Protein AF-0000000074436679 (afdb_homodimer)

pLDDT: mean 89.53, std 8.29, range [30.69, 98.44]

InterPro domains:
  IPR001991 Sodium:dicarboxylate symporter [PF00375] (6-420)
  IPR036458 Sodium:dicarboxylate symporter superfamily [G3DSA:1.10.3860.10] (1-427)
  IPR036458 Sodium:dicarboxylate symporter superfamily [SSF118215] (6-420)
  IPR050746 Dicarboxylate/Amino Acid:Cation Symporter [PTHR11958] (159-421)

Nearest PDB structures (foldseek):
  8afa-assembly1_A  TM=9.182E-01  e=1.043E-21  Thermococcus kodakarensis
  8afa-assembly1_C  TM=9.119E-01  e=7.078E-22  Thermococcus kodakarensis
  6r7r-assembly1_A  TM=8.963E-01  e=7.078E-22  Thermococcus kodakarensis KOD1
  6zl4-assembly1_C  TM=8.716E-01  e=1.187E-21  Thermococcus kodakarensis
  4ky0-assembly1_B  TM=8.801E-01  e=6.001E-20  Thermococcus kodakarensis KOD1

Organism: NCBI:txid1349785

Secondary structure (DSSP, 8-state):
-----HHHHHHHHHHHHHHHHHHHHHHT-HHHIIIIIHHHHHHHHHHHHHHHHHHHHHHHHHHHHHH--HHHHHHHHHHHHHHHHHHHHHHHHHHHHHHHHH-TTTT--HHHHHHHIIIIIT-HHHHHHHHHHHHHHTS-TTHHHHHHS-S-HHHHHT-TT-HHHHHHHHHHHHHHHHHH-HHHHHHHHHHHHHHHHHHHHHHHHHHTTHHHHHHHHHHHHHHH---HHHHHHTHHHHHHHHHHHHHHHHHHHHHIIIII---HHHHHHHHHHHHHHHHHH--HHHHHHHHHHIIIIII-B-HHHHHHHHHHHHHH--HHHHHHHHHHHHHHHHHH-GGG--HHHHHHHHHHHHHHHHHS---TTHHHHHHHHHHHHTT--GGGHHHHHHHHHHHHHHHHHHHHHHHHHHHHHHHHHHHHHTT-B-------TTTTHHHH-/-----HHHHHHHHHHHHHHHHHHHHHHT-HHHIIIIIHHHHHHHHHHHHHHHHHHHHHHHHHHHHHH--HHHHHHHHHHHHHHHHHHHHHHHHHHHHHHHHH-TTTT--HHHHHHHHHHHTT-HHHHHHHHHHHHHHTS-TTHHHHHHS-S-HHHHHT-TT-HHHHHHHHHHHHHHHHHT-HHHHHHHHHHHHHHHHHHHHHHHHHHTTHHHHHHHHHHHHHHT---HHHHHHTHHHHHHHHHHHHHHHHHHHHHIIIII---HHHHHHHHHHHHHHHHHH--HHHHHHHHHHIIIIII-B-HHHHHHHHHHHHHH--HHHHHHHHHHHHHHHHHH-GGG--HHHHHHHHHHHHHHHHHS--STTHHHHHHHHHHHHTT--GGGHHHHHHHHHHHHHHHHHHHHHHHHHHHHHHHHHHHHHTT-B-------TTTTHHHH-

Foldseek 3Di:
DPDPDLLVLQVVLQVLLQVLLVVCQVVVVLVVLVPPQQVLLVVLLVLLLVLLLLLLLLLQLLLLLVVLDPVLLVLLVVLLVVVLLVLLLVLLVLLQVLCVVLVLLPPQDPVLLVVLLVVFLPDPVLVVLLVVLVVVVPDDPCVLVVLLDDPDQVVLSVDLLNLSNSNVVSNVVSVVLSVVHCVVSVVVNVVSNVSNVVSLLSVQVSSVCSSSSLSSLSSNCSNPADDVVSVVSCVSLLVSLVVSLVVLLVVLQVLCCPQLVDHSVQVCVLQSSLLSVCLSALFLSSSLSVLLQSLCFVQNFPSSNSSNLSSLLSFQRQSSLLSSLLSLLSSLCSNPPVVLPDPVLSVLLSVLSNSLSRRFGRDPPSSLSSNSNSCVSSPNDPVCSSSSCSSCVSPRSNSSSSSSSSSSSSSSSSSSNSSSVSVRRDDHHHDHSCPCVVVVD/DPDDDLLVLQVVLQVLLQVLLVVCQVVVVLVVLVPPQLVLLVVLLVLLLVLLLLLLLLLQLLLLLVVLDPVLLVLLVVLLVVVLLVLLLVLLVLLQVLCVVLVLLPPQDPVLLVVLLVVFLPDPVLVVLLVVLVVVVPDDLCVLVVLLDDPDQVVLSVDSQNLSNNNVVSNVVSVVLSVVDCVVSVVVNVVSNVSNVVSLLSVQVSSVCSSSSLSSLSSNCSNPADDVVSVVSCVSLLVSLVVSLVVLLVVLQVLCCPQLVDHSVQVCVLQSSLLSSCLSFLFLSSSLSVLLQSLCFVQNFPSSNSSNLSSLLSQQRQSSLLSSLLSLLSSLCSNPPVVLPDPVLSVLLSVLSNSLSRRFGRHPPSSLSSNSNSCVSSPNPPVCSSSSCSSCVSPRSNSSSSSSSSSSSSSSSSSSNSSSVSVRRDDHHHDHSCPCVVVPD

Structure (mmCIF, N/CA/C/O backbone):
data_AF-0000000074436679-model_v1
#
loop_
_entity.id
_entity.type
_entity.pdbx_description
1 polymer 'Sodium:dicarboxylate symporter'
#
loop_
_atom_site.group_PDB
_atom_site.id
_atom_site.type_symbol
_atom_site.label_atom_id
_atom_site.label_alt_id
_atom_site.label_comp_id
_atom_site.label_asym_id
_atom_site.label_entity_id
_atom_site.label_seq_id
_atom_site.pdbx_PDB_ins_code
_atom_site.Cartn_x
_atom_site.Cartn_y
_atom_site.Cartn_z
_atom_site.occupancy
_atom_site.B_iso_or_equiv
_atom_site.auth_seq_id
_atom_site.auth_comp_id
_atom_site.auth_asym_id
_atom_site.auth_atom_id
_atom_site.pdbx_PDB_model_num
ATOM 1 N N . MET A 1 1 ? -26.406 -33.688 -28.031 1 31.97 1 MET A N 1
ATOM 2 C CA . MET A 1 1 ? -25.062 -34.062 -27.641 1 31.97 1 MET A CA 1
ATOM 3 C C . MET A 1 1 ? -24.797 -33.719 -26.188 1 31.97 1 MET A C 1
ATOM 5 O O . MET A 1 1 ? -25.188 -32.625 -25.734 1 31.97 1 MET A O 1
ATOM 9 N N . LYS A 1 2 ? -24.703 -34.438 -25.297 1 49.22 2 LYS A N 1
ATOM 10 C CA . LYS A 1 2 ? -24.516 -34.281 -23.859 1 49.22 2 LYS A CA 1
ATOM 11 C C . LYS A 1 2 ? -23.438 -33.219 -23.562 1 49.22 2 LYS A C 1
ATOM 13 O O . LYS A 1 2 ? -22.391 -33.219 -24.203 1 49.22 2 LYS A O 1
ATOM 18 N N . LYS A 1 3 ? -23.672 -32.25 -22.953 1 70.44 3 LYS A N 1
ATOM 19 C CA . LYS A 1 3 ? -22.828 -31.109 -22.594 1 70.44 3 LYS A CA 1
ATOM 20 C C . LYS A 1 3 ? -21.516 -31.578 -22 1 70.44 3 LYS A C 1
ATOM 22 O O . LYS A 1 3 ? -21.484 -32.25 -20.953 1 70.44 3 LYS A O 1
ATOM 27 N N . ILE A 1 4 ? -20.359 -31.844 -22.797 1 81.44 4 ILE A N 1
ATOM 28 C CA . ILE A 1 4 ? -19 -32.188 -22.391 1 81.44 4 ILE A CA 1
ATOM 29 C C . ILE A 1 4 ? -18.562 -31.328 -21.219 1 81.44 4 ILE A C 1
ATOM 31 O O . ILE A 1 4 ? -18.828 -30.109 -21.219 1 81.44 4 ILE A O 1
ATOM 35 N N . ALA A 1 5 ? -17.969 -32.094 -20.281 1 86.94 5 ALA A N 1
ATOM 36 C CA . ALA A 1 5 ? -17.5 -31.375 -19.109 1 86.94 5 ALA A CA 1
ATOM 37 C C . ALA A 1 5 ? -16.453 -30.344 -19.484 1 86.94 5 ALA A C 1
ATOM 39 O O . ALA A 1 5 ? -15.711 -30.531 -20.453 1 86.94 5 ALA A O 1
ATOM 40 N N . LEU A 1 6 ? -16.484 -29.281 -18.75 1 87.62 6 LEU A N 1
ATOM 41 C CA . LEU A 1 6 ? -15.648 -28.125 -19.062 1 87.62 6 LEU A CA 1
ATOM 42 C C . LEU A 1 6 ? -14.18 -28.531 -19.141 1 87.62 6 LEU A C 1
ATOM 44 O O . LEU A 1 6 ? -13.453 -28.078 -20.031 1 87.62 6 LEU A O 1
ATOM 48 N N . HIS A 1 7 ? -13.703 -29.359 -18.266 1 89.25 7 HIS A N 1
ATOM 49 C CA . HIS A 1 7 ? -12.289 -29.734 -18.266 1 89.25 7 HIS A CA 1
ATOM 50 C C . HIS A 1 7 ? -11.914 -30.469 -19.547 1 89.25 7 HIS A C 1
ATOM 52 O O . HIS A 1 7 ? -10.805 -30.312 -20.062 1 89.25 7 HIS A O 1
ATOM 58 N N . TRP A 1 8 ? -12.766 -31.203 -20.109 1 89.75 8 TRP A N 1
ATOM 59 C CA . TRP A 1 8 ? -12.508 -31.875 -21.375 1 89.75 8 TRP A CA 1
ATOM 60 C C . TRP A 1 8 ? -12.492 -30.891 -22.531 1 89.75 8 TRP A C 1
ATOM 62 O O . TRP A 1 8 ? -11.688 -31.016 -23.469 1 89.75 8 TRP A O 1
ATOM 72 N N . GLN A 1 9 ? -13.391 -29.969 -22.422 1 92.56 9 GLN A N 1
ATOM 73 C CA . GLN A 1 9 ? -13.406 -28.922 -23.438 1 92.56 9 GLN A CA 1
ATOM 74 C C . GLN A 1 9 ? -12.086 -28.172 -23.484 1 92.56 9 GLN A C 1
ATOM 76 O O . GLN A 1 9 ? -11.547 -27.906 -24.578 1 92.56 9 GLN A O 1
ATOM 81 N N . ILE A 1 10 ? -11.633 -27.906 -22.344 1 92.88 10 ILE A N 1
ATOM 82 C CA . ILE A 1 10 ? -10.367 -27.172 -22.266 1 92.88 10 ILE A CA 1
ATOM 83 C C . ILE A 1 10 ? -9.227 -28.047 -22.766 1 92.88 10 ILE A C 1
ATOM 85 O O . ILE A 1 10 ? -8.367 -27.594 -23.516 1 92.88 10 ILE A O 1
ATOM 89 N N . LEU A 1 11 ? -9.234 -29.281 -22.422 1 92.44 11 LEU A N 1
ATOM 90 C CA . LEU A 1 11 ? -8.203 -30.203 -22.859 1 92.44 11 LEU A CA 1
ATOM 91 C C . LEU A 1 11 ? -8.188 -30.328 -24.375 1 92.44 11 LEU A C 1
ATOM 93 O O . LEU A 1 11 ? -7.121 -30.375 -25 1 92.44 11 LEU A O 1
ATOM 97 N N . ILE A 1 12 ? -9.344 -30.469 -24.891 1 93.56 12 ILE A N 1
ATOM 98 C CA . ILE A 1 12 ? -9.453 -30.531 -26.344 1 93.56 12 ILE A CA 1
ATOM 99 C C . ILE A 1 12 ? -8.883 -29.266 -26.969 1 93.56 12 ILE A C 1
ATOM 101 O O . ILE A 1 12 ? -8.125 -29.312 -27.938 1 93.56 12 ILE A O 1
ATOM 105 N N . GLY A 1 13 ? -9.273 -28.125 -26.391 1 93.75 13 GLY A N 1
ATOM 106 C CA . GLY A 1 13 ? -8.695 -26.875 -26.844 1 93.75 13 GLY A CA 1
ATOM 107 C C . GLY A 1 13 ? -7.18 -26.859 -26.797 1 93.75 13 GLY A C 1
ATOM 108 O O . GLY A 1 13 ? -6.531 -26.375 -27.734 1 93.75 13 GLY A O 1
ATOM 109 N N . MET A 1 14 ? -6.66 -27.406 -25.797 1 93.62 14 MET A N 1
ATOM 110 C CA . MET A 1 14 ? -5.211 -27.453 -25.609 1 93.62 14 MET A CA 1
ATOM 111 C C . MET A 1 14 ? -4.566 -28.312 -26.703 1 93.62 14 MET A C 1
ATOM 113 O O . MET A 1 14 ? -3.602 -27.891 -27.344 1 93.62 14 MET A O 1
ATOM 117 N N . VAL A 1 15 ? -5.102 -29.484 -26.891 1 93.69 15 VAL A N 1
ATOM 118 C CA . VAL A 1 15 ? -4.543 -30.422 -27.859 1 93.69 15 VAL A CA 1
ATOM 119 C C . VAL A 1 15 ? -4.656 -29.844 -29.266 1 93.69 15 VAL A C 1
ATOM 121 O O . VAL A 1 15 ? -3.689 -29.859 -30.031 1 93.69 15 VAL A O 1
ATOM 124 N N . VAL A 1 16 ? -5.785 -29.328 -29.594 1 95.88 16 VAL A N 1
ATOM 125 C CA . VAL A 1 16 ? -6 -28.75 -30.906 1 95.88 16 VAL A CA 1
ATOM 126 C C . VAL A 1 16 ? -5.086 -27.531 -31.094 1 95.88 16 VAL A C 1
ATOM 128 O O . VAL A 1 16 ? -4.562 -27.297 -32.188 1 95.88 16 VAL A O 1
ATOM 131 N N . GLY A 1 17 ? -4.914 -26.75 -30.047 1 94.88 17 GLY A N 1
ATOM 132 C CA . GLY A 1 17 ? -4.004 -25.625 -30.109 1 94.88 17 GLY A CA 1
ATOM 133 C C . GLY A 1 17 ? -2.568 -26.031 -30.375 1 94.88 17 GLY A C 1
ATOM 134 O O . GLY A 1 17 ? -1.898 -25.422 -31.219 1 94.88 17 GLY A O 1
ATOM 135 N N . LEU A 1 18 ? -2.105 -27.031 -29.719 1 92.69 18 LEU A N 1
ATOM 136 C CA . LEU A 1 18 ? -0.75 -27.547 -29.938 1 92.69 18 LEU A CA 1
ATOM 137 C C . LEU A 1 18 ? -0.57 -28.047 -31.359 1 92.69 18 LEU A C 1
ATOM 139 O O . LEU A 1 18 ? 0.435 -27.75 -32 1 92.69 18 LEU A O 1
ATOM 143 N N . ILE A 1 19 ? -1.524 -28.797 -31.812 1 94.62 19 ILE A N 1
ATOM 144 C CA . ILE A 1 19 ? -1.472 -29.344 -33.156 1 94.62 19 ILE A CA 1
ATOM 145 C C . ILE A 1 19 ? -1.477 -28.203 -34.188 1 94.62 19 ILE A C 1
ATOM 147 O O . ILE A 1 19 ? -0.668 -28.203 -35.125 1 94.62 19 ILE A O 1
ATOM 151 N N . PHE A 1 20 ? -2.328 -27.312 -34 1 94.56 20 PHE A N 1
ATOM 152 C CA . PHE A 1 20 ? -2.418 -26.172 -34.906 1 94.56 20 PHE A CA 1
ATOM 153 C C . PHE A 1 20 ? -1.117 -25.375 -34.906 1 94.56 20 PHE A C 1
ATOM 155 O O . PHE A 1 20 ? -0.654 -24.938 -35.969 1 94.56 20 PHE A O 1
ATOM 162 N N . GLY A 1 21 ? -0.607 -25.125 -33.781 1 93.19 21 GLY A N 1
ATOM 163 C CA . GLY A 1 21 ? 0.671 -24.438 -33.688 1 93.19 21 GLY A CA 1
ATOM 164 C C . GLY A 1 21 ? 1.785 -25.156 -34.438 1 93.19 21 GLY A C 1
ATOM 165 O O . GLY A 1 21 ? 2.584 -24.531 -35.125 1 93.19 21 GLY A O 1
ATOM 166 N N . PHE A 1 22 ? 1.809 -26.453 -34.281 1 90.62 22 PHE A N 1
ATOM 167 C CA . PHE A 1 22 ? 2.803 -27.281 -34.969 1 90.62 22 PHE A CA 1
ATOM 168 C C . PHE A 1 22 ? 2.648 -27.156 -36.469 1 90.62 22 PHE A C 1
ATOM 170 O O . PHE A 1 22 ? 3.639 -27.016 -37.188 1 90.62 22 PHE A O 1
ATOM 177 N N . LEU A 1 23 ? 1.476 -27.266 -36.906 1 93.25 23 LEU A N 1
ATOM 178 C CA . LEU A 1 23 ? 1.194 -27.125 -38.344 1 93.25 23 LEU A CA 1
ATOM 179 C C . LEU A 1 23 ? 1.559 -25.734 -38.844 1 93.25 23 LEU A C 1
ATOM 181 O O . LEU A 1 23 ? 2.076 -25.594 -39.938 1 93.25 23 LEU A O 1
ATOM 185 N N . ALA A 1 24 ? 1.233 -24.781 -38.062 1 93.38 24 ALA A N 1
ATOM 186 C CA . ALA A 1 24 ? 1.561 -23.406 -38.438 1 93.38 24 ALA A CA 1
ATOM 187 C C . ALA A 1 24 ? 3.066 -23.234 -38.594 1 93.38 24 ALA A C 1
ATOM 189 O O . ALA A 1 24 ? 3.521 -22.5 -39.469 1 93.38 24 ALA A O 1
ATOM 190 N N . LEU A 1 25 ? 3.805 -23.844 -37.719 1 89.06 25 LEU A N 1
ATOM 191 C CA . LEU A 1 25 ? 5.258 -23.797 -37.844 1 89.06 25 LEU A CA 1
ATOM 192 C C . LEU A 1 25 ? 5.73 -24.469 -39.125 1 89.06 25 LEU A C 1
ATOM 194 O O . LEU A 1 25 ? 6.602 -23.938 -39.812 1 89.06 25 LEU A O 1
ATOM 198 N N . LYS A 1 26 ? 5.164 -25.578 -39.438 1 87.62 26 LYS A N 1
ATOM 199 C CA . LYS A 1 26 ? 5.551 -26.359 -40.594 1 87.62 26 LYS A CA 1
ATOM 200 C C . LYS A 1 26 ? 5.199 -25.625 -41.906 1 87.62 26 LYS A C 1
ATOM 202 O O . LYS A 1 26 ? 5.969 -25.656 -42.844 1 87.62 26 LYS A O 1
ATOM 207 N N . PHE A 1 27 ? 4.121 -24.953 -41.875 1 93 27 PHE A N 1
ATOM 208 C CA . PHE A 1 27 ? 3.629 -24.328 -43.094 1 93 27 PHE A CA 1
ATOM 209 C C . PHE A 1 27 ? 3.977 -22.844 -43.125 1 93 27 PHE A C 1
ATOM 211 O O . PHE A 1 27 ? 3.59 -22.141 -44.062 1 93 27 PHE A O 1
ATOM 218 N N . GLY A 1 28 ? 4.641 -22.281 -42.125 1 90.62 28 GLY A N 1
ATOM 219 C CA . GLY A 1 28 ? 5.113 -20.906 -42.125 1 90.62 28 GLY A CA 1
ATOM 220 C C . GLY A 1 28 ? 4.031 -19.906 -41.75 1 90.62 28 GLY A C 1
ATOM 221 O O . GLY A 1 28 ? 4.008 -18.797 -42.281 1 90.62 28 GLY A O 1
ATOM 222 N N . TRP A 1 29 ? 3.039 -20.25 -40.969 1 92.56 29 TRP A N 1
ATOM 223 C CA . TRP A 1 29 ? 1.932 -19.391 -40.562 1 92.56 29 TRP A CA 1
ATOM 224 C C . TRP A 1 29 ? 2.203 -18.734 -39.219 1 92.56 29 TRP A C 1
ATOM 226 O O . TRP A 1 29 ? 1.275 -18.469 -38.469 1 92.56 29 TRP A O 1
ATOM 236 N N . LYS A 1 30 ? 3.406 -18.516 -38.906 1 91.31 30 LYS A N 1
ATOM 237 C CA . LYS A 1 30 ? 3.781 -17.969 -37.594 1 91.31 30 LYS A CA 1
ATOM 238 C C . LYS A 1 30 ? 3.174 -16.578 -37.406 1 91.31 30 LYS A C 1
ATOM 240 O O . LYS A 1 30 ? 2.635 -16.281 -36.344 1 91.31 30 LYS A O 1
ATOM 245 N N . ASP A 1 31 ? 3.207 -15.797 -38.406 1 93.19 31 ASP A N 1
ATOM 246 C CA . ASP A 1 31 ? 2.695 -14.43 -38.312 1 93.19 31 ASP A CA 1
ATOM 247 C C . ASP A 1 31 ? 1.176 -14.422 -38.156 1 93.19 31 ASP A C 1
ATOM 249 O O . ASP A 1 31 ? 0.624 -13.57 -37.469 1 93.19 31 ASP A O 1
ATOM 253 N N . PHE A 1 32 ? 0.542 -15.367 -38.812 1 94.75 32 PHE A N 1
ATOM 254 C CA . PHE A 1 32 ? -0.905 -15.484 -38.656 1 94.75 32 PHE A CA 1
ATOM 255 C C . PHE A 1 32 ? -1.292 -15.805 -37.219 1 94.75 32 PHE A C 1
ATOM 257 O O . PHE A 1 32 ? -2.23 -15.211 -36.688 1 94.75 32 PHE A O 1
ATOM 264 N N . VAL A 1 33 ? -0.61 -16.672 -36.656 1 94.31 33 VAL A N 1
ATOM 265 C CA . VAL A 1 33 ? -0.876 -17.047 -35.25 1 94.31 33 VAL A CA 1
ATOM 266 C C . VAL A 1 33 ? -0.63 -15.852 -34.344 1 94.31 33 VAL A C 1
ATOM 268 O O . VAL A 1 33 ? -1.457 -15.539 -33.469 1 94.31 33 VAL A O 1
ATOM 271 N N . ALA A 1 34 ? 0.462 -15.148 -34.562 1 93.19 34 ALA A N 1
ATOM 272 C CA . ALA A 1 34 ? 0.846 -14.023 -33.719 1 93.19 34 ALA A CA 1
ATOM 273 C C . ALA A 1 34 ? -0.156 -12.875 -33.844 1 93.19 34 ALA A C 1
ATOM 275 O O . ALA A 1 34 ? -0.508 -12.234 -32.844 1 93.19 34 ALA A O 1
ATOM 276 N N . ASP A 1 35 ? -0.725 -12.703 -35.062 1 94.75 35 ASP A N 1
ATOM 277 C CA . ASP A 1 35 ? -1.529 -11.516 -35.344 1 94.75 35 ASP A CA 1
ATOM 278 C C . ASP A 1 35 ? -3.014 -11.797 -35.125 1 94.75 35 ASP A C 1
ATOM 280 O O . ASP A 1 35 ? -3.77 -10.906 -34.719 1 94.75 35 ASP A O 1
ATOM 284 N N . TRP A 1 36 ? -3.391 -13.062 -35.344 1 94.62 36 TRP A N 1
ATOM 285 C CA . TRP A 1 36 ? -4.832 -13.281 -35.438 1 94.62 36 TRP A CA 1
ATOM 286 C C . TRP A 1 36 ? -5.289 -14.281 -34.375 1 94.62 36 TRP A C 1
ATOM 288 O O . TRP A 1 36 ? -6.473 -14.328 -34.031 1 94.62 36 TRP A O 1
ATOM 298 N N . ILE A 1 37 ? -4.457 -15.094 -33.844 1 95.44 37 ILE A N 1
ATOM 299 C CA . ILE A 1 37 ? -4.84 -16.125 -32.906 1 95.44 37 ILE A CA 1
ATOM 300 C C . ILE A 1 37 ? -4.414 -15.727 -31.5 1 95.44 37 ILE A C 1
ATOM 302 O O . ILE A 1 37 ? -5.234 -15.703 -30.578 1 95.44 37 ILE A O 1
ATOM 306 N N . LYS A 1 38 ? -3.174 -15.242 -31.328 1 93.56 38 LYS A N 1
ATOM 307 C CA . LYS A 1 38 ? -2.59 -14.883 -30.047 1 93.56 38 LYS A CA 1
ATOM 308 C C . LYS A 1 38 ? -3.443 -13.852 -29.328 1 93.56 38 LYS A C 1
ATOM 310 O O . LYS A 1 38 ? -3.68 -13.969 -28.109 1 93.56 38 LYS A O 1
ATOM 315 N N . PRO A 1 39 ? -4.016 -12.875 -30.016 1 94.88 39 PRO A N 1
ATOM 316 C CA . PRO A 1 39 ? -4.793 -11.844 -29.328 1 94.88 39 PRO A CA 1
ATOM 317 C C . PRO A 1 39 ? -6.004 -12.414 -28.594 1 94.88 39 PRO A C 1
ATOM 319 O O . PRO A 1 39 ? -6.406 -11.875 -27.562 1 94.88 39 PRO A O 1
ATOM 322 N N . LEU A 1 40 ? -6.539 -13.484 -29.062 1 93.94 40 LEU A N 1
ATOM 323 C CA . LEU A 1 40 ? -7.68 -14.102 -28.391 1 93.94 40 LEU A CA 1
ATOM 324 C C . LEU A 1 40 ? -7.281 -14.648 -27.016 1 93.94 40 LEU A C 1
ATOM 326 O O . LEU A 1 40 ? -8.023 -14.5 -26.047 1 93.94 40 LEU A O 1
ATOM 330 N N . GLY A 1 41 ? -6.156 -15.258 -26.984 1 93.75 41 GLY A N 1
ATOM 331 C CA . GLY A 1 41 ? -5.637 -15.719 -25.703 1 93.75 41 GLY A CA 1
ATOM 332 C C . GLY A 1 41 ? -5.281 -14.578 -24.766 1 93.75 41 GLY A C 1
ATOM 333 O O . GLY A 1 41 ? -5.551 -14.648 -23.562 1 93.75 41 GLY A O 1
ATOM 334 N N . THR A 1 42 ? -4.727 -13.547 -25.328 1 92.75 42 THR A N 1
ATOM 335 C CA . THR A 1 42 ? -4.324 -12.383 -24.547 1 92.75 42 THR A CA 1
ATOM 336 C C . THR A 1 42 ? -5.543 -11.719 -23.906 1 92.75 42 THR A C 1
ATOM 338 O O . THR A 1 42 ? -5.5 -11.336 -22.734 1 92.75 42 THR A O 1
ATOM 341 N N . ILE A 1 43 ? -6.598 -11.602 -24.672 1 94.69 43 ILE A N 1
ATOM 342 C CA . ILE A 1 43 ? -7.832 -11.016 -24.172 1 94.69 43 ILE A CA 1
ATOM 343 C C . ILE A 1 43 ? -8.359 -11.844 -23 1 94.69 43 ILE A C 1
ATOM 345 O O . ILE A 1 43 ? -8.773 -11.297 -21.984 1 94.69 43 ILE A O 1
ATOM 349 N N . PHE A 1 44 ? -8.312 -13.117 -23.141 1 92.81 44 PHE A N 1
ATOM 350 C CA . PHE A 1 44 ? -8.781 -14.023 -22.109 1 92.81 44 PHE A CA 1
ATOM 351 C C . PHE A 1 44 ? -7.98 -13.836 -20.812 1 92.81 44 PHE A C 1
ATOM 353 O O . PHE A 1 44 ? -8.555 -13.719 -19.734 1 92.81 44 PHE A O 1
ATOM 360 N N . VAL A 1 45 ? -6.691 -13.773 -20.922 1 91.12 45 VAL A N 1
ATOM 361 C CA . VAL A 1 45 ? -5.824 -13.594 -19.766 1 91.12 45 VAL A CA 1
ATOM 362 C C . VAL A 1 45 ? -6.105 -12.234 -19.125 1 91.12 45 VAL A C 1
ATOM 364 O O . VAL A 1 45 ? -6.156 -12.133 -17.891 1 91.12 45 VAL A O 1
ATOM 367 N N . LYS A 1 46 ? -6.352 -11.234 -19.922 1 92.31 46 LYS A N 1
ATOM 368 C CA . LYS A 1 46 ? -6.68 -9.906 -19.406 1 92.31 46 LYS A CA 1
ATOM 369 C C . LYS A 1 46 ? -7.996 -9.93 -18.641 1 92.31 46 LYS A C 1
ATOM 371 O O . LYS A 1 46 ? -8.125 -9.258 -17.609 1 92.31 46 LYS A O 1
ATOM 376 N N . LEU A 1 47 ? -8.961 -10.695 -19.156 1 92.56 47 LEU A N 1
ATOM 377 C CA . LEU A 1 47 ? -10.242 -10.812 -18.484 1 92.56 47 LEU A CA 1
ATOM 378 C C . LEU A 1 47 ? -10.07 -11.445 -17.094 1 92.56 47 LEU A C 1
ATOM 380 O O . LEU A 1 47 ? -10.688 -11.008 -16.125 1 92.56 47 LEU A O 1
ATOM 384 N N . LEU A 1 48 ? -9.234 -12.43 -17.016 1 90.5 48 LEU A N 1
ATOM 385 C CA . LEU A 1 48 ? -8.969 -13.094 -15.742 1 90.5 48 LEU A CA 1
ATOM 386 C C . LEU A 1 48 ? -8.289 -12.141 -14.766 1 90.5 48 LEU A C 1
ATOM 388 O O . LEU A 1 48 ? -8.664 -12.07 -13.594 1 90.5 48 LEU A O 1
ATOM 392 N N . LYS A 1 49 ? -7.328 -11.43 -15.266 1 90.19 49 LYS A N 1
ATOM 393 C CA . LYS A 1 49 ? -6.605 -10.477 -14.438 1 90.19 49 LYS A CA 1
ATOM 394 C C . LYS A 1 49 ? -7.52 -9.344 -13.977 1 90.19 49 LYS A C 1
ATOM 396 O O . LYS A 1 49 ? -7.371 -8.82 -12.867 1 90.19 49 LYS A O 1
ATOM 401 N N . LEU A 1 50 ? -8.438 -8.945 -14.836 1 91.31 50 LEU A N 1
ATOM 402 C CA . LEU A 1 50 ? -9.383 -7.863 -14.562 1 91.31 50 LEU A CA 1
ATOM 403 C C . LEU A 1 50 ? -10.172 -8.133 -13.289 1 91.31 50 LEU A C 1
ATOM 405 O O . LEU A 1 50 ? -10.391 -7.223 -12.484 1 91.31 50 LEU A O 1
ATOM 409 N N . ILE A 1 51 ? -10.57 -9.344 -13.039 1 92.25 51 ILE A N 1
ATOM 410 C CA . ILE A 1 51 ? -11.508 -9.625 -11.953 1 92.25 51 ILE A CA 1
ATOM 411 C C . ILE A 1 51 ? -10.742 -10.055 -10.703 1 92.25 51 ILE A C 1
ATOM 413 O O . ILE A 1 51 ? -11.312 -10.148 -9.617 1 92.25 51 ILE A O 1
ATOM 417 N N . ALA A 1 52 ? -9.438 -10.219 -10.742 1 89.62 52 ALA A N 1
ATOM 418 C CA . ALA A 1 52 ? -8.633 -10.766 -9.648 1 89.62 52 ALA A CA 1
ATOM 419 C C . ALA A 1 52 ? -8.672 -9.844 -8.43 1 89.62 52 ALA A C 1
ATOM 421 O O . ALA A 1 52 ? -9.039 -10.273 -7.332 1 89.62 52 ALA A O 1
ATOM 422 N N . VAL A 1 53 ? -8.375 -8.57 -8.594 1 91.88 53 VAL A N 1
ATOM 423 C CA . VAL A 1 53 ? -8.25 -7.633 -7.477 1 91.88 53 VAL A CA 1
ATOM 424 C C . VAL A 1 53 ? -9.617 -7.422 -6.824 1 91.88 53 VAL A C 1
ATOM 426 O O . VAL A 1 53 ? -9.758 -7.582 -5.609 1 91.88 53 VAL A O 1
ATOM 429 N N . PRO A 1 54 ? -10.672 -7.137 -7.602 1 93.38 54 PRO A N 1
ATOM 430 C CA . PRO A 1 54 ? -11.977 -6.973 -6.953 1 93.38 54 PRO A CA 1
ATOM 431 C C . PRO A 1 54 ? -12.453 -8.242 -6.254 1 93.38 54 PRO A C 1
ATOM 433 O O . PRO A 1 54 ? -13.117 -8.172 -5.215 1 93.38 54 PRO A O 1
ATOM 436 N N . LEU A 1 55 ? -12.141 -9.352 -6.793 1 92.56 55 LEU A N 1
ATOM 437 C CA . LEU A 1 55 ? -12.539 -10.609 -6.168 1 92.56 55 LEU A CA 1
ATOM 438 C C . LEU A 1 55 ? -11.844 -10.789 -4.824 1 92.56 55 LEU A C 1
ATOM 440 O O . LEU A 1 55 ? -12.477 -11.164 -3.838 1 92.56 55 LEU A O 1
ATOM 444 N N . ILE A 1 56 ? -10.578 -10.539 -4.781 1 91.94 56 ILE A N 1
ATOM 445 C CA . ILE A 1 56 ? -9.805 -10.68 -3.551 1 91.94 56 ILE A CA 1
ATOM 446 C C . ILE A 1 56 ? -10.375 -9.75 -2.48 1 91.94 56 ILE A C 1
ATOM 448 O O . ILE A 1 56 ? -10.617 -10.172 -1.349 1 91.94 56 ILE A O 1
ATOM 452 N N . VAL A 1 57 ? -10.625 -8.469 -2.861 1 94.69 57 VAL A N 1
ATOM 453 C CA . VAL A 1 57 ? -11.133 -7.48 -1.914 1 94.69 57 VAL A CA 1
ATOM 454 C C . VAL A 1 57 ? -12.5 -7.91 -1.395 1 94.69 57 VAL A C 1
ATOM 456 O O . VAL A 1 57 ? -12.711 -8 -0.183 1 94.69 57 VAL A O 1
ATOM 459 N N . ALA A 1 58 ? -13.359 -8.273 -2.277 1 94.62 58 ALA A N 1
ATOM 460 C CA . ALA A 1 58 ? -14.727 -8.633 -1.904 1 94.62 58 ALA A CA 1
ATOM 461 C C . ALA A 1 58 ? -14.75 -9.938 -1.117 1 94.62 58 ALA A C 1
ATOM 463 O O . ALA A 1 58 ? -15.414 -10.031 -0.082 1 94.62 58 ALA A O 1
ATOM 464 N N . SER A 1 59 ? -14.023 -10.875 -1.513 1 92.12 59 SER A N 1
ATOM 465 C CA . SER A 1 59 ? -14.047 -12.195 -0.9 1 92.12 59 SER A CA 1
ATOM 466 C C . SER A 1 59 ? -13.414 -12.18 0.487 1 92.12 59 SER A C 1
ATOM 468 O O . SER A 1 59 ? -13.93 -12.805 1.419 1 92.12 59 SER A O 1
ATOM 470 N N . LEU A 1 60 ? -12.297 -11.516 0.618 1 92.38 60 LEU A N 1
ATOM 471 C CA . LEU A 1 60 ? -11.609 -11.461 1.901 1 92.38 60 LEU A CA 1
ATOM 472 C C . LEU A 1 60 ? -12.445 -10.711 2.936 1 92.38 60 LEU A C 1
ATOM 474 O O . LEU A 1 60 ? -12.547 -11.148 4.086 1 92.38 60 LEU A O 1
ATOM 478 N N . ILE A 1 61 ? -12.992 -9.57 2.521 1 93.88 61 ILE A N 1
ATOM 479 C CA . ILE A 1 61 ? -13.844 -8.82 3.439 1 93.88 61 ILE A CA 1
ATOM 480 C C . ILE A 1 61 ? -15.039 -9.672 3.844 1 93.88 61 ILE A C 1
ATOM 482 O O . ILE A 1 61 ? -15.383 -9.766 5.027 1 93.88 61 ILE A O 1
ATOM 486 N N . LYS A 1 62 ? -15.617 -10.289 2.895 1 91.69 62 LYS A N 1
ATOM 487 C CA . LYS A 1 62 ? -16.734 -11.18 3.182 1 91.69 62 LYS A CA 1
ATOM 488 C C . LYS A 1 62 ? -16.312 -12.32 4.105 1 91.69 62 LYS A C 1
ATOM 490 O O . LYS A 1 62 ? -17 -12.625 5.082 1 91.69 62 LYS A O 1
ATOM 495 N N . GLY A 1 63 ? -15.273 -12.953 3.809 1 89.38 63 GLY A N 1
ATOM 496 C CA . GLY A 1 63 ? -14.773 -14.07 4.602 1 89.38 63 GLY A CA 1
ATOM 497 C C . GLY A 1 63 ? -14.492 -13.695 6.043 1 89.38 63 GLY A C 1
ATOM 498 O O . GLY A 1 63 ? -14.883 -14.414 6.965 1 89.38 63 GLY A O 1
ATOM 499 N N . ILE A 1 64 ? -13.844 -12.57 6.258 1 90.19 64 ILE A N 1
ATOM 500 C CA . ILE A 1 64 ? -13.469 -12.141 7.602 1 90.19 64 ILE A CA 1
ATOM 501 C C . ILE A 1 64 ? -14.719 -11.68 8.359 1 90.19 64 ILE A C 1
ATOM 503 O O . ILE A 1 64 ? -14.898 -12.023 9.531 1 90.19 64 ILE A O 1
ATOM 507 N N . SER A 1 65 ? -15.508 -10.906 7.676 1 87.44 65 SER A N 1
ATOM 508 C CA . SER A 1 65 ? -16.703 -10.391 8.328 1 87.44 65 SER A CA 1
ATOM 509 C C . SER A 1 65 ? -17.656 -11.516 8.711 1 87.44 65 SER A C 1
ATOM 511 O O . SER A 1 65 ? -18.422 -11.398 9.672 1 87.44 65 SER A O 1
ATOM 513 N N . ASP A 1 66 ? -17.578 -12.617 8.062 1 86.25 66 ASP A N 1
ATOM 514 C CA . ASP A 1 66 ? -18.453 -13.758 8.336 1 86.25 66 ASP A CA 1
ATOM 515 C C . ASP A 1 66 ? -17.938 -14.562 9.523 1 86.25 66 ASP A C 1
ATOM 517 O O . ASP A 1 66 ? -18.703 -15.289 10.164 1 86.25 66 ASP A O 1
ATOM 521 N N . LEU A 1 67 ? -16.641 -14.609 9.859 1 82.5 67 LEU A N 1
ATOM 522 C CA . LEU A 1 67 ? -16.031 -15.367 10.953 1 82.5 67 LEU A CA 1
ATOM 523 C C . LEU A 1 67 ? -16.484 -14.82 12.305 1 82.5 67 LEU A C 1
ATOM 525 O O . LEU A 1 67 ? -16.562 -15.562 13.289 1 82.5 67 LEU A O 1
ATOM 529 N N . LYS A 1 68 ? -17.062 -13.75 12.531 1 75.88 68 LYS A N 1
ATOM 530 C CA . LYS A 1 68 ? -17.562 -13.094 13.734 1 75.88 68 LYS A CA 1
ATOM 531 C C . LYS A 1 68 ? -16.516 -13.07 14.828 1 75.88 68 LYS A C 1
ATOM 533 O O . LYS A 1 68 ? -16.594 -12.281 15.773 1 75.88 68 LYS A O 1
ATOM 538 N N . ASP A 1 69 ? -15.516 -14.141 14.75 1 85 69 ASP A N 1
ATOM 539 C CA . ASP A 1 69 ? -14.484 -14.25 15.781 1 85 69 ASP A CA 1
ATOM 540 C C . ASP A 1 69 ? -13.094 -14.023 15.188 1 85 69 ASP A C 1
ATOM 542 O O . ASP A 1 69 ? -12.672 -14.75 14.289 1 85 69 ASP A O 1
ATOM 546 N N . ILE A 1 70 ? -12.383 -13.195 15.867 1 86.88 70 ILE A N 1
ATOM 547 C CA . ILE A 1 70 ? -11.031 -12.867 15.43 1 86.88 70 ILE A CA 1
ATOM 548 C C . ILE A 1 70 ? -10.109 -14.062 15.672 1 86.88 70 ILE A C 1
ATOM 550 O O . ILE A 1 70 ? -9.188 -14.312 14.883 1 86.88 70 ILE A O 1
ATOM 554 N N . SER A 1 71 ? -10.344 -14.789 16.703 1 88.75 71 SER A N 1
ATOM 555 C CA . SER A 1 71 ? -9.523 -15.945 17.047 1 88.75 71 SER A CA 1
ATOM 556 C C . SER A 1 71 ? -9.586 -17 15.938 1 88.75 71 SER A C 1
ATOM 558 O O . SER A 1 71 ? -8.578 -17.656 15.648 1 88.75 71 SER A O 1
ATOM 560 N N . LYS A 1 72 ? -10.68 -17.188 15.383 1 88.31 72 LYS A N 1
ATOM 561 C CA . LYS A 1 72 ? -10.836 -18.141 14.297 1 88.31 72 LYS A CA 1
ATOM 562 C C . LYS A 1 72 ? -10 -17.734 13.086 1 88.31 72 LYS A C 1
ATOM 564 O O . LYS A 1 72 ? -9.359 -18.578 12.445 1 88.31 72 LYS A O 1
ATOM 569 N N . PHE A 1 73 ? -10.023 -16.484 12.844 1 88.62 73 PHE A N 1
ATOM 570 C CA . PHE A 1 73 ? -9.227 -15.977 11.742 1 88.62 73 PHE A CA 1
ATOM 571 C C . PHE A 1 73 ? -7.738 -16.203 12.008 1 88.62 73 PHE A C 1
ATOM 573 O O . PHE A 1 73 ? -6.988 -16.562 11.102 1 88.62 73 PHE A O 1
ATOM 580 N N . LYS A 1 74 ? -7.398 -15.914 13.195 1 90.69 74 LYS A N 1
ATOM 581 C CA . LYS A 1 74 ? -6.004 -16.109 13.578 1 90.69 74 LYS A CA 1
ATOM 582 C C . LYS A 1 74 ? -5.578 -17.562 13.375 1 90.69 74 LYS A C 1
ATOM 584 O O . LYS A 1 74 ? -4.504 -17.828 12.836 1 90.69 74 LYS A O 1
ATOM 589 N N . ASN A 1 75 ? -6.387 -18.469 13.727 1 92.44 75 ASN A N 1
ATOM 590 C CA . ASN A 1 75 ? -6.094 -19.891 13.562 1 92.44 75 ASN A CA 1
ATOM 591 C C . ASN A 1 75 ? -5.961 -20.266 12.094 1 92.44 75 ASN A C 1
ATOM 593 O O . ASN A 1 75 ? -5.035 -20.984 11.719 1 92.44 75 ASN A O 1
ATOM 597 N N . ILE A 1 76 ? -6.84 -19.781 11.312 1 93.94 76 ILE A N 1
ATOM 598 C CA . ILE A 1 76 ? -6.805 -20.031 9.875 1 93.94 76 ILE A CA 1
ATOM 599 C C . ILE A 1 76 ? -5.512 -19.469 9.281 1 93.94 76 ILE A C 1
ATOM 601 O O . ILE A 1 76 ? -4.828 -20.156 8.516 1 93.94 76 ILE A O 1
ATOM 605 N N . GLY A 1 77 ? -5.234 -18.266 9.648 1 93.69 77 GLY A N 1
ATOM 606 C CA . GLY A 1 77 ? -4.051 -17.594 9.125 1 93.69 77 GLY A CA 1
ATOM 607 C C . GLY A 1 77 ? -2.758 -18.297 9.5 1 93.69 77 GLY A C 1
ATOM 608 O O . GLY A 1 77 ? -1.917 -18.562 8.633 1 93.69 77 GLY A O 1
ATOM 609 N N . VAL A 1 78 ? -2.613 -18.609 10.695 1 94.62 78 VAL A N 1
ATOM 610 C CA . VAL A 1 78 ? -1.383 -19.234 11.188 1 94.62 78 VAL A CA 1
ATOM 611 C C . VAL A 1 78 ? -1.204 -20.609 10.555 1 94.62 78 VAL A C 1
ATOM 613 O O . VAL A 1 78 ? -0.114 -20.953 10.094 1 94.62 78 VAL A O 1
ATOM 616 N N . ARG A 1 79 ? -2.219 -21.359 10.508 1 96.12 79 ARG A N 1
ATOM 617 C CA . ARG A 1 79 ? -2.158 -22.672 9.898 1 96.12 79 ARG A CA 1
ATOM 618 C C . ARG A 1 79 ? -1.805 -22.594 8.422 1 96.12 79 ARG A C 1
ATOM 620 O O . ARG A 1 79 ? -1.019 -23.391 7.914 1 96.12 79 ARG A O 1
ATOM 627 N N . THR A 1 80 ? -2.428 -21.641 7.812 1 96.5 80 THR A N 1
ATOM 628 C CA . THR A 1 80 ? -2.17 -21.438 6.391 1 96.5 80 THR A CA 1
ATOM 629 C C . THR A 1 80 ? -0.687 -21.188 6.141 1 96.5 80 THR A C 1
ATOM 631 O O . THR A 1 80 ? -0.069 -21.859 5.312 1 96.5 80 THR A O 1
ATOM 634 N N . ILE A 1 81 ? -0.114 -20.312 6.887 1 93.44 81 ILE A N 1
ATOM 635 C CA . ILE A 1 81 ? 1.279 -19.938 6.691 1 93.44 81 ILE A CA 1
ATOM 636 C C . ILE A 1 81 ? 2.191 -21.125 6.996 1 93.44 81 ILE A C 1
ATOM 638 O O . ILE A 1 81 ? 3.109 -21.422 6.227 1 93.44 81 ILE A O 1
ATOM 642 N N . ILE A 1 82 ? 1.938 -21.812 8.016 1 95.31 82 ILE A N 1
ATOM 643 C CA . ILE A 1 82 ? 2.764 -22.938 8.43 1 95.31 82 ILE A CA 1
ATOM 644 C C . ILE A 1 82 ? 2.725 -24.031 7.363 1 95.31 82 ILE A C 1
ATOM 646 O O . ILE A 1 82 ? 3.762 -24.578 7.004 1 95.31 82 ILE A O 1
ATOM 650 N N . ILE A 1 83 ? 1.584 -24.281 6.848 1 96.56 83 ILE A N 1
ATOM 651 C CA . ILE A 1 83 ? 1.448 -25.359 5.875 1 96.56 83 ILE A CA 1
ATOM 652 C C . ILE A 1 83 ? 2.105 -24.953 4.559 1 96.56 83 ILE A C 1
ATOM 654 O O . ILE A 1 83 ? 2.779 -25.766 3.916 1 96.56 83 ILE A O 1
ATOM 658 N N . TYR A 1 84 ? 1.896 -23.719 4.141 1 95.44 84 TYR A N 1
ATOM 659 C CA . TYR A 1 84 ? 2.559 -23.266 2.926 1 95.44 84 TYR A CA 1
ATOM 660 C C . TYR A 1 84 ? 4.074 -23.359 3.057 1 95.44 84 TYR A C 1
ATOM 662 O O . TYR A 1 84 ? 4.75 -23.828 2.131 1 95.44 84 TYR A O 1
ATOM 670 N N . ILE A 1 85 ? 4.602 -22.906 4.164 1 92.75 85 ILE A N 1
ATOM 671 C CA . ILE A 1 85 ? 6.039 -23 4.395 1 92.75 85 ILE A CA 1
ATOM 672 C C . ILE A 1 85 ? 6.473 -24.469 4.355 1 92.75 85 ILE A C 1
ATOM 674 O O . ILE A 1 85 ? 7.484 -24.812 3.74 1 92.75 85 ILE A O 1
ATOM 678 N N . GLY A 1 86 ? 5.738 -25.281 4.977 1 94.75 86 GLY A N 1
ATOM 679 C CA . GLY A 1 86 ? 6.02 -26.719 4.98 1 94.75 86 GLY A CA 1
ATOM 680 C C . GLY A 1 86 ? 6.047 -27.328 3.594 1 94.75 86 GLY A C 1
ATOM 681 O O . GLY A 1 86 ? 6.961 -28.078 3.256 1 94.75 86 GLY A O 1
ATOM 682 N N . THR A 1 87 ? 5.047 -27.031 2.803 1 96.06 87 THR A N 1
ATOM 683 C CA . THR A 1 87 ? 4.984 -27.594 1.463 1 96.06 87 THR A CA 1
ATOM 684 C C . THR A 1 87 ? 6.121 -27.062 0.594 1 96.06 87 THR A C 1
ATOM 686 O O . THR A 1 87 ? 6.637 -27.781 -0.268 1 96.06 87 THR A O 1
ATOM 689 N N . THR A 1 88 ? 6.465 -25.797 0.784 1 94.12 88 THR A N 1
ATOM 690 C CA . THR A 1 88 ? 7.574 -25.219 0.033 1 94.12 88 THR A CA 1
ATOM 691 C C . THR A 1 88 ? 8.883 -25.922 0.394 1 94.12 88 THR A C 1
ATOM 693 O O . THR A 1 88 ? 9.688 -26.234 -0.488 1 94.12 88 THR A O 1
ATOM 696 N N . ILE A 1 89 ? 9.109 -26.141 1.646 1 93.19 89 ILE A N 1
ATOM 697 C CA . ILE A 1 89 ? 10.297 -26.844 2.09 1 93.19 89 ILE A CA 1
ATOM 698 C C . ILE A 1 89 ? 10.328 -28.25 1.474 1 93.19 89 ILE A C 1
ATOM 700 O O . ILE A 1 89 ? 11.367 -28.703 1.008 1 93.19 89 ILE A O 1
ATOM 704 N N . ALA A 1 90 ? 9.234 -28.906 1.465 1 95.56 90 ALA A N 1
ATOM 705 C CA . ALA A 1 90 ? 9.133 -30.219 0.841 1 95.56 90 ALA A CA 1
ATOM 706 C C . ALA A 1 90 ? 9.484 -30.156 -0.643 1 95.56 90 ALA A C 1
ATOM 708 O O . ALA A 1 90 ? 10.203 -31.016 -1.156 1 95.56 90 ALA A O 1
ATOM 709 N N . ALA A 1 91 ? 9 -29.172 -1.3 1 96.94 91 ALA A N 1
ATOM 710 C CA . ALA A 1 91 ? 9.258 -29 -2.727 1 96.94 91 ALA A CA 1
ATOM 711 C C . ALA A 1 91 ? 10.75 -28.828 -2.996 1 96.94 91 ALA A C 1
ATOM 713 O O . ALA A 1 91 ? 11.305 -29.484 -3.879 1 96.94 91 ALA A O 1
ATOM 714 N N . ILE A 1 92 ? 11.336 -27.953 -2.254 1 94.25 92 ILE A N 1
ATOM 715 C CA . ILE A 1 92 ? 12.766 -27.688 -2.428 1 94.25 92 ILE A CA 1
ATOM 716 C C . ILE A 1 92 ? 13.562 -28.953 -2.141 1 94.25 92 ILE A C 1
ATOM 718 O O . ILE A 1 92 ? 14.484 -29.297 -2.883 1 94.25 92 ILE A O 1
ATOM 722 N N . THR A 1 93 ? 13.195 -29.672 -1.111 1 93.62 93 THR A N 1
ATOM 723 C CA . THR A 1 93 ? 13.875 -30.906 -0.725 1 93.62 93 THR A CA 1
ATOM 724 C C . THR A 1 93 ? 13.75 -31.953 -1.82 1 93.62 93 THR A C 1
ATOM 726 O O . THR A 1 93 ? 14.727 -32.625 -2.154 1 93.62 93 THR A O 1
ATOM 729 N N . ILE A 1 94 ? 12.609 -32.125 -2.363 1 96.31 94 ILE A N 1
ATOM 730 C CA . ILE A 1 94 ? 12.391 -33.062 -3.459 1 96.31 94 ILE A CA 1
ATOM 731 C C . ILE A 1 94 ? 13.266 -32.688 -4.648 1 96.31 94 ILE A C 1
ATOM 733 O O . ILE A 1 94 ? 13.93 -33.531 -5.242 1 96.31 94 ILE A O 1
ATOM 737 N N . GLY A 1 95 ? 13.281 -31.375 -4.996 1 96.19 95 GLY A N 1
ATOM 738 C CA . GLY A 1 95 ? 14.117 -30.891 -6.082 1 96.19 95 GLY A CA 1
ATOM 739 C C . GLY A 1 95 ? 15.594 -31.172 -5.867 1 96.19 95 GLY A C 1
ATOM 740 O O . GLY A 1 95 ? 16.266 -31.703 -6.758 1 96.19 95 GLY A O 1
ATOM 741 N N . LEU A 1 96 ? 16.047 -30.875 -4.672 1 94.75 96 LEU A N 1
ATOM 742 C CA . LEU A 1 96 ? 17.453 -31.062 -4.352 1 94.75 96 LEU A CA 1
ATOM 743 C C . LEU A 1 96 ? 17.828 -32.531 -4.367 1 94.75 96 LEU A C 1
ATOM 745 O O . LEU A 1 96 ? 18.891 -32.906 -4.855 1 94.75 96 LEU A O 1
ATOM 749 N N . PHE A 1 97 ? 16.953 -33.312 -3.838 1 95.69 97 PHE A N 1
ATOM 750 C CA . PHE A 1 97 ? 17.203 -34.75 -3.812 1 95.69 97 PHE A CA 1
ATOM 751 C C . PHE A 1 97 ? 17.344 -35.281 -5.227 1 95.69 97 PHE A C 1
ATOM 753 O O . PHE A 1 97 ? 18.297 -36 -5.531 1 95.69 97 PHE A O 1
ATOM 760 N N . LEU A 1 98 ? 16.5 -35 -6.094 1 96.88 98 LEU A N 1
ATOM 761 C CA . LEU A 1 98 ? 16.469 -35.531 -7.449 1 96.88 98 LEU A CA 1
ATOM 762 C C . LEU A 1 98 ? 17.656 -35.031 -8.266 1 96.88 98 LEU A C 1
ATOM 764 O O . LEU A 1 98 ? 18.281 -35.812 -8.992 1 96.88 98 LEU A O 1
ATOM 768 N N . VAL A 1 99 ? 17.969 -33.719 -8.164 1 95.5 99 VAL A N 1
ATOM 769 C CA . VAL A 1 99 ? 19.031 -33.156 -8.992 1 95.5 99 VAL A CA 1
ATOM 770 C C . VAL A 1 99 ? 20.375 -33.719 -8.555 1 95.5 99 VAL A C 1
ATOM 772 O O . VAL A 1 99 ? 21.266 -33.938 -9.375 1 95.5 99 VAL A O 1
ATOM 775 N N . ASN A 1 100 ? 20.547 -33.938 -7.266 1 94.31 100 ASN A N 1
ATOM 776 C CA . ASN A 1 100 ? 21.797 -34.531 -6.77 1 94.31 100 ASN A CA 1
ATOM 777 C C . ASN A 1 100 ? 21.906 -36 -7.113 1 94.31 100 ASN A C 1
ATOM 779 O O . ASN A 1 100 ? 23.016 -36.531 -7.277 1 94.31 100 ASN A O 1
ATOM 783 N N . MET A 1 101 ? 20.812 -36.656 -7.23 1 95.19 101 MET A N 1
ATOM 784 C CA . MET A 1 101 ? 20.812 -38.062 -7.555 1 95.19 101 MET A CA 1
ATOM 785 C C . MET A 1 101 ? 21.031 -38.281 -9.047 1 95.19 101 MET A C 1
ATOM 787 O O . MET A 1 101 ? 21.828 -39.125 -9.438 1 95.19 101 MET A O 1
ATOM 791 N N . ILE A 1 102 ? 20.422 -37.5 -9.883 1 94.56 102 ILE A N 1
ATOM 792 C CA . ILE A 1 102 ? 20.453 -37.719 -11.328 1 94.56 102 ILE A CA 1
ATOM 793 C C . ILE A 1 102 ? 21.609 -36.969 -11.945 1 94.56 102 ILE A C 1
ATOM 795 O O . ILE A 1 102 ? 22.172 -37.375 -12.953 1 94.56 102 ILE A O 1
ATOM 799 N N . GLU A 1 103 ? 22.031 -35.781 -11.383 1 93.88 103 GLU A N 1
ATOM 800 C CA . GLU A 1 103 ? 23.141 -34.938 -11.812 1 93.88 103 GLU A CA 1
ATOM 801 C C . GLU A 1 103 ? 23.047 -34.594 -13.297 1 93.88 103 GLU A C 1
ATOM 803 O O . GLU A 1 103 ? 23.984 -34.906 -14.055 1 93.88 103 GLU A O 1
ATOM 808 N N . PRO A 1 104 ? 21.984 -34 -13.672 1 92.62 104 PRO A N 1
ATOM 809 C CA . PRO A 1 104 ? 21.766 -33.719 -15.094 1 92.62 104 PRO A CA 1
ATOM 810 C C . PRO A 1 104 ? 22.844 -32.812 -15.688 1 92.62 104 PRO A C 1
ATOM 812 O O . PRO A 1 104 ? 22.969 -32.719 -16.906 1 92.62 104 PRO A O 1
ATOM 815 N N . GLY A 1 105 ? 23.5 -32.156 -14.898 1 90.44 105 GLY A N 1
ATOM 816 C CA . GLY A 1 105 ? 24.547 -31.266 -15.383 1 90.44 105 GLY A CA 1
ATOM 817 C C . GLY A 1 105 ? 25.766 -32 -15.891 1 90.44 105 GLY A C 1
ATOM 818 O O . GLY A 1 105 ? 26.547 -31.469 -16.672 1 90.44 105 GLY A O 1
ATOM 819 N N . ASN A 1 106 ? 25.844 -33.188 -15.352 1 85 106 ASN A N 1
ATOM 820 C CA . ASN A 1 106 ? 26.984 -34 -15.773 1 85 106 ASN A CA 1
ATOM 821 C C . ASN A 1 106 ? 26.828 -34.469 -17.203 1 85 106 ASN A C 1
ATOM 823 O O . ASN A 1 106 ? 25.797 -35.062 -17.562 1 85 106 ASN A O 1
ATOM 827 N N . GLY A 1 107 ? 27.438 -33.938 -18.172 1 78 107 GLY A N 1
ATOM 828 C CA . GLY A 1 107 ? 27.375 -34.406 -19.547 1 78 107 GLY A CA 1
ATOM 829 C C . GLY A 1 107 ? 27.125 -33.312 -20.547 1 78 107 GLY A C 1
ATOM 830 O O . GLY A 1 107 ? 27.125 -33.531 -21.75 1 78 107 GLY A O 1
ATOM 831 N N . ILE A 1 108 ? 26.797 -32.281 -20 1 85.12 108 ILE A N 1
ATOM 832 C CA . ILE A 1 108 ? 26.641 -31.141 -20.906 1 85.12 108 ILE A CA 1
ATOM 833 C C . ILE A 1 108 ? 28.016 -30.719 -21.438 1 85.12 108 ILE A C 1
ATOM 835 O O . ILE A 1 108 ? 28.906 -30.391 -20.656 1 85.12 108 ILE A O 1
ATOM 839 N N . SER A 1 109 ? 28.109 -30.781 -22.688 1 84.44 109 SER A N 1
ATOM 840 C CA . SER A 1 109 ? 29.391 -30.469 -23.297 1 84.44 109 SER A CA 1
ATOM 841 C C . SER A 1 109 ? 29.625 -28.953 -23.359 1 84.44 109 SER A C 1
ATOM 843 O O . SER A 1 109 ? 28.672 -28.172 -23.312 1 84.44 109 SER A O 1
ATOM 845 N N . GLN A 1 110 ? 30.859 -28.656 -23.438 1 86.81 110 GLN A N 1
ATOM 846 C CA . GLN A 1 110 ? 31.219 -27.25 -23.578 1 86.81 110 GLN A CA 1
ATOM 847 C C . GLN A 1 110 ? 30.656 -26.672 -24.875 1 86.81 110 GLN A C 1
ATOM 849 O O . GLN A 1 110 ? 30.297 -25.5 -24.922 1 86.81 110 GLN A O 1
ATOM 854 N N . GLU A 1 111 ? 30.547 -27.484 -25.797 1 84.5 111 GLU A N 1
ATOM 855 C CA . GLU A 1 111 ? 29.984 -27.047 -27.062 1 84.5 111 GLU A CA 1
ATOM 856 C C . GLU A 1 111 ? 28.531 -26.594 -26.891 1 84.5 111 GLU A C 1
ATOM 858 O O . GLU A 1 111 ? 28.109 -25.578 -27.469 1 84.5 111 GLU A O 1
ATOM 863 N N . THR A 1 112 ? 27.891 -27.359 -26.188 1 82.25 112 THR A N 1
ATOM 864 C CA . THR A 1 112 ? 26.5 -27.016 -25.922 1 82.25 112 THR A CA 1
ATOM 865 C C . THR A 1 112 ? 26.391 -25.719 -25.141 1 82.25 112 THR A C 1
ATOM 867 O O . THR A 1 112 ? 25.562 -24.859 -25.438 1 82.25 112 THR A O 1
ATOM 870 N N . VAL A 1 113 ? 27.234 -25.547 -24.203 1 87.06 113 VAL A N 1
ATOM 871 C CA . VAL A 1 113 ? 27.266 -24.344 -23.375 1 87.06 113 VAL A CA 1
ATOM 872 C C . VAL A 1 113 ? 27.547 -23.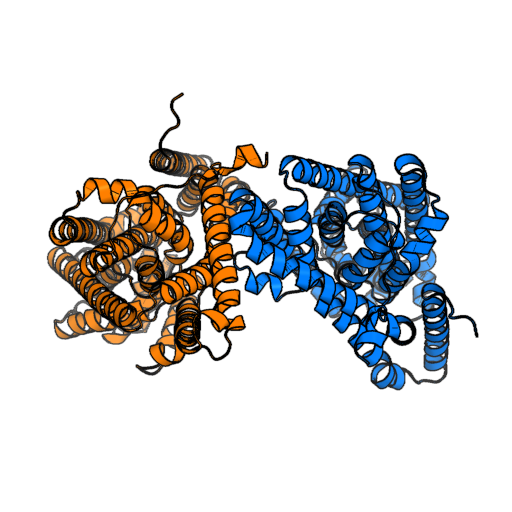125 -24.266 1 87.06 113 VAL A C 1
ATOM 874 O O . VAL A 1 113 ? 26.875 -22.094 -24.156 1 87.06 113 VAL A O 1
ATOM 877 N N . ASP A 1 114 ? 28.453 -23.281 -25.109 1 86.25 114 ASP A N 1
ATOM 878 C CA . ASP A 1 114 ? 28.844 -22.188 -26 1 86.25 114 ASP A CA 1
ATOM 879 C C . ASP A 1 114 ? 27.703 -21.812 -26.953 1 86.25 114 ASP A C 1
ATOM 881 O O . ASP A 1 114 ? 27.453 -20.641 -27.188 1 86.25 114 ASP A O 1
ATOM 885 N N . LYS A 1 115 ? 27.109 -22.75 -27.453 1 82.81 115 LYS A N 1
ATOM 886 C CA . LYS A 1 115 ? 26 -22.531 -28.375 1 82.81 115 LYS A CA 1
ATOM 887 C C . LYS A 1 115 ? 24.844 -21.797 -27.688 1 82.81 115 LYS A C 1
ATOM 889 O O . LYS A 1 115 ? 24.281 -20.859 -28.25 1 82.81 115 LYS A O 1
ATOM 894 N N . LEU A 1 116 ? 24.562 -22.281 -26.547 1 81.94 116 LEU A N 1
ATOM 895 C CA . LEU A 1 116 ? 23.469 -21.656 -25.797 1 81.94 116 LEU A CA 1
ATOM 896 C C . LEU A 1 116 ? 23.828 -20.25 -25.375 1 81.94 116 LEU A C 1
ATOM 898 O O . LEU A 1 116 ? 22.969 -19.359 -25.391 1 81.94 116 LEU A O 1
ATOM 902 N N . THR A 1 117 ? 24.984 -20.031 -25.016 1 85.06 117 THR A N 1
ATOM 903 C CA . THR A 1 117 ? 25.469 -18.719 -24.625 1 85.06 117 THR A CA 1
ATOM 904 C C . THR A 1 117 ? 25.391 -17.734 -25.781 1 85.06 117 THR A C 1
ATOM 906 O O . THR A 1 117 ? 24.906 -16.609 -25.625 1 85.06 117 THR A O 1
ATOM 909 N N . GLU A 1 118 ? 25.859 -18.203 -26.797 1 80.62 118 GLU A N 1
ATOM 910 C CA . GLU A 1 118 ? 25.844 -17.359 -28 1 80.62 118 GLU A CA 1
ATOM 911 C C . GLU A 1 118 ? 24.406 -16.984 -28.391 1 80.62 118 GLU A C 1
ATOM 913 O O . GLU A 1 118 ? 24.141 -15.859 -28.812 1 80.62 118 GLU A O 1
ATOM 918 N N . LYS A 1 119 ? 23.594 -17.859 -28.219 1 78.31 119 LYS A N 1
ATOM 919 C CA . LYS A 1 119 ? 22.219 -17.672 -28.672 1 78.31 119 LYS A CA 1
ATOM 920 C C . LYS A 1 119 ? 21.422 -16.812 -27.703 1 78.31 119 LYS A C 1
ATOM 922 O O . LYS A 1 119 ? 20.625 -15.969 -28.109 1 78.31 119 LYS A O 1
ATOM 927 N N . TYR A 1 120 ? 21.672 -17.031 -26.453 1 77.94 120 TYR A N 1
ATOM 928 C CA . TYR A 1 120 ? 20.688 -16.484 -25.531 1 77.94 120 TYR A CA 1
ATOM 929 C C . TYR A 1 120 ? 21.328 -15.469 -24.578 1 77.94 120 TYR A C 1
ATOM 931 O O . TYR A 1 120 ? 20.641 -14.625 -24 1 77.94 120 TYR A O 1
ATOM 939 N N . ALA A 1 121 ? 22.562 -15.492 -24.328 1 77.19 121 ALA A N 1
ATOM 940 C CA . ALA A 1 121 ? 23.203 -14.695 -23.281 1 77.19 121 ALA A CA 1
ATOM 941 C C . ALA A 1 121 ? 23.078 -13.203 -23.578 1 77.19 121 ALA A C 1
ATOM 943 O O . ALA A 1 121 ? 23.016 -12.383 -22.656 1 77.19 121 ALA A O 1
ATOM 944 N N . GLY A 1 122 ? 23.016 -12.883 -24.781 1 74.06 122 GLY A N 1
ATOM 945 C CA . GLY A 1 122 ? 22.969 -11.484 -25.156 1 74.06 122 GLY A CA 1
ATOM 946 C C . GLY A 1 122 ? 21.547 -10.961 -25.328 1 74.06 122 GLY A C 1
ATOM 947 O O . GLY A 1 122 ? 21.344 -9.828 -25.75 1 74.06 122 GLY A O 1
ATOM 948 N N . SER A 1 123 ? 20.656 -11.773 -24.922 1 77.44 123 SER A N 1
ATOM 949 C CA . SER A 1 123 ? 19.266 -11.367 -25.094 1 77.44 123 SER A CA 1
ATOM 950 C C . SER A 1 123 ? 18.875 -10.281 -24.109 1 77.44 123 SER A C 1
ATOM 952 O O . SER A 1 123 ? 19.391 -10.25 -22.984 1 77.44 123 SER A O 1
ATOM 954 N N . SER A 1 124 ? 18.109 -9.289 -24.547 1 74.94 124 SER A N 1
ATOM 955 C CA . SER A 1 124 ? 17.609 -8.195 -23.734 1 74.94 124 SER A CA 1
ATOM 956 C C . SER A 1 124 ? 16.797 -8.711 -22.562 1 74.94 124 SER A C 1
ATOM 958 O O . SER A 1 124 ? 16.797 -8.102 -21.484 1 74.94 124 SER A O 1
ATOM 960 N N . SER A 1 125 ? 16.25 -9.805 -22.75 1 77.19 125 SER A N 1
ATOM 961 C CA . SER A 1 125 ? 15.43 -10.383 -21.688 1 77.19 125 SER A CA 1
ATOM 962 C C . SER A 1 125 ? 16.281 -10.844 -20.5 1 77.19 125 SER A C 1
ATOM 964 O O . SER A 1 125 ? 15.922 -10.602 -19.359 1 77.19 125 SER A O 1
ATOM 966 N N . ILE A 1 126 ? 17.406 -11.414 -20.828 1 80.75 126 ILE A N 1
ATOM 967 C CA . ILE A 1 126 ? 18.297 -11.914 -19.766 1 80.75 126 ILE A CA 1
ATOM 968 C C . ILE A 1 126 ? 18.906 -10.742 -19.016 1 80.75 126 ILE A C 1
ATOM 970 O O . ILE A 1 126 ? 18.953 -10.734 -17.781 1 80.75 126 ILE A O 1
ATOM 974 N N . SER A 1 127 ? 19.344 -9.797 -19.75 1 79.81 127 SER A N 1
ATOM 975 C CA . SER A 1 127 ? 19.922 -8.609 -19.125 1 79.81 127 SER A CA 1
ATOM 976 C C . SER A 1 127 ? 18.922 -7.922 -18.219 1 79.81 127 SER A C 1
ATOM 978 O O . SER A 1 127 ? 19.266 -7.477 -17.125 1 79.81 127 SER A O 1
ATOM 980 N N . ALA A 1 128 ? 17.734 -7.844 -18.594 1 78.19 128 ALA A N 1
ATOM 981 C CA . ALA A 1 128 ? 16.672 -7.227 -17.812 1 78.19 128 ALA A CA 1
ATOM 982 C C . ALA A 1 128 ? 16.422 -7.996 -16.516 1 78.19 128 ALA A C 1
ATOM 984 O O . ALA A 1 128 ? 16.203 -7.395 -15.461 1 78.19 128 ALA A O 1
ATOM 985 N N . LYS A 1 129 ? 16.531 -9.242 -16.641 1 80.56 129 LYS A N 1
ATOM 986 C CA . LYS A 1 129 ? 16.312 -10.086 -15.469 1 80.56 129 LYS A CA 1
ATOM 987 C C . LYS A 1 129 ? 17.438 -9.938 -14.461 1 80.56 129 LYS A C 1
ATOM 989 O O . LYS A 1 129 ? 17.203 -9.906 -13.25 1 80.56 129 LYS A O 1
ATOM 994 N N . ILE A 1 130 ? 18.609 -9.82 -14.938 1 81.62 130 ILE A N 1
ATOM 995 C CA . ILE A 1 130 ? 19.781 -9.648 -14.07 1 81.62 130 ILE A CA 1
ATOM 996 C C . ILE A 1 130 ? 19.688 -8.305 -13.359 1 81.62 130 ILE A C 1
ATOM 998 O O . ILE A 1 130 ? 19.938 -8.211 -12.156 1 81.62 130 ILE A O 1
ATOM 1002 N N . THR A 1 131 ? 19.312 -7.316 -14.062 1 77.19 131 THR A N 1
ATOM 1003 C CA . THR A 1 131 ? 19.172 -5.98 -13.492 1 77.19 131 THR A CA 1
ATOM 1004 C C . THR A 1 131 ? 18.094 -5.961 -12.414 1 77.19 131 THR A C 1
ATOM 1006 O O . THR A 1 131 ? 18.281 -5.395 -11.344 1 77.19 131 THR A O 1
ATOM 1009 N N . GLU A 1 132 ? 17.016 -6.602 -12.695 1 77.31 132 GLU A N 1
ATOM 1010 C CA . GLU A 1 132 ? 15.93 -6.676 -11.727 1 77.31 132 GLU A CA 1
ATOM 1011 C C . GLU A 1 132 ? 16.359 -7.406 -10.461 1 77.31 132 GLU A C 1
ATOM 1013 O O . GLU A 1 132 ? 16.016 -6.988 -9.352 1 77.31 132 GLU A O 1
ATOM 1018 N N . ALA A 1 133 ? 17.109 -8.367 -10.625 1 77.56 133 ALA A N 1
ATOM 1019 C CA . ALA A 1 133 ? 17.594 -9.148 -9.484 1 77.56 133 ALA A CA 1
ATOM 1020 C C . ALA A 1 133 ? 18.562 -8.336 -8.633 1 77.56 133 ALA A C 1
ATOM 1022 O O . ALA A 1 133 ? 18.516 -8.406 -7.402 1 77.56 133 ALA A O 1
ATOM 1023 N N . THR A 1 134 ? 19.375 -7.59 -9.242 1 74.44 134 THR A N 1
ATOM 1024 C CA . THR A 1 134 ? 20.359 -6.773 -8.523 1 74.44 134 THR A CA 1
ATOM 1025 C C . THR A 1 134 ? 19.656 -5.691 -7.703 1 74.44 134 THR A C 1
ATOM 1027 O O . THR A 1 134 ? 20.062 -5.402 -6.578 1 74.44 134 THR A O 1
ATOM 1030 N N . LYS A 1 135 ? 18.672 -5.168 -8.195 1 71.81 135 LYS A N 1
ATOM 1031 C CA . LYS A 1 135 ? 17.891 -4.164 -7.473 1 71.81 135 LYS A CA 1
ATOM 1032 C C . LYS A 1 135 ? 17.234 -4.754 -6.227 1 71.81 135 LYS A C 1
ATOM 1034 O O . LYS A 1 135 ? 17.188 -4.105 -5.18 1 71.81 135 LYS A O 1
ATOM 1039 N N . GLN A 1 136 ? 16.828 -5.922 -6.336 1 70.19 136 GLN A N 1
ATOM 1040 C CA . GLN A 1 136 ? 16.141 -6.586 -5.227 1 70.19 136 GLN A CA 1
ATOM 1041 C C . GLN A 1 136 ? 17.141 -6.957 -4.125 1 70.19 136 GLN A C 1
ATOM 1043 O O . GLN A 1 136 ? 16.781 -6.961 -2.943 1 70.19 136 GLN A O 1
ATOM 1048 N N . GLN A 1 137 ? 18.344 -7.227 -4.449 1 66.31 137 GLN A N 1
ATOM 1049 C CA . GLN A 1 137 ? 19.359 -7.645 -3.488 1 66.31 137 GLN A CA 1
ATOM 1050 C C . GLN A 1 137 ? 19.812 -6.477 -2.621 1 66.31 137 GLN A C 1
ATOM 1052 O O . GLN A 1 137 ? 20.234 -6.668 -1.481 1 66.31 137 GLN A O 1
ATOM 1057 N N . LYS A 1 138 ? 19.734 -5.344 -3.115 1 65.31 138 LYS A N 1
ATOM 1058 C CA . LYS A 1 138 ? 20.188 -4.188 -2.354 1 65.31 138 LYS A CA 1
ATOM 1059 C C . LYS A 1 138 ? 19.172 -3.787 -1.29 1 65.31 138 LYS A C 1
ATOM 1061 O O . LYS A 1 138 ? 19.469 -2.955 -0.428 1 65.31 138 LYS A O 1
ATOM 1066 N N . SER A 1 139 ? 18.234 -4.605 -1.293 1 72.38 139 SER A N 1
ATOM 1067 C CA . SER A 1 139 ? 17.203 -4.234 -0.325 1 72.38 139 SER A CA 1
ATOM 1068 C C . SER A 1 139 ? 17.453 -4.914 1.021 1 72.38 139 SER A C 1
ATOM 1070 O O . SER A 1 139 ? 18.031 -5.996 1.08 1 72.38 139 SER A O 1
ATOM 1072 N N . GLY A 1 140 ? 17.266 -4.234 2.166 1 71.69 140 GLY A N 1
ATOM 1073 C CA . GLY A 1 140 ? 17.422 -4.738 3.521 1 71.69 140 GLY A CA 1
ATOM 1074 C C . GLY A 1 140 ? 16.609 -5.984 3.795 1 71.69 140 GLY A C 1
ATOM 1075 O O . GLY A 1 140 ? 15.719 -6.332 3.014 1 71.69 140 GLY A O 1
ATOM 1076 N N . PRO A 1 141 ? 16.938 -6.836 4.797 1 75.81 141 PRO A N 1
ATOM 1077 C CA . PRO A 1 141 ? 16.281 -8.102 5.137 1 75.81 141 PRO A CA 1
ATOM 1078 C C . PRO A 1 141 ? 14.797 -7.941 5.418 1 75.81 141 PRO A C 1
ATOM 1080 O O . PRO A 1 141 ? 14.016 -8.883 5.211 1 75.81 141 PRO A O 1
ATOM 1083 N N . LEU A 1 142 ? 14.414 -6.777 5.82 1 83.56 142 LEU A N 1
ATOM 1084 C CA . LEU A 1 142 ? 13.008 -6.59 6.18 1 83.56 142 LEU A CA 1
ATOM 1085 C C . LEU A 1 142 ? 12.258 -5.859 5.074 1 83.56 142 LEU A C 1
ATOM 1087 O O . LEU A 1 142 ? 11.102 -5.469 5.254 1 83.56 142 LEU A O 1
ATOM 1091 N N . GLU A 1 143 ? 12.836 -5.777 3.957 1 83 143 GLU A N 1
ATOM 1092 C CA . GLU A 1 143 ? 12.219 -5.039 2.857 1 83 143 GLU A CA 1
ATOM 1093 C C . GLU A 1 143 ? 10.93 -5.703 2.395 1 83 143 GLU A C 1
ATOM 1095 O O . GLU A 1 143 ? 9.977 -5.023 2 1 83 143 GLU A O 1
ATOM 1100 N N . PHE A 1 144 ? 10.922 -7.016 2.463 1 78 144 PHE A N 1
ATOM 1101 C CA . PHE A 1 144 ? 9.719 -7.73 2.059 1 78 144 PHE A CA 1
ATOM 1102 C C . PHE A 1 144 ? 8.547 -7.367 2.959 1 78 144 PHE A C 1
ATOM 1104 O O . PHE A 1 144 ? 7.418 -7.219 2.486 1 78 144 PHE A O 1
ATOM 1111 N N . VAL A 1 145 ? 8.781 -7.191 4.188 1 86.25 145 VAL A N 1
ATOM 1112 C CA . VAL A 1 145 ? 7.734 -6.832 5.137 1 86.25 145 VAL A CA 1
ATOM 1113 C C . VAL A 1 145 ? 7.277 -5.398 4.887 1 86.25 145 VAL A C 1
ATOM 1115 O O . VAL A 1 145 ? 6.078 -5.109 4.902 1 86.25 145 VAL A O 1
ATOM 1118 N N . VAL A 1 146 ? 8.242 -4.559 4.617 1 89.25 146 VAL A N 1
ATOM 1119 C CA . VAL A 1 146 ? 7.934 -3.16 4.336 1 89.25 146 VAL A CA 1
ATOM 1120 C C . VAL A 1 146 ? 7.078 -3.061 3.076 1 89.25 146 VAL A C 1
ATOM 1122 O O . VAL A 1 146 ? 6.121 -2.285 3.027 1 89.25 146 VAL A O 1
ATOM 1125 N N . ASN A 1 147 ? 7.363 -3.887 2.168 1 86.5 147 ASN A N 1
ATOM 1126 C CA . ASN A 1 147 ? 6.688 -3.824 0.878 1 86.5 147 ASN A CA 1
ATOM 1127 C C . ASN A 1 147 ? 5.285 -4.426 0.95 1 86.5 147 ASN A C 1
ATOM 1129 O O . ASN A 1 147 ? 4.441 -4.145 0.099 1 86.5 147 ASN A O 1
ATOM 1133 N N . MET A 1 148 ? 5.105 -5.238 1.868 1 88.5 148 MET A N 1
ATOM 1134 C CA . MET A 1 148 ? 3.787 -5.836 2.059 1 88.5 148 MET A CA 1
ATOM 1135 C C . MET A 1 148 ? 2.773 -4.793 2.51 1 88.5 148 MET A C 1
ATOM 1137 O O . MET A 1 148 ? 1.577 -4.926 2.248 1 88.5 148 MET A O 1
ATOM 1141 N N . VAL A 1 149 ? 3.287 -3.775 3.115 1 93 149 VAL A N 1
ATOM 1142 C CA . VAL A 1 149 ? 2.41 -2.732 3.637 1 93 149 VAL A CA 1
ATOM 1143 C C . VAL A 1 149 ? 2.289 -1.602 2.617 1 93 149 VAL A C 1
ATOM 1145 O O . VAL A 1 149 ? 3.271 -0.915 2.326 1 93 149 VAL A O 1
ATOM 1148 N N . PRO A 1 150 ? 1.07 -1.451 2.105 1 93.81 150 PRO A N 1
ATOM 1149 C CA . PRO A 1 150 ? 0.913 -0.344 1.159 1 93.81 150 PRO A CA 1
ATOM 1150 C C . PRO A 1 150 ? 0.81 1.014 1.852 1 93.81 150 PRO A C 1
ATOM 1152 O O . PRO A 1 150 ? 0.427 1.086 3.023 1 93.81 150 PRO A O 1
ATOM 1155 N N . ASP A 1 151 ? 1.185 2.061 1.147 1 93.94 151 ASP A N 1
ATOM 1156 C CA . ASP A 1 151 ? 1.012 3.408 1.68 1 93.94 151 ASP A CA 1
ATOM 1157 C C . ASP A 1 151 ? -0.217 4.082 1.076 1 93.94 151 ASP A C 1
ATOM 1159 O O . ASP A 1 151 ? -0.524 5.23 1.402 1 93.94 151 ASP A O 1
ATOM 1163 N N . ASN A 1 152 ? -0.838 3.434 0.17 1 94 152 ASN A N 1
ATOM 1164 C CA . ASN A 1 152 ? -2.061 3.895 -0.479 1 94 152 ASN A CA 1
ATOM 1165 C C . ASN A 1 152 ? -2.906 2.727 -0.977 1 94 152 ASN A C 1
ATOM 1167 O O . ASN A 1 152 ? -2.436 1.908 -1.77 1 94 152 ASN A O 1
ATOM 1171 N N . ALA A 1 153 ? -4.113 2.648 -0.554 1 94.12 153 ALA A N 1
ATOM 1172 C CA . ALA A 1 153 ? -4.977 1.512 -0.86 1 94.12 153 ALA A CA 1
ATOM 1173 C C . ALA A 1 153 ? -5.367 1.503 -2.336 1 94.12 153 ALA A C 1
ATOM 1175 O O . ALA A 1 153 ? -5.352 0.453 -2.982 1 94.12 153 ALA A O 1
ATOM 1176 N N . VAL A 1 154 ? -5.703 2.615 -2.9 1 94.06 154 VAL A N 1
ATOM 1177 C CA . VAL A 1 154 ? -6.16 2.727 -4.281 1 94.06 154 VAL A CA 1
ATOM 1178 C C . VAL A 1 154 ? -5.012 2.402 -5.234 1 94.06 154 VAL A C 1
ATOM 1180 O O . VAL A 1 154 ? -5.195 1.684 -6.219 1 94.06 154 VAL A O 1
ATOM 1183 N N . LYS A 1 155 ? -3.93 2.971 -4.906 1 93.81 155 LYS A N 1
ATOM 1184 C CA . LYS A 1 155 ? -2.756 2.676 -5.719 1 93.81 155 LYS A CA 1
ATOM 1185 C C . LYS A 1 155 ? -2.441 1.182 -5.715 1 93.81 155 LYS A C 1
ATOM 1187 O O . LYS A 1 155 ? -2.115 0.607 -6.754 1 93.81 155 LYS A O 1
ATOM 1192 N N . ALA A 1 156 ? -2.49 0.575 -4.57 1 92.94 156 ALA A N 1
ATOM 1193 C CA . ALA A 1 156 ? -2.238 -0.86 -4.465 1 92.94 156 ALA A CA 1
ATOM 1194 C C . ALA A 1 156 ? -3.201 -1.652 -5.344 1 92.94 156 ALA A C 1
ATOM 1196 O O . ALA A 1 156 ? -2.807 -2.633 -5.98 1 92.94 156 ALA A O 1
ATOM 1197 N N . MET A 1 157 ? -4.398 -1.259 -5.445 1 93.88 157 MET A N 1
ATOM 1198 C CA . MET A 1 157 ? -5.434 -1.977 -6.184 1 93.88 157 MET A CA 1
ATOM 1199 C C . MET A 1 157 ? -5.328 -1.693 -7.68 1 93.88 157 MET A C 1
ATOM 1201 O O . MET A 1 157 ? -6.02 -2.322 -8.484 1 93.88 157 MET A O 1
ATOM 1205 N N . SER A 1 158 ? -4.449 -0.775 -8.023 1 92.75 158 SER A N 1
ATOM 1206 C CA . SER A 1 158 ? -4.305 -0.415 -9.43 1 92.75 158 SER A CA 1
ATOM 1207 C C . SER A 1 158 ? -3.143 -1.166 -10.078 1 92.75 158 SER A C 1
ATOM 1209 O O . SER A 1 158 ? -2.887 -1.014 -11.273 1 92.75 158 SER A O 1
ATOM 1211 N N . ASP A 1 159 ? -2.533 -2.002 -9.281 1 87.5 159 ASP A N 1
ATOM 1212 C CA . ASP A 1 159 ? -1.369 -2.736 -9.766 1 87.5 159 ASP A CA 1
ATOM 1213 C C . ASP A 1 159 ? -1.503 -4.23 -9.484 1 87.5 159 ASP A C 1
ATOM 1215 O O . ASP A 1 159 ? -1.359 -4.664 -8.336 1 87.5 159 ASP A O 1
ATOM 1219 N N . ASN A 1 160 ? -1.565 -5.047 -10.516 1 82.31 160 ASN A N 1
ATOM 1220 C CA . ASN A 1 160 ? -1.753 -6.484 -10.367 1 82.31 160 ASN A CA 1
ATOM 1221 C C . ASN A 1 160 ? -0.526 -7.148 -9.75 1 82.31 160 ASN A C 1
ATOM 1223 O O . ASN A 1 160 ? -0.596 -8.289 -9.297 1 82.31 160 ASN A O 1
ATOM 1227 N N . LYS A 1 161 ? 0.558 -6.484 -9.766 1 76.62 161 LYS A N 1
ATOM 1228 C CA . LYS A 1 161 ? 1.783 -7.047 -9.203 1 76.62 161 LYS A CA 1
ATOM 1229 C C . LYS A 1 161 ? 1.83 -6.859 -7.691 1 76.62 161 LYS A C 1
ATOM 1231 O O . LYS A 1 161 ? 2.646 -7.484 -7.008 1 76.62 161 LYS A O 1
ATOM 1236 N N . ALA A 1 162 ? 0.872 -6.117 -7.168 1 82.81 162 ALA A N 1
ATOM 1237 C CA . ALA A 1 162 ? 0.892 -5.762 -5.75 1 82.81 162 ALA A CA 1
ATOM 1238 C C . ALA A 1 162 ? -0.212 -6.488 -4.988 1 82.81 162 ALA A C 1
ATOM 1240 O O . ALA A 1 162 ? -0.87 -5.902 -4.125 1 82.81 162 ALA A O 1
ATOM 1241 N N . MET A 1 163 ? -0.375 -7.738 -5.254 1 84.56 163 MET A N 1
ATOM 1242 C CA . MET A 1 163 ? -1.497 -8.477 -4.6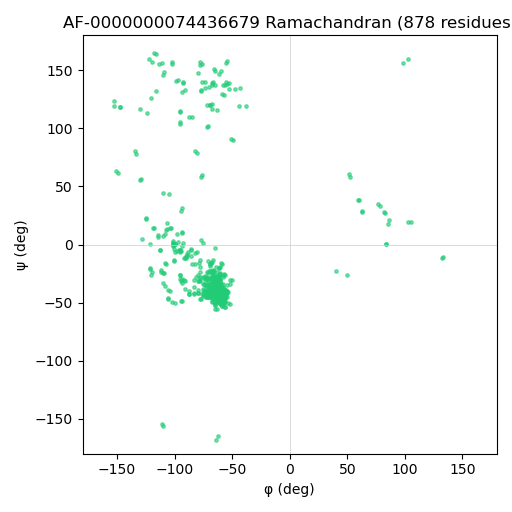76 1 84.56 163 MET A CA 1
ATOM 1243 C C . MET A 1 163 ? -1.354 -8.586 -3.162 1 84.56 163 MET A C 1
ATOM 1245 O O . MET A 1 163 ? -2.346 -8.516 -2.434 1 84.56 163 MET A O 1
ATOM 1249 N N . LEU A 1 164 ? -0.119 -8.766 -2.779 1 87 164 LEU A N 1
ATOM 1250 C CA . LEU A 1 164 ? 0.121 -8.875 -1.346 1 87 164 LEU A CA 1
ATOM 1251 C C . LEU A 1 164 ? -0.311 -7.609 -0.62 1 87 164 LEU A C 1
ATOM 1253 O O . LEU A 1 164 ? -0.844 -7.676 0.491 1 87 164 LEU A O 1
ATOM 1257 N N . ARG A 1 165 ? -0.079 -6.422 -1.168 1 92.25 165 ARG A N 1
ATOM 1258 C CA . ARG A 1 165 ? -0.488 -5.141 -0.6 1 92.25 165 ARG A CA 1
ATOM 1259 C C . ARG A 1 165 ? -2.006 -5.047 -0.501 1 92.25 165 ARG A C 1
ATOM 1261 O O . ARG A 1 165 ? -2.539 -4.539 0.489 1 92.25 165 ARG A O 1
ATOM 1268 N N . VAL A 1 166 ? -2.68 -5.586 -1.51 1 92.69 166 VAL A N 1
ATOM 1269 C CA . VAL A 1 166 ? -4.141 -5.594 -1.523 1 92.69 166 VAL A CA 1
ATOM 1270 C C . VAL A 1 166 ? -4.66 -6.488 -0.402 1 92.69 166 VAL A C 1
ATOM 1272 O O . VAL A 1 166 ? -5.59 -6.113 0.318 1 92.69 166 VAL A O 1
ATOM 1275 N N . ILE A 1 167 ? -4.047 -7.602 -0.284 1 91.5 167 ILE A N 1
ATOM 1276 C CA . ILE A 1 167 ? -4.449 -8.562 0.736 1 91.5 167 ILE A CA 1
ATOM 1277 C C . ILE A 1 167 ? -4.258 -7.957 2.123 1 91.5 167 ILE A C 1
ATOM 1279 O O . ILE A 1 167 ? -5.145 -8.047 2.975 1 91.5 167 ILE A O 1
ATOM 1283 N N . PHE A 1 168 ? -3.123 -7.32 2.328 1 93.56 168 PHE A N 1
ATOM 1284 C CA . PHE A 1 168 ? -2.838 -6.699 3.615 1 93.56 168 PHE A CA 1
ATOM 1285 C C . PHE A 1 168 ? -3.912 -5.68 3.973 1 93.56 168 PHE A C 1
ATOM 1287 O O . PHE A 1 168 ? -4.477 -5.723 5.066 1 93.56 168 PHE A O 1
ATOM 1294 N N . PHE A 1 169 ? -4.223 -4.777 3.104 1 95.06 169 PHE A N 1
ATOM 1295 C CA . PHE A 1 169 ? -5.211 -3.732 3.348 1 95.06 169 PHE A CA 1
ATOM 1296 C C . PHE A 1 169 ? -6.582 -4.34 3.619 1 95.06 169 PHE A C 1
ATOM 1298 O O . PHE A 1 169 ? -7.301 -3.891 4.516 1 95.06 169 PHE A O 1
ATOM 1305 N N . THR A 1 170 ? -6.941 -5.285 2.838 1 94.94 170 THR A N 1
ATOM 1306 C CA . THR A 1 170 ? -8.266 -5.895 2.939 1 94.94 170 THR A CA 1
ATOM 1307 C C . THR A 1 170 ? -8.43 -6.613 4.273 1 94.94 170 THR A C 1
ATOM 1309 O O . THR A 1 170 ? -9.484 -6.539 4.902 1 94.94 170 THR A O 1
ATOM 1312 N N . ILE A 1 171 ? -7.387 -7.312 4.703 1 93.44 171 ILE A N 1
ATOM 1313 C CA . ILE A 1 171 ? -7.43 -7.977 6 1 93.44 171 ILE A CA 1
ATOM 1314 C C . ILE A 1 171 ? -7.57 -6.938 7.109 1 93.44 171 ILE A C 1
ATOM 1316 O O . ILE A 1 171 ? -8.383 -7.102 8.023 1 93.44 171 ILE A O 1
ATOM 1320 N N . PHE A 1 172 ? -6.777 -5.863 7.016 1 94.81 172 PHE A N 1
ATOM 1321 C CA . PHE A 1 172 ? -6.812 -4.793 8.008 1 94.81 172 PHE A CA 1
ATOM 1322 C C . PHE A 1 172 ? -8.203 -4.184 8.094 1 94.81 172 PHE A C 1
ATOM 1324 O O . PHE A 1 172 ? -8.742 -4 9.188 1 94.81 172 PHE A O 1
ATOM 1331 N N . LEU A 1 173 ? -8.82 -3.908 6.957 1 95.31 173 LEU A N 1
ATOM 1332 C CA . LEU A 1 173 ? -10.18 -3.365 6.914 1 95.31 173 LEU A CA 1
ATOM 1333 C C . LEU A 1 173 ? -11.18 -4.367 7.473 1 95.31 173 LEU A C 1
ATOM 1335 O O . LEU A 1 173 ? -12.062 -3.998 8.25 1 95.31 173 LEU A O 1
ATOM 1339 N N . GLY A 1 174 ? -11.047 -5.637 7.059 1 93.75 174 GLY A N 1
ATOM 1340 C CA . GLY A 1 174 ? -11.938 -6.676 7.555 1 93.75 174 GLY A CA 1
ATOM 1341 C C . GLY A 1 174 ? -11.914 -6.809 9.062 1 93.75 174 GLY A C 1
ATOM 1342 O O . GLY A 1 174 ? -12.969 -6.867 9.703 1 93.75 174 GLY A O 1
ATOM 1343 N N . ILE A 1 175 ? -10.75 -6.844 9.672 1 92.25 175 ILE A N 1
ATOM 1344 C CA . ILE A 1 175 ? -10.609 -6.953 11.117 1 92.25 175 ILE A CA 1
ATOM 1345 C C . ILE A 1 175 ? -11.203 -5.723 11.789 1 92.25 175 ILE A C 1
ATOM 1347 O O . ILE A 1 175 ? -11.875 -5.836 12.82 1 92.25 175 ILE A O 1
ATOM 1351 N N . SER A 1 176 ? -10.922 -4.555 11.227 1 94 176 SER A N 1
ATOM 1352 C CA . SER A 1 176 ? -11.469 -3.32 11.773 1 94 176 SER A CA 1
ATOM 1353 C C . SER A 1 176 ? -12.992 -3.332 11.742 1 94 176 SER A C 1
ATOM 1355 O O . SER A 1 176 ? -13.641 -2.814 12.656 1 94 176 SER A O 1
ATOM 1357 N N . MET A 1 177 ? -13.578 -3.9 10.703 1 93.44 177 MET A N 1
ATOM 1358 C CA . MET A 1 177 ? -15.023 -4.035 10.609 1 93.44 177 MET A CA 1
ATOM 1359 C C . MET A 1 177 ? -15.57 -4.895 11.742 1 93.44 177 MET A C 1
ATOM 1361 O O . MET A 1 177 ? -16.641 -4.609 12.289 1 93.44 177 MET A O 1
ATOM 1365 N N . LEU A 1 178 ? -14.844 -5.895 12.117 1 90.38 178 LEU A N 1
ATOM 1366 C CA . LEU A 1 178 ? -15.25 -6.738 13.234 1 90.38 178 LEU A CA 1
ATOM 1367 C C . LEU A 1 178 ? -15.227 -5.961 14.547 1 90.38 178 LEU A C 1
ATOM 1369 O O . LEU A 1 178 ? -16.094 -6.152 15.406 1 90.38 178 LEU A O 1
ATOM 1373 N N . LEU A 1 179 ? -14.328 -5.066 14.641 1 91.56 179 LEU A N 1
ATOM 1374 C CA . LEU A 1 179 ? -14.07 -4.387 15.906 1 91.56 179 LEU A CA 1
ATOM 1375 C C . LEU A 1 179 ? -15.023 -3.209 16.094 1 91.56 179 LEU A C 1
ATOM 1377 O O . LEU A 1 179 ? -15.156 -2.688 17.203 1 91.56 179 LEU A O 1
ATOM 1381 N N . ILE A 1 180 ? -15.68 -2.73 15.023 1 91.88 180 ILE A N 1
ATOM 1382 C CA . ILE A 1 180 ? -16.609 -1.617 15.188 1 91.88 180 ILE A CA 1
ATOM 1383 C C . ILE A 1 180 ? -18.016 -2.152 15.484 1 91.88 180 ILE A C 1
ATOM 1385 O O . ILE A 1 180 ? -18.922 -1.387 15.828 1 91.88 180 ILE A O 1
ATOM 1389 N N . GLY A 1 181 ? -18.203 -3.408 15.32 1 89.38 181 GLY A N 1
ATOM 1390 C CA . GLY A 1 181 ? -19.469 -4.023 15.625 1 89.38 181 GLY A CA 1
ATOM 1391 C C . GLY A 1 181 ? -20.312 -4.316 14.391 1 89.38 181 GLY A C 1
ATOM 1392 O O . GLY A 1 181 ? -20.141 -3.662 13.359 1 89.38 181 GLY A O 1
ATOM 1393 N N . GLU A 1 182 ? -21.219 -5.195 14.539 1 89 182 GLU A N 1
ATOM 1394 C CA . GLU A 1 182 ? -21.984 -5.719 13.422 1 89 182 GLU A CA 1
ATOM 1395 C C . GLU A 1 182 ? -22.891 -4.645 12.828 1 89 182 GLU A C 1
ATOM 1397 O O . GLU A 1 182 ? -22.984 -4.512 11.602 1 89 182 GLU A O 1
ATOM 1402 N N . LYS A 1 183 ? -23.484 -3.912 13.672 1 92.25 183 LYS A N 1
ATOM 1403 C CA . LYS A 1 183 ? -24.438 -2.906 13.203 1 92.25 183 LYS A CA 1
ATOM 1404 C C . LYS A 1 183 ? -23.734 -1.832 12.375 1 92.25 183 LYS A C 1
ATOM 1406 O O . LYS A 1 183 ? -24.188 -1.493 11.273 1 92.25 183 LYS A O 1
ATOM 1411 N N . LYS A 1 184 ? -22.656 -1.368 12.812 1 93.69 184 LYS A N 1
ATOM 1412 C CA . LYS A 1 184 ? -21.922 -0.307 12.133 1 93.69 184 LYS A CA 1
ATOM 1413 C C . LYS A 1 184 ? -21.234 -0.833 10.875 1 93.69 184 LYS A C 1
ATOM 1415 O O . LYS A 1 184 ? -21.062 -0.097 9.898 1 93.69 184 LYS A O 1
ATOM 1420 N N . ALA A 1 185 ? -20.906 -2.1 10.828 1 94.69 185 ALA A N 1
ATOM 1421 C CA . ALA A 1 185 ? -20.172 -2.697 9.711 1 94.69 185 ALA A CA 1
ATOM 1422 C C . ALA A 1 185 ? -21.141 -3.195 8.641 1 94.69 185 ALA A C 1
ATOM 1424 O O . ALA A 1 185 ? -20.719 -3.51 7.52 1 94.69 185 ALA A O 1
ATOM 1425 N N . ALA A 1 186 ? -22.391 -3.225 8.898 1 95.31 186 ALA A N 1
ATOM 1426 C CA . ALA A 1 186 ? -23.391 -3.895 8.07 1 95.31 186 ALA A CA 1
ATOM 1427 C C . ALA A 1 186 ? -23.406 -3.316 6.66 1 95.31 186 ALA A C 1
ATOM 1429 O O . ALA A 1 186 ? -23.453 -4.059 5.676 1 95.31 186 ALA A O 1
ATOM 1430 N N . PRO A 1 187 ? -23.391 -1.996 6.543 1 96 187 PRO A N 1
ATOM 1431 C CA . PRO A 1 187 ? -23.453 -1.472 5.176 1 96 187 PRO A CA 1
ATOM 1432 C C . PRO A 1 187 ? -22.266 -1.902 4.328 1 96 187 PRO A C 1
ATOM 1434 O O . PRO A 1 187 ? -22.422 -2.236 3.152 1 96 187 PRO A O 1
ATOM 1437 N N . LEU A 1 188 ? -21.125 -1.886 4.906 1 95.88 188 LEU A N 1
ATOM 1438 C CA . LEU A 1 188 ? -19.938 -2.342 4.191 1 95.88 188 LEU A CA 1
ATOM 1439 C C . LEU A 1 188 ? -20.047 -3.826 3.859 1 95.88 188 LEU A C 1
ATOM 1441 O O . LEU A 1 188 ? -19.766 -4.234 2.73 1 95.88 188 LEU A O 1
ATOM 1445 N N . LYS A 1 189 ? -20.406 -4.551 4.785 1 94.94 189 LYS A N 1
ATOM 1446 C CA . LYS A 1 189 ? -20.531 -5.996 4.602 1 94.94 189 LYS A CA 1
ATOM 1447 C C . LYS A 1 189 ? -21.5 -6.324 3.463 1 94.94 189 LYS A C 1
ATOM 1449 O O . LYS A 1 189 ? -21.188 -7.141 2.596 1 94.94 189 LYS A O 1
ATOM 1454 N N . ASN A 1 190 ? -22.656 -5.699 3.508 1 95.94 190 ASN A N 1
ATOM 1455 C CA . ASN A 1 190 ? -23.672 -5.953 2.488 1 95.94 190 ASN A CA 1
ATOM 1456 C C . ASN A 1 190 ? -23.156 -5.594 1.094 1 95.94 190 ASN A C 1
ATOM 1458 O O . ASN A 1 190 ? -23.438 -6.309 0.127 1 95.94 190 ASN A O 1
ATOM 1462 N N . PHE A 1 191 ? -22.484 -4.562 1.019 1 95.88 191 PHE A N 1
ATOM 1463 C CA . PHE A 1 191 ? -21.938 -4.129 -0.26 1 95.88 191 PHE A CA 1
ATOM 1464 C C . PHE A 1 191 ? -20.953 -5.156 -0.808 1 95.88 191 PHE A C 1
ATOM 1466 O O . PHE A 1 191 ? -21.062 -5.559 -1.968 1 95.88 191 PHE A O 1
ATOM 1473 N N . PHE A 1 192 ? -20.062 -5.598 -0.045 1 96 192 PHE A N 1
ATOM 1474 C CA . PHE A 1 192 ? -19 -6.488 -0.52 1 96 192 PHE A CA 1
ATOM 1475 C C . PHE A 1 192 ? -19.547 -7.898 -0.736 1 96 192 PHE A C 1
ATOM 1477 O O . PHE A 1 192 ? -19.062 -8.625 -1.605 1 96 192 PHE A O 1
ATOM 1484 N N . ASP A 1 193 ? -20.578 -8.289 -0.004 1 94.12 193 ASP A N 1
ATOM 1485 C CA . ASP A 1 193 ? -21.25 -9.547 -0.276 1 94.12 193 ASP A CA 1
ATOM 1486 C C . ASP A 1 193 ? -21.828 -9.57 -1.688 1 94.12 193 ASP A C 1
ATOM 1488 O O . ASP A 1 193 ? -21.641 -10.531 -2.434 1 94.12 193 ASP A O 1
ATOM 1492 N N . SER A 1 194 ? -22.531 -8.516 -1.979 1 95.38 194 SER A N 1
ATOM 1493 C CA . SER A 1 194 ? -23.141 -8.398 -3.301 1 95.38 194 SER A CA 1
ATOM 1494 C C . SER A 1 194 ? -22.078 -8.352 -4.395 1 95.38 194 SER A C 1
ATOM 1496 O O . SER A 1 194 ? -22.219 -8.984 -5.441 1 95.38 194 SER A O 1
ATOM 1498 N N . LEU A 1 195 ? -21.062 -7.668 -4.105 1 94.94 195 LEU A N 1
ATOM 1499 C CA . LEU A 1 195 ? -19.969 -7.562 -5.07 1 94.94 195 LEU A CA 1
ATOM 1500 C C . LEU A 1 195 ? -19.312 -8.922 -5.297 1 94.94 195 LEU A C 1
ATOM 1502 O O . LEU A 1 195 ? -19.016 -9.281 -6.438 1 94.94 195 LEU A O 1
ATOM 1506 N N . ASN A 1 196 ? -19.062 -9.617 -4.266 1 92.81 196 ASN A N 1
ATOM 1507 C CA . ASN A 1 196 ? -18.453 -10.945 -4.355 1 92.81 196 ASN A CA 1
ATOM 1508 C C . ASN A 1 196 ? -19.281 -11.867 -5.254 1 92.81 196 ASN A C 1
ATOM 1510 O O . ASN A 1 196 ? -18.734 -12.531 -6.137 1 92.81 196 ASN A O 1
ATOM 1514 N N . ASP A 1 197 ? -20.562 -11.875 -5.117 1 91.12 197 ASP A N 1
ATOM 1515 C CA . ASP A 1 197 ? -21.438 -12.719 -5.914 1 91.12 197 ASP A CA 1
ATOM 1516 C C . ASP A 1 197 ? -21.422 -12.312 -7.383 1 91.12 197 ASP A C 1
ATOM 1518 O O . ASP A 1 197 ? -21.391 -13.164 -8.273 1 91.12 197 ASP A O 1
ATOM 1522 N N . ALA A 1 198 ? -21.453 -11.062 -7.648 1 93.5 198 ALA A N 1
ATOM 1523 C CA . ALA A 1 198 ? -21.422 -10.562 -9.016 1 93.5 198 ALA A CA 1
ATOM 1524 C C . ALA A 1 198 ? -20.125 -10.938 -9.711 1 93.5 198 ALA A C 1
ATOM 1526 O O . ALA A 1 198 ? -20.125 -11.328 -10.883 1 93.5 198 ALA A O 1
ATOM 1527 N N . ILE A 1 199 ? -19.031 -10.836 -8.992 1 92.62 199 ILE A N 1
ATOM 1528 C CA . ILE A 1 199 ? -17.719 -11.141 -9.578 1 92.62 199 ILE A CA 1
ATOM 1529 C C . ILE A 1 199 ? -17.625 -12.633 -9.867 1 92.62 199 ILE A C 1
ATOM 1531 O O . ILE A 1 199 ? -17.078 -13.039 -10.898 1 92.62 199 ILE A O 1
ATOM 1535 N N . LEU A 1 200 ? -18.078 -13.461 -8.984 1 88.75 200 LEU A N 1
ATOM 1536 C CA . LEU A 1 200 ? -18.062 -14.898 -9.227 1 88.75 200 LEU A CA 1
ATOM 1537 C C . LEU A 1 200 ? -18.875 -15.25 -10.477 1 88.75 200 LEU A C 1
ATOM 1539 O O . LEU A 1 200 ? -18.531 -16.172 -11.211 1 88.75 200 LEU A O 1
ATOM 1543 N N . LYS A 1 201 ? -19.953 -14.516 -10.695 1 91.5 201 LYS A N 1
ATOM 1544 C CA . LYS A 1 201 ? -20.719 -14.703 -11.914 1 91.5 201 LYS A CA 1
ATOM 1545 C C . LYS A 1 201 ? -19.906 -14.312 -13.148 1 91.5 201 LYS A C 1
ATOM 1547 O O . LYS A 1 201 ? -20.031 -14.938 -14.203 1 91.5 201 LYS A O 1
ATOM 1552 N N . MET A 1 202 ? -19.125 -13.297 -13.016 1 92.88 202 MET A N 1
ATOM 1553 C CA . MET A 1 202 ? -18.219 -12.922 -14.094 1 92.88 202 MET A CA 1
ATOM 1554 C C . MET A 1 202 ? -17.266 -14.062 -14.422 1 92.88 202 MET A C 1
ATOM 1556 O O . MET A 1 202 ? -16.969 -14.312 -15.594 1 92.88 202 MET A O 1
ATOM 1560 N N . VAL A 1 203 ? -16.766 -14.719 -13.383 1 90.75 203 VAL A N 1
ATOM 1561 C CA . VAL A 1 203 ? -15.867 -15.852 -13.586 1 90.75 203 VAL A CA 1
ATOM 1562 C C . VAL A 1 203 ? -16.547 -16.922 -14.438 1 90.75 203 VAL A C 1
ATOM 1564 O O . VAL A 1 203 ? -15.977 -17.422 -15.398 1 90.75 203 VAL A O 1
ATOM 1567 N N . ASP A 1 204 ? -17.766 -17.172 -14.164 1 90.62 204 ASP A N 1
ATOM 1568 C CA . ASP A 1 204 ? -18.531 -18.172 -14.914 1 90.62 204 ASP A CA 1
ATOM 1569 C C . ASP A 1 204 ? -18.625 -17.812 -16.391 1 90.62 204 ASP A C 1
ATOM 1571 O O . ASP A 1 204 ? -18.453 -18.672 -17.266 1 90.62 204 ASP A O 1
ATOM 1575 N N . ILE A 1 205 ? -18.875 -16.625 -16.578 1 91.69 205 ILE A N 1
ATOM 1576 C CA . ILE A 1 205 ? -19.062 -16.141 -17.953 1 91.69 205 ILE A CA 1
ATOM 1577 C C . ILE A 1 205 ? -17.734 -16.219 -18.703 1 91.69 205 ILE A C 1
ATOM 1579 O O . ILE A 1 205 ? -17.688 -16.688 -19.844 1 91.69 205 ILE A O 1
ATOM 1583 N N . ILE A 1 206 ? -16.672 -15.836 -18.078 1 92.88 206 ILE A N 1
ATOM 1584 C CA . ILE A 1 206 ? -15.352 -15.859 -18.688 1 92.88 206 ILE A CA 1
ATOM 1585 C C . ILE A 1 206 ? -14.961 -17.297 -19.016 1 92.88 206 ILE A C 1
ATOM 1587 O O . ILE A 1 206 ? -14.375 -17.562 -20.078 1 92.88 206 ILE A O 1
ATOM 1591 N N . MET A 1 207 ? -15.32 -18.219 -18.172 1 90.94 207 MET A N 1
ATOM 1592 C CA . MET A 1 207 ? -14.898 -19.609 -18.312 1 90.94 207 MET A CA 1
ATOM 1593 C C . MET A 1 207 ? -15.594 -20.266 -19.5 1 90.94 207 MET A C 1
ATOM 1595 O O . MET A 1 207 ? -15.148 -21.312 -19.984 1 90.94 207 MET A O 1
ATOM 1599 N N . LEU A 1 208 ? -16.625 -19.641 -20 1 90.62 208 LEU A N 1
ATOM 1600 C CA . LEU A 1 208 ? -17.312 -20.188 -21.172 1 90.62 208 LEU A CA 1
ATOM 1601 C C . LEU A 1 208 ? -16.406 -20.141 -22.406 1 90.62 208 LEU A C 1
ATOM 1603 O O . LEU A 1 208 ? -16.531 -20.984 -23.297 1 90.62 208 LEU A O 1
ATOM 1607 N N . VAL A 1 209 ? -15.516 -19.25 -22.422 1 93.44 209 VAL A N 1
ATOM 1608 C CA . VAL A 1 209 ? -14.68 -19.078 -23.609 1 93.44 209 VAL A CA 1
ATOM 1609 C C . VAL A 1 209 ? -13.32 -19.719 -23.391 1 93.44 209 VAL A C 1
ATOM 1611 O O . VAL A 1 209 ? -12.477 -19.734 -24.297 1 93.44 209 VAL A O 1
ATOM 1614 N N . SER A 1 210 ? -13.109 -20.359 -22.266 1 93.44 210 SER A N 1
ATOM 1615 C CA . SER A 1 210 ? -11.805 -20.859 -21.875 1 93.44 210 SER A CA 1
ATOM 1616 C C . SER A 1 210 ? -11.273 -21.891 -22.875 1 93.44 210 SER A C 1
ATOM 1618 O O . SER A 1 210 ? -10.086 -21.875 -23.203 1 93.44 210 SER A O 1
ATOM 1620 N N . PRO A 1 211 ? -12.078 -22.781 -23.469 1 93.88 211 PRO A N 1
ATOM 1621 C CA . PRO A 1 211 ? -11.523 -23.75 -24.406 1 93.88 211 PRO A CA 1
ATOM 1622 C C . PRO A 1 211 ? -10.898 -23.094 -25.641 1 93.88 211 PRO A C 1
ATOM 1624 O O . PRO A 1 211 ? -9.828 -23.516 -26.094 1 93.88 211 PRO A O 1
ATOM 1627 N N . TYR A 1 212 ? -11.484 -22.062 -26.078 1 94.88 212 TYR A N 1
ATOM 1628 C CA . TYR A 1 212 ? -10.984 -21.344 -27.25 1 94.88 212 TYR A CA 1
ATOM 1629 C C . TYR A 1 212 ? -9.75 -20.531 -26.906 1 94.88 212 TYR A C 1
ATOM 1631 O O . TYR A 1 212 ? -8.812 -20.438 -27.688 1 94.88 212 TYR A O 1
ATOM 1639 N N . ALA A 1 213 ? -9.828 -19.938 -25.781 1 94.19 213 ALA A N 1
ATOM 1640 C CA . ALA A 1 213 ? -8.711 -19.109 -25.328 1 94.19 213 ALA A CA 1
ATOM 1641 C C . ALA A 1 213 ? -7.453 -19.953 -25.109 1 94.19 213 ALA A C 1
ATOM 1643 O O . ALA A 1 213 ? -6.352 -19.547 -25.484 1 94.19 213 ALA A O 1
ATOM 1644 N N . VAL A 1 214 ? -7.613 -21.078 -24.547 1 93.75 214 VAL A N 1
ATOM 1645 C CA . VAL A 1 214 ? -6.496 -21.984 -24.281 1 93.75 214 VAL A CA 1
ATOM 1646 C C . VAL A 1 214 ? -5.906 -22.484 -25.594 1 93.75 214 VAL A C 1
ATOM 1648 O O . VAL A 1 214 ? -4.691 -22.641 -25.719 1 93.75 214 VAL A O 1
ATOM 1651 N N . PHE A 1 215 ? -6.793 -22.734 -26.562 1 95.69 215 PHE A N 1
ATOM 1652 C CA . PHE A 1 215 ? -6.336 -23.062 -27.906 1 95.69 215 PHE A CA 1
ATOM 1653 C C . PHE A 1 215 ? -5.375 -21.984 -28.422 1 95.69 215 PHE A C 1
ATOM 1655 O O . PHE A 1 215 ? -4.289 -22.297 -28.906 1 95.69 215 PHE A O 1
ATOM 1662 N N . ALA A 1 216 ? -5.789 -20.812 -28.312 1 95.56 216 ALA A N 1
ATOM 1663 C CA . ALA A 1 216 ? -4.992 -19.688 -28.812 1 95.56 216 ALA A CA 1
ATOM 1664 C C . ALA A 1 216 ? -3.67 -19.578 -28.047 1 95.56 216 ALA A C 1
ATOM 1666 O O . ALA A 1 216 ? -2.615 -19.375 -28.656 1 95.56 216 ALA A O 1
ATOM 1667 N N . LEU A 1 217 ? -3.717 -19.688 -26.797 1 92.62 217 LEU A N 1
ATOM 1668 C CA . LEU A 1 217 ? -2.531 -19.562 -25.953 1 92.62 217 LEU A CA 1
ATOM 1669 C C . LEU A 1 217 ? -1.509 -20.641 -26.297 1 92.62 217 LEU A C 1
ATOM 1671 O O . LEU A 1 217 ? -0.324 -20.344 -26.469 1 92.62 217 LEU A O 1
ATOM 1675 N N . LEU A 1 218 ? -1.94 -21.891 -26.438 1 92.81 218 LEU A N 1
ATOM 1676 C CA . LEU A 1 218 ? -1.018 -23 -26.672 1 92.81 218 LEU A CA 1
ATOM 1677 C C . LEU A 1 218 ? -0.502 -22.969 -28.109 1 92.81 218 LEU A C 1
ATOM 1679 O O . LEU A 1 218 ? 0.635 -23.359 -28.375 1 92.81 218 LEU A O 1
ATOM 1683 N N . ALA A 1 219 ? -1.345 -22.547 -29.016 1 93.44 219 ALA A N 1
ATOM 1684 C CA . ALA A 1 219 ? -0.854 -22.359 -30.375 1 93.44 219 ALA A CA 1
ATOM 1685 C C . ALA A 1 219 ? 0.315 -21.391 -30.406 1 93.44 219 ALA A C 1
ATOM 1687 O O . ALA A 1 219 ? 1.321 -21.641 -31.078 1 93.44 219 ALA A O 1
ATOM 1688 N N . ASN A 1 220 ? 0.177 -20.359 -29.719 1 91.62 220 ASN A N 1
ATOM 1689 C CA . ASN A 1 220 ? 1.229 -19.344 -29.656 1 91.62 220 ASN A CA 1
ATOM 1690 C C . ASN A 1 220 ? 2.488 -19.891 -28.984 1 91.62 220 ASN A C 1
ATOM 1692 O O . ASN A 1 220 ? 3.604 -19.547 -29.391 1 91.62 220 ASN A O 1
ATOM 1696 N N . VAL A 1 221 ? 2.338 -20.625 -27.953 1 86.62 221 VAL A N 1
ATOM 1697 C CA . VAL A 1 221 ? 3.482 -21.219 -27.281 1 86.62 221 VAL A CA 1
ATOM 1698 C C . VAL A 1 221 ? 4.258 -22.094 -28.25 1 86.62 221 VAL A C 1
ATOM 1700 O O . VAL A 1 221 ? 5.492 -22.078 -28.281 1 86.62 221 VAL A O 1
ATOM 1703 N N . MET A 1 222 ? 3.572 -22.859 -29.062 1 85.94 222 MET A N 1
ATOM 1704 C CA . MET A 1 222 ? 4.191 -23.781 -30.016 1 85.94 222 MET A CA 1
ATOM 1705 C C . MET A 1 222 ? 4.973 -23.016 -31.078 1 85.94 222 MET A C 1
ATOM 1707 O O . MET A 1 222 ? 6.086 -23.406 -31.438 1 85.94 222 MET A O 1
ATOM 1711 N N . VAL A 1 223 ? 4.461 -21.953 -31.5 1 87.31 223 VAL A N 1
ATOM 1712 C CA . VAL A 1 223 ? 5.082 -21.234 -32.625 1 87.31 223 VAL A CA 1
ATOM 1713 C C . VAL A 1 223 ? 6.266 -20.422 -32.125 1 87.31 223 VAL A C 1
ATOM 1715 O O . VAL A 1 223 ? 7.156 -20.062 -32.906 1 87.31 223 VAL A O 1
ATOM 1718 N N . THR A 1 224 ? 6.254 -20.047 -30.891 1 80.94 224 THR A N 1
ATOM 1719 C CA . THR A 1 224 ? 7.32 -19.219 -30.344 1 80.94 224 THR A CA 1
ATOM 1720 C C . THR A 1 224 ? 8.383 -20.078 -29.656 1 80.94 224 THR A C 1
ATOM 1722 O O . THR A 1 224 ? 9.367 -19.562 -29.141 1 80.94 224 THR A O 1
ATOM 1725 N N . SER A 1 225 ? 8.07 -21.297 -29.625 1 73.62 225 SER A N 1
ATOM 1726 C CA . SER A 1 225 ? 9.039 -22.188 -29 1 73.62 225 SER A CA 1
ATOM 1727 C C . SER A 1 225 ? 10.297 -22.344 -29.844 1 73.62 225 SER A C 1
ATOM 1729 O O . SER A 1 225 ? 10.242 -22.188 -31.062 1 73.62 225 SER A O 1
ATOM 1731 N N . GLY A 1 226 ? 11.406 -22.297 -29.266 1 65.88 226 GLY A N 1
ATOM 1732 C CA . GLY A 1 226 ? 12.719 -22.266 -29.891 1 65.88 226 GLY A CA 1
ATOM 1733 C C . GLY A 1 226 ? 13.031 -23.531 -30.672 1 65.88 226 GLY A C 1
ATOM 1734 O O . GLY A 1 226 ? 12.125 -24.328 -30.969 1 65.88 226 GLY A O 1
ATOM 1735 N N . ASP A 1 227 ? 14.258 -23.703 -31.062 1 65.25 227 ASP A N 1
ATOM 1736 C CA . ASP A 1 227 ? 14.891 -24.75 -31.859 1 65.25 227 ASP A CA 1
ATOM 1737 C C . ASP A 1 227 ? 14.805 -26.094 -31.156 1 65.25 227 ASP A C 1
ATOM 1739 O O . ASP A 1 227 ? 15.289 -26.25 -30.031 1 65.25 227 ASP A O 1
ATOM 1743 N N . PRO A 1 228 ? 14.102 -27.094 -31.688 1 69.81 228 PRO A N 1
ATOM 1744 C CA . PRO A 1 228 ? 13.969 -28.422 -31.094 1 69.81 228 PRO A CA 1
ATOM 1745 C C . PRO A 1 228 ? 15.312 -29.031 -30.703 1 69.81 228 PRO A C 1
ATOM 1747 O O . PRO A 1 228 ? 15.383 -29.828 -29.75 1 69.81 228 PRO A O 1
ATOM 1750 N N . LYS A 1 229 ? 16.438 -28.688 -31.438 1 71.19 229 LYS A N 1
ATOM 1751 C CA . LYS A 1 229 ? 17.75 -29.266 -31.141 1 71.19 229 LYS A CA 1
ATOM 1752 C C . LYS A 1 229 ? 18.234 -28.812 -29.766 1 71.19 229 LYS A C 1
ATOM 1754 O O . LYS A 1 229 ? 18.828 -29.609 -29.016 1 71.19 229 LYS A O 1
ATOM 1759 N N . VAL A 1 230 ? 17.953 -27.625 -29.484 1 69.94 230 VAL A N 1
ATOM 1760 C CA . VAL A 1 230 ? 18.359 -27.078 -28.188 1 69.94 230 VAL A CA 1
ATOM 1761 C C . VAL A 1 230 ? 17.562 -27.75 -27.062 1 69.94 230 VAL A C 1
ATOM 1763 O O . VAL A 1 230 ? 18.109 -28.031 -26 1 69.94 230 VAL A O 1
ATOM 1766 N N . LEU A 1 231 ? 16.406 -28.078 -27.359 1 74.69 231 LEU A N 1
ATOM 1767 C CA . LEU A 1 231 ? 15.516 -28.688 -26.375 1 74.69 231 LEU A CA 1
ATOM 1768 C C . LEU A 1 231 ? 15.984 -30.094 -26.016 1 74.69 231 LEU A C 1
ATOM 1770 O O . LEU A 1 231 ? 15.906 -30.5 -24.859 1 74.69 231 LEU A O 1
ATOM 1774 N N . LEU A 1 232 ? 16.609 -30.719 -26.969 1 74.88 232 LEU A N 1
ATOM 1775 C CA . LEU A 1 232 ? 17.062 -32.094 -26.75 1 74.88 232 LEU A CA 1
ATOM 1776 C C . LEU A 1 232 ? 18.266 -32.125 -25.797 1 74.88 232 LEU A C 1
ATOM 1778 O O . LEU A 1 232 ? 18.391 -33.031 -24.984 1 74.88 232 LEU A O 1
ATOM 1782 N N . ALA A 1 233 ? 19.094 -31.125 -25.891 1 74.12 233 ALA A N 1
ATOM 1783 C CA . ALA A 1 233 ? 20.281 -31.047 -25.047 1 74.12 233 ALA A CA 1
ATOM 1784 C C . ALA A 1 233 ? 19.906 -30.844 -23.578 1 74.12 233 ALA A C 1
ATOM 1786 O O . ALA A 1 233 ? 20.672 -31.203 -22.688 1 74.12 233 ALA A O 1
ATOM 1787 N N . LEU A 1 234 ? 18.766 -30.328 -23.391 1 85.62 234 LEU A N 1
ATOM 1788 C CA . LEU A 1 234 ? 18.359 -29.984 -22.031 1 85.62 234 LEU A CA 1
ATOM 1789 C C . LEU A 1 234 ? 17.312 -30.953 -21.516 1 85.62 234 LEU A C 1
ATOM 1791 O O . LEU A 1 234 ? 16.703 -30.719 -20.469 1 85.62 234 LEU A O 1
ATOM 1795 N N . LEU A 1 235 ? 17.141 -32 -22.172 1 87.38 235 LEU A N 1
ATOM 1796 C CA . LEU A 1 235 ? 16.078 -32.969 -21.859 1 87.38 235 LEU A CA 1
ATOM 1797 C C . LEU A 1 235 ? 16.281 -33.594 -20.469 1 87.38 235 LEU A C 1
ATOM 1799 O O . LEU A 1 235 ? 15.32 -33.812 -19.75 1 87.38 235 LEU A O 1
ATOM 1803 N N . LYS A 1 236 ? 17.547 -33.844 -20.172 1 90.25 236 LYS A N 1
ATOM 1804 C CA . LYS A 1 236 ? 17.812 -34.438 -18.859 1 90.25 236 LYS A CA 1
ATOM 1805 C C . LYS A 1 236 ? 17.469 -33.469 -17.734 1 90.25 236 LYS A C 1
ATOM 1807 O O . LYS A 1 236 ? 16.844 -33.875 -16.75 1 90.25 236 LYS A O 1
ATOM 1812 N N . TYR A 1 237 ? 17.875 -32.281 -17.875 1 92.81 237 TYR A N 1
ATOM 1813 C CA . TYR A 1 237 ? 17.547 -31.25 -16.906 1 92.81 237 TYR A CA 1
ATOM 1814 C C . TYR A 1 237 ? 16.031 -31.078 -16.766 1 92.81 237 TYR A C 1
ATOM 1816 O O . TYR A 1 237 ? 15.484 -31.141 -15.672 1 92.81 237 TYR A O 1
ATOM 1824 N N . ALA A 1 238 ? 15.391 -30.875 -17.891 1 94.06 238 ALA A N 1
ATOM 1825 C CA . ALA A 1 238 ? 13.938 -30.688 -17.906 1 94.06 238 ALA A CA 1
ATOM 1826 C C . ALA A 1 238 ? 13.234 -31.906 -17.312 1 94.06 238 ALA A C 1
ATOM 1828 O O . ALA A 1 238 ? 12.234 -31.766 -16.594 1 94.06 238 ALA A O 1
ATOM 1829 N N . GLY A 1 239 ? 13.766 -33.031 -17.672 1 95 239 GLY A N 1
ATOM 1830 C CA . GLY A 1 239 ? 13.211 -34.281 -17.141 1 95 239 GLY A CA 1
ATOM 1831 C C . GLY A 1 239 ? 13.242 -34.344 -15.625 1 95 239 GLY A C 1
ATOM 1832 O O . GLY A 1 239 ? 12.273 -34.781 -15 1 95 239 GLY A O 1
ATOM 1833 N N . VAL A 1 240 ? 14.328 -33.906 -15 1 96.44 240 VAL A N 1
ATOM 1834 C CA . VAL A 1 240 ? 14.453 -33.906 -13.547 1 96.44 240 VAL A CA 1
ATOM 1835 C C . VAL A 1 240 ? 13.391 -32.969 -12.938 1 96.44 240 VAL A C 1
ATOM 1837 O O . VAL A 1 240 ? 12.75 -33.344 -11.945 1 96.44 240 VAL A O 1
ATOM 1840 N N . VAL A 1 241 ? 13.219 -31.812 -13.523 1 96.69 241 VAL A N 1
ATOM 1841 C CA . VAL A 1 241 ? 12.219 -30.875 -13.039 1 96.69 241 VAL A CA 1
ATOM 1842 C C . VAL A 1 241 ? 10.828 -31.5 -13.141 1 96.69 241 VAL A C 1
ATOM 1844 O O . VAL A 1 241 ? 10.055 -31.453 -12.18 1 96.69 241 VAL A O 1
ATOM 1847 N N . ILE A 1 242 ? 10.523 -32.094 -14.258 1 97.31 242 ILE A N 1
ATOM 1848 C CA . ILE A 1 242 ? 9.211 -32.688 -14.508 1 97.31 242 ILE A CA 1
ATOM 1849 C C . ILE A 1 242 ? 8.945 -33.812 -13.516 1 97.31 242 ILE A C 1
ATOM 1851 O O . ILE A 1 242 ? 7.852 -33.906 -12.953 1 97.31 242 ILE A O 1
ATOM 1855 N N . ILE A 1 243 ? 9.922 -34.625 -13.344 1 97.69 243 ILE A N 1
ATOM 1856 C CA . ILE A 1 243 ? 9.781 -35.719 -12.383 1 97.69 243 ILE A CA 1
ATOM 1857 C C . ILE A 1 243 ? 9.523 -35.156 -10.984 1 97.69 243 ILE A C 1
ATOM 1859 O O . ILE A 1 243 ? 8.68 -35.656 -10.25 1 97.69 243 ILE A O 1
ATOM 1863 N N . GLY A 1 244 ? 10.25 -34.156 -10.633 1 98.06 244 GLY A N 1
ATOM 1864 C CA . GLY A 1 244 ? 10.031 -33.5 -9.352 1 98.06 244 GLY A CA 1
ATOM 1865 C C . GLY A 1 244 ? 8.633 -32.906 -9.211 1 98.06 244 GLY A C 1
ATOM 1866 O O . GLY A 1 244 ? 8 -33.062 -8.164 1 98.06 244 GLY A O 1
ATOM 1867 N N . LEU A 1 245 ? 8.164 -32.25 -10.227 1 98.12 245 LEU A N 1
ATOM 1868 C CA . LEU A 1 245 ? 6.828 -31.672 -10.211 1 98.12 245 LEU A CA 1
ATOM 1869 C C . LEU A 1 245 ? 5.758 -32.75 -10.094 1 98.12 245 LEU A C 1
ATOM 1871 O O . LEU A 1 245 ? 4.762 -32.562 -9.391 1 98.12 245 LEU A O 1
ATOM 1875 N N . LEU A 1 246 ? 5.953 -33.844 -10.781 1 97.69 246 LEU A N 1
ATOM 1876 C CA . LEU A 1 246 ? 5.035 -34.969 -10.656 1 97.69 246 LEU A CA 1
ATOM 1877 C C . LEU A 1 246 ? 5.039 -35.531 -9.234 1 97.69 246 LEU A C 1
ATOM 1879 O O . LEU A 1 246 ? 3.986 -35.875 -8.695 1 97.69 246 LEU A O 1
ATOM 1883 N N . ALA A 1 247 ? 6.199 -35.594 -8.688 1 97.94 247 ALA A N 1
ATOM 1884 C CA . ALA A 1 247 ? 6.309 -36.031 -7.297 1 97.94 247 ALA A CA 1
ATOM 1885 C C . ALA A 1 247 ? 5.527 -35.125 -6.371 1 97.94 247 ALA A C 1
ATOM 1887 O O . ALA A 1 247 ? 4.941 -35.562 -5.383 1 97.94 247 ALA A O 1
ATOM 1888 N N . MET A 1 248 ? 5.543 -33.906 -6.652 1 97.75 248 MET A N 1
ATOM 1889 C CA . MET A 1 248 ? 4.797 -32.938 -5.844 1 97.75 248 MET A CA 1
ATOM 1890 C C . MET A 1 248 ? 3.297 -33.188 -5.941 1 97.75 248 MET A C 1
ATOM 1892 O O . MET A 1 248 ? 2.568 -33.031 -4.961 1 97.75 248 MET A O 1
ATOM 1896 N N . VAL A 1 249 ? 2.82 -33.5 -7.113 1 97.56 249 VAL A N 1
ATOM 1897 C CA . VAL A 1 249 ? 1.407 -33.844 -7.273 1 97.56 249 VAL A CA 1
ATOM 1898 C C . VAL A 1 249 ? 1.051 -35.031 -6.379 1 97.56 249 VAL A C 1
ATOM 1900 O O . VAL A 1 249 ? 0.024 -35 -5.699 1 97.56 249 VAL A O 1
ATOM 1903 N N . ILE A 1 250 ? 1.881 -36 -6.438 1 97.56 250 ILE A N 1
ATOM 1904 C CA . ILE A 1 250 ? 1.667 -37.188 -5.605 1 97.56 250 ILE A CA 1
ATOM 1905 C C . ILE A 1 250 ? 1.685 -36.781 -4.133 1 97.56 250 ILE A C 1
ATOM 1907 O O . ILE A 1 250 ? 0.842 -37.219 -3.352 1 97.56 250 ILE A O 1
ATOM 1911 N N . PHE A 1 251 ? 2.592 -35.938 -3.783 1 97.88 251 PHE A N 1
ATOM 1912 C CA . PHE A 1 251 ? 2.695 -35.438 -2.418 1 97.88 251 PHE A CA 1
ATOM 1913 C C . PHE A 1 251 ? 1.4 -34.781 -1.989 1 97.88 251 PHE A C 1
ATOM 1915 O O . PHE A 1 251 ? 0.882 -35.031 -0.903 1 97.88 251 PHE A O 1
ATOM 1922 N N . TYR A 1 252 ? 0.85 -33.906 -2.822 1 98 252 TYR A N 1
ATOM 1923 C CA . TYR A 1 252 ? -0.405 -33.219 -2.525 1 98 252 TYR A CA 1
ATOM 1924 C C . TYR A 1 252 ? -1.55 -34.219 -2.395 1 98 252 TYR A C 1
ATOM 1926 O O . TYR A 1 252 ? -2.393 -34.094 -1.503 1 98 252 TYR A O 1
ATOM 1934 N N . CYS A 1 253 ? -1.555 -35.188 -3.297 1 97.69 253 CYS A N 1
ATOM 1935 C CA . CYS A 1 253 ? -2.6 -36.219 -3.27 1 97.69 253 CYS A CA 1
ATOM 1936 C C . CYS A 1 253 ? -2.566 -37 -1.962 1 97.69 253 CYS A C 1
ATOM 1938 O O . CYS A 1 253 ? -3.613 -37.312 -1.398 1 97.69 253 CYS A O 1
ATOM 1940 N N . ILE A 1 254 ? -1.41 -37.281 -1.517 1 97.62 254 ILE A N 1
ATOM 1941 C CA . ILE A 1 254 ? -1.253 -37.969 -0.245 1 97.62 254 ILE A CA 1
ATOM 1942 C C . ILE A 1 254 ? -1.782 -37.094 0.891 1 97.62 254 ILE A C 1
ATOM 1944 O O . ILE A 1 254 ? -2.516 -37.562 1.76 1 97.62 254 ILE A O 1
ATOM 1948 N N . LEU A 1 255 ? -1.455 -35.812 0.859 1 97.38 255 LEU A N 1
ATOM 1949 C CA . LEU A 1 255 ? -1.923 -34.906 1.896 1 97.38 255 LEU A CA 1
ATOM 1950 C C . LEU A 1 255 ? -3.445 -34.844 1.901 1 97.38 255 LEU A C 1
ATOM 1952 O O . LEU A 1 255 ? -4.07 -34.875 2.963 1 97.38 255 LEU A O 1
ATOM 1956 N N . VAL A 1 256 ? -4.027 -34.688 0.747 1 97.12 256 VAL A N 1
ATOM 1957 C CA . VAL A 1 256 ? -5.477 -34.594 0.619 1 97.12 256 VAL A CA 1
ATOM 1958 C C . VAL A 1 256 ? -6.133 -35.875 1.129 1 97.12 256 VAL A C 1
ATOM 1960 O O . VAL A 1 256 ? -7.105 -35.812 1.887 1 97.12 256 VAL A O 1
ATOM 1963 N N . SER A 1 257 ? -5.594 -37 0.761 1 97.12 257 SER A N 1
ATOM 1964 C CA . SER A 1 257 ? -6.172 -38.281 1.131 1 97.12 257 SER A CA 1
ATOM 1965 C C . SER A 1 257 ? -6.078 -38.531 2.635 1 97.12 257 SER A C 1
ATOM 1967 O O . SER A 1 257 ? -7.035 -38.969 3.258 1 97.12 257 SER A O 1
ATOM 1969 N N . ILE A 1 258 ? -5.008 -38.188 3.209 1 96.81 258 ILE A N 1
ATOM 1970 C CA . ILE A 1 258 ? -4.758 -38.531 4.609 1 96.81 258 ILE A CA 1
ATOM 1971 C C . ILE A 1 258 ? -5.445 -37.5 5.512 1 96.81 258 ILE A C 1
ATOM 1973 O O . ILE A 1 258 ? -6.121 -37.875 6.473 1 96.81 258 ILE A O 1
ATOM 1977 N N . TYR A 1 259 ? -5.336 -36.281 5.16 1 95.44 259 TYR A N 1
ATOM 1978 C CA . TYR A 1 259 ? -5.809 -35.25 6.078 1 95.44 259 TYR A CA 1
ATOM 1979 C C . TYR A 1 259 ? -7.289 -34.969 5.859 1 95.44 259 TYR A C 1
ATOM 1981 O O . TYR A 1 259 ? -8.031 -34.719 6.816 1 95.44 259 TYR A O 1
ATOM 1989 N N . THR A 1 260 ? -7.742 -34.938 4.648 1 95.56 260 THR A N 1
ATOM 1990 C CA . THR A 1 260 ? -9.125 -34.562 4.387 1 95.56 260 THR A CA 1
ATOM 1991 C C . THR A 1 260 ? -9.984 -35.781 4.145 1 95.56 260 THR A C 1
ATOM 1993 O O . THR A 1 260 ? -11.219 -35.719 4.121 1 95.56 260 THR A O 1
ATOM 1996 N N . LYS A 1 261 ? -9.383 -36.906 3.93 1 95 261 LYS A N 1
ATOM 1997 C CA . LYS A 1 261 ? -10.062 -38.188 3.721 1 95 261 LYS A CA 1
ATOM 1998 C C . LYS A 1 261 ? -10.93 -38.156 2.465 1 95 261 LYS A C 1
ATOM 2000 O O . LYS A 1 261 ? -12.016 -38.719 2.434 1 95 261 LYS A O 1
ATOM 2005 N N . LYS A 1 262 ? -10.531 -37.375 1.606 1 95.94 262 LYS A N 1
ATOM 2006 C CA . LYS A 1 262 ? -11.203 -37.312 0.312 1 95.94 262 LYS A CA 1
ATOM 2007 C C . LYS A 1 262 ? -10.406 -38.062 -0.756 1 95.94 262 LYS A C 1
ATOM 2009 O O . LYS A 1 262 ? -9.195 -38.25 -0.611 1 95.94 262 LYS A O 1
ATOM 2014 N N . ASN A 1 263 ? -11.062 -38.469 -1.764 1 97.06 263 ASN A N 1
ATOM 2015 C CA . ASN A 1 263 ? -10.422 -39.156 -2.893 1 97.06 263 ASN A CA 1
ATOM 2016 C C . ASN A 1 263 ? -9.547 -38.188 -3.689 1 97.06 263 ASN A C 1
ATOM 2018 O O . ASN A 1 263 ? -10.047 -37.188 -4.234 1 97.06 263 ASN A O 1
ATOM 2022 N N . PRO A 1 264 ? -8.266 -38.469 -3.775 1 96.88 264 PRO A N 1
ATOM 2023 C CA . PRO A 1 264 ? -7.371 -37.562 -4.484 1 96.88 264 PRO A CA 1
ATOM 2024 C C . PRO A 1 264 ? -7.727 -37.406 -5.961 1 96.88 264 PRO A C 1
ATOM 2026 O O . PRO A 1 264 ? -7.531 -36.344 -6.543 1 96.88 264 PRO A O 1
ATOM 2029 N N . MET A 1 265 ? -8.211 -38.438 -6.582 1 96.12 265 MET A N 1
ATOM 2030 C CA . MET A 1 265 ? -8.586 -38.344 -7.988 1 96.12 265 MET A CA 1
ATOM 2031 C C . MET A 1 265 ? -9.797 -37.438 -8.18 1 96.12 265 MET A C 1
ATOM 2033 O O . MET A 1 265 ? -9.898 -36.719 -9.18 1 96.12 265 MET A O 1
ATOM 2037 N N . TRP A 1 266 ? -10.695 -37.531 -7.246 1 96.25 266 TRP A N 1
ATOM 2038 C CA . TRP A 1 266 ? -11.828 -36.625 -7.234 1 96.25 266 TRP A CA 1
ATOM 2039 C C . TRP A 1 266 ? -11.359 -35.188 -7.105 1 96.25 266 TRP A C 1
ATOM 2041 O O . TRP A 1 266 ? -11.828 -34.281 -7.832 1 96.25 266 TRP A O 1
ATOM 2051 N N . PHE A 1 267 ? -10.422 -35.062 -6.223 1 97.06 267 PHE A N 1
ATOM 2052 C CA . PHE A 1 267 ? -9.844 -33.75 -5.988 1 97.06 267 PHE A CA 1
ATOM 2053 C C . PHE A 1 267 ? -9.242 -33.188 -7.27 1 97.06 267 PHE A C 1
ATOM 2055 O O . PHE A 1 267 ? -9.539 -32.062 -7.66 1 97.06 267 PHE A O 1
ATOM 2062 N N . LEU A 1 268 ? -8.406 -33.875 -7.949 1 96.88 268 LEU A N 1
ATOM 2063 C CA . LEU A 1 268 ? -7.742 -33.438 -9.172 1 96.88 268 LEU A CA 1
ATOM 2064 C C . LEU A 1 268 ? -8.766 -33.156 -10.273 1 96.88 268 LEU A C 1
ATOM 2066 O O . LEU A 1 268 ? -8.609 -32.219 -11.047 1 96.88 268 LEU A O 1
ATOM 2070 N N . LYS A 1 269 ? -9.773 -33.938 -10.312 1 94.94 269 LYS A N 1
ATOM 2071 C CA . LYS A 1 269 ? -10.812 -33.781 -11.32 1 94.94 269 LYS A CA 1
ATOM 2072 C C . LYS A 1 269 ? -11.57 -32.469 -11.102 1 94.94 269 LYS A C 1
ATOM 2074 O O . LYS A 1 269 ? -11.812 -31.719 -12.055 1 94.94 269 LYS A O 1
ATOM 2079 N N . GLN A 1 270 ? -11.922 -32.219 -9.867 1 95.25 270 GLN A N 1
ATOM 2080 C CA . GLN A 1 270 ? -12.68 -31.031 -9.547 1 95.25 270 GLN A CA 1
ATOM 2081 C C . GLN A 1 270 ? -11.844 -29.781 -9.766 1 95.25 270 GLN A C 1
ATOM 2083 O O . GLN A 1 270 ? -12.375 -28.719 -10.125 1 95.25 270 GLN A O 1
ATOM 2088 N N . LEU A 1 271 ? -10.57 -29.922 -9.609 1 96.94 271 LEU A N 1
ATOM 2089 C CA . LEU A 1 271 ? -9.672 -28.766 -9.703 1 96.94 271 LEU A CA 1
ATOM 2090 C C . LEU A 1 271 ? -9.164 -28.594 -11.133 1 96.94 271 LEU A C 1
ATOM 2092 O O . LEU A 1 271 ? -8.633 -27.547 -11.484 1 96.94 271 LEU A O 1
ATOM 2096 N N . SER A 1 272 ? -9.344 -29.5 -12.016 1 96.31 272 SER A N 1
ATOM 2097 C CA . SER A 1 272 ? -8.695 -29.641 -13.312 1 96.31 272 SER A CA 1
ATOM 2098 C C . SER A 1 272 ? -8.867 -28.375 -14.164 1 96.31 272 SER A C 1
ATOM 2100 O O . SER A 1 272 ? -7.93 -27.938 -14.82 1 96.31 272 SER A O 1
ATOM 2102 N N . PRO A 1 273 ? -10.07 -27.766 -14.172 1 94.38 273 PRO A N 1
ATOM 2103 C CA . PRO A 1 273 ? -10.188 -26.562 -14.984 1 94.38 273 PRO A CA 1
ATOM 2104 C C . PRO A 1 273 ? -9.195 -25.469 -14.562 1 94.38 273 PRO A C 1
ATOM 2106 O O . PRO A 1 273 ? -8.609 -24.797 -15.414 1 94.38 273 PRO A O 1
ATOM 2109 N N . ALA A 1 274 ? -9.047 -25.328 -13.281 1 95.94 274 ALA A N 1
ATOM 2110 C CA . ALA A 1 274 ? -8.094 -24.344 -12.781 1 95.94 274 ALA A CA 1
ATOM 2111 C C . ALA A 1 274 ? -6.664 -24.75 -13.117 1 95.94 274 ALA A C 1
ATOM 2113 O O . ALA A 1 274 ? -5.84 -23.906 -13.469 1 95.94 274 ALA A O 1
ATOM 2114 N N . GLN A 1 275 ? -6.367 -25.984 -13.023 1 97.19 275 GLN A N 1
ATOM 2115 C CA . GLN A 1 275 ? -5.035 -26.484 -13.352 1 97.19 275 GLN A CA 1
ATOM 2116 C C . GLN A 1 275 ? -4.703 -26.266 -14.82 1 97.19 275 GLN A C 1
ATOM 2118 O O . GLN A 1 275 ? -3.6 -25.828 -15.156 1 97.19 275 GLN A O 1
ATOM 2123 N N . LEU A 1 276 ? -5.59 -26.562 -15.617 1 95 276 LEU A N 1
ATOM 2124 C CA . LEU A 1 276 ? -5.383 -26.422 -17.062 1 95 276 LEU A CA 1
ATOM 2125 C C . LEU A 1 276 ? -5.219 -24.953 -17.422 1 95 276 LEU A C 1
ATOM 2127 O O . LEU A 1 276 ? -4.402 -24.609 -18.281 1 95 276 LEU A O 1
ATOM 2131 N N . LEU A 1 277 ? -5.965 -24.156 -16.781 1 94.06 277 LEU A N 1
ATOM 2132 C CA . LEU A 1 277 ? -5.816 -22.719 -17.016 1 94.06 277 LEU A CA 1
ATOM 2133 C C . LEU A 1 277 ? -4.465 -22.219 -16.516 1 94.06 277 LEU A C 1
ATOM 2135 O O . LEU A 1 277 ? -3.826 -21.391 -17.156 1 94.06 277 LEU A O 1
ATOM 2139 N N . ALA A 1 278 ? -4.098 -22.688 -15.359 1 95.19 278 ALA A N 1
ATOM 2140 C CA . ALA A 1 278 ? -2.783 -22.344 -14.828 1 95.19 278 ALA A CA 1
ATOM 2141 C C . ALA A 1 278 ? -1.675 -22.75 -15.797 1 95.19 278 ALA A C 1
ATOM 2143 O O . ALA A 1 278 ? -0.738 -21.984 -16.031 1 95.19 278 ALA A O 1
ATOM 2144 N N . PHE A 1 279 ? -1.812 -23.859 -16.344 1 95.12 279 PHE A N 1
ATOM 2145 C CA . PHE A 1 279 ? -0.859 -24.359 -17.328 1 95.12 279 PHE A CA 1
ATOM 2146 C C . PHE A 1 279 ? -0.806 -23.453 -18.547 1 95.12 279 PHE A C 1
ATOM 2148 O O . PHE A 1 279 ? 0.277 -23.094 -19.016 1 95.12 279 PHE A O 1
ATOM 2155 N N . SER A 1 280 ? -1.896 -23.078 -18.969 1 93 280 SER A N 1
ATOM 2156 C CA . SER A 1 280 ? -1.989 -22.344 -20.219 1 93 280 SER A CA 1
ATOM 2157 C C . SER A 1 280 ? -1.604 -20.875 -20.031 1 93 280 SER A C 1
ATOM 2159 O O . SER A 1 280 ? -1.06 -20.25 -20.938 1 93 280 SER A O 1
ATOM 2161 N N . THR A 1 281 ? -1.872 -20.312 -18.844 1 90.25 281 THR A N 1
ATOM 2162 C CA . THR A 1 281 ? -1.613 -18.906 -18.594 1 90.25 281 THR A CA 1
ATOM 2163 C C . THR A 1 281 ? -0.255 -18.703 -17.938 1 90.25 281 THR A C 1
ATOM 2165 O O . THR A 1 281 ? 0.286 -17.594 -17.938 1 90.25 281 THR A O 1
ATOM 2168 N N . SER A 1 282 ? 0.225 -19.688 -17.234 1 90.62 282 SER A N 1
ATOM 2169 C CA . SER A 1 282 ? 1.458 -19.641 -16.453 1 90.62 282 SER A CA 1
ATOM 2170 C C . SER A 1 282 ? 1.402 -18.547 -15.391 1 90.62 282 SER A C 1
ATOM 2172 O O . SER A 1 282 ? 2.389 -17.828 -15.172 1 90.62 282 SER A O 1
ATOM 2174 N N . SER A 1 283 ? 0.199 -18.391 -14.781 1 89.44 283 SER A N 1
ATOM 2175 C CA . SER A 1 283 ? 0.01 -17.375 -13.758 1 89.44 283 SER A CA 1
ATOM 2176 C C . SER A 1 283 ? -0.991 -17.812 -12.703 1 89.44 283 SER A C 1
ATOM 2178 O O . SER A 1 283 ? -2.18 -17.969 -12.992 1 89.44 283 SER A O 1
ATOM 2180 N N . SER A 1 284 ? -0.44 -17.875 -11.516 1 91.69 284 SER A N 1
ATOM 2181 C CA . SER A 1 284 ? -1.327 -18.219 -10.406 1 91.69 284 SER A CA 1
ATOM 2182 C C . SER A 1 284 ? -2.289 -17.062 -10.102 1 91.69 284 SER A C 1
ATOM 2184 O O . SER A 1 284 ? -3.439 -17.297 -9.719 1 91.69 284 SER A O 1
ATOM 2186 N N . ALA A 1 285 ? -1.791 -15.898 -10.344 1 88.12 285 ALA A N 1
ATOM 2187 C CA . ALA A 1 285 ? -2.607 -14.711 -10.078 1 88.12 285 ALA A CA 1
ATOM 2188 C C . ALA A 1 285 ? -3.775 -14.617 -11.055 1 88.12 285 ALA A C 1
ATOM 2190 O O . ALA A 1 285 ? -4.906 -14.336 -10.656 1 88.12 285 ALA A O 1
ATOM 2191 N N . ALA A 1 286 ? -3.486 -14.859 -12.281 1 88.62 286 ALA A N 1
ATOM 2192 C CA . ALA A 1 286 ? -4.531 -14.797 -13.305 1 88.62 286 ALA A CA 1
ATOM 2193 C C . ALA A 1 286 ? -5.551 -15.914 -13.109 1 88.62 286 ALA A C 1
ATOM 2195 O O . ALA A 1 286 ? -6.734 -15.742 -13.398 1 88.62 286 ALA A O 1
ATOM 2196 N N . THR A 1 287 ? -5.145 -17.016 -12.57 1 93.94 287 THR A N 1
ATOM 2197 C CA . THR A 1 287 ? -5.992 -18.188 -12.43 1 93.94 287 THR A CA 1
ATOM 2198 C C . THR A 1 287 ? -6.758 -18.156 -11.109 1 93.94 287 THR A C 1
ATOM 2200 O O . THR A 1 287 ? -7.676 -18.953 -10.898 1 93.94 287 THR A O 1
ATOM 2203 N N . LEU A 1 288 ? -6.441 -17.234 -10.25 1 93.44 288 LEU A N 1
ATOM 2204 C CA . LEU A 1 288 ? -6.926 -17.203 -8.875 1 93.44 288 LEU A CA 1
ATOM 2205 C C . LEU A 1 288 ? -8.453 -17.219 -8.836 1 93.44 288 LEU A C 1
ATOM 2207 O O . LEU A 1 288 ? -9.047 -18.016 -8.094 1 93.44 288 LEU A O 1
ATOM 2211 N N . PRO A 1 289 ? -9.125 -16.438 -9.656 1 93 289 PRO A N 1
ATOM 2212 C CA . PRO A 1 289 ? -10.594 -16.438 -9.594 1 93 289 PRO A CA 1
ATOM 2213 C C . PRO A 1 289 ? -11.188 -17.812 -9.891 1 93 289 PRO A C 1
ATOM 2215 O O . PRO A 1 289 ? -12.141 -18.234 -9.227 1 93 289 PRO A O 1
ATOM 2218 N N . VAL A 1 290 ? -10.625 -18.469 -10.812 1 94.06 290 VAL A N 1
ATOM 2219 C CA . VAL A 1 290 ? -11.117 -19.797 -11.18 1 94.06 290 VAL A CA 1
ATOM 2220 C C . VAL A 1 290 ? -10.781 -20.797 -10.086 1 94.06 290 VAL A C 1
ATOM 2222 O O . VAL A 1 290 ? -11.578 -21.688 -9.766 1 94.06 290 VAL A O 1
ATOM 2225 N N . THR A 1 291 ? -9.586 -20.672 -9.562 1 96.38 291 THR A N 1
ATOM 2226 C CA . THR A 1 291 ? -9.203 -21.516 -8.445 1 96.38 291 THR A CA 1
ATOM 2227 C C . THR A 1 291 ? -10.172 -21.359 -7.273 1 96.38 291 THR A C 1
ATOM 2229 O O . THR A 1 291 ? -10.609 -22.344 -6.68 1 96.38 291 THR A O 1
ATOM 2232 N N . MET A 1 292 ? -10.453 -20.141 -7.016 1 94.69 292 MET A N 1
ATOM 2233 C CA . MET A 1 292 ? -11.375 -19.859 -5.922 1 94.69 292 MET A CA 1
ATOM 2234 C C . MET A 1 292 ? -12.75 -20.469 -6.203 1 94.69 292 MET A C 1
ATOM 2236 O O . MET A 1 292 ? -13.344 -21.109 -5.332 1 94.69 292 MET A O 1
ATOM 2240 N N . GLU A 1 293 ? -13.234 -20.266 -7.363 1 92.88 293 GLU A N 1
ATOM 2241 C CA . GLU A 1 293 ? -14.531 -20.828 -7.75 1 92.88 293 GLU A CA 1
ATOM 2242 C C . GLU A 1 293 ? -14.547 -22.344 -7.621 1 92.88 293 GLU A C 1
ATOM 2244 O O . GLU A 1 293 ? -15.484 -22.922 -7.066 1 92.88 293 GLU A O 1
ATOM 2249 N N . ARG A 1 294 ? -13.539 -23 -8.102 1 95.12 294 ARG A N 1
ATOM 2250 C CA . ARG A 1 294 ? -13.461 -24.453 -8.07 1 95.12 294 ARG A CA 1
ATOM 2251 C C . ARG A 1 294 ? -13.375 -24.969 -6.637 1 95.12 294 ARG A C 1
ATOM 2253 O O . ARG A 1 294 ? -14.078 -25.906 -6.266 1 95.12 294 ARG A O 1
ATOM 2260 N N . VAL A 1 295 ? -12.562 -24.344 -5.832 1 97.06 295 VAL A N 1
ATOM 2261 C CA . VAL A 1 295 ? -12.312 -24.781 -4.465 1 97.06 295 VAL A CA 1
ATOM 2262 C C . VAL A 1 295 ? -13.555 -24.562 -3.611 1 97.06 295 VAL A C 1
ATOM 2264 O O . VAL A 1 295 ? -13.914 -25.422 -2.787 1 97.06 295 VAL A O 1
ATOM 2267 N N . GLU A 1 296 ? -14.227 -23.469 -3.855 1 94.56 296 GLU A N 1
ATOM 2268 C CA . GLU A 1 296 ? -15.414 -23.141 -3.062 1 94.56 296 GLU A CA 1
ATOM 2269 C C . GLU A 1 296 ? -16.625 -23.969 -3.51 1 94.56 296 GLU A C 1
ATOM 2271 O O . GLU A 1 296 ? -17.266 -24.609 -2.691 1 94.56 296 GLU A O 1
ATOM 2276 N N . GLU A 1 297 ? -16.828 -24.016 -4.773 1 93.56 297 GLU A N 1
ATOM 2277 C CA . GLU A 1 297 ? -18.094 -24.547 -5.273 1 93.56 297 GLU A CA 1
ATOM 2278 C C . GLU A 1 297 ? -17.984 -26.031 -5.594 1 93.56 297 GLU A C 1
ATOM 2280 O O . GLU A 1 297 ? -18.953 -26.781 -5.457 1 93.56 297 GLU A O 1
ATOM 2285 N N . HIS A 1 298 ? -16.844 -26.469 -6.031 1 95.31 298 HIS A N 1
ATOM 2286 C CA . HIS A 1 298 ? -16.75 -27.828 -6.535 1 95.31 298 HIS A CA 1
ATOM 2287 C C . HIS A 1 298 ? -15.992 -28.719 -5.555 1 95.31 298 HIS A C 1
ATOM 2289 O O . HIS A 1 298 ? -16.062 -29.953 -5.652 1 95.31 298 HIS A O 1
ATOM 2295 N N . ILE A 1 299 ? -15.297 -28.156 -4.668 1 96.5 299 ILE A N 1
ATOM 2296 C CA . ILE A 1 299 ? -14.57 -28.953 -3.688 1 96.5 299 ILE A CA 1
ATOM 2297 C C . ILE A 1 299 ? -15.234 -28.828 -2.318 1 96.5 299 ILE A C 1
ATOM 2299 O O . ILE A 1 299 ? -15.211 -29.75 -1.516 1 96.5 299 ILE A O 1
ATOM 2303 N N . GLY A 1 300 ? -15.766 -27.578 -2.029 1 96.56 300 GLY A N 1
ATOM 2304 C CA . GLY A 1 300 ? -16.594 -27.438 -0.836 1 96.56 300 GLY A CA 1
ATOM 2305 C C . GLY A 1 300 ? -15.883 -26.719 0.299 1 96.56 300 GLY A C 1
ATOM 2306 O O . GLY A 1 300 ? -16.281 -26.859 1.461 1 96.56 300 GLY A O 1
ATOM 2307 N N . VAL A 1 301 ? -14.883 -26.031 -0.001 1 97 301 VAL A N 1
ATOM 2308 C CA . VAL A 1 301 ? -14.211 -25.234 1.019 1 97 301 VAL A CA 1
ATOM 2309 C C . VAL A 1 301 ? -15.023 -23.969 1.308 1 97 301 VAL A C 1
ATOM 2311 O O . VAL A 1 301 ? -15.438 -23.266 0.384 1 97 301 VAL A O 1
ATOM 2314 N N . ASP A 1 302 ? -15.203 -23.703 2.559 1 95.62 302 ASP A N 1
ATOM 2315 C CA . ASP A 1 302 ? -15.984 -22.547 2.969 1 95.62 302 ASP A CA 1
ATOM 2316 C C . ASP A 1 302 ? -15.289 -21.25 2.568 1 95.62 302 ASP A C 1
ATOM 2318 O O . ASP A 1 302 ? -14.062 -21.156 2.615 1 95.62 302 ASP A O 1
ATOM 2322 N N . LYS A 1 303 ? -16.078 -20.266 2.336 1 92.25 303 LYS A N 1
ATOM 2323 C CA . LYS A 1 303 ? -15.57 -18.969 1.882 1 92.25 303 LYS A CA 1
ATOM 2324 C C . LYS A 1 303 ? -14.703 -18.312 2.953 1 92.25 303 LYS A C 1
ATOM 2326 O O . LYS A 1 303 ? -13.758 -17.594 2.637 1 92.25 303 LYS A O 1
ATOM 2331 N N . GLU A 1 304 ? -14.914 -18.594 4.133 1 92 304 GLU A N 1
ATOM 2332 C CA . GLU A 1 304 ? -14.141 -18.031 5.234 1 92 304 GLU A CA 1
ATOM 2333 C C . GLU A 1 304 ? -12.68 -18.469 5.16 1 92 304 GLU A C 1
ATOM 2335 O O . GLU A 1 304 ? -11.781 -17.75 5.59 1 92 304 GLU A O 1
ATOM 2340 N N . VAL A 1 305 ? -12.57 -19.625 4.602 1 95.38 305 VAL A N 1
ATOM 2341 C CA . VAL A 1 305 ? -11.234 -20.203 4.516 1 95.38 305 VAL A CA 1
ATOM 2342 C C . VAL A 1 305 ? -10.617 -19.875 3.16 1 95.38 305 VAL A C 1
ATOM 2344 O O . VAL A 1 305 ? -9.523 -19.312 3.09 1 95.38 305 VAL A O 1
ATOM 2347 N N . SER A 1 306 ? -11.352 -20.094 2.111 1 95.81 306 SER A N 1
ATOM 2348 C CA . SER A 1 306 ? -10.82 -19.938 0.759 1 95.81 306 SER A CA 1
ATOM 2349 C C . SER A 1 306 ? -10.461 -18.484 0.469 1 95.81 306 SER A C 1
ATOM 2351 O O . SER A 1 306 ? -9.5 -18.219 -0.249 1 95.81 306 SER A O 1
ATOM 2353 N N . SER A 1 307 ? -11.188 -17.578 1.062 1 91.88 307 SER A N 1
ATOM 2354 C CA . SER A 1 307 ? -11 -16.156 0.779 1 91.88 307 SER A CA 1
ATOM 2355 C C . SER A 1 307 ? -9.648 -15.672 1.289 1 91.88 307 SER A C 1
ATOM 2357 O O . SER A 1 307 ? -9.102 -14.695 0.77 1 91.88 307 SER A O 1
ATOM 2359 N N . PHE A 1 308 ? -9.141 -16.359 2.227 1 91.56 308 PHE A N 1
ATOM 2360 C CA . PHE A 1 308 ? -7.844 -15.977 2.766 1 91.56 308 PHE A CA 1
ATOM 2361 C C . PHE A 1 308 ? -6.742 -16.875 2.219 1 91.56 308 PHE A C 1
ATOM 2363 O O . PHE A 1 308 ? -5.73 -16.391 1.706 1 91.56 308 PHE A O 1
ATOM 2370 N N . VAL A 1 309 ? -6.906 -18.125 2.258 1 96 309 VAL A N 1
ATOM 2371 C CA . VAL A 1 309 ? -5.859 -19.094 1.974 1 96 309 VAL A CA 1
ATOM 2372 C C . VAL A 1 309 ? -5.422 -18.969 0.516 1 96 309 VAL A C 1
ATOM 2374 O O . VAL A 1 309 ? -4.223 -18.953 0.222 1 96 309 VAL A O 1
ATOM 2377 N N . LEU A 1 310 ? -6.348 -18.844 -0.352 1 96.44 310 LEU A N 1
ATOM 2378 C CA . LEU A 1 310 ? -6.039 -18.938 -1.774 1 96.44 310 LEU A CA 1
ATOM 2379 C C . LEU A 1 310 ? -5.359 -17.672 -2.268 1 96.44 310 LEU A C 1
ATOM 2381 O O . LEU A 1 310 ? -4.332 -17.734 -2.949 1 96.44 310 LEU A O 1
ATOM 2385 N N . PRO A 1 311 ? -5.879 -16.5 -1.872 1 91.88 311 PRO A N 1
ATOM 2386 C CA . PRO A 1 311 ? -5.148 -15.297 -2.273 1 91.88 311 PRO A CA 1
ATOM 2387 C C . PRO A 1 311 ? -3.734 -15.242 -1.696 1 91.88 311 PRO A C 1
ATOM 2389 O O . PRO A 1 311 ? -2.791 -14.867 -2.396 1 91.88 311 PRO A O 1
ATOM 2392 N N . VAL A 1 312 ? -3.609 -15.602 -0.516 1 91 312 VAL A N 1
ATOM 2393 C CA . VAL A 1 312 ? -2.291 -15.641 0.105 1 91 312 VAL A CA 1
ATOM 2394 C C . VAL A 1 312 ? -1.411 -16.656 -0.612 1 91 312 VAL A C 1
ATOM 2396 O O . VAL A 1 312 ? -0.249 -16.391 -0.916 1 91 312 VAL A O 1
ATOM 2399 N N . GLY A 1 313 ? -1.94 -17.766 -0.903 1 93.31 313 GLY A N 1
ATOM 2400 C CA . GLY A 1 313 ? -1.212 -18.797 -1.615 1 93.31 313 GLY A CA 1
ATOM 2401 C C . GLY A 1 313 ? -0.745 -18.359 -2.992 1 93.31 313 GLY A C 1
ATOM 2402 O O . GLY A 1 313 ? 0.399 -18.609 -3.373 1 93.31 313 GLY A O 1
ATOM 2403 N N . ALA A 1 314 ? -1.645 -17.734 -3.666 1 91.31 314 ALA A N 1
ATOM 2404 C CA . ALA A 1 314 ? -1.317 -17.281 -5.016 1 91.31 314 ALA A CA 1
ATOM 2405 C C . ALA A 1 314 ? -0.133 -16.312 -5 1 91.31 314 ALA A C 1
ATOM 2407 O O . ALA A 1 314 ? 0.532 -16.125 -6.02 1 91.31 314 ALA A O 1
ATOM 2408 N N . THR A 1 315 ? 0.15 -15.828 -3.84 1 85 315 THR A N 1
ATOM 2409 C CA . THR A 1 315 ? 1.2 -14.82 -3.727 1 85 315 THR A CA 1
ATOM 2410 C C . THR A 1 315 ? 2.465 -15.422 -3.121 1 85 315 THR A C 1
ATOM 2412 O O . THR A 1 315 ? 3.57 -15.18 -3.607 1 85 315 THR A O 1
ATOM 2415 N N . ILE A 1 316 ? 2.33 -16.266 -2.166 1 85.75 316 ILE A N 1
ATOM 2416 C CA . ILE A 1 316 ? 3.518 -16.656 -1.418 1 85.75 316 ILE A CA 1
ATOM 2417 C C . ILE A 1 316 ? 3.85 -18.109 -1.709 1 85.75 316 ILE A C 1
ATOM 2419 O O . ILE A 1 316 ? 4.977 -18.562 -1.488 1 85.75 316 ILE A O 1
ATOM 2423 N N . ASN A 1 317 ? 2.893 -18.844 -2.148 1 90.62 317 ASN A N 1
ATOM 2424 C CA . ASN A 1 317 ? 3.143 -20.25 -2.418 1 90.62 317 ASN A CA 1
ATOM 2425 C C . ASN A 1 317 ? 3.668 -20.469 -3.834 1 90.62 317 ASN A C 1
ATOM 2427 O O . ASN A 1 317 ? 2.9 -20.422 -4.797 1 90.62 317 ASN A O 1
ATOM 2431 N N . MET A 1 318 ? 4.906 -20.812 -3.852 1 91.5 318 MET A N 1
ATOM 2432 C CA . MET A 1 318 ? 5.539 -21.125 -5.125 1 91.5 318 MET A CA 1
ATOM 2433 C C . MET A 1 318 ? 6.27 -22.469 -5.055 1 91.5 318 MET A C 1
ATOM 2435 O O . MET A 1 318 ? 7.445 -22.547 -5.414 1 91.5 318 MET A O 1
ATOM 2439 N N . ASP A 1 319 ? 5.539 -23.438 -4.707 1 95.31 319 ASP A N 1
ATOM 2440 C CA . ASP A 1 319 ? 6.145 -24.75 -4.52 1 95.31 319 ASP A CA 1
ATOM 2441 C C . ASP A 1 319 ? 6.805 -25.25 -5.809 1 95.31 319 ASP A C 1
ATOM 2443 O O . ASP A 1 319 ? 7.965 -25.672 -5.797 1 95.31 319 ASP A O 1
ATOM 2447 N N . GLY A 1 320 ? 6.055 -25.203 -6.84 1 95.06 320 GLY A N 1
ATOM 2448 C CA . GLY A 1 320 ? 6.621 -25.609 -8.117 1 95.06 320 GLY A CA 1
ATOM 2449 C C . GLY A 1 320 ? 7.852 -24.812 -8.5 1 95.06 320 GLY A C 1
ATOM 2450 O O . GLY A 1 320 ? 8.852 -25.375 -8.961 1 95.06 320 GLY A O 1
ATOM 2451 N N . THR A 1 321 ? 7.766 -23.594 -8.297 1 92.31 321 THR A N 1
ATOM 2452 C CA . THR A 1 321 ? 8.875 -22.703 -8.641 1 92.31 321 THR A CA 1
ATOM 2453 C C . THR A 1 321 ? 10.062 -22.938 -7.719 1 92.31 321 THR A C 1
ATOM 2455 O O . THR A 1 321 ? 11.211 -22.891 -8.156 1 92.31 321 THR A O 1
ATOM 2458 N N . SER A 1 322 ? 9.789 -23.141 -6.523 1 93 322 SER A N 1
ATOM 2459 C CA . SER A 1 322 ? 10.867 -23.391 -5.574 1 93 322 SER A CA 1
ATOM 2460 C C . SER A 1 322 ? 11.594 -24.703 -5.891 1 93 322 SER A C 1
ATOM 2462 O O . SER A 1 322 ? 12.82 -24.781 -5.781 1 93 322 SER A O 1
ATOM 2464 N N . LEU A 1 323 ? 10.852 -25.672 -6.227 1 95.5 323 LEU A N 1
ATOM 2465 C CA . LEU A 1 323 ? 11.453 -26.922 -6.68 1 95.5 323 LEU A CA 1
ATOM 2466 C C . LEU A 1 323 ? 12.336 -26.688 -7.902 1 95.5 323 LEU A C 1
ATOM 2468 O O . LEU A 1 323 ? 13.469 -27.172 -7.957 1 95.5 323 LEU A O 1
ATOM 2472 N N . TYR A 1 324 ? 11.805 -25.984 -8.789 1 94.44 324 TYR A N 1
ATOM 2473 C CA . TYR A 1 324 ? 12.531 -25.609 -10 1 94.44 324 TYR A CA 1
ATOM 2474 C C . TYR A 1 324 ? 13.828 -24.891 -9.656 1 94.44 324 TYR A C 1
ATOM 2476 O O . TYR A 1 324 ? 14.875 -25.156 -10.25 1 94.44 324 TYR A O 1
ATOM 2484 N N . GLN A 1 325 ? 13.758 -23.984 -8.742 1 91.69 325 GLN A N 1
ATOM 2485 C CA . GLN A 1 325 ? 14.922 -23.203 -8.344 1 91.69 325 GLN A CA 1
ATOM 2486 C C . GLN A 1 325 ? 16.016 -24.109 -7.777 1 91.69 325 GLN A C 1
ATOM 2488 O O . GLN A 1 325 ? 17.203 -23.938 -8.086 1 91.69 325 GLN A O 1
ATOM 2493 N N . ALA A 1 326 ? 15.656 -24.969 -6.992 1 93.31 326 ALA A N 1
ATOM 2494 C CA . ALA A 1 326 ? 16.609 -25.906 -6.41 1 93.31 326 ALA A CA 1
ATOM 2495 C C . ALA A 1 326 ? 17.312 -26.719 -7.496 1 93.31 326 ALA A C 1
ATOM 2497 O O . ALA A 1 326 ? 18.531 -26.844 -7.5 1 93.31 326 ALA A O 1
ATOM 2498 N N . VAL A 1 327 ? 16.562 -27.188 -8.438 1 95.12 327 VAL A N 1
ATOM 2499 C CA . VAL A 1 327 ? 17.094 -28.031 -9.508 1 95.12 327 VAL A CA 1
ATOM 2500 C C . VAL A 1 327 ? 17.953 -27.188 -10.445 1 95.12 327 VAL A C 1
ATOM 2502 O O . VAL A 1 327 ? 19.078 -27.562 -10.789 1 95.12 327 VAL A O 1
ATOM 2505 N N . ALA A 1 328 ? 17.453 -26.031 -10.805 1 94.31 328 ALA A N 1
ATOM 2506 C CA . ALA A 1 328 ? 18.141 -25.156 -11.758 1 94.31 328 ALA A CA 1
ATOM 2507 C C . ALA A 1 328 ? 19.453 -24.656 -11.195 1 94.31 328 ALA A C 1
ATOM 2509 O O . ALA A 1 328 ? 20.469 -24.641 -11.898 1 94.31 328 ALA A O 1
ATOM 2510 N N . ALA A 1 329 ? 19.453 -24.234 -9.977 1 93.81 329 ALA A N 1
ATOM 2511 C CA . ALA A 1 329 ? 20.672 -23.719 -9.359 1 93.81 329 ALA A CA 1
ATOM 2512 C C . ALA A 1 329 ? 21.766 -24.781 -9.312 1 93.81 329 ALA A C 1
ATOM 2514 O O . ALA A 1 329 ? 22.891 -24.531 -9.727 1 93.81 329 ALA A O 1
ATOM 2515 N N . VAL A 1 330 ? 21.422 -25.922 -8.883 1 93.81 330 VAL A N 1
ATOM 2516 C CA . VAL A 1 330 ? 22.406 -27 -8.766 1 93.81 330 VAL A CA 1
ATOM 2517 C C . VAL A 1 330 ? 22.844 -27.453 -10.156 1 93.81 330 VAL A C 1
ATOM 2519 O O . VAL A 1 330 ? 24.016 -27.734 -10.383 1 93.81 330 VAL A O 1
ATOM 2522 N N . PHE A 1 331 ? 21.953 -27.547 -11.102 1 94.12 331 PHE A N 1
ATOM 2523 C CA . PHE A 1 331 ? 22.281 -27.891 -12.484 1 94.12 331 PHE A CA 1
ATOM 2524 C C . PHE A 1 331 ? 23.312 -26.938 -13.062 1 94.12 331 PHE A C 1
ATOM 2526 O O . PHE A 1 331 ? 24.312 -27.375 -13.617 1 94.12 331 PHE A O 1
ATOM 2533 N N . VAL A 1 332 ? 23.047 -25.688 -12.891 1 93.12 332 VAL A N 1
ATOM 2534 C CA . VAL A 1 332 ? 23.938 -24.656 -13.406 1 93.12 332 VAL A CA 1
ATOM 2535 C C . VAL A 1 332 ? 25.312 -24.781 -12.75 1 93.12 332 VAL A C 1
ATOM 2537 O O . VAL A 1 332 ? 26.344 -24.656 -13.422 1 93.12 332 VAL A O 1
ATOM 2540 N N . MET A 1 333 ? 25.312 -24.969 -11.523 1 93.19 333 MET A N 1
ATOM 2541 C CA . MET A 1 333 ? 26.578 -25.094 -10.812 1 93.19 333 MET A CA 1
ATOM 2542 C C . MET A 1 333 ? 27.312 -26.359 -11.242 1 93.19 333 MET A C 1
ATOM 2544 O O . MET A 1 333 ? 28.547 -26.359 -11.367 1 93.19 333 MET A O 1
ATOM 2548 N N . GLN A 1 334 ? 26.594 -27.422 -11.477 1 93.44 334 GLN A N 1
ATOM 2549 C CA . GLN A 1 334 ? 27.203 -28.641 -11.977 1 93.44 334 GLN A CA 1
ATOM 2550 C C . GLN A 1 334 ? 27.922 -28.406 -13.305 1 93.44 334 GLN A C 1
ATOM 2552 O O . GLN A 1 334 ? 28.969 -28.984 -13.555 1 93.44 334 GLN A O 1
ATOM 2557 N N . VAL A 1 335 ? 27.391 -27.562 -14.055 1 91.81 335 VAL A N 1
ATOM 2558 C CA . VAL A 1 335 ? 27.906 -27.344 -15.406 1 91.81 335 VAL A CA 1
ATOM 2559 C C . VAL A 1 335 ? 29.016 -26.297 -15.367 1 91.81 335 VAL A C 1
ATOM 2561 O O . VAL A 1 335 ? 30.062 -26.484 -15.984 1 91.81 335 VAL A O 1
ATOM 2564 N N . LEU A 1 336 ? 28.781 -25.266 -14.617 1 92.69 336 LEU A N 1
ATOM 2565 C CA . LEU A 1 336 ? 29.641 -24.094 -14.773 1 92.69 336 LEU A CA 1
ATOM 2566 C C . LEU A 1 336 ? 30.562 -23.922 -13.57 1 92.69 336 LEU A C 1
ATOM 2568 O O . LEU A 1 336 ? 31.594 -23.25 -13.672 1 92.69 336 LEU A O 1
ATOM 2572 N N . TRP A 1 337 ? 30.156 -24.438 -12.461 1 92.94 337 TRP A N 1
ATOM 2573 C CA . TRP A 1 337 ? 30.891 -24.188 -11.227 1 92.94 337 TRP A CA 1
ATOM 2574 C C . TRP A 1 337 ? 30.781 -25.375 -10.273 1 92.94 337 TRP A C 1
ATOM 2576 O O . TRP A 1 337 ? 30.312 -25.234 -9.133 1 92.94 337 TRP A O 1
ATOM 2586 N N . PRO A 1 338 ? 31.266 -26.484 -10.695 1 90.62 338 PRO A N 1
ATOM 2587 C CA . PRO A 1 338 ? 31.141 -27.703 -9.891 1 90.62 338 PRO A CA 1
ATOM 2588 C C . PRO A 1 338 ? 31.828 -27.594 -8.539 1 90.62 338 PRO A C 1
ATOM 2590 O O . PRO A 1 338 ? 31.406 -28.234 -7.57 1 90.62 338 PRO A O 1
ATOM 2593 N N . GLU A 1 339 ? 32.812 -26.766 -8.406 1 89 339 GLU A N 1
ATOM 2594 C CA . GLU A 1 339 ? 33.562 -26.609 -7.172 1 89 339 GLU A CA 1
ATOM 2595 C C . GLU A 1 339 ? 32.719 -25.953 -6.082 1 89 339 GLU A C 1
ATOM 2597 O O . GLU A 1 339 ? 32.969 -26.125 -4.891 1 89 339 GLU A O 1
ATOM 2602 N N . GLY A 1 340 ? 31.734 -25.266 -6.473 1 88.06 340 GLY A N 1
ATOM 2603 C CA . GLY A 1 340 ? 30.875 -24.578 -5.516 1 88.06 340 GLY A CA 1
ATOM 2604 C C . GLY A 1 340 ? 29.766 -25.453 -4.961 1 88.06 340 GLY A C 1
ATOM 2605 O O . GLY A 1 340 ? 29.078 -25.062 -4.012 1 88.06 340 GLY A O 1
ATOM 2606 N N . LEU A 1 341 ? 29.734 -26.625 -5.531 1 88.38 341 LEU A N 1
ATOM 2607 C CA . LEU A 1 341 ? 28.625 -27.5 -5.133 1 88.38 341 LEU A CA 1
ATOM 2608 C C . LEU A 1 341 ? 28.938 -28.188 -3.807 1 88.38 341 LEU A C 1
ATOM 2610 O O . LEU A 1 341 ? 29.469 -29.297 -3.785 1 88.38 341 LEU A O 1
ATOM 2614 N N . GLY A 1 342 ? 28.781 -27.5 -2.703 1 88.88 342 GLY A N 1
ATOM 2615 C CA . GLY A 1 342 ? 28.953 -28.031 -1.357 1 88.88 342 GLY A CA 1
ATOM 2616 C C . GLY A 1 342 ? 27.672 -28.016 -0.545 1 88.88 342 GLY A C 1
ATOM 2617 O O . GLY A 1 342 ? 26.672 -27.438 -0.965 1 88.88 342 GLY A O 1
ATOM 2618 N N . PHE A 1 343 ? 27.75 -28.766 0.489 1 90.56 343 PHE A N 1
ATOM 2619 C CA . PHE A 1 343 ? 26.578 -28.891 1.357 1 90.56 343 PHE A CA 1
ATOM 2620 C C . PHE A 1 343 ? 26.141 -27.531 1.868 1 90.56 343 PHE A C 1
ATOM 2622 O O . PHE A 1 343 ? 24.938 -27.234 1.914 1 90.56 343 PHE A O 1
ATOM 2629 N N . ALA A 1 344 ? 27.016 -26.719 2.215 1 89.56 344 ALA A N 1
ATOM 2630 C CA . ALA A 1 344 ? 26.719 -25.391 2.734 1 89.56 344 ALA A CA 1
ATOM 2631 C C . ALA A 1 344 ? 26 -24.547 1.685 1 89.56 344 ALA A C 1
ATOM 2633 O O . ALA A 1 344 ? 25.016 -23.859 1.988 1 89.56 344 ALA A O 1
ATOM 2634 N N . ASN A 1 345 ? 26.516 -24.594 0.505 1 90.44 345 ASN A N 1
ATOM 2635 C CA . ASN A 1 345 ? 25.891 -23.828 -0.575 1 90.44 345 ASN A CA 1
ATOM 2636 C C . ASN A 1 345 ? 24.5 -24.344 -0.886 1 90.44 345 ASN A C 1
ATOM 2638 O O . ASN A 1 345 ? 23.594 -23.562 -1.19 1 90.44 345 ASN A O 1
ATOM 2642 N N . GLN A 1 346 ? 24.312 -25.609 -0.824 1 90.31 346 GLN A N 1
ATOM 2643 C CA . GLN A 1 346 ? 22.984 -26.172 -1.099 1 90.31 346 GLN A CA 1
ATOM 2644 C C . GLN A 1 346 ? 21.984 -25.781 -0.021 1 90.31 346 GLN A C 1
ATOM 2646 O O . GLN A 1 346 ? 20.812 -25.531 -0.317 1 90.31 346 GLN A O 1
ATOM 2651 N N . MET A 1 347 ? 22.422 -25.656 1.211 1 90.88 347 MET A N 1
ATOM 2652 C CA . MET A 1 347 ? 21.547 -25.172 2.279 1 90.88 347 MET A CA 1
ATOM 2653 C C . MET A 1 347 ? 21.188 -23.703 2.053 1 90.88 347 MET A C 1
ATOM 2655 O O . MET A 1 347 ? 20.047 -23.297 2.314 1 90.88 347 MET A O 1
ATOM 2659 N N . SER A 1 348 ? 22.141 -23.016 1.591 1 89.25 348 SER A N 1
ATOM 2660 C CA . SER A 1 348 ? 21.891 -21.625 1.255 1 89.25 348 SER A CA 1
ATOM 2661 C C . SER A 1 348 ? 20.844 -21.5 0.142 1 89.25 348 SER A C 1
ATOM 2663 O O . SER A 1 348 ? 20.031 -20.578 0.148 1 89.25 348 SER A O 1
ATOM 2665 N N . ILE A 1 349 ? 20.922 -22.406 -0.733 1 87.88 349 ILE A N 1
ATOM 2666 C CA . ILE A 1 349 ? 19.953 -22.422 -1.823 1 87.88 349 ILE A CA 1
ATOM 2667 C C . ILE A 1 349 ? 18.547 -22.656 -1.262 1 87.88 349 ILE A C 1
ATOM 2669 O O . ILE A 1 349 ? 17.594 -21.969 -1.658 1 87.88 349 ILE A O 1
ATOM 2673 N N . VAL A 1 350 ? 18.453 -23.531 -0.342 1 87.88 350 VAL A N 1
ATOM 2674 C CA . VAL A 1 350 ? 17.156 -23.844 0.265 1 87.88 350 VAL A CA 1
ATOM 2675 C C . VAL A 1 350 ? 16.594 -22.578 0.937 1 87.88 350 VAL A C 1
ATOM 2677 O O . VAL A 1 350 ? 15.453 -22.188 0.683 1 87.88 350 VAL A O 1
ATOM 2680 N N . LEU A 1 351 ? 17.359 -21.953 1.683 1 87.06 351 LEU A N 1
ATOM 2681 C CA . LEU A 1 351 ? 16.922 -20.781 2.451 1 87.06 351 LEU A CA 1
ATOM 2682 C C . LEU A 1 351 ? 16.578 -19.625 1.53 1 87.06 351 LEU A C 1
ATOM 2684 O O . LEU A 1 351 ? 15.547 -18.984 1.699 1 87.06 351 LEU A O 1
ATOM 2688 N N . THR A 1 352 ? 17.422 -19.422 0.608 1 85.69 352 THR A N 1
ATOM 2689 C CA . THR A 1 352 ? 17.234 -18.281 -0.287 1 85.69 352 THR A CA 1
ATOM 2690 C C . THR A 1 352 ? 16.016 -18.516 -1.196 1 85.69 352 THR A C 1
ATOM 2692 O O . THR A 1 352 ? 15.258 -17.578 -1.466 1 85.69 352 THR A O 1
ATOM 2695 N N . ALA A 1 353 ? 15.93 -19.734 -1.685 1 85.88 353 ALA A N 1
ATOM 2696 C CA . ALA A 1 353 ? 14.781 -20.047 -2.529 1 85.88 353 ALA A CA 1
ATOM 2697 C C . ALA A 1 353 ? 13.469 -19.875 -1.761 1 85.88 353 ALA A C 1
ATOM 2699 O O . ALA A 1 353 ? 12.484 -19.375 -2.303 1 85.88 353 ALA A O 1
ATOM 2700 N N . LEU A 1 354 ? 13.484 -20.297 -0.566 1 85.19 354 LEU A N 1
ATOM 2701 C CA . LEU A 1 354 ? 12.305 -20.156 0.284 1 85.19 354 LEU A CA 1
ATOM 2702 C C . LEU A 1 354 ? 11.953 -18.688 0.485 1 85.19 354 LEU A C 1
ATOM 2704 O O . LEU A 1 354 ? 10.805 -18.281 0.282 1 85.19 354 LEU A O 1
ATOM 2708 N N . LEU A 1 355 ? 12.898 -17.891 0.827 1 81.12 355 LEU A N 1
ATOM 2709 C CA . LEU A 1 355 ? 12.672 -16.484 1.093 1 81.12 355 LEU A CA 1
ATOM 2710 C C . LEU A 1 355 ? 12.281 -15.742 -0.184 1 81.12 355 LEU A C 1
ATOM 2712 O O . LEU A 1 355 ? 11.406 -14.867 -0.16 1 81.12 355 LEU A O 1
ATOM 2716 N N . ALA A 1 356 ? 12.961 -16.094 -1.209 1 77.69 356 ALA A N 1
ATOM 2717 C CA . ALA A 1 356 ? 12.68 -15.461 -2.496 1 77.69 356 ALA A CA 1
ATOM 2718 C C . ALA A 1 356 ? 11.258 -15.773 -2.959 1 77.69 356 ALA A C 1
ATOM 2720 O O . ALA A 1 356 ? 10.617 -14.945 -3.605 1 77.69 356 ALA A O 1
ATOM 2721 N N . SER A 1 357 ? 10.805 -16.953 -2.666 1 78.56 357 SER A N 1
ATOM 2722 C CA . SER A 1 357 ? 9.461 -17.359 -3.07 1 78.56 357 SER A CA 1
ATOM 2723 C C . SER A 1 357 ? 8.398 -16.516 -2.363 1 78.56 357 SER A C 1
ATOM 2725 O O . SER A 1 357 ? 7.316 -16.281 -2.912 1 78.56 357 SER A O 1
ATOM 2727 N N . ILE A 1 358 ? 8.641 -16.047 -1.215 1 75.06 358 ILE A N 1
ATOM 2728 C CA . ILE A 1 358 ? 7.695 -15.258 -0.437 1 75.06 358 ILE A CA 1
ATOM 2729 C C . ILE A 1 358 ? 7.688 -13.82 -0.95 1 75.06 358 ILE A C 1
ATOM 2731 O O . ILE A 1 358 ? 6.645 -13.164 -0.96 1 75.06 358 ILE A O 1
ATOM 2735 N N . GLY A 1 359 ? 8.805 -13.367 -1.426 1 66.38 359 GLY A N 1
ATOM 2736 C CA . GLY A 1 359 ? 8.93 -11.969 -1.802 1 66.38 359 GLY A CA 1
ATOM 2737 C C . GLY A 1 359 ? 8.742 -11.727 -3.287 1 66.38 359 GLY A C 1
ATOM 2738 O O . GLY A 1 359 ? 8.641 -10.578 -3.73 1 66.38 359 GLY A O 1
ATOM 2739 N N . SER A 1 360 ? 8.617 -12.758 -4.035 1 64.81 360 SER A N 1
ATOM 2740 C CA . SER A 1 360 ? 8.555 -12.578 -5.48 1 64.81 360 SER A CA 1
ATOM 2741 C C . SER A 1 360 ? 7.113 -12.602 -5.98 1 64.81 360 SER A C 1
ATOM 2743 O O . SER A 1 360 ? 6.258 -13.266 -5.387 1 64.81 360 SER A O 1
ATOM 2745 N N . ALA A 1 361 ? 6.945 -11.648 -6.98 1 57.66 361 ALA A N 1
ATOM 2746 C CA . ALA A 1 361 ? 5.617 -11.602 -7.586 1 57.66 361 ALA A CA 1
ATOM 2747 C C . ALA A 1 361 ? 5.324 -12.883 -8.367 1 57.66 361 ALA A C 1
ATOM 2749 O O . ALA A 1 361 ? 6.23 -13.477 -8.961 1 57.66 361 ALA A O 1
ATOM 2750 N N . ALA A 1 362 ? 4.082 -13.414 -8.297 1 57.88 362 ALA A N 1
ATOM 2751 C CA . ALA A 1 362 ? 3.588 -14.594 -8.992 1 57.88 362 ALA A CA 1
ATOM 2752 C C . ALA A 1 362 ? 3.285 -14.289 -10.461 1 57.88 362 ALA A C 1
ATOM 2754 O O . ALA A 1 362 ? 2.141 -14.414 -10.898 1 57.88 362 ALA A O 1
ATOM 2755 N N . VAL A 1 363 ? 4.301 -13.82 -11.242 1 65.31 363 VAL A N 1
ATOM 2756 C CA . VAL A 1 363 ? 4.113 -13.445 -12.641 1 65.31 363 VAL A CA 1
ATOM 2757 C C . VAL A 1 363 ? 5.008 -14.305 -13.531 1 65.31 363 VAL A C 1
ATOM 2759 O O . VAL A 1 363 ? 5.977 -14.898 -13.055 1 65.31 363 VAL A O 1
ATOM 2762 N N . PRO A 1 364 ? 4.559 -14.359 -14.758 1 66.38 364 PRO A N 1
ATOM 2763 C CA . PRO A 1 364 ? 5.379 -15.148 -15.68 1 66.38 364 PRO A CA 1
ATOM 2764 C C . PRO A 1 364 ? 6.836 -14.703 -15.703 1 66.38 364 PRO A C 1
ATOM 2766 O O . PRO A 1 364 ? 7.121 -13.508 -15.68 1 66.38 364 PRO A O 1
ATOM 2769 N N . GLY A 1 365 ? 7.707 -15.641 -15.719 1 68.69 365 GLY A N 1
ATOM 2770 C CA . GLY A 1 365 ? 9.125 -15.336 -15.836 1 68.69 365 GLY A CA 1
ATOM 2771 C C . GLY A 1 365 ? 9.773 -14.984 -14.508 1 68.69 365 GLY A C 1
ATOM 2772 O O . GLY A 1 365 ? 10.984 -14.75 -14.445 1 68.69 365 GLY A O 1
ATOM 2773 N N . ALA A 1 366 ? 9.062 -14.992 -13.484 1 72.5 366 ALA A N 1
ATOM 2774 C CA . ALA A 1 366 ? 9.602 -14.664 -12.164 1 72.5 366 ALA A CA 1
ATOM 2775 C C . ALA A 1 366 ? 10.695 -15.641 -11.75 1 72.5 366 ALA A C 1
ATOM 2777 O O . ALA A 1 366 ? 11.594 -15.289 -10.984 1 72.5 366 ALA A O 1
ATOM 2778 N N . GLY A 1 367 ? 10.664 -16.719 -12.359 1 78.75 367 GLY A N 1
ATOM 2779 C CA . GLY A 1 367 ? 11.594 -17.766 -12 1 78.75 367 GLY A CA 1
ATOM 2780 C C . GLY A 1 367 ? 13.039 -17.422 -12.32 1 78.75 367 GLY A C 1
ATOM 2781 O O . GLY A 1 367 ? 13.938 -17.703 -11.523 1 78.75 367 GLY A O 1
ATOM 2782 N N . MET A 1 368 ? 13.258 -16.75 -13.336 1 81.62 368 MET A N 1
ATOM 2783 C CA . MET A 1 368 ? 14.617 -16.422 -13.75 1 81.62 368 MET A CA 1
ATOM 2784 C C . MET A 1 368 ? 15.219 -15.352 -12.844 1 81.62 368 MET A C 1
ATOM 2786 O O . MET A 1 368 ? 16.406 -15.398 -12.516 1 81.62 368 MET A O 1
ATOM 2790 N N . VAL A 1 369 ? 14.422 -14.438 -12.508 1 80.56 369 VAL A N 1
ATOM 2791 C CA . VAL A 1 369 ? 14.875 -13.414 -11.578 1 80.56 369 VAL A CA 1
ATOM 2792 C C . VAL A 1 369 ? 15.266 -14.055 -10.25 1 80.56 369 VAL A C 1
ATOM 2794 O O . VAL A 1 369 ? 16.312 -13.75 -9.688 1 80.56 369 VAL A O 1
ATOM 2797 N N . MET A 1 370 ? 14.453 -14.922 -9.922 1 84.31 370 MET A N 1
ATOM 2798 C CA . MET A 1 370 ? 14.703 -15.617 -8.664 1 84.31 370 MET A CA 1
ATOM 2799 C C . MET A 1 370 ? 15.984 -16.438 -8.734 1 84.31 370 MET A C 1
ATOM 2801 O O . MET A 1 370 ? 16.719 -16.547 -7.75 1 84.31 370 MET A O 1
ATOM 2805 N N . LEU A 1 371 ? 16.25 -16.953 -9.812 1 88.19 371 LEU A N 1
ATOM 2806 C CA . LEU A 1 371 ? 17.453 -17.781 -9.961 1 88.19 371 LEU A CA 1
ATOM 2807 C C . LEU A 1 371 ? 18.719 -16.953 -9.758 1 88.19 371 LEU A C 1
ATOM 2809 O O . LEU A 1 371 ? 19.656 -17.391 -9.094 1 88.19 371 LEU A O 1
ATOM 2813 N N . VAL A 1 372 ? 18.734 -15.812 -10.289 1 86.62 372 VAL A N 1
ATOM 2814 C CA . VAL A 1 372 ? 19.891 -14.93 -10.125 1 86.62 372 VAL A CA 1
ATOM 2815 C C . VAL A 1 372 ? 20.109 -14.641 -8.641 1 86.62 372 VAL A C 1
ATOM 2817 O O . VAL A 1 372 ? 21.234 -14.664 -8.156 1 86.62 372 VAL A O 1
ATOM 2820 N N . ILE A 1 373 ? 19.047 -14.43 -7.984 1 84.31 373 ILE A N 1
ATOM 2821 C CA . ILE A 1 373 ? 19.125 -14.148 -6.551 1 84.31 373 ILE A CA 1
ATOM 2822 C C . ILE A 1 373 ? 19.719 -15.352 -5.824 1 84.31 373 ILE A C 1
ATOM 2824 O O . ILE A 1 373 ? 20.594 -15.203 -4.961 1 84.31 373 ILE A O 1
ATOM 2828 N N . VAL A 1 374 ? 19.281 -16.484 -6.156 1 87.31 374 VAL A N 1
ATOM 2829 C CA . VAL A 1 374 ? 19.734 -17.719 -5.527 1 87.31 374 VAL A CA 1
ATOM 2830 C C . VAL A 1 374 ? 21.219 -17.938 -5.836 1 87.31 374 VAL A C 1
ATOM 2832 O O . VAL A 1 374 ? 22.016 -18.25 -4.938 1 87.31 374 VAL A O 1
ATOM 2835 N N . LEU A 1 375 ? 21.625 -17.734 -7.055 1 90.44 375 LEU A N 1
ATOM 2836 C CA . LEU A 1 375 ? 23.016 -17.922 -7.453 1 90.44 375 LEU A CA 1
ATOM 2837 C C . LEU A 1 375 ? 23.922 -16.906 -6.746 1 90.44 375 LEU A C 1
ATOM 2839 O O . LEU A 1 375 ? 25.031 -17.266 -6.324 1 90.44 375 LEU A O 1
ATOM 2843 N N . GLU A 1 376 ? 23.453 -15.828 -6.648 1 87.19 376 GLU A N 1
ATOM 2844 C CA . GLU A 1 376 ? 24.234 -14.797 -5.961 1 87.19 376 GLU A CA 1
ATOM 2845 C C . GLU A 1 376 ? 24.438 -15.156 -4.492 1 87.19 376 GLU A C 1
ATOM 2847 O O . GLU A 1 376 ? 25.5 -14.883 -3.928 1 87.19 376 GLU A O 1
ATOM 2852 N N . SER A 1 377 ? 23.469 -15.648 -3.922 1 85.75 377 SER A N 1
ATOM 2853 C CA . SER A 1 377 ? 23.531 -15.984 -2.504 1 85.75 377 SER A CA 1
ATOM 2854 C C . SER A 1 377 ? 24.625 -17.016 -2.221 1 85.75 377 SER A C 1
ATOM 2856 O O . SER A 1 377 ? 25.141 -17.078 -1.107 1 85.75 377 SER A O 1
ATOM 2858 N N . VAL A 1 378 ? 25 -17.797 -3.133 1 89.81 378 VAL A N 1
ATOM 2859 C CA . VAL A 1 378 ? 25.984 -18.844 -2.91 1 89.81 378 VAL A CA 1
ATOM 2860 C C . VAL A 1 378 ? 27.344 -18.406 -3.447 1 89.81 378 VAL A C 1
ATOM 2862 O O . VAL A 1 378 ? 28.312 -19.172 -3.445 1 89.81 378 VAL A O 1
ATOM 2865 N N . GLY A 1 379 ? 27.375 -17.188 -3.965 1 88.31 379 GLY A N 1
ATOM 2866 C CA . GLY A 1 379 ? 28.641 -16.641 -4.426 1 88.31 379 GLY A CA 1
ATOM 2867 C C . GLY A 1 379 ? 28.984 -17.047 -5.844 1 88.31 379 GLY A C 1
ATOM 2868 O O . GLY A 1 379 ? 30.156 -17.062 -6.223 1 88.31 379 GLY A O 1
ATOM 2869 N N . PHE A 1 380 ? 28.062 -17.5 -6.609 1 91.25 380 PHE A N 1
ATOM 2870 C CA . PHE A 1 380 ? 28.266 -17.844 -8.008 1 91.25 380 PHE A CA 1
ATOM 2871 C C . PHE A 1 380 ? 28.891 -16.672 -8.766 1 91.25 380 PHE A C 1
ATOM 2873 O O . PHE A 1 380 ? 28.5 -15.516 -8.547 1 91.25 380 PHE A O 1
ATOM 2880 N N . PRO A 1 381 ? 29.859 -16.906 -9.539 1 90.31 381 PRO A N 1
ATOM 2881 C CA . PRO A 1 381 ? 30.547 -15.805 -10.227 1 90.31 381 PRO A CA 1
ATOM 2882 C C . PRO A 1 381 ? 29.594 -14.961 -11.07 1 90.31 381 PRO A C 1
ATOM 2884 O O . PRO A 1 381 ? 28.891 -15.492 -11.938 1 90.31 381 PRO A O 1
ATOM 2887 N N . LYS A 1 382 ? 29.641 -13.664 -10.875 1 88.5 382 LYS A N 1
ATOM 2888 C CA . LYS A 1 382 ? 28.703 -12.727 -11.492 1 88.5 382 LYS A CA 1
ATOM 2889 C C . LYS A 1 382 ? 28.875 -12.703 -13.008 1 88.5 382 LYS A C 1
ATOM 2891 O O . LYS A 1 382 ? 27.891 -12.492 -13.742 1 88.5 382 LYS A O 1
ATOM 2896 N N . ASP A 1 383 ? 30.047 -12.922 -13.461 1 87.75 383 ASP A N 1
ATOM 2897 C CA . ASP A 1 383 ? 30.344 -12.875 -14.891 1 87.75 383 ASP A CA 1
ATOM 2898 C C . ASP A 1 383 ? 29.672 -14.039 -15.625 1 87.75 383 ASP A C 1
ATOM 2900 O O . ASP A 1 383 ? 29.484 -13.992 -16.844 1 87.75 383 ASP A O 1
ATOM 2904 N N . LEU A 1 384 ? 29.25 -15.016 -14.891 1 90.69 384 LEU A N 1
ATOM 2905 C CA . LEU A 1 384 ? 28.688 -16.203 -15.508 1 90.69 384 LEU A CA 1
ATOM 2906 C C . LEU A 1 384 ? 27.156 -16.156 -15.469 1 90.69 384 LEU A C 1
ATOM 2908 O O . LEU A 1 384 ? 26.484 -17.094 -15.93 1 90.69 384 LEU A O 1
ATOM 2912 N N . TYR A 1 385 ? 26.594 -15.117 -14.938 1 89.56 385 TYR A N 1
ATOM 2913 C CA . TYR A 1 385 ? 25.141 -15.023 -14.812 1 89.56 385 TYR A CA 1
ATOM 2914 C C . TYR A 1 385 ? 24.453 -15.18 -16.172 1 89.56 385 TYR A C 1
ATOM 2916 O O . TYR A 1 385 ? 23.547 -16 -16.312 1 89.56 385 TYR A O 1
ATOM 2924 N N . PRO A 1 386 ? 24.984 -14.453 -17.172 1 88.25 386 PRO A N 1
ATOM 2925 C CA . PRO A 1 386 ? 24.312 -14.57 -18.469 1 88.25 386 PRO A CA 1
ATOM 2926 C C . PRO A 1 386 ? 24.375 -15.984 -19.047 1 88.25 386 PRO A C 1
ATOM 2928 O O . PRO A 1 386 ? 23.406 -16.469 -19.641 1 88.25 386 PRO A O 1
ATOM 2931 N N . VAL A 1 387 ? 25.469 -16.625 -18.844 1 88.38 387 VAL A N 1
ATOM 2932 C CA . VAL A 1 387 ? 25.656 -17.984 -19.328 1 88.38 387 VAL A CA 1
ATOM 2933 C C . VAL A 1 387 ? 24.719 -18.938 -18.578 1 88.38 387 VAL A C 1
ATOM 2935 O O . VAL A 1 387 ? 24.078 -19.812 -19.172 1 88.38 387 VAL A O 1
ATOM 2938 N N . ALA A 1 388 ? 24.672 -18.734 -17.297 1 90.88 388 ALA A N 1
ATOM 2939 C CA . ALA A 1 388 ? 23.812 -19.562 -16.453 1 90.88 388 ALA A CA 1
ATOM 2940 C C . ALA A 1 388 ? 22.344 -19.453 -16.891 1 90.88 388 ALA A C 1
ATOM 2942 O O . ALA A 1 388 ? 21.656 -20.469 -17.016 1 90.88 388 ALA A O 1
ATOM 2943 N N . LEU A 1 389 ? 21.875 -18.281 -17.109 1 89.81 389 LEU A N 1
ATOM 2944 C CA . LEU A 1 389 ? 20.484 -18.062 -17.5 1 89.81 389 LEU A CA 1
ATOM 2945 C C . LEU A 1 389 ? 20.219 -18.578 -18.922 1 89.81 389 LEU A C 1
ATOM 2947 O O . LEU A 1 389 ? 19.141 -19.078 -19.219 1 89.81 389 LEU A O 1
ATOM 2951 N N . ALA A 1 390 ? 21.203 -18.422 -19.75 1 85.38 390 ALA A N 1
ATOM 2952 C CA . ALA A 1 390 ? 21.078 -18.906 -21.109 1 85.38 390 ALA A CA 1
ATOM 2953 C C . ALA A 1 390 ? 20.891 -20.422 -21.141 1 85.38 390 ALA A C 1
ATOM 2955 O O . ALA A 1 390 ? 20.156 -20.938 -21.984 1 85.38 390 ALA A O 1
ATOM 2956 N N . LEU A 1 391 ? 21.5 -21.094 -20.25 1 85.5 391 LEU A N 1
ATOM 2957 C CA . LEU A 1 391 ? 21.453 -22.562 -20.203 1 85.5 391 LEU A CA 1
ATOM 2958 C C . LEU A 1 391 ? 20.031 -23.047 -19.953 1 85.5 391 LEU A C 1
ATOM 2960 O O . LEU A 1 391 ? 19.688 -24.172 -20.344 1 85.5 391 LEU A O 1
ATOM 2964 N N . ILE A 1 392 ? 19.297 -22.219 -19.266 1 86.94 392 ILE A N 1
ATOM 2965 C CA . ILE A 1 392 ? 17.984 -22.75 -18.875 1 86.94 392 ILE A CA 1
ATOM 2966 C C . ILE A 1 392 ? 16.875 -22 -19.594 1 86.94 392 ILE A C 1
ATOM 2968 O O . ILE A 1 392 ? 15.703 -22.328 -19.469 1 86.94 392 ILE A O 1
ATOM 2972 N N . PHE A 1 393 ? 17.172 -21.031 -20.297 1 83 393 PHE A N 1
ATOM 2973 C CA . PHE A 1 393 ? 16.219 -20.109 -20.906 1 83 393 PHE A CA 1
ATOM 2974 C C . PHE A 1 393 ? 15.305 -20.844 -21.875 1 83 393 PHE A C 1
ATOM 2976 O O . PHE A 1 393 ? 14.094 -20.609 -21.891 1 83 393 PHE A O 1
ATOM 2983 N N . ALA A 1 394 ? 15.875 -21.703 -22.656 1 76.88 394 ALA A N 1
ATOM 2984 C CA . ALA A 1 394 ? 15.164 -22.359 -23.75 1 76.88 394 ALA A CA 1
ATOM 2985 C C . ALA A 1 394 ? 14 -23.203 -23.219 1 76.88 394 ALA A C 1
ATOM 2987 O O . ALA A 1 394 ? 12.969 -23.328 -23.891 1 76.88 394 ALA A O 1
ATOM 2988 N N . VAL A 1 395 ? 14.133 -23.781 -22.078 1 85.56 395 VAL A N 1
ATOM 2989 C CA . VAL A 1 395 ? 13.102 -24.688 -21.594 1 85.56 395 VAL A CA 1
ATOM 2990 C C . VAL A 1 395 ? 12.344 -24.047 -20.438 1 85.56 395 VAL A C 1
ATOM 2992 O O . VAL A 1 395 ? 11.516 -24.688 -19.797 1 85.56 395 VAL A O 1
ATOM 2995 N N . ASP A 1 396 ? 12.594 -22.844 -20.219 1 87.94 396 ASP A N 1
ATOM 2996 C CA . ASP A 1 396 ? 11.992 -22.188 -19.062 1 87.94 396 ASP A CA 1
ATOM 2997 C C . ASP A 1 396 ? 10.477 -22.062 -19.234 1 87.94 396 ASP A C 1
ATOM 2999 O O . ASP A 1 396 ? 9.719 -22.297 -18.281 1 87.94 396 ASP A O 1
ATOM 3003 N N . ARG A 1 397 ? 10.047 -21.75 -20.359 1 85.69 397 ARG A N 1
ATOM 3004 C CA . ARG A 1 397 ? 8.633 -21.453 -20.578 1 85.69 397 ARG A CA 1
ATOM 3005 C C . ARG A 1 397 ? 7.773 -22.688 -20.328 1 85.69 397 ARG A C 1
ATOM 3007 O O . ARG A 1 397 ? 6.852 -22.656 -19.5 1 85.69 397 ARG A O 1
ATOM 3014 N N . PRO A 1 398 ? 8.055 -23.828 -21.016 1 87.94 398 PRO A N 1
ATOM 3015 C CA . PRO A 1 398 ? 7.246 -25.016 -20.734 1 87.94 398 PRO A CA 1
ATOM 3016 C C . PRO A 1 398 ? 7.305 -25.438 -19.266 1 87.94 398 PRO A C 1
ATOM 3018 O O . PRO A 1 398 ? 6.305 -25.891 -18.703 1 87.94 398 PRO A O 1
ATOM 3021 N N . LEU A 1 399 ? 8.422 -25.297 -18.688 1 92.88 399 LEU A N 1
ATOM 3022 C CA . LEU A 1 399 ? 8.547 -25.672 -17.281 1 92.88 399 LEU A CA 1
ATOM 3023 C C . LEU A 1 399 ? 7.77 -24.703 -16.391 1 92.88 399 LEU A C 1
ATOM 3025 O O . LEU A 1 399 ? 7.25 -25.094 -15.344 1 92.88 399 LEU A O 1
ATOM 3029 N N . ASP A 1 400 ? 7.75 -23.469 -16.797 1 92.5 400 ASP A N 1
ATOM 3030 C CA . ASP A 1 400 ? 6.973 -22.469 -16.062 1 92.5 400 ASP A CA 1
ATOM 3031 C C . ASP A 1 400 ? 5.492 -22.844 -16.031 1 92.5 400 ASP A C 1
ATOM 3033 O O . ASP A 1 400 ? 4.824 -22.688 -15.008 1 92.5 400 ASP A O 1
ATOM 3037 N N . MET A 1 401 ? 4.996 -23.297 -17.172 1 93.69 401 MET A N 1
ATOM 3038 C CA . MET A 1 401 ? 3.607 -23.734 -17.281 1 93.69 401 MET A CA 1
ATOM 3039 C C . MET A 1 401 ? 3.307 -24.859 -16.297 1 93.69 401 MET A C 1
ATOM 3041 O O . MET A 1 401 ? 2.316 -24.797 -15.57 1 93.69 401 MET A O 1
ATOM 3045 N N . LEU A 1 402 ? 4.195 -25.766 -16.219 1 95.5 402 LEU A N 1
ATOM 3046 C CA . LEU A 1 402 ? 4.027 -26.906 -15.328 1 95.5 402 LEU A CA 1
ATOM 3047 C C . LEU A 1 402 ? 4.18 -26.484 -13.867 1 95.5 402 LEU A C 1
ATOM 3049 O O . LEU A 1 402 ? 3.414 -26.938 -13.008 1 95.5 402 LEU A O 1
ATOM 3053 N N . ARG A 1 403 ? 5.121 -25.656 -13.578 1 95.69 403 ARG A N 1
ATOM 3054 C CA . ARG A 1 403 ? 5.344 -25.188 -12.211 1 95.69 403 ARG A CA 1
ATOM 3055 C C . ARG A 1 403 ? 4.121 -24.453 -11.68 1 95.69 403 ARG A C 1
ATOM 3057 O O . ARG A 1 403 ? 3.75 -24.609 -10.516 1 95.69 403 ARG A O 1
ATOM 3064 N N . THR A 1 404 ? 3.545 -23.625 -12.492 1 94.81 404 THR A N 1
ATOM 3065 C CA . THR A 1 404 ? 2.369 -22.859 -12.086 1 94.81 404 THR A CA 1
ATOM 3066 C C . THR A 1 404 ? 1.211 -23.797 -11.742 1 94.81 404 THR A C 1
ATOM 3068 O O . THR A 1 404 ? 0.479 -23.547 -10.781 1 94.81 404 THR A O 1
ATOM 3071 N N . THR A 1 405 ? 1.101 -24.859 -12.523 1 97.31 405 THR A N 1
ATOM 3072 C CA . THR A 1 405 ? 0.07 -25.859 -12.25 1 97.31 405 THR A CA 1
ATOM 3073 C C . THR A 1 405 ? 0.26 -26.469 -10.867 1 97.31 405 THR A C 1
ATOM 3075 O O . THR A 1 405 ? -0.709 -26.656 -10.125 1 97.31 405 THR A O 1
ATOM 3078 N N . ILE A 1 406 ? 1.438 -26.719 -10.516 1 97.44 406 ILE A N 1
ATOM 3079 C CA . ILE A 1 406 ? 1.753 -27.281 -9.203 1 97.44 406 ILE A CA 1
ATOM 3080 C C . ILE A 1 406 ? 1.432 -26.25 -8.117 1 97.44 406 ILE A C 1
ATOM 3082 O O . ILE A 1 406 ? 0.876 -26.609 -7.074 1 97.44 406 ILE A O 1
ATOM 3086 N N . ASN A 1 407 ? 1.777 -25 -8.336 1 96.19 407 ASN A N 1
ATOM 3087 C CA . ASN A 1 407 ? 1.47 -23.953 -7.371 1 96.19 407 ASN A CA 1
ATOM 3088 C C . ASN A 1 407 ? -0.026 -23.875 -7.078 1 96.19 407 ASN A C 1
ATOM 3090 O O . ASN A 1 407 ? -0.436 -23.844 -5.918 1 96.19 407 ASN A O 1
ATOM 3094 N N . VAL A 1 408 ? -0.807 -23.875 -8.125 1 97.38 408 VAL A N 1
ATOM 3095 C CA . VAL A 1 408 ? -2.256 -23.781 -7.992 1 97.38 408 VAL A CA 1
ATOM 3096 C C . VAL A 1 408 ? -2.797 -25.016 -7.281 1 97.38 408 VAL A C 1
ATOM 3098 O O . VAL A 1 408 ? -3.691 -24.906 -6.441 1 97.38 408 VAL A O 1
ATOM 3101 N N . THR A 1 409 ? -2.254 -26.156 -7.621 1 98.19 409 THR A N 1
ATOM 3102 C CA . THR A 1 409 ? -2.652 -27.391 -6.953 1 98.19 409 THR A CA 1
ATOM 3103 C C . THR A 1 409 ? -2.32 -27.344 -5.465 1 98.19 409 THR A C 1
ATOM 3105 O O . THR A 1 409 ? -3.115 -27.781 -4.633 1 98.19 409 THR A O 1
ATOM 3108 N N . GLY A 1 410 ? -1.158 -26.844 -5.211 1 97.94 410 GLY A N 1
ATOM 3109 C CA . GLY A 1 410 ? -0.768 -26.656 -3.824 1 97.94 410 GLY A CA 1
ATOM 3110 C C . GLY A 1 410 ? -1.692 -25.719 -3.066 1 97.94 410 GLY A C 1
ATOM 3111 O O . GLY A 1 410 ? -2.035 -25.969 -1.912 1 97.94 410 GLY A O 1
ATOM 3112 N N . ASP A 1 411 ? -2.082 -24.641 -3.666 1 97.75 411 ASP A N 1
ATOM 3113 C CA . ASP A 1 411 ? -3 -23.688 -3.045 1 97.75 411 ASP A CA 1
ATOM 3114 C C . ASP A 1 411 ? -4.32 -24.359 -2.678 1 97.75 411 ASP A C 1
ATOM 3116 O O . ASP A 1 411 ? -4.832 -24.172 -1.573 1 97.75 411 ASP A O 1
ATOM 3120 N N . ALA A 1 412 ? -4.848 -25.109 -3.613 1 98.31 412 ALA A N 1
ATOM 3121 C CA . ALA A 1 412 ? -6.102 -25.812 -3.371 1 98.31 412 ALA A CA 1
ATOM 3122 C C . ALA A 1 412 ? -5.941 -26.859 -2.268 1 98.31 412 ALA A C 1
ATOM 3124 O O . ALA A 1 412 ? -6.824 -27 -1.419 1 98.31 412 ALA A O 1
ATOM 3125 N N . THR A 1 413 ? -4.871 -27.547 -2.299 1 98.44 413 THR A N 1
ATOM 3126 C CA . THR A 1 413 ? -4.582 -28.562 -1.291 1 98.44 413 THR A CA 1
ATOM 3127 C C . THR A 1 413 ? -4.551 -27.938 0.104 1 98.44 413 THR A C 1
ATOM 3129 O O . THR A 1 413 ? -5.219 -28.422 1.019 1 98.44 413 THR A O 1
ATOM 3132 N N . VAL A 1 414 ? -3.816 -26.875 0.232 1 98.12 414 VAL A N 1
ATOM 3133 C CA . VAL A 1 414 ? -3.68 -26.219 1.529 1 98.12 414 VAL A CA 1
ATOM 3134 C C . VAL A 1 414 ? -5.035 -25.688 1.983 1 98.12 414 VAL A C 1
ATOM 3136 O O . VAL A 1 414 ? -5.379 -25.781 3.164 1 98.12 414 VAL A O 1
ATOM 3139 N N . SER A 1 415 ? -5.773 -25.172 1.086 1 98.06 415 SER A N 1
ATOM 3140 C CA . SER A 1 415 ? -7.105 -24.672 1.428 1 98.06 415 SER A CA 1
ATOM 3141 C C . SER A 1 415 ? -7.977 -25.797 1.985 1 98.06 415 SER A C 1
ATOM 3143 O O . SER A 1 415 ? -8.711 -25.594 2.955 1 98.06 415 SER A O 1
ATOM 3145 N N . MET A 1 416 ? -7.902 -26.984 1.412 1 97.94 416 MET A N 1
ATOM 3146 C CA . MET A 1 416 ? -8.68 -28.125 1.883 1 97.94 416 MET A CA 1
ATOM 3147 C C . MET A 1 416 ? -8.227 -28.562 3.271 1 97.94 416 MET A C 1
ATOM 3149 O O . MET A 1 416 ? -9.055 -28.844 4.141 1 97.94 416 MET A O 1
ATOM 3153 N N . ILE A 1 417 ? -6.973 -28.594 3.449 1 97.94 417 ILE A N 1
ATOM 3154 C CA . ILE A 1 417 ? -6.406 -29.047 4.719 1 97.94 417 ILE A CA 1
ATOM 3155 C C . ILE A 1 417 ? -6.805 -28.062 5.828 1 97.94 417 ILE A C 1
ATOM 3157 O O . ILE A 1 417 ? -7.25 -28.484 6.898 1 97.94 417 ILE A O 1
ATOM 3161 N N . VAL A 1 418 ? -6.676 -26.828 5.531 1 97.75 418 VAL A N 1
ATOM 3162 C CA . VAL A 1 418 ? -7.027 -25.812 6.523 1 97.75 418 VAL A CA 1
ATOM 3163 C C . VAL A 1 418 ? -8.523 -25.859 6.801 1 97.75 418 VAL A C 1
ATOM 3165 O O . VAL A 1 418 ? -8.953 -25.812 7.957 1 97.75 418 VAL A O 1
ATOM 3168 N N . ALA A 1 419 ? -9.312 -25.953 5.766 1 97.38 419 ALA A N 1
ATOM 3169 C CA . ALA A 1 419 ? -10.766 -26.031 5.93 1 97.38 419 ALA A CA 1
ATOM 3170 C C . ALA A 1 419 ? -11.156 -27.203 6.812 1 97.38 419 ALA A C 1
ATOM 3172 O O . ALA A 1 419 ? -11.984 -27.078 7.715 1 97.38 419 ALA A O 1
ATOM 3173 N N . LYS A 1 420 ? -10.555 -28.297 6.574 1 97.12 420 LYS A N 1
ATOM 3174 C CA . LYS A 1 420 ? -10.828 -29.484 7.375 1 97.12 420 LYS A CA 1
ATOM 3175 C C . LYS A 1 420 ? -10.43 -29.266 8.836 1 97.12 420 LYS A C 1
ATOM 3177 O O . LYS A 1 420 ? -11.164 -29.656 9.75 1 97.12 420 LYS A O 1
ATOM 3182 N N . SER A 1 421 ? -9.359 -28.656 9.07 1 95.5 421 SER A N 1
ATOM 3183 C CA . SER A 1 421 ? -8.812 -28.469 10.406 1 95.5 421 SER A CA 1
ATOM 3184 C C . SER A 1 421 ? -9.711 -27.562 11.242 1 95.5 421 SER A C 1
ATOM 3186 O O . SER A 1 421 ? -9.688 -27.625 12.477 1 95.5 421 SER A O 1
ATOM 3188 N N . VAL A 1 422 ? -10.523 -26.75 10.594 1 93.56 422 VAL A N 1
ATOM 3189 C CA . VAL A 1 422 ? -11.367 -25.828 11.344 1 93.56 422 VAL A CA 1
ATOM 3190 C C . VAL A 1 422 ? -12.836 -26.188 11.148 1 93.56 422 VAL A C 1
ATOM 3192 O O . VAL A 1 422 ? -13.727 -25.406 11.477 1 93.56 422 VAL A O 1
ATOM 3195 N N . GLY A 1 423 ? -13.125 -27.25 10.516 1 93.5 423 GLY A N 1
ATOM 3196 C CA . GLY A 1 423 ? -14.477 -27.75 10.352 1 93.5 423 GLY A CA 1
ATOM 3197 C C . GLY A 1 423 ? -15.266 -27.016 9.289 1 93.5 423 GLY A C 1
ATOM 3198 O O . GLY A 1 423 ? -16.484 -26.844 9.414 1 93.5 423 GLY A O 1
ATOM 3199 N N . LYS A 1 424 ? -14.594 -26.609 8.312 1 94.44 424 LYS A N 1
ATOM 3200 C CA . LYS A 1 424 ? -15.25 -25.781 7.301 1 94.44 424 LYS A CA 1
ATOM 3201 C C . LYS A 1 424 ? -15.086 -26.391 5.91 1 94.44 424 LYS A C 1
ATOM 3203 O O . LYS A 1 424 ? -15.039 -25.672 4.91 1 94.44 424 LYS A O 1
ATOM 3208 N N . LEU A 1 425 ? -14.852 -27.641 5.84 1 96.25 425 LEU A N 1
ATOM 3209 C CA . LEU A 1 425 ? -14.906 -28.406 4.598 1 96.25 425 LEU A CA 1
ATOM 3210 C C . LEU A 1 425 ? -16.266 -29.078 4.434 1 96.25 425 LEU A C 1
ATOM 3212 O O . LEU A 1 425 ? -16.562 -30.047 5.137 1 96.25 425 LEU A O 1
ATOM 3216 N N . GLY A 1 426 ? -17.047 -28.516 3.557 1 93.56 426 GLY A N 1
ATOM 3217 C CA . GLY A 1 426 ? -18.406 -28.984 3.412 1 93.56 426 GLY A CA 1
ATOM 3218 C C . GLY A 1 426 ? -18.656 -29.703 2.098 1 93.56 426 GLY A C 1
ATOM 3219 O O . GLY A 1 426 ? -17.75 -30.344 1.554 1 93.56 426 GLY A O 1
ATOM 3220 N N . ILE A 1 427 ? -19.891 -29.641 1.742 1 92.44 427 ILE A N 1
ATOM 3221 C CA . ILE A 1 427 ? -20.328 -30.297 0.518 1 92.44 427 ILE A CA 1
ATOM 3222 C C . ILE A 1 427 ? -20.297 -29.312 -0.644 1 92.44 427 ILE A C 1
ATOM 3224 O O . ILE A 1 427 ? -20.75 -28.172 -0.511 1 92.44 427 ILE A O 1
ATOM 3228 N N . PRO A 1 428 ? -19.703 -29.766 -1.712 1 92.5 428 PRO A N 1
ATOM 3229 C CA . PRO A 1 428 ? -19.688 -28.906 -2.893 1 92.5 428 PRO A CA 1
ATOM 3230 C C . PRO A 1 428 ? -21.078 -28.422 -3.293 1 92.5 428 PRO A C 1
ATOM 3232 O O . PRO A 1 428 ? -22.047 -29.172 -3.182 1 92.5 428 PRO A O 1
ATOM 3235 N N . ALA A 1 429 ? -21.172 -27.141 -3.676 1 89.94 429 ALA A N 1
ATOM 3236 C CA . ALA A 1 429 ? -22.391 -26.531 -4.188 1 89.94 429 ALA A CA 1
ATOM 3237 C C . ALA A 1 429 ? -22.125 -25.719 -5.441 1 89.94 429 ALA A C 1
ATOM 3239 O O . ALA A 1 429 ? -22.078 -24.484 -5.391 1 89.94 429 ALA A O 1
ATOM 3240 N N . PRO A 1 430 ? -21.984 -26.453 -6.582 1 87.94 430 PRO A N 1
ATOM 3241 C CA . PRO A 1 430 ? -21.641 -25.766 -7.828 1 87.94 430 PRO A CA 1
ATOM 3242 C C . PRO A 1 430 ? -22.75 -24.812 -8.297 1 87.94 430 PRO A C 1
ATOM 3244 O O . PRO A 1 430 ? -23.938 -25.109 -8.133 1 87.94 430 PRO A O 1
ATOM 3247 N N . LYS A 1 431 ? -22.406 -23.625 -8.758 1 82.31 431 LYS A N 1
ATOM 3248 C CA . LYS A 1 431 ? -23.297 -22.656 -9.383 1 82.31 431 LYS A CA 1
ATOM 3249 C C . LYS A 1 431 ? -23 -22.516 -10.875 1 82.31 431 LYS A C 1
ATOM 3251 O O . LYS A 1 431 ? -21.844 -22.656 -11.297 1 82.31 431 LYS A O 1
ATOM 3256 N N . ASN A 1 432 ? -24.078 -22.297 -11.539 1 82.12 432 ASN A N 1
ATOM 3257 C CA . ASN A 1 432 ? -23.922 -22.156 -12.984 1 82.12 432 ASN A CA 1
ATOM 3258 C C . ASN A 1 432 ? -24.188 -20.719 -13.445 1 82.12 432 ASN A C 1
ATOM 3260 O O . ASN A 1 432 ? -24.875 -19.969 -12.766 1 82.12 432 ASN A O 1
ATOM 3264 N N . TRP A 1 433 ? -23.578 -20.422 -14.633 1 79 433 TRP A N 1
ATOM 3265 C CA . TRP A 1 433 ? -23.672 -19.062 -15.141 1 79 433 TRP A CA 1
ATOM 3266 C C . TRP A 1 433 ? -25.125 -18.703 -15.445 1 79 433 TRP A C 1
ATOM 3268 O O . TRP A 1 433 ? -25.5 -17.531 -15.383 1 79 433 TRP A O 1
ATOM 3278 N N . ASP A 1 434 ? -25.875 -19.578 -15.734 1 74.94 434 ASP A N 1
ATOM 3279 C CA . ASP A 1 434 ? -27.219 -19.312 -16.234 1 74.94 434 ASP A CA 1
ATOM 3280 C C . ASP A 1 434 ? -28.281 -19.625 -15.18 1 74.94 434 ASP A C 1
ATOM 3282 O O . ASP A 1 434 ? -29.453 -19.812 -15.5 1 74.94 434 ASP A O 1
ATOM 3286 N N . ASP A 1 435 ? -27.875 -19.703 -13.977 1 77.69 435 ASP A N 1
ATOM 3287 C CA . ASP A 1 435 ? -28.797 -20.062 -12.898 1 77.69 435 ASP A CA 1
ATOM 3288 C C . ASP A 1 435 ? -30 -19.141 -12.875 1 77.69 435 ASP A C 1
ATOM 3290 O O . ASP A 1 435 ? -31.125 -19.578 -12.602 1 77.69 435 ASP A O 1
ATOM 3294 N N . HIS A 1 436 ? -29.797 -17.812 -13.227 1 75.75 436 HIS A N 1
ATOM 3295 C CA . HIS A 1 436 ? -30.906 -16.875 -13.188 1 75.75 436 HIS A CA 1
ATOM 3296 C C . HIS A 1 436 ? -31.203 -16.312 -14.57 1 75.75 436 HIS A C 1
ATOM 3298 O O . HIS A 1 436 ? -31.906 -15.297 -14.703 1 75.75 436 HIS A O 1
ATOM 3304 N N . TYR A 1 437 ? -30.703 -16.875 -15.5 1 80.06 437 TYR A N 1
ATOM 3305 C CA . TYR A 1 437 ? -30.797 -16.344 -16.859 1 80.06 437 TYR A CA 1
ATOM 3306 C C . TYR A 1 437 ? -32.219 -16.328 -17.344 1 80.06 437 TYR A C 1
ATOM 3308 O O . TYR A 1 437 ? -32.688 -15.352 -17.953 1 80.06 437 TYR A O 1
ATOM 3316 N N . GLU A 1 438 ? -32.906 -17.359 -17.031 1 80.06 438 GLU A N 1
ATOM 3317 C CA . GLU A 1 438 ? -34.281 -17.469 -17.531 1 80.06 438 GLU A CA 1
ATOM 3318 C C . GLU A 1 438 ? -35.156 -16.391 -16.938 1 80.06 438 GLU A C 1
ATOM 3320 O O . GLU A 1 438 ? -36.062 -15.867 -17.609 1 80.06 438 GLU A O 1
ATOM 3325 N N . ALA A 1 439 ? -34.906 -16.047 -15.703 1 84.44 439 ALA A N 1
ATOM 3326 C CA . ALA A 1 439 ? -35.75 -15.047 -15.031 1 84.44 439 ALA A CA 1
ATOM 3327 C C . ALA A 1 439 ? -35.531 -13.664 -15.641 1 84.44 439 ALA A C 1
ATOM 3329 O O . ALA A 1 439 ? -36.375 -12.797 -15.539 1 84.44 439 ALA A O 1
ATOM 3330 N N . VAL A 1 440 ? -34.5 -13.461 -16.344 1 85.44 440 VAL A N 1
ATOM 3331 C CA . VAL A 1 440 ? -34.219 -12.109 -16.797 1 85.44 440 VAL A CA 1
ATOM 3332 C C . VAL A 1 440 ? -34.156 -12.078 -18.328 1 85.44 440 VAL A C 1
ATOM 3334 O O . VAL A 1 440 ? -34 -11.016 -18.938 1 85.44 440 VAL A O 1
ATOM 3337 N N . LYS A 1 441 ? -34.344 -13.109 -18.938 1 75.81 441 LYS A N 1
ATOM 3338 C CA . LYS A 1 441 ? -34.25 -13.18 -20.391 1 75.81 441 LYS A CA 1
ATOM 3339 C C . LYS A 1 441 ? -35.375 -12.383 -21.047 1 75.81 441 LYS A C 1
ATOM 3341 O O . LYS A 1 441 ? -36.5 -12.32 -20.516 1 75.81 441 LYS A O 1
ATOM 3346 N N . MET B 1 1 ? 0.871 -2.627 37.031 1 30.69 1 MET B N 1
ATOM 3347 C CA . MET B 1 1 ? 1.486 -1.358 36.656 1 30.69 1 MET B CA 1
ATOM 3348 C C . MET B 1 1 ? 0.49 -0.467 35.906 1 30.69 1 MET B C 1
ATOM 3350 O O . MET B 1 1 ? -0.257 -0.94 35.062 1 30.69 1 MET B O 1
ATOM 3354 N N . LYS B 1 2 ? -0.054 0.456 36.438 1 45.16 2 LYS B N 1
ATOM 3355 C CA . LYS B 1 2 ? -1.083 1.372 35.938 1 45.16 2 LYS B CA 1
ATOM 3356 C C . LYS B 1 2 ? -0.861 1.725 34.469 1 45.16 2 LYS B C 1
ATOM 3358 O O . LYS B 1 2 ? 0.265 2.012 34.062 1 45.16 2 LYS B O 1
ATOM 3363 N N . LYS B 1 3 ? -1.641 1.491 33.531 1 69.12 3 LYS B N 1
ATOM 3364 C CA . LYS B 1 3 ? -1.575 1.668 32.094 1 69.12 3 LYS B CA 1
ATOM 3365 C C . LYS B 1 3 ? -1.151 3.088 31.719 1 69.12 3 LYS B C 1
ATOM 3367 O O . LYS B 1 3 ? -1.85 4.051 32.031 1 69.12 3 LYS B O 1
ATOM 3372 N N . ILE B 1 4 ? 0.156 3.525 31.516 1 83.12 4 ILE B N 1
ATOM 3373 C CA . ILE B 1 4 ? 0.751 4.797 31.109 1 83.12 4 ILE B CA 1
ATOM 3374 C C . ILE B 1 4 ? 0.019 5.352 29.891 1 83.12 4 ILE B C 1
ATOM 3376 O O . ILE B 1 4 ? -0.314 4.605 28.969 1 83.12 4 ILE B O 1
ATOM 3380 N N . ALA B 1 5 ? -0.24 6.672 30.078 1 88.5 5 ALA B N 1
ATOM 3381 C CA . ALA B 1 5 ? -0.93 7.328 28.969 1 88.5 5 ALA B CA 1
ATOM 3382 C C . ALA B 1 5 ? -0.116 7.23 27.688 1 88.5 5 ALA B C 1
ATOM 3384 O O . ALA B 1 5 ? 1.114 7.16 27.734 1 88.5 5 ALA B O 1
ATOM 3385 N N . LEU B 1 6 ? -0.862 7.188 26.609 1 87.94 6 LEU B N 1
ATOM 3386 C CA . LEU B 1 6 ? -0.261 6.957 25.297 1 87.94 6 LEU B CA 1
ATOM 3387 C C . LEU B 1 6 ? 0.805 8.008 25 1 87.94 6 LEU B C 1
ATOM 3389 O O . LEU B 1 6 ? 1.874 7.68 24.484 1 87.94 6 LEU B O 1
ATOM 3393 N N . HIS B 1 7 ? 0.552 9.266 25.312 1 89.62 7 HIS B N 1
ATOM 3394 C CA . HIS B 1 7 ? 1.514 10.312 25 1 89.62 7 HIS B CA 1
ATOM 3395 C C . HIS B 1 7 ? 2.826 10.102 25.75 1 89.62 7 HIS B C 1
ATOM 3397 O O . HIS B 1 7 ? 3.9 10.391 25.219 1 89.62 7 HIS B O 1
ATOM 3403 N N . TRP B 1 8 ? 2.812 9.594 26.906 1 90.06 8 TRP B N 1
ATOM 3404 C CA . TRP B 1 8 ? 4.027 9.297 27.672 1 90.06 8 TRP B CA 1
ATOM 3405 C C . TRP B 1 8 ? 4.77 8.109 27.062 1 90.06 8 TRP B C 1
ATOM 3407 O O . TRP B 1 8 ? 6 8.094 27.016 1 90.06 8 TRP B O 1
ATOM 3417 N N . GLN B 1 9 ? 3.979 7.156 26.625 1 93.31 9 GLN B N 1
ATOM 3418 C CA . GLN B 1 9 ? 4.598 6.012 25.969 1 93.31 9 GLN B CA 1
ATOM 3419 C C . GLN B 1 9 ? 5.375 6.441 24.734 1 93.31 9 GLN B C 1
ATOM 3421 O O . GLN B 1 9 ? 6.492 5.977 24.5 1 93.31 9 GLN B O 1
ATOM 3426 N N . ILE B 1 10 ? 4.738 7.293 24.016 1 93.06 10 ILE B N 1
ATOM 3427 C CA . ILE B 1 10 ? 5.375 7.781 22.797 1 93.06 10 ILE B CA 1
ATOM 3428 C C . ILE B 1 10 ? 6.621 8.594 23.156 1 93.06 10 ILE B C 1
ATOM 3430 O O . ILE B 1 10 ? 7.672 8.438 22.531 1 93.06 10 ILE B O 1
ATOM 3434 N N . LEU B 1 11 ? 6.516 9.406 24.141 1 92.44 11 LEU B N 1
ATOM 3435 C CA . LEU B 1 11 ? 7.641 10.227 24.578 1 92.44 11 LEU B CA 1
ATOM 3436 C C . LEU B 1 11 ? 8.812 9.352 25.031 1 92.44 11 LEU B C 1
ATOM 3438 O O . LEU B 1 11 ? 9.969 9.648 24.719 1 92.44 11 LEU B O 1
ATOM 3442 N N . ILE B 1 12 ? 8.477 8.359 25.781 1 93.56 12 ILE B N 1
ATOM 3443 C CA . ILE B 1 12 ? 9.508 7.418 26.203 1 93.56 12 ILE B CA 1
ATOM 3444 C C . ILE B 1 12 ? 10.156 6.77 24.984 1 93.56 12 ILE B C 1
ATOM 3446 O O . ILE B 1 12 ? 11.383 6.652 24.906 1 93.56 12 ILE B O 1
ATOM 3450 N N . GLY B 1 13 ? 9.305 6.352 24.047 1 94 13 GLY B N 1
ATOM 3451 C CA . GLY B 1 13 ? 9.844 5.82 22.812 1 94 13 GLY B CA 1
ATOM 3452 C C . GLY B 1 13 ? 10.789 6.773 22.109 1 94 13 GLY B C 1
ATOM 3453 O O . GLY B 1 13 ? 11.836 6.359 21.609 1 94 13 GLY B O 1
ATOM 3454 N N . MET B 1 14 ? 10.445 7.996 22.141 1 93.19 14 MET B N 1
ATOM 3455 C CA . MET B 1 14 ? 11.258 9.023 21.5 1 93.19 14 MET B CA 1
ATOM 3456 C C . MET B 1 14 ? 12.617 9.148 22.188 1 93.19 14 MET B C 1
ATOM 3458 O O . MET B 1 14 ? 13.656 9.133 21.516 1 93.19 14 MET B O 1
ATOM 3462 N N . VAL B 1 15 ? 12.578 9.266 23.453 1 93.69 15 VAL B N 1
ATOM 3463 C CA . VAL B 1 15 ? 13.805 9.461 24.234 1 93.69 15 VAL B CA 1
ATOM 3464 C C . VAL B 1 15 ? 14.695 8.234 24.109 1 93.69 15 VAL B C 1
ATOM 3466 O O . VAL B 1 15 ? 15.898 8.359 23.844 1 93.69 15 VAL B O 1
ATOM 3469 N N . VAL B 1 16 ? 14.125 7.074 24.234 1 96.06 16 VAL B N 1
ATOM 3470 C CA . VAL B 1 16 ? 14.891 5.836 24.109 1 96.06 16 VAL B CA 1
ATOM 3471 C C . VAL B 1 16 ? 15.438 5.699 22.703 1 96.06 16 VAL B C 1
ATOM 3473 O O . VAL B 1 16 ? 16.562 5.227 22.5 1 96.06 16 VAL B O 1
ATOM 3476 N N . GLY B 1 17 ? 14.656 6.09 21.719 1 94.94 17 GLY B N 1
ATOM 3477 C CA . GLY B 1 17 ? 15.125 6.062 20.344 1 94.94 17 GLY B CA 1
ATOM 3478 C C . GLY B 1 17 ? 16.328 6.957 20.109 1 94.94 17 GLY B C 1
ATOM 3479 O O . GLY B 1 17 ? 17.297 6.547 19.469 1 94.94 17 GLY B O 1
ATOM 3480 N N . LEU B 1 18 ? 16.297 8.141 20.625 1 92.5 18 LEU B N 1
ATOM 3481 C CA . LEU B 1 18 ? 17.406 9.078 20.484 1 92.5 18 LEU B CA 1
ATOM 3482 C C . LEU B 1 18 ? 18.656 8.539 21.172 1 92.5 18 LEU B C 1
ATOM 3484 O O . LEU B 1 18 ? 19.75 8.602 20.609 1 92.5 18 LEU B O 1
ATOM 3488 N N . ILE B 1 19 ? 18.469 8.031 22.359 1 94.88 19 ILE B N 1
ATOM 3489 C CA . ILE B 1 19 ? 19.594 7.477 23.125 1 94.88 19 ILE B CA 1
ATOM 3490 C C . ILE B 1 19 ? 20.188 6.285 22.375 1 94.88 19 ILE B C 1
ATOM 3492 O O . ILE B 1 19 ? 21.406 6.184 22.219 1 94.88 19 ILE B O 1
ATOM 3496 N N . PHE B 1 20 ? 19.375 5.445 21.906 1 94.81 20 PHE B N 1
ATOM 3497 C CA . PHE B 1 20 ? 19.812 4.27 21.172 1 94.81 20 PHE B CA 1
ATOM 3498 C C . PHE B 1 20 ? 20.547 4.676 19.906 1 94.81 20 PHE B C 1
ATOM 3500 O O . PHE B 1 20 ? 21.578 4.086 19.562 1 94.81 20 PHE B O 1
ATOM 3507 N N . GLY B 1 21 ? 19.969 5.551 19.172 1 93.31 21 GLY B N 1
ATOM 3508 C CA . GLY B 1 21 ? 20.641 6.051 17.984 1 93.31 21 GLY B CA 1
ATOM 3509 C C . GLY B 1 21 ? 22.031 6.617 18.266 1 93.31 21 GLY B C 1
ATOM 3510 O O . GLY B 1 21 ? 22.969 6.367 17.516 1 93.31 21 GLY B O 1
ATOM 3511 N N . PHE B 1 22 ? 22.141 7.352 19.344 1 90.69 22 PHE B N 1
ATOM 3512 C CA . PHE B 1 22 ? 23.422 7.922 19.75 1 90.69 22 PHE B CA 1
ATOM 3513 C C . PHE B 1 22 ? 24.422 6.824 20.062 1 90.69 22 PHE B C 1
ATOM 3515 O O . PHE B 1 22 ? 25.578 6.898 19.641 1 90.69 22 PHE B O 1
ATOM 3522 N N . LEU B 1 23 ? 23.953 5.875 20.781 1 93.62 23 LEU B N 1
ATOM 3523 C CA . LEU B 1 23 ? 24.812 4.742 21.109 1 93.62 23 LEU B CA 1
ATOM 3524 C C . LEU B 1 23 ? 25.203 3.973 19.859 1 93.62 23 LEU B C 1
ATOM 3526 O O . LEU B 1 23 ? 26.344 3.508 19.75 1 93.62 23 LEU B O 1
ATOM 3530 N N . ALA B 1 24 ? 24.312 3.809 19 1 93.56 24 ALA B N 1
ATOM 3531 C CA . ALA B 1 24 ? 24.578 3.104 17.75 1 93.56 24 ALA B CA 1
ATOM 3532 C C . ALA B 1 24 ? 25.672 3.818 16.938 1 93.56 24 ALA B C 1
ATOM 3534 O O . ALA B 1 24 ? 26.516 3.176 16.312 1 93.56 24 ALA B O 1
ATOM 3535 N N . LEU B 1 25 ? 25.609 5.105 16.938 1 89 25 LEU B N 1
ATOM 3536 C CA . LEU B 1 25 ? 26.625 5.883 16.25 1 89 25 LEU B CA 1
ATOM 3537 C C . LEU B 1 25 ? 27.984 5.68 16.906 1 89 25 LEU B C 1
ATOM 3539 O O . LEU B 1 25 ? 29 5.508 16.219 1 89 25 LEU B O 1
ATOM 3543 N N . LYS B 1 26 ? 27.984 5.691 18.188 1 88.31 26 LYS B N 1
ATOM 3544 C CA . LYS B 1 26 ? 29.219 5.566 18.953 1 88.31 26 LYS B CA 1
ATOM 3545 C C . LYS B 1 26 ? 29.844 4.18 18.781 1 88.31 26 LYS B C 1
ATOM 3547 O O . LYS B 1 26 ? 31.062 4.047 18.672 1 88.31 26 LYS B O 1
ATOM 3552 N N . PHE B 1 27 ? 28.984 3.203 18.672 1 93.19 27 PHE B N 1
ATOM 3553 C CA . PHE B 1 27 ? 29.484 1.832 18.641 1 93.19 27 PHE B CA 1
ATOM 3554 C C . PHE B 1 27 ? 29.516 1.295 17.219 1 93.19 27 PHE B C 1
ATOM 3556 O O . PHE B 1 27 ? 29.844 0.127 16.984 1 93.19 27 PHE B O 1
ATOM 3563 N N . GLY B 1 28 ? 29.109 2.016 16.234 1 90.5 28 GLY B N 1
ATOM 3564 C CA . GLY B 1 28 ? 29.203 1.637 14.836 1 90.5 28 GLY B CA 1
ATOM 3565 C C . GLY B 1 28 ? 28.062 0.729 14.391 1 90.5 28 GLY B C 1
ATOM 3566 O O . GLY B 1 28 ? 28.266 -0.161 13.562 1 90.5 28 GLY B O 1
ATOM 3567 N N . TRP B 1 29 ? 26.922 0.79 14.984 1 92.12 29 TRP B N 1
ATOM 3568 C CA . TRP B 1 29 ? 25.766 -0.047 14.664 1 92.12 29 TRP B CA 1
ATOM 3569 C C . TRP B 1 29 ? 24.859 0.653 13.664 1 92.12 29 TRP B C 1
ATOM 3571 O O . TRP B 1 29 ? 23.641 0.467 13.695 1 92.12 29 TRP B O 1
ATOM 3581 N N . LYS B 1 30 ? 25.344 1.424 12.828 1 90.44 30 LYS B N 1
ATOM 3582 C CA . LYS B 1 30 ? 24.562 2.193 11.875 1 90.44 30 LYS B CA 1
ATOM 3583 C C . LYS B 1 30 ? 23.812 1.273 10.922 1 90.44 30 LYS B C 1
ATOM 3585 O O . LYS B 1 30 ? 22.625 1.486 10.648 1 90.44 30 LYS B O 1
ATOM 3590 N N . ASP B 1 31 ? 24.469 0.273 10.484 1 90.12 31 ASP B N 1
ATOM 3591 C CA . ASP B 1 31 ? 23.844 -0.644 9.531 1 90.12 31 ASP B CA 1
ATOM 3592 C C . ASP B 1 31 ? 22.734 -1.448 10.188 1 90.12 31 ASP B C 1
ATOM 3594 O O . ASP B 1 31 ? 21.719 -1.754 9.547 1 90.12 31 ASP B O 1
ATOM 3598 N N . PHE B 1 32 ? 22.922 -1.766 11.391 1 92.56 32 PHE B N 1
ATOM 3599 C CA . PHE B 1 32 ? 21.875 -2.482 12.125 1 92.56 32 PHE B CA 1
ATOM 3600 C C . PHE B 1 32 ? 20.609 -1.644 12.227 1 92.56 32 PHE B C 1
ATOM 3602 O O . PHE B 1 32 ? 19.5 -2.154 12.031 1 92.56 32 PHE B O 1
ATOM 3609 N N . VAL B 1 33 ? 20.797 -0.404 12.531 1 93 33 VAL B N 1
ATOM 3610 C CA . VAL B 1 33 ? 19.656 0.497 12.648 1 93 33 VAL B CA 1
ATOM 3611 C C . VAL B 1 33 ? 18.969 0.63 11.297 1 93 33 VAL B C 1
ATOM 3613 O O . VAL B 1 33 ? 17.734 0.539 11.211 1 93 33 VAL B O 1
ATOM 3616 N N . ALA B 1 34 ? 19.719 0.772 10.289 1 90.62 34 ALA B N 1
ATOM 3617 C CA . ALA B 1 34 ? 19.172 0.969 8.945 1 90.62 34 ALA B CA 1
ATOM 3618 C C . ALA B 1 34 ? 18.438 -0.28 8.461 1 90.62 34 ALA B C 1
ATOM 3620 O O . ALA B 1 34 ? 17.375 -0.183 7.844 1 90.62 34 ALA B O 1
ATOM 3621 N N . ASP B 1 35 ? 18.953 -1.418 8.859 1 89.69 35 ASP B N 1
ATOM 3622 C CA . ASP B 1 35 ? 18.453 -2.662 8.281 1 89.69 35 ASP B CA 1
ATOM 3623 C C . ASP B 1 35 ? 17.344 -3.26 9.148 1 89.69 35 ASP B C 1
ATOM 3625 O O . ASP B 1 35 ? 16.422 -3.881 8.633 1 89.69 35 ASP B O 1
ATOM 3629 N N . TRP B 1 36 ? 17.422 -3.006 10.453 1 91.69 36 TRP B N 1
ATOM 3630 C CA . TRP B 1 36 ? 16.547 -3.793 11.32 1 91.69 36 TRP B CA 1
ATOM 3631 C C . TRP B 1 36 ? 15.625 -2.891 12.133 1 91.69 36 TRP B C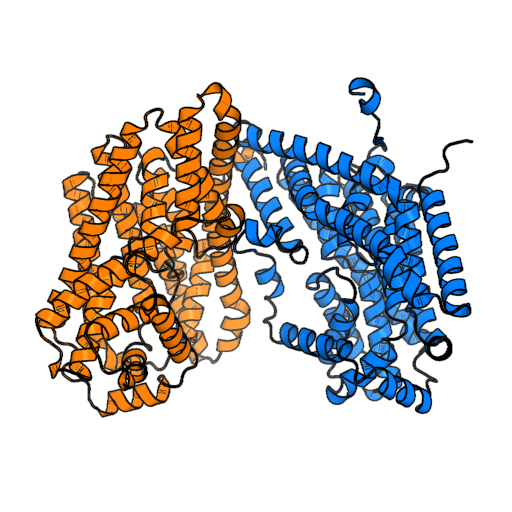 1
ATOM 3633 O O . TRP B 1 36 ? 14.594 -3.338 12.648 1 91.69 36 TRP B O 1
ATOM 3643 N N . ILE B 1 37 ? 15.961 -1.701 12.281 1 94.56 37 ILE B N 1
ATOM 3644 C CA . ILE B 1 37 ? 15.18 -0.816 13.141 1 94.56 37 ILE B CA 1
ATOM 3645 C C . ILE B 1 37 ? 14.359 0.146 12.273 1 94.56 37 ILE B C 1
ATOM 3647 O O . ILE B 1 37 ? 13.141 0.233 12.414 1 94.56 37 ILE B O 1
ATOM 3651 N N . LYS B 1 38 ? 15 0.741 11.289 1 93.06 38 LYS B N 1
ATOM 3652 C CA . LYS B 1 38 ? 14.375 1.734 10.422 1 93.06 38 LYS B CA 1
ATOM 3653 C C . LYS B 1 38 ? 13.133 1.171 9.742 1 93.06 38 LYS B C 1
ATOM 3655 O O . LYS B 1 38 ? 12.102 1.847 9.664 1 93.06 38 LYS B O 1
ATOM 3660 N N . PRO B 1 39 ? 13.156 -0.059 9.344 1 93 39 PRO B N 1
ATOM 3661 C CA . PRO B 1 39 ? 11.984 -0.606 8.664 1 93 39 PRO B CA 1
ATOM 3662 C C . PRO B 1 39 ? 10.727 -0.579 9.531 1 93 39 PRO B C 1
ATOM 3664 O O . PRO B 1 39 ? 9.617 -0.415 9.016 1 93 39 PRO B O 1
ATOM 3667 N N . LEU B 1 40 ? 10.875 -0.686 10.781 1 94.19 40 LEU B N 1
ATOM 3668 C CA . LEU B 1 40 ? 9.727 -0.645 11.68 1 94.19 40 LEU B CA 1
ATOM 3669 C C . LEU B 1 40 ? 9.055 0.725 11.641 1 94.19 40 LEU B C 1
ATOM 3671 O O . LEU B 1 40 ? 7.828 0.82 11.633 1 94.19 40 LEU B O 1
ATOM 3675 N N . GLY B 1 41 ? 9.859 1.718 11.648 1 94.12 41 GLY B N 1
ATOM 3676 C CA . GLY B 1 41 ? 9.32 3.061 11.508 1 94.12 41 GLY B CA 1
ATOM 3677 C C . GLY B 1 41 ? 8.695 3.311 10.148 1 94.12 41 GLY B C 1
ATOM 3678 O O . GLY B 1 41 ? 7.641 3.947 10.055 1 94.12 41 GLY B O 1
ATOM 3679 N N . THR B 1 42 ? 9.32 2.777 9.172 1 93 42 THR B N 1
ATOM 3680 C CA . THR B 1 42 ? 8.828 2.936 7.801 1 93 42 THR B CA 1
ATOM 3681 C C . THR B 1 42 ? 7.457 2.289 7.641 1 93 42 THR B C 1
ATOM 3683 O O . THR B 1 42 ? 6.559 2.873 7.035 1 93 42 THR B O 1
ATOM 3686 N N . ILE B 1 43 ? 7.363 1.148 8.172 1 94.69 43 ILE B N 1
ATOM 3687 C CA . ILE B 1 43 ? 6.094 0.432 8.109 1 94.69 43 ILE B CA 1
ATOM 3688 C C . ILE B 1 43 ? 5.004 1.256 8.797 1 94.69 43 ILE B C 1
ATOM 3690 O O . ILE B 1 43 ? 3.891 1.374 8.281 1 94.69 43 ILE B O 1
ATOM 3694 N N . PHE B 1 44 ? 5.312 1.798 9.891 1 94.19 44 PHE B N 1
ATOM 3695 C CA . PHE B 1 44 ? 4.371 2.605 10.656 1 94.19 44 PHE B CA 1
ATOM 3696 C C . PHE B 1 44 ? 3.906 3.809 9.844 1 94.19 44 PHE B C 1
ATOM 3698 O O . PHE B 1 44 ? 2.707 4.082 9.766 1 94.19 44 PHE B O 1
ATOM 3705 N N . VAL B 1 45 ? 4.781 4.488 9.234 1 92.12 45 VAL B N 1
ATOM 3706 C CA . VAL B 1 45 ? 4.457 5.664 8.43 1 92.12 45 VAL B CA 1
ATOM 3707 C C . VAL B 1 45 ? 3.598 5.25 7.234 1 92.12 45 VAL B C 1
ATOM 3709 O O . VAL B 1 45 ? 2.637 5.938 6.887 1 92.12 45 VAL B O 1
ATOM 3712 N N . LYS B 1 46 ? 3.916 4.148 6.668 1 93.75 46 LYS B N 1
ATOM 3713 C CA . LYS B 1 46 ? 3.125 3.631 5.555 1 93.75 46 LYS B CA 1
ATOM 3714 C C . LYS B 1 46 ? 1.688 3.346 5.984 1 93.75 46 LYS B C 1
ATOM 3716 O O . LYS B 1 46 ? 0.745 3.631 5.246 1 93.75 46 LYS B O 1
ATOM 3721 N N . LEU B 1 47 ? 1.564 2.787 7.133 1 95.19 47 LEU B N 1
ATOM 3722 C CA . LEU B 1 47 ? 0.236 2.479 7.648 1 95.19 47 LEU B CA 1
ATOM 3723 C C . LEU B 1 47 ? -0.592 3.748 7.816 1 95.19 47 LEU B C 1
ATOM 3725 O O . LEU B 1 47 ? -1.78 3.766 7.488 1 95.19 47 LEU B O 1
ATOM 3729 N N . LEU B 1 48 ? 0.02 4.754 8.32 1 92.25 48 LEU B N 1
ATOM 3730 C CA . LEU B 1 48 ? -0.671 6.027 8.492 1 92.25 48 LEU B CA 1
ATOM 3731 C C . LEU B 1 48 ? -1.083 6.613 7.145 1 92.25 48 LEU B C 1
ATOM 3733 O O . LEU B 1 48 ? -2.213 7.078 6.988 1 92.25 48 LEU B O 1
ATOM 3737 N N . LYS B 1 49 ? -0.182 6.555 6.219 1 92.38 49 LYS B N 1
ATOM 3738 C CA . LYS B 1 49 ? -0.474 7.062 4.883 1 92.38 49 LYS B CA 1
ATOM 3739 C C . LYS B 1 49 ? -1.575 6.246 4.211 1 92.38 49 LYS B C 1
ATOM 3741 O O . LYS B 1 49 ? -2.395 6.793 3.467 1 92.38 49 LYS B O 1
ATOM 3746 N N . LEU B 1 50 ? -1.511 5.004 4.461 1 93.81 50 LEU B N 1
ATOM 3747 C CA . LEU B 1 50 ? -2.461 4.062 3.875 1 93.81 50 LEU B CA 1
ATOM 3748 C C . LEU B 1 50 ? -3.896 4.488 4.164 1 93.81 50 LEU B C 1
ATOM 3750 O O . LEU B 1 50 ? -4.766 4.395 3.295 1 93.81 50 LEU B O 1
ATOM 3754 N N . ILE B 1 51 ? -4.176 4.961 5.363 1 93.81 51 ILE B N 1
ATOM 3755 C CA . ILE B 1 51 ? -5.555 5.18 5.777 1 93.81 51 ILE B CA 1
ATOM 3756 C C . ILE B 1 51 ? -5.941 6.637 5.535 1 93.81 51 ILE B C 1
ATOM 3758 O O . ILE B 1 51 ? -7.117 6.996 5.625 1 93.81 51 ILE B O 1
ATOM 3762 N N . ALA B 1 52 ? -5.047 7.5 5.113 1 90.56 52 ALA B N 1
ATOM 3763 C CA . ALA B 1 52 ? -5.277 8.938 4.992 1 90.56 52 ALA B CA 1
ATOM 3764 C C . ALA B 1 52 ? -6.336 9.234 3.934 1 90.56 52 ALA B C 1
ATOM 3766 O O . ALA B 1 52 ? -7.344 9.883 4.219 1 90.56 52 ALA B O 1
ATOM 3767 N N . VAL B 1 53 ? -6.172 8.711 2.746 1 92.25 53 VAL B N 1
ATOM 3768 C CA . VAL B 1 53 ? -7.051 9.031 1.627 1 92.25 53 VAL B CA 1
ATOM 3769 C C . VAL B 1 53 ? -8.445 8.477 1.888 1 92.25 53 VAL B C 1
ATOM 3771 O O . VAL B 1 53 ? -9.438 9.211 1.823 1 92.25 53 VAL B O 1
ATOM 3774 N N . PRO B 1 54 ? -8.547 7.207 2.287 1 94.12 54 PRO B N 1
ATOM 3775 C CA . PRO B 1 54 ? -9.891 6.703 2.576 1 94.12 54 PRO B CA 1
ATOM 3776 C C . PRO B 1 54 ? -10.562 7.445 3.729 1 94.12 54 PRO B C 1
ATOM 3778 O O . PRO B 1 54 ? -11.789 7.621 3.727 1 94.12 54 PRO B O 1
ATOM 3781 N N . LEU B 1 55 ? -9.836 7.871 4.672 1 92.81 55 LEU B N 1
ATOM 3782 C CA . LEU B 1 55 ? -10.391 8.609 5.801 1 92.81 55 LEU B CA 1
ATOM 3783 C C . LEU B 1 55 ? -10.945 9.953 5.352 1 92.81 55 LEU B C 1
ATOM 3785 O O . LEU B 1 55 ? -12.047 10.336 5.746 1 92.81 55 LEU B O 1
ATOM 3789 N N . ILE B 1 56 ? -10.211 10.641 4.535 1 92 56 ILE B N 1
ATOM 3790 C CA . ILE B 1 56 ? -10.641 11.945 4.047 1 92 56 ILE B CA 1
ATOM 3791 C C . ILE B 1 56 ? -11.938 11.805 3.256 1 92 56 ILE B C 1
ATOM 3793 O O . ILE B 1 56 ? -12.898 12.539 3.488 1 92 56 ILE B O 1
ATOM 3797 N N . VAL B 1 57 ? -11.977 10.812 2.354 1 94.25 57 VAL B N 1
ATOM 3798 C CA . VAL B 1 57 ? -13.148 10.609 1.508 1 94.25 57 VAL B CA 1
ATOM 3799 C C . VAL B 1 57 ? -14.359 10.25 2.373 1 94.25 57 VAL B C 1
ATOM 3801 O O . VAL B 1 57 ? -15.406 10.883 2.279 1 94.25 57 VAL B O 1
ATOM 3804 N N . ALA B 1 58 ? -14.164 9.336 3.264 1 94.56 58 ALA B N 1
ATOM 3805 C CA . ALA B 1 58 ? -15.258 8.859 4.102 1 94.56 58 ALA B CA 1
ATOM 3806 C C . ALA B 1 58 ? -15.711 9.938 5.082 1 94.56 58 ALA B C 1
ATOM 3808 O O . ALA B 1 58 ? -16.906 10.188 5.238 1 94.56 58 ALA B O 1
ATOM 3809 N N . SER B 1 59 ? -14.805 10.617 5.668 1 91.69 59 SER B N 1
ATOM 3810 C CA . SER B 1 59 ? -15.125 11.602 6.699 1 91.69 59 SER B CA 1
ATOM 3811 C C . SER B 1 59 ? -15.781 12.836 6.105 1 91.69 59 SER B C 1
ATOM 3813 O O . SER B 1 59 ? -16.734 13.375 6.668 1 91.69 59 SER B O 1
ATOM 3815 N N . LEU B 1 60 ? -15.273 13.297 4.984 1 92.19 60 LEU B N 1
ATOM 3816 C CA . LEU B 1 60 ? -15.828 14.484 4.352 1 92.19 60 LEU B CA 1
ATOM 3817 C C . LEU B 1 60 ? -17.25 14.227 3.854 1 92.19 60 LEU B C 1
ATOM 3819 O O . LEU B 1 60 ? -18.141 15.062 4.027 1 92.19 60 LEU B O 1
ATOM 3823 N N . ILE B 1 61 ? -17.438 13.078 3.252 1 93.06 61 ILE B N 1
ATOM 3824 C CA . ILE B 1 61 ? -18.766 12.727 2.783 1 93.06 61 ILE B CA 1
ATOM 3825 C C . ILE B 1 61 ? -19.719 12.617 3.975 1 93.06 61 ILE B C 1
ATOM 3827 O O . ILE B 1 61 ? -20.828 13.156 3.949 1 93.06 61 ILE B O 1
ATOM 3831 N N . LYS B 1 62 ? -19.25 11.969 4.949 1 91.19 62 LYS B N 1
ATOM 3832 C CA . LYS B 1 62 ? -20.047 11.852 6.16 1 91.19 62 LYS B CA 1
ATOM 3833 C C . LYS B 1 62 ? -20.344 13.219 6.762 1 91.19 62 LYS B C 1
ATOM 3835 O O . LYS B 1 62 ? -21.484 13.516 7.117 1 91.19 62 LYS B O 1
ATOM 3840 N N . GLY B 1 63 ? -19.375 14.016 6.906 1 88.62 63 GLY B N 1
ATOM 3841 C CA . GLY B 1 63 ? -19.531 15.336 7.492 1 88.62 63 GLY B CA 1
ATOM 3842 C C . GLY B 1 63 ? -20.5 16.219 6.73 1 88.62 63 GLY B C 1
ATOM 3843 O O . GLY B 1 63 ? -21.344 16.875 7.332 1 88.62 63 GLY B O 1
ATOM 3844 N N . ILE B 1 64 ? -20.406 16.219 5.453 1 89.62 64 ILE B N 1
ATOM 3845 C CA . ILE B 1 64 ? -21.25 17.078 4.625 1 89.62 64 ILE B CA 1
ATOM 3846 C C . ILE B 1 64 ? -22.672 16.516 4.605 1 89.62 64 ILE B C 1
ATOM 3848 O O . ILE B 1 64 ? -23.641 17.281 4.723 1 89.62 64 ILE B O 1
ATOM 3852 N N . SER B 1 65 ? -22.719 15.203 4.461 1 87.69 65 SER B N 1
ATOM 3853 C CA . SER B 1 65 ? -24.047 14.578 4.379 1 87.69 65 SER B CA 1
ATOM 3854 C C . SER B 1 65 ? -24.797 14.719 5.695 1 87.69 65 SER B C 1
ATOM 3856 O O . SER B 1 65 ? -26.031 14.742 5.703 1 87.69 65 SER B O 1
ATOM 3858 N N . ASP B 1 66 ? -24.109 14.914 6.754 1 85.44 66 ASP B N 1
ATOM 3859 C CA . ASP B 1 66 ? -24.734 15.055 8.07 1 85.44 66 ASP B CA 1
ATOM 3860 C C . ASP B 1 66 ? -25.219 16.484 8.289 1 85.44 66 ASP B C 1
ATOM 3862 O O . ASP B 1 66 ? -26.109 16.719 9.117 1 85.44 66 ASP B O 1
ATOM 3866 N N . LEU B 1 67 ? -24.609 17.547 7.727 1 82.62 67 LEU B N 1
ATOM 3867 C CA . LEU B 1 67 ? -24.984 18.953 7.883 1 82.62 67 LEU B CA 1
ATOM 3868 C C . LEU B 1 67 ? -26.359 19.234 7.285 1 82.62 67 LEU B C 1
ATOM 3870 O O . LEU B 1 67 ? -27.062 20.141 7.73 1 82.62 67 LEU B O 1
ATOM 3874 N N . LYS B 1 68 ? -27.125 18.5 6.676 1 73.25 68 LYS B N 1
ATOM 3875 C CA . LYS B 1 68 ? -28.453 18.609 6.07 1 73.25 68 LYS B CA 1
ATOM 3876 C C . LYS B 1 68 ? -28.625 19.953 5.371 1 73.25 68 LYS B C 1
ATOM 3878 O O . LYS B 1 68 ? -29.531 20.109 4.559 1 73.25 68 LYS B O 1
ATOM 3883 N N . ASP B 1 69 ? -27.734 21.047 5.859 1 83.19 69 ASP B N 1
ATOM 3884 C CA . ASP B 1 69 ? -27.875 22.391 5.281 1 83.19 69 ASP B CA 1
ATOM 3885 C C . ASP B 1 69 ? -26.562 22.844 4.637 1 83.19 69 ASP B C 1
ATOM 3887 O O . ASP B 1 69 ? -25.531 22.922 5.305 1 83.19 69 ASP B O 1
ATOM 3891 N N . ILE B 1 70 ? -26.688 23.234 3.375 1 85.56 70 ILE B N 1
ATOM 3892 C CA . ILE B 1 70 ? -25.547 23.672 2.59 1 85.56 70 ILE B CA 1
ATOM 3893 C C . ILE B 1 70 ? -24.984 24.984 3.156 1 85.56 70 ILE B C 1
ATOM 3895 O O . ILE B 1 70 ? -23.781 25.219 3.131 1 85.56 70 ILE B O 1
ATOM 3899 N N . SER B 1 71 ? -25.812 25.781 3.682 1 87.75 71 SER B N 1
ATOM 3900 C CA . SER B 1 71 ? -25.406 27.062 4.238 1 87.75 71 SER B CA 1
ATOM 3901 C C . SER B 1 71 ? -24.453 26.875 5.418 1 87.75 71 SER B C 1
ATOM 3903 O O . SER B 1 71 ? -23.516 27.656 5.602 1 87.75 71 SER B O 1
ATOM 3905 N N . LYS B 1 72 ? -24.688 25.953 6.141 1 87.06 72 LYS B N 1
ATOM 3906 C CA . LYS B 1 72 ? -23.828 25.656 7.277 1 87.06 72 LYS B CA 1
ATOM 3907 C C . LYS B 1 72 ? -22.422 25.25 6.816 1 87.06 72 LYS B C 1
ATOM 3909 O O . LYS B 1 72 ? -21.438 25.672 7.414 1 87.06 72 LYS B O 1
ATOM 3914 N N . PHE B 1 73 ? -22.438 24.531 5.77 1 87.94 73 PHE B N 1
ATOM 3915 C CA . PHE B 1 73 ? -21.141 24.125 5.227 1 87.94 73 PHE B CA 1
ATOM 3916 C C . PHE B 1 73 ? -20.375 25.312 4.691 1 87.94 73 PHE B C 1
ATOM 3918 O O . PHE B 1 73 ? -19.156 25.406 4.871 1 87.94 73 PHE B O 1
ATOM 3925 N N . LYS B 1 74 ? -21.078 26.141 3.996 1 90.31 74 LYS B N 1
ATOM 3926 C CA . LYS B 1 74 ? -20.453 27.359 3.473 1 90.31 74 LYS B CA 1
ATOM 3927 C C . LYS B 1 74 ? -19.812 28.172 4.59 1 90.31 74 LYS B C 1
ATOM 3929 O O . LYS B 1 74 ? -18.688 28.656 4.453 1 90.31 74 LYS B O 1
ATOM 3934 N N . ASN B 1 75 ? -20.469 28.312 5.688 1 92.62 75 ASN B N 1
ATOM 3935 C CA . ASN B 1 75 ? -19.953 29.062 6.828 1 92.62 75 ASN B CA 1
ATOM 3936 C C . ASN B 1 75 ? -18.703 28.422 7.414 1 92.62 75 ASN B C 1
ATOM 3938 O O . ASN B 1 75 ? -17.734 29.109 7.723 1 92.62 75 ASN B O 1
ATOM 3942 N N . ILE B 1 76 ? -18.75 27.156 7.504 1 93.94 76 ILE B N 1
ATOM 3943 C CA . ILE B 1 76 ? -17.594 26.422 8.016 1 93.94 76 ILE B CA 1
ATOM 3944 C C . ILE B 1 76 ? -16.406 26.609 7.078 1 93.94 76 ILE B C 1
ATOM 3946 O O . ILE B 1 76 ? -15.289 26.891 7.527 1 93.94 76 ILE B O 1
ATOM 3950 N N . GLY B 1 77 ? -16.656 26.453 5.801 1 93.5 77 GLY B N 1
ATOM 3951 C CA . GLY B 1 77 ? -15.609 26.547 4.805 1 93.5 77 GLY B CA 1
ATOM 3952 C C . GLY B 1 77 ? -14.961 27.922 4.762 1 93.5 77 GLY B C 1
ATOM 3953 O O . GLY B 1 77 ? -13.734 28.047 4.797 1 93.5 77 GLY B O 1
ATOM 3954 N N . VAL B 1 78 ? -15.719 28.906 4.711 1 94.44 78 VAL B N 1
ATOM 3955 C CA . VAL B 1 78 ? -15.227 30.281 4.594 1 94.44 78 VAL B CA 1
ATOM 3956 C C . VAL B 1 78 ? -14.445 30.656 5.848 1 94.44 78 VAL B C 1
ATOM 3958 O O . VAL B 1 78 ? -13.344 31.219 5.766 1 94.44 78 VAL B O 1
ATOM 3961 N N . ARG B 1 79 ? -14.961 30.344 6.965 1 96.25 79 ARG B N 1
ATOM 3962 C CA . ARG B 1 79 ? -14.289 30.641 8.219 1 96.25 79 ARG B CA 1
ATOM 3963 C C . ARG B 1 79 ? -12.953 29.906 8.312 1 96.25 79 ARG B C 1
ATOM 3965 O O . ARG B 1 79 ? -11.961 30.469 8.797 1 96.25 79 ARG B O 1
ATOM 3972 N N . THR B 1 80 ? -13.008 28.688 7.902 1 96.25 80 THR B N 1
ATOM 3973 C CA . THR B 1 80 ? -11.797 27.859 7.922 1 96.25 80 THR B CA 1
ATOM 3974 C C . THR B 1 80 ? -10.688 28.531 7.105 1 96.25 80 THR B C 1
ATOM 3976 O O . THR B 1 80 ? -9.578 28.719 7.602 1 96.25 80 THR B O 1
ATOM 3979 N N . ILE B 1 81 ? -10.992 28.938 5.902 1 93.06 81 ILE B N 1
ATOM 3980 C CA . ILE B 1 81 ? -10 29.5 4.992 1 93.06 81 ILE B CA 1
ATOM 3981 C C . ILE B 1 81 ? -9.484 30.828 5.555 1 93.06 81 ILE B C 1
ATOM 3983 O O . ILE B 1 81 ? -8.273 31.062 5.57 1 93.06 81 ILE B O 1
ATOM 3987 N N . ILE B 1 82 ? -10.297 31.625 6.062 1 95.31 82 ILE B N 1
ATOM 3988 C CA . ILE B 1 82 ? -9.93 32.938 6.582 1 95.31 82 ILE B CA 1
ATOM 3989 C C . ILE B 1 82 ? -9.008 32.781 7.785 1 95.31 82 ILE B C 1
ATOM 3991 O O . ILE B 1 82 ? -7.988 33.469 7.895 1 95.31 82 ILE B O 1
ATOM 3995 N N . ILE B 1 83 ? -9.344 31.859 8.633 1 96.44 83 ILE B N 1
ATOM 3996 C CA . ILE B 1 83 ? -8.555 31.688 9.852 1 96.44 83 ILE B CA 1
ATOM 3997 C C . ILE B 1 83 ? -7.191 31.078 9.492 1 96.44 83 ILE B C 1
ATOM 3999 O O . ILE B 1 83 ? -6.168 31.484 10.047 1 96.44 83 ILE B O 1
ATOM 4003 N N . TYR B 1 84 ? -7.164 30.125 8.602 1 95.5 84 TYR B N 1
ATOM 4004 C CA . TYR B 1 84 ? -5.887 29.562 8.18 1 95.5 84 TYR B CA 1
ATOM 4005 C C . TYR B 1 84 ? -4.988 30.625 7.578 1 95.5 84 TYR B C 1
ATOM 4007 O O . TYR B 1 84 ? -3.795 30.688 7.879 1 95.5 84 TYR B O 1
ATOM 4015 N N . ILE B 1 85 ? -5.523 31.438 6.691 1 92.75 85 ILE B N 1
ATOM 4016 C CA . ILE B 1 85 ? -4.754 32.531 6.09 1 92.75 85 ILE B CA 1
ATOM 4017 C C . ILE B 1 85 ? -4.246 33.469 7.184 1 92.75 85 ILE B C 1
ATOM 4019 O O . ILE B 1 85 ? -3.082 33.875 7.164 1 92.75 85 ILE B O 1
ATOM 4023 N N . GLY B 1 86 ? -5.074 33.781 8.086 1 94.94 86 GLY B N 1
ATOM 4024 C CA . GLY B 1 86 ? -4.703 34.625 9.195 1 94.94 86 GLY B CA 1
ATOM 4025 C C . GLY B 1 86 ? -3.562 34.062 10.023 1 94.94 86 GLY B C 1
ATOM 4026 O O . GLY B 1 86 ? -2.617 34.781 10.352 1 94.94 86 GLY B O 1
ATOM 4027 N N . THR B 1 87 ? -3.664 32.812 10.367 1 96.06 87 THR B N 1
ATOM 4028 C CA . THR B 1 87 ? -2.617 32.219 11.188 1 96.06 87 THR B CA 1
ATOM 4029 C C . THR B 1 87 ? -1.306 32.125 10.414 1 96.06 87 THR B C 1
ATOM 4031 O O . THR B 1 87 ? -0.225 32.25 10.992 1 96.06 87 THR B O 1
ATOM 4034 N N . THR B 1 88 ? -1.365 31.875 9.133 1 94.31 88 THR B N 1
ATOM 4035 C CA . THR B 1 88 ? -0.164 31.812 8.305 1 94.31 88 THR B CA 1
ATOM 4036 C C . THR B 1 88 ? 0.51 33.188 8.242 1 94.31 88 THR B C 1
ATOM 4038 O O . THR B 1 88 ? 1.734 33.281 8.352 1 94.31 88 THR B O 1
ATOM 4041 N N . ILE B 1 89 ? -0.257 34.219 8.062 1 93.31 89 ILE B N 1
ATOM 4042 C CA . ILE B 1 89 ? 0.278 35.562 8.055 1 93.31 89 ILE B CA 1
ATOM 4043 C C . ILE B 1 89 ? 0.947 35.875 9.398 1 93.31 89 ILE B C 1
ATOM 4045 O O . ILE B 1 89 ? 2.035 36.438 9.445 1 93.31 89 ILE B O 1
ATOM 4049 N N . ALA B 1 90 ? 0.304 35.5 10.43 1 95.81 90 ALA B N 1
ATOM 4050 C CA . ALA B 1 90 ? 0.886 35.688 11.758 1 95.81 90 ALA B CA 1
ATOM 4051 C C . ALA B 1 90 ? 2.221 34.938 11.875 1 95.81 90 ALA B C 1
ATOM 4053 O O . ALA B 1 90 ? 3.182 35.469 12.43 1 95.81 90 ALA B O 1
ATOM 4054 N N . ALA B 1 91 ? 2.287 33.75 11.391 1 97.06 91 ALA B N 1
ATOM 4055 C CA . ALA B 1 91 ? 3.504 32.938 11.438 1 97.06 91 ALA B CA 1
ATOM 4056 C C . ALA B 1 91 ? 4.648 33.625 10.695 1 97.06 91 ALA B C 1
ATOM 4058 O O . ALA B 1 91 ? 5.758 33.75 11.219 1 97.06 91 ALA B O 1
ATOM 4059 N N . ILE B 1 92 ? 4.387 34.031 9.508 1 94.5 92 ILE B N 1
ATOM 4060 C CA . ILE B 1 92 ? 5.398 34.688 8.688 1 94.5 92 ILE B CA 1
ATOM 4061 C C . ILE B 1 92 ? 5.871 35.969 9.383 1 94.5 92 ILE B C 1
ATOM 4063 O O . ILE B 1 92 ? 7.07 36.25 9.43 1 94.5 92 ILE B O 1
ATOM 4067 N N . THR B 1 93 ? 4.949 36.719 9.93 1 93.88 93 THR B N 1
ATOM 4068 C CA . THR B 1 93 ? 5.266 37.969 10.609 1 93.88 93 THR B CA 1
ATOM 4069 C C . THR B 1 93 ? 6.152 37.719 11.82 1 93.88 93 THR B C 1
ATOM 4071 O O . THR B 1 93 ? 7.125 38.438 12.055 1 93.88 93 THR B O 1
ATOM 4074 N N . ILE B 1 94 ? 5.836 36.719 12.578 1 96.5 94 ILE B N 1
ATOM 4075 C CA . ILE B 1 94 ? 6.648 36.375 13.727 1 96.5 94 ILE B CA 1
ATOM 4076 C C . ILE B 1 94 ? 8.055 35.969 13.273 1 96.5 94 ILE B C 1
ATOM 4078 O O . ILE B 1 94 ? 9.047 36.438 13.859 1 96.5 94 ILE B O 1
ATOM 4082 N N . GLY B 1 95 ? 8.156 35.188 12.234 1 96.38 95 GLY B N 1
ATOM 4083 C CA . GLY B 1 95 ? 9.445 34.781 11.688 1 96.38 95 GLY B CA 1
ATOM 4084 C C . GLY B 1 95 ? 10.281 35.969 11.234 1 96.38 95 GLY B C 1
ATOM 4085 O O . GLY B 1 95 ? 11.461 36.094 11.586 1 96.38 95 GLY B O 1
ATOM 4086 N N . LEU B 1 96 ? 9.641 36.844 10.516 1 94.88 96 LEU B N 1
ATOM 4087 C CA . LEU B 1 96 ? 10.336 38.031 9.984 1 94.88 96 LEU B CA 1
ATOM 4088 C C . LEU B 1 96 ? 10.789 38.938 11.117 1 94.88 96 LEU B C 1
ATOM 4090 O O . LEU B 1 96 ? 11.891 39.5 11.078 1 94.88 96 LEU B O 1
ATOM 4094 N N . PHE B 1 97 ? 9.922 39.062 12.023 1 95.88 97 PHE B N 1
ATOM 4095 C CA . PHE B 1 97 ? 10.258 39.938 13.156 1 95.88 97 PHE B CA 1
ATOM 4096 C C . PHE B 1 97 ? 11.484 39.375 13.891 1 95.88 97 PHE B C 1
ATOM 4098 O O . PHE B 1 97 ? 12.43 40.125 14.156 1 95.88 97 PHE B O 1
ATOM 4105 N N . LEU B 1 98 ? 11.562 38.188 14.195 1 97.06 98 LEU B N 1
ATOM 4106 C CA . LEU B 1 98 ? 12.625 37.594 14.977 1 97.06 98 LEU B CA 1
ATOM 4107 C C . LEU B 1 98 ? 13.945 37.594 14.203 1 97.06 98 LEU B C 1
ATOM 4109 O O . LEU B 1 98 ? 15 37.875 14.766 1 97.06 98 LEU B O 1
ATOM 4113 N N . VAL B 1 99 ? 13.898 37.219 12.914 1 95.69 99 VAL B N 1
ATOM 4114 C CA . VAL B 1 99 ? 15.133 37.094 12.133 1 95.69 99 VAL B CA 1
ATOM 4115 C C . VAL B 1 99 ? 15.75 38.469 11.93 1 95.69 99 VAL B C 1
ATOM 4117 O O . VAL B 1 99 ? 16.984 38.594 11.898 1 95.69 99 VAL B O 1
ATOM 4120 N N . ASN B 1 100 ? 14.938 39.469 11.781 1 94.5 100 ASN B N 1
ATOM 4121 C CA . ASN B 1 100 ? 15.445 40.844 11.617 1 94.5 100 ASN B CA 1
ATOM 4122 C C . ASN B 1 100 ? 15.984 41.406 12.93 1 94.5 100 ASN B C 1
ATOM 4124 O O . ASN B 1 100 ? 16.891 42.219 12.93 1 94.5 100 ASN B O 1
ATOM 4128 N N . MET B 1 101 ? 15.445 40.938 13.984 1 95.44 101 MET B N 1
ATOM 4129 C CA . MET B 1 101 ? 15.883 41.406 15.289 1 95.44 101 MET B CA 1
ATOM 4130 C C . MET B 1 101 ? 17.172 40.719 15.711 1 95.44 101 MET B C 1
ATOM 4132 O O . MET B 1 101 ? 18.109 41.375 16.188 1 95.44 101 MET B O 1
ATOM 4136 N N . ILE B 1 102 ? 17.297 39.438 15.484 1 94.81 102 ILE B N 1
ATOM 4137 C CA . ILE B 1 102 ? 18.422 38.656 15.984 1 94.81 102 ILE B CA 1
ATOM 4138 C C . ILE B 1 102 ? 19.547 38.625 14.93 1 94.81 102 ILE B C 1
ATOM 4140 O O . ILE B 1 102 ? 20.719 38.562 15.273 1 94.81 102 ILE B O 1
ATOM 4144 N N . GLU B 1 103 ? 19.266 38.688 13.641 1 94.12 103 GLU B N 1
ATOM 4145 C CA . GLU B 1 103 ? 20.172 38.719 12.508 1 94.12 103 GLU B CA 1
ATOM 4146 C C . GLU B 1 103 ? 21.188 37.562 12.594 1 94.12 103 GLU B C 1
ATOM 4148 O O . GLU B 1 103 ? 22.406 37.812 12.602 1 94.12 103 GLU B O 1
ATOM 4153 N N . PRO B 1 104 ? 20.688 36.406 12.586 1 93 104 PRO B N 1
ATOM 4154 C CA . PRO B 1 104 ? 21.578 35.25 12.75 1 93 104 PRO B CA 1
ATOM 4155 C C . PRO B 1 104 ? 22.578 35.094 11.617 1 93 104 PRO B C 1
ATOM 4157 O O . PRO B 1 104 ? 23.578 34.375 11.75 1 93 104 PRO B O 1
ATOM 4160 N N . GLY B 1 105 ? 22.344 35.656 10.578 1 91 105 GLY B N 1
ATOM 4161 C CA . GLY B 1 105 ? 23.266 35.594 9.453 1 91 105 GLY B CA 1
ATOM 4162 C C . GLY B 1 105 ? 24.547 36.375 9.672 1 91 105 GLY B C 1
ATOM 4163 O O . GLY B 1 105 ? 25.562 36.125 9.031 1 91 105 GLY B O 1
ATOM 4164 N N . ASN B 1 106 ? 24.344 37.312 10.547 1 85.56 106 ASN B N 1
ATOM 4165 C CA . ASN B 1 106 ? 25.516 38.125 10.852 1 85.56 106 ASN B CA 1
ATOM 4166 C C . ASN B 1 106 ? 26.547 37.375 11.672 1 85.56 106 ASN B C 1
ATOM 4168 O O . ASN B 1 106 ? 26.219 36.781 12.711 1 85.56 106 ASN B O 1
ATOM 4172 N N . GLY B 1 107 ? 27.609 36.875 11.133 1 78.25 107 GLY B N 1
ATOM 4173 C CA . GLY B 1 107 ? 28.656 36.188 11.875 1 78.25 107 GLY B CA 1
ATOM 4174 C C . GLY B 1 107 ? 29.078 34.906 11.234 1 78.25 107 GLY B C 1
ATOM 4175 O O . GLY B 1 107 ? 30.016 34.25 11.711 1 78.25 107 GLY B O 1
ATOM 4176 N N . ILE B 1 108 ? 28.328 34.594 10.344 1 85.81 108 ILE B N 1
ATOM 4177 C CA . ILE B 1 108 ? 28.75 33.375 9.625 1 85.81 108 ILE B CA 1
ATOM 4178 C C . ILE B 1 108 ? 29.969 33.688 8.766 1 85.81 108 ILE B C 1
ATOM 4180 O O . ILE B 1 108 ? 29.922 34.594 7.906 1 85.81 108 ILE B O 1
ATOM 4184 N N . SER B 1 109 ? 30.984 33 9.07 1 84.81 109 SER B N 1
ATOM 4185 C CA . SER B 1 109 ? 32.25 33.25 8.359 1 84.81 109 SER B CA 1
ATOM 4186 C C . SER B 1 109 ? 32.219 32.656 6.961 1 84.81 109 SER B C 1
ATOM 4188 O O . SER B 1 109 ? 31.453 31.719 6.699 1 84.81 109 SER B O 1
ATOM 4190 N N . GLN B 1 110 ? 33 33.219 6.168 1 87.06 110 GLN B N 1
ATOM 4191 C CA . GLN B 1 110 ? 33.156 32.688 4.816 1 87.06 110 GLN B CA 1
ATOM 4192 C C . GLN B 1 110 ? 33.688 31.25 4.844 1 87.06 110 GLN B C 1
ATOM 4194 O O . GLN B 1 110 ? 33.312 30.438 3.992 1 87.06 110 GLN B O 1
ATOM 4199 N N . GLU B 1 111 ? 34.406 30.969 5.781 1 84.56 111 GLU B N 1
ATOM 4200 C CA . GLU B 1 111 ? 34.938 29.625 5.934 1 84.56 111 GLU B CA 1
ATOM 4201 C C . GLU B 1 111 ? 33.812 28.609 6.152 1 84.56 111 GLU B C 1
ATOM 4203 O O . GLU B 1 111 ? 33.812 27.516 5.586 1 84.56 111 GLU B O 1
ATOM 4208 N N . THR B 1 112 ? 32.969 29.016 6.945 1 83.19 112 THR B N 1
ATOM 4209 C CA . THR B 1 112 ? 31.812 28.156 7.215 1 83.19 112 THR B CA 1
ATOM 4210 C C . THR B 1 112 ? 30.984 27.953 5.949 1 83.19 112 THR B C 1
ATOM 4212 O O . THR B 1 112 ? 30.562 26.844 5.648 1 83.19 112 THR B O 1
ATOM 4215 N N . VAL B 1 113 ? 30.797 28.969 5.25 1 87.19 113 VAL B N 1
ATOM 4216 C CA . VAL B 1 113 ? 30.047 28.922 4.004 1 87.19 113 VAL B CA 1
ATOM 4217 C C . VAL B 1 113 ? 30.719 27.969 3.023 1 87.19 113 VAL B C 1
ATOM 4219 O O . VAL B 1 113 ? 30.062 27.125 2.398 1 87.19 113 VAL B O 1
ATOM 4222 N N . ASP B 1 114 ? 31.969 28.047 2.92 1 86.44 114 ASP B N 1
ATOM 4223 C CA . ASP B 1 114 ? 32.719 27.219 1.994 1 86.44 114 ASP B CA 1
ATOM 4224 C C . ASP B 1 114 ? 32.656 25.75 2.395 1 86.44 114 ASP B C 1
ATOM 4226 O O . ASP B 1 114 ? 32.5 24.875 1.539 1 86.44 114 ASP B O 1
ATOM 4230 N N . LYS B 1 115 ? 32.719 25.469 3.551 1 81.38 115 LYS B N 1
ATOM 4231 C CA . LYS B 1 115 ? 32.688 24.109 4.055 1 81.38 115 LYS B CA 1
ATOM 4232 C C . LYS B 1 115 ? 31.328 23.469 3.771 1 81.38 115 LYS B C 1
ATOM 4234 O O . LYS B 1 115 ? 31.266 22.312 3.346 1 81.38 115 LYS B O 1
ATOM 4239 N N . LEU B 1 116 ? 30.375 24.234 4.074 1 82.12 116 LEU B N 1
ATOM 4240 C CA . LEU B 1 116 ? 29.031 23.734 3.857 1 82.12 116 LEU B CA 1
ATOM 4241 C C . LEU B 1 116 ? 28.75 23.547 2.371 1 82.12 116 LEU B C 1
ATOM 4243 O O . LEU B 1 116 ? 28.094 22.578 1.975 1 82.12 116 LEU B O 1
ATOM 4247 N N . THR B 1 117 ? 29.219 24.375 1.632 1 85.06 117 THR B N 1
ATOM 4248 C CA . THR B 1 117 ? 29.047 24.297 0.185 1 85.06 117 THR B CA 1
ATOM 4249 C C . THR B 1 117 ? 29.75 23.062 -0.375 1 85.06 117 THR B C 1
ATOM 4251 O O . THR B 1 117 ? 29.156 22.328 -1.185 1 85.06 117 THR B O 1
ATOM 4254 N N . GLU B 1 118 ? 30.875 22.906 0.032 1 79.94 118 GLU B N 1
ATOM 4255 C CA . GLU B 1 118 ? 31.625 21.75 -0.428 1 79.94 118 GLU B CA 1
ATOM 4256 C C . GLU B 1 118 ? 30.953 20.438 -0.02 1 79.94 118 GLU B C 1
ATOM 4258 O O . GLU B 1 118 ? 30.922 19.484 -0.792 1 79.94 118 GLU B O 1
ATOM 4263 N N . LYS B 1 119 ? 30.344 20.438 1.052 1 76.94 119 LYS B N 1
ATOM 4264 C CA . LYS B 1 119 ? 29.781 19.219 1.607 1 76.94 119 LYS B CA 1
ATOM 4265 C C . LYS B 1 119 ? 28.422 18.922 0.988 1 76.94 119 LYS B C 1
ATOM 4267 O O . LYS B 1 119 ? 28.094 17.75 0.726 1 76.94 119 LYS B O 1
ATOM 4272 N N . TYR B 1 120 ? 27.75 19.984 0.762 1 78.69 120 TYR B N 1
ATOM 4273 C CA . TYR B 1 120 ? 26.344 19.703 0.513 1 78.69 120 TYR B CA 1
ATOM 4274 C C . TYR B 1 120 ? 25.922 20.203 -0.858 1 78.69 120 TYR B C 1
ATOM 4276 O O . TYR B 1 120 ? 24.922 19.75 -1.414 1 78.69 120 TYR B O 1
ATOM 4284 N N . ALA B 1 121 ? 26.5 21.125 -1.392 1 77.12 121 ALA B N 1
ATOM 4285 C CA . ALA B 1 121 ? 26.031 21.797 -2.598 1 77.12 121 ALA B CA 1
ATOM 4286 C C . ALA B 1 121 ? 25.969 20.844 -3.779 1 77.12 121 ALA B C 1
ATOM 4288 O O . ALA B 1 121 ? 25.125 21 -4.668 1 77.12 121 ALA B O 1
ATOM 4289 N N . GLY B 1 122 ? 26.812 19.844 -3.748 1 72.62 122 GLY B N 1
ATOM 4290 C CA . GLY B 1 122 ? 26.875 18.906 -4.855 1 72.62 122 GLY B CA 1
ATOM 4291 C C . GLY B 1 122 ? 26 17.688 -4.648 1 72.62 122 GLY B C 1
ATOM 4292 O O . GLY B 1 122 ? 26.031 16.75 -5.453 1 72.62 122 GLY B O 1
ATOM 4293 N N . SER B 1 123 ? 25.219 17.812 -3.672 1 76.81 123 SER B N 1
ATOM 4294 C CA . SER B 1 123 ? 24.391 16.656 -3.371 1 76.81 123 SER B CA 1
ATOM 4295 C C . SER B 1 123 ? 23.234 16.531 -4.367 1 76.81 123 SER B C 1
ATOM 4297 O O . SER B 1 123 ? 22.719 17.547 -4.855 1 76.81 123 SER B O 1
ATOM 4299 N N . SER B 1 124 ? 22.953 15.312 -4.766 1 72.75 124 SER B N 1
ATOM 4300 C CA . SER B 1 124 ? 21.859 15.016 -5.684 1 72.75 124 SER B CA 1
ATOM 4301 C C . SER B 1 124 ? 20.516 15.5 -5.129 1 72.75 124 SER B C 1
ATOM 4303 O O . SER B 1 124 ? 19.625 15.891 -5.887 1 72.75 124 SER B O 1
ATOM 4305 N N . SER B 1 125 ? 20.453 15.57 -3.904 1 76.38 125 SER B N 1
ATOM 4306 C CA . SER B 1 125 ? 19.219 15.992 -3.262 1 76.38 125 SER B CA 1
ATOM 4307 C C . SER B 1 125 ? 18.953 17.484 -3.496 1 76.38 125 SER B C 1
ATOM 4309 O O . SER B 1 125 ? 17.828 17.875 -3.807 1 76.38 125 SER B O 1
ATOM 4311 N N . ILE B 1 126 ? 19.984 18.281 -3.426 1 80.31 126 ILE B N 1
ATOM 4312 C CA . ILE B 1 126 ? 19.844 19.719 -3.6 1 80.31 126 ILE B CA 1
ATOM 4313 C C . ILE B 1 126 ? 19.531 20.031 -5.059 1 80.31 126 ILE B C 1
ATOM 4315 O O . ILE B 1 126 ? 18.625 20.828 -5.344 1 80.31 126 ILE B O 1
ATOM 4319 N N . SER B 1 127 ? 20.234 19.391 -5.926 1 80.62 127 SER B N 1
ATOM 4320 C CA . SER B 1 127 ? 19.969 19.578 -7.352 1 80.62 127 SER B CA 1
ATOM 4321 C C . SER B 1 127 ? 18.531 19.219 -7.707 1 80.62 127 SER B C 1
ATOM 4323 O O . SER B 1 127 ? 17.891 19.922 -8.492 1 80.62 127 SER B O 1
ATOM 4325 N N . ALA B 1 128 ? 18.047 18.188 -7.133 1 78.19 128 ALA B N 1
ATOM 4326 C CA . ALA B 1 128 ? 16.688 17.75 -7.387 1 78.19 128 ALA B CA 1
ATOM 4327 C C . ALA B 1 128 ? 15.672 18.781 -6.887 1 78.19 128 ALA B C 1
ATOM 4329 O O . ALA B 1 128 ? 14.648 19.016 -7.539 1 78.19 128 ALA B O 1
ATOM 4330 N N . LYS B 1 129 ? 15.977 19.406 -5.812 1 80.19 129 LYS B N 1
ATOM 4331 C CA . LYS B 1 129 ? 15.078 20.406 -5.234 1 80.19 129 LYS B CA 1
ATOM 4332 C C . LYS B 1 129 ? 15.039 21.672 -6.082 1 80.19 129 LYS B C 1
ATOM 4334 O O . LYS B 1 129 ? 13.977 22.266 -6.273 1 80.19 129 LYS B O 1
ATOM 4339 N N . ILE B 1 130 ? 16.156 22.031 -6.586 1 81.81 130 ILE B N 1
ATOM 4340 C CA . ILE B 1 130 ? 16.234 23.219 -7.434 1 81.81 130 ILE B CA 1
ATOM 4341 C C . ILE B 1 130 ? 15.477 22.984 -8.734 1 81.81 130 ILE B C 1
ATOM 4343 O O . ILE B 1 130 ? 14.719 23.859 -9.188 1 81.81 130 ILE B O 1
ATOM 4347 N N . THR B 1 131 ? 15.633 21.797 -9.266 1 77.44 131 THR B N 1
ATOM 4348 C CA . THR B 1 131 ? 14.938 21.453 -10.5 1 77.44 131 THR B CA 1
ATOM 4349 C C . THR B 1 131 ? 13.422 21.453 -10.281 1 77.44 131 THR B C 1
ATOM 4351 O O . THR B 1 131 ? 12.672 21.969 -11.109 1 77.44 131 THR B O 1
ATOM 4354 N N . GLU B 1 132 ? 13.031 20.922 -9.188 1 77.69 132 GLU B N 1
ATOM 4355 C CA . GLU B 1 132 ? 11.602 20.891 -8.867 1 77.69 132 GLU B CA 1
ATOM 4356 C C . GLU B 1 132 ? 11.039 22.297 -8.695 1 77.69 132 GLU B C 1
ATOM 4358 O O . GLU B 1 132 ? 9.938 22.578 -9.164 1 77.69 132 GLU B O 1
ATOM 4363 N N . ALA B 1 133 ? 11.742 23.125 -8.086 1 77.81 133 ALA B N 1
ATOM 4364 C CA . ALA B 1 133 ? 11.312 24.5 -7.855 1 77.81 133 ALA B CA 1
ATOM 4365 C C . ALA B 1 133 ? 11.188 25.266 -9.172 1 77.81 133 ALA B C 1
ATOM 4367 O O . ALA B 1 133 ? 10.242 26.031 -9.367 1 77.81 133 ALA B O 1
ATOM 4368 N N . THR B 1 134 ? 12.086 25.031 -10.016 1 75.38 134 THR B N 1
ATOM 4369 C CA . THR B 1 134 ? 12.078 25.719 -11.305 1 75.38 134 THR B CA 1
ATOM 4370 C C . THR B 1 134 ? 10.867 25.297 -12.133 1 75.38 134 THR B C 1
ATOM 4372 O O . THR B 1 134 ? 10.258 26.125 -12.812 1 75.38 134 THR B O 1
ATOM 4375 N N . LYS B 1 135 ? 10.516 24.078 -12.078 1 72.75 135 LYS B N 1
ATOM 4376 C CA . LYS B 1 135 ? 9.344 23.578 -12.789 1 72.75 135 LYS B CA 1
ATOM 4377 C C . LYS B 1 135 ? 8.062 24.219 -12.258 1 72.75 135 LYS B C 1
ATOM 4379 O O . LYS B 1 135 ? 7.152 24.531 -13.023 1 72.75 135 LYS B O 1
ATOM 4384 N N . GLN B 1 136 ? 7.984 24.484 -11 1 72.12 136 GLN B N 1
ATOM 4385 C CA . GLN B 1 136 ? 6.805 25.062 -10.359 1 72.12 136 GLN B CA 1
ATOM 4386 C C . GLN B 1 136 ? 6.672 26.547 -10.672 1 72.12 136 GLN B C 1
ATOM 4388 O O . GLN B 1 136 ? 5.559 27.062 -10.781 1 72.12 136 GLN B O 1
ATOM 4393 N N . GLN B 1 137 ? 7.742 27.219 -10.805 1 68 137 GLN B N 1
ATOM 4394 C CA . GLN B 1 137 ? 7.727 28.656 -11.078 1 68 137 GLN B CA 1
ATOM 4395 C C . GLN B 1 137 ? 7.227 28.953 -12.492 1 68 137 GLN B C 1
ATOM 4397 O O . GLN B 1 137 ? 6.684 30.016 -12.758 1 68 137 GLN B O 1
ATOM 4402 N N . LYS B 1 138 ? 7.461 28.062 -13.289 1 66.38 138 LYS B N 1
ATOM 4403 C CA . LYS B 1 138 ? 7.031 28.281 -14.664 1 66.38 138 LYS B CA 1
ATOM 4404 C C . LYS B 1 138 ? 5.52 28.109 -14.805 1 66.38 138 LYS B C 1
ATOM 4406 O O . LYS B 1 138 ? 4.949 28.453 -15.844 1 66.38 138 LYS B O 1
ATOM 4411 N N . SER B 1 139 ? 5 27.844 -13.641 1 71.81 139 SER B N 1
ATOM 4412 C CA . SER B 1 139 ? 3.557 27.656 -13.711 1 71.81 139 SER B CA 1
ATOM 4413 C C . SER B 1 139 ? 2.816 28.953 -13.438 1 71.81 139 SER B C 1
ATOM 4415 O O . SER B 1 139 ? 3.334 29.844 -12.742 1 71.81 139 SER B O 1
ATOM 4417 N N . GLY B 1 140 ? 1.692 29.312 -14.156 1 67.38 140 GLY B N 1
ATOM 4418 C CA . GLY B 1 140 ? 0.873 30.5 -14 1 67.38 140 GLY B CA 1
ATOM 4419 C C . GLY B 1 140 ? 0.339 30.672 -12.586 1 67.38 140 GLY B C 1
ATOM 4420 O O . GLY B 1 140 ? 0.365 29.734 -11.789 1 67.38 140 GLY B O 1
ATOM 4421 N N . PRO B 1 141 ? -0.026 31.969 -12.109 1 69.06 141 PRO B N 1
ATOM 4422 C CA . PRO B 1 141 ? -0.503 32.281 -10.758 1 69.06 141 PRO B CA 1
ATOM 4423 C C . PRO B 1 141 ? -1.747 31.469 -10.375 1 69.06 141 PRO B C 1
ATOM 4425 O O . PRO B 1 141 ? -1.988 31.219 -9.195 1 69.06 141 PRO B O 1
ATOM 4428 N N . LEU B 1 142 ? -2.502 31.062 -11.375 1 77.75 142 LEU B N 1
ATOM 4429 C CA . LEU B 1 142 ? -3.736 30.328 -11.086 1 77.75 142 LEU B CA 1
ATOM 4430 C C . LEU B 1 142 ? -3.525 28.828 -11.203 1 77.75 142 LEU B C 1
ATOM 4432 O O . LEU B 1 142 ? -4.484 28.062 -11.133 1 77.75 142 LEU B O 1
ATOM 4436 N N . GLU B 1 143 ? -2.365 28.469 -11.344 1 77.88 143 GLU B N 1
ATOM 4437 C CA . GLU B 1 143 ? -2.072 27.062 -11.555 1 77.88 143 GLU B CA 1
ATOM 4438 C C . GLU B 1 143 ? -2.463 26.234 -10.336 1 77.88 143 GLU B C 1
ATOM 4440 O O . GLU B 1 143 ? -2.889 25.078 -10.469 1 77.88 143 GLU B O 1
ATOM 4445 N N . PHE B 1 144 ? -2.291 26.844 -9.188 1 73.94 144 PHE B N 1
ATOM 4446 C CA . PHE B 1 144 ? -2.676 26.125 -7.98 1 73.94 144 PHE B CA 1
ATOM 4447 C C . PHE B 1 144 ? -4.172 25.828 -7.977 1 73.94 144 PHE B C 1
ATOM 4449 O O . PHE B 1 144 ? -4.602 24.75 -7.539 1 73.94 144 PHE B O 1
ATOM 4456 N N . VAL B 1 145 ? -4.945 26.656 -8.531 1 81.5 145 VAL B N 1
ATOM 4457 C CA . VAL B 1 145 ? -6.391 26.469 -8.617 1 81.5 145 VAL B CA 1
ATOM 4458 C C . VAL B 1 145 ? -6.707 25.406 -9.664 1 81.5 145 VAL B C 1
ATOM 4460 O O . VAL B 1 145 ? -7.582 24.562 -9.453 1 81.5 145 VAL B O 1
ATOM 4463 N N . VAL B 1 146 ? -6.051 25.469 -10.766 1 85 146 VAL B N 1
ATOM 4464 C CA . VAL B 1 146 ? -6.25 24.484 -11.828 1 85 146 VAL B CA 1
ATOM 4465 C C . VAL B 1 146 ? -5.91 23.078 -11.32 1 85 146 VAL B C 1
ATOM 4467 O O . VAL B 1 146 ? -6.629 22.125 -11.594 1 85 146 VAL B O 1
ATOM 4470 N N . ASN B 1 147 ? -4.891 23.062 -10.508 1 82.19 147 ASN B N 1
ATOM 4471 C CA . ASN B 1 147 ? -4.395 21.781 -10.031 1 82.19 147 ASN B CA 1
ATOM 4472 C C . ASN B 1 147 ? -5.281 21.219 -8.93 1 82.19 147 ASN B C 1
ATOM 4474 O O . ASN B 1 147 ? -5.211 20.016 -8.633 1 82.19 147 ASN B O 1
ATOM 4478 N N . MET B 1 148 ? -6.02 22.031 -8.359 1 86.56 148 MET B N 1
ATOM 4479 C CA . MET B 1 148 ? -6.922 21.578 -7.305 1 86.56 148 MET B CA 1
ATOM 4480 C C . MET B 1 148 ? -8.055 20.734 -7.879 1 86.56 148 MET B C 1
ATOM 4482 O O . MET B 1 148 ? -8.656 19.922 -7.172 1 86.56 148 MET B O 1
ATOM 4486 N N . VAL B 1 149 ? -8.328 20.938 -9.219 1 91 149 VAL B N 1
ATOM 4487 C CA . VAL B 1 149 ? -9.422 20.234 -9.867 1 91 149 VAL B CA 1
ATOM 4488 C C . VAL B 1 149 ? -8.891 18.984 -10.562 1 91 149 VAL B C 1
ATOM 4490 O O . VAL B 1 149 ? -8.18 19.078 -11.57 1 91 149 VAL B O 1
ATOM 4493 N N . PRO B 1 150 ? -9.305 17.828 -10.086 1 91.5 150 PRO B N 1
ATOM 4494 C CA . PRO B 1 150 ? -8.805 16.625 -10.742 1 91.5 150 PRO B CA 1
ATOM 4495 C C . PRO B 1 150 ? -9.539 16.297 -12.031 1 91.5 150 PRO B C 1
ATOM 4497 O O . PRO B 1 150 ? -10.734 16.594 -12.156 1 91.5 150 PRO B O 1
ATOM 4500 N N . ASP B 1 151 ? -8.859 15.719 -12.984 1 91.12 151 ASP B N 1
ATOM 4501 C CA . ASP B 1 151 ? -9.484 15.281 -14.227 1 91.12 151 ASP B CA 1
ATOM 4502 C C . ASP B 1 151 ? -9.883 13.805 -14.148 1 91.12 151 ASP B C 1
ATOM 4504 O O . ASP B 1 151 ? -10.516 13.281 -15.062 1 91.12 151 ASP B O 1
ATOM 4508 N N . ASN B 1 152 ? -9.516 13.133 -13.07 1 92.38 152 ASN B N 1
ATOM 4509 C CA . ASN B 1 152 ? -9.867 11.75 -12.781 1 92.38 152 ASN B CA 1
ATOM 4510 C C . ASN B 1 152 ? -9.891 11.477 -11.281 1 92.38 152 ASN B C 1
ATOM 4512 O O . ASN B 1 152 ? -8.867 11.594 -10.609 1 92.38 152 ASN B O 1
ATOM 4516 N N . ALA B 1 153 ? -10.984 11.102 -10.742 1 92.62 153 ALA B N 1
ATOM 4517 C CA . ALA B 1 153 ? -11.188 10.914 -9.305 1 92.62 153 ALA B CA 1
ATOM 4518 C C . ALA B 1 153 ? -10.336 9.766 -8.781 1 92.62 153 ALA B C 1
ATOM 4520 O O . ALA B 1 153 ? -9.719 9.875 -7.715 1 92.62 153 ALA B O 1
ATOM 4521 N N . VAL B 1 154 ? -10.219 8.711 -9.461 1 92.75 154 VAL B N 1
ATOM 4522 C CA . VAL B 1 154 ? -9.5 7.516 -9.031 1 92.75 154 VAL B CA 1
ATOM 4523 C C . VAL B 1 154 ? -8 7.789 -9.031 1 92.75 154 VAL B C 1
ATOM 4525 O O . VAL B 1 154 ? -7.289 7.418 -8.094 1 92.75 154 VAL B O 1
ATOM 4528 N N . LYS B 1 155 ? -7.602 8.398 -10.094 1 92.56 155 LYS B N 1
ATOM 4529 C CA . LYS B 1 155 ? -6.191 8.766 -10.156 1 92.56 155 LYS B CA 1
ATOM 4530 C C . LYS B 1 155 ? -5.809 9.68 -8.992 1 92.56 155 LYS B C 1
ATOM 4532 O O . LYS B 1 155 ? -4.746 9.523 -8.391 1 92.56 155 LYS B O 1
ATOM 4537 N N . ALA B 1 156 ? -6.609 10.641 -8.672 1 91.94 156 ALA B N 1
ATOM 4538 C CA . ALA B 1 156 ? -6.359 11.539 -7.551 1 91.94 156 ALA B CA 1
ATOM 4539 C C . ALA B 1 156 ? -6.227 10.758 -6.246 1 91.94 156 ALA B C 1
ATOM 4541 O O . ALA B 1 156 ? -5.355 11.055 -5.422 1 91.94 156 ALA B O 1
ATOM 4542 N N . MET B 1 157 ? -7.02 9.781 -6.109 1 94.38 157 MET B N 1
ATOM 4543 C CA . MET B 1 157 ? -7.055 9.016 -4.867 1 94.38 157 MET B CA 1
ATOM 4544 C C . MET B 1 157 ? -5.883 8.047 -4.793 1 94.38 157 MET B C 1
ATOM 4546 O O . MET B 1 157 ? -5.598 7.492 -3.729 1 94.38 157 MET B O 1
ATOM 4550 N N . SER B 1 158 ? -5.199 7.801 -5.832 1 94.06 158 SER B N 1
ATOM 4551 C CA . SER B 1 158 ? -4.078 6.871 -5.859 1 94.06 158 SER B CA 1
ATOM 4552 C C . SER B 1 158 ? -2.758 7.59 -5.594 1 94.06 158 SER B C 1
ATOM 4554 O O . SER B 1 158 ? -1.694 6.965 -5.586 1 94.06 158 SER B O 1
ATOM 4556 N N . ASP B 1 159 ? -2.84 8.852 -5.375 1 89.94 159 ASP B N 1
ATOM 4557 C CA . ASP B 1 159 ? -1.653 9.672 -5.145 1 89.94 159 ASP B CA 1
ATOM 4558 C C . ASP B 1 159 ? -1.756 10.422 -3.818 1 89.94 159 ASP B C 1
ATOM 4560 O O . ASP B 1 159 ? -2.523 11.383 -3.701 1 89.94 159 ASP B O 1
ATOM 4564 N N . ASN B 1 160 ? -0.906 10.078 -2.883 1 86.75 160 ASN B N 1
ATOM 4565 C CA . ASN B 1 160 ? -0.947 10.688 -1.556 1 86.75 160 ASN B CA 1
ATOM 4566 C C . ASN B 1 160 ? -0.539 12.156 -1.598 1 86.75 160 ASN B C 1
ATOM 4568 O O . ASN B 1 160 ? -0.778 12.898 -0.644 1 86.75 160 ASN B O 1
ATOM 4572 N N . LYS B 1 161 ? 0.065 12.578 -2.65 1 80.19 161 LYS B N 1
ATOM 4573 C CA . LYS B 1 161 ? 0.487 13.969 -2.781 1 80.19 161 LYS B CA 1
ATOM 4574 C C . LYS B 1 161 ? -0.646 14.836 -3.316 1 80.19 161 LYS B C 1
ATOM 4576 O O . LYS B 1 161 ? -0.574 16.062 -3.256 1 80.19 161 LYS B O 1
ATOM 4581 N N . ALA B 1 162 ? -1.745 14.25 -3.777 1 84.12 162 ALA B N 1
ATOM 4582 C CA . ALA B 1 162 ? -2.842 14.977 -4.414 1 84.12 162 ALA B CA 1
ATOM 4583 C C . ALA B 1 162 ? -4.039 15.102 -3.475 1 84.12 162 ALA B C 1
ATOM 4585 O O . ALA B 1 162 ? -5.188 14.938 -3.896 1 84.12 162 ALA B O 1
ATOM 4586 N N . MET B 1 163 ? -3.783 15.406 -2.268 1 85.06 163 MET B N 1
ATOM 4587 C CA . MET B 1 163 ? -4.84 15.406 -1.26 1 85.06 163 MET B CA 1
ATOM 4588 C C . MET B 1 163 ? -5.879 16.484 -1.563 1 85.06 163 MET B C 1
ATOM 4590 O O . MET B 1 163 ? -7.074 16.266 -1.354 1 85.06 163 MET B O 1
ATOM 4594 N N . LEU B 1 164 ? -5.398 17.609 -2.072 1 86.88 164 LEU B N 1
ATOM 4595 C CA . LEU B 1 164 ? -6.32 18.688 -2.396 1 86.88 164 LEU B CA 1
ATOM 4596 C C . LEU B 1 164 ? -7.305 18.25 -3.479 1 86.88 164 LEU B C 1
ATOM 4598 O O . LEU B 1 164 ? -8.477 18.641 -3.443 1 86.88 164 LEU B O 1
ATOM 4602 N N . ARG B 1 165 ? -6.855 17.531 -4.465 1 90.69 165 ARG B N 1
ATOM 4603 C CA . ARG B 1 165 ? -7.711 17 -5.527 1 90.69 165 ARG B CA 1
ATOM 4604 C C . ARG B 1 165 ? -8.766 16.062 -4.965 1 90.69 165 ARG B C 1
ATOM 4606 O O . ARG B 1 165 ? -9.922 16.078 -5.391 1 90.69 165 ARG B O 1
ATOM 4613 N N . VAL B 1 166 ? -8.367 15.266 -4.02 1 92.31 166 VAL B N 1
ATOM 4614 C CA . VAL B 1 166 ? -9.289 14.336 -3.369 1 92.31 166 VAL B CA 1
ATOM 4615 C C . VAL B 1 166 ? -10.352 15.109 -2.602 1 92.31 166 VAL B C 1
ATOM 4617 O O . VAL B 1 166 ? -11.539 14.781 -2.68 1 92.31 166 VAL B O 1
ATOM 4620 N N . ILE B 1 167 ? -9.922 16.125 -1.908 1 90.69 167 ILE B N 1
ATOM 4621 C CA . ILE B 1 167 ? -10.828 16.953 -1.117 1 90.69 167 ILE B CA 1
ATOM 4622 C C . ILE B 1 167 ? -11.844 17.625 -2.035 1 90.69 167 ILE B C 1
ATOM 4624 O O . ILE B 1 167 ? -13.047 17.625 -1.758 1 90.69 167 ILE B O 1
ATOM 4628 N N . PHE B 1 168 ? -11.359 18.188 -3.127 1 91.56 168 PHE B N 1
ATOM 4629 C CA . PHE B 1 168 ? -12.234 18.859 -4.078 1 91.56 168 PHE B CA 1
ATOM 4630 C C . PHE B 1 168 ? -13.328 17.922 -4.578 1 91.56 168 PHE B C 1
ATOM 4632 O O . PHE B 1 168 ? -14.516 18.25 -4.52 1 91.56 168 PHE B O 1
ATOM 4639 N N . PHE B 1 169 ? -13 16.797 -5.074 1 94.62 169 PHE B N 1
ATOM 4640 C CA . PHE B 1 169 ? -13.953 15.812 -5.59 1 94.62 169 PHE B CA 1
ATOM 4641 C C . PHE B 1 169 ? -14.945 15.398 -4.508 1 94.62 169 PHE B C 1
ATOM 4643 O O . PHE B 1 169 ? -16.141 15.305 -4.762 1 94.62 169 PHE B O 1
ATOM 4650 N N . THR B 1 170 ? -14.438 15.109 -3.309 1 94.12 170 THR B N 1
ATOM 4651 C CA . THR B 1 170 ? -15.266 14.602 -2.215 1 94.12 170 THR B CA 1
ATOM 4652 C C . THR B 1 170 ? -16.297 15.648 -1.786 1 94.12 170 THR B C 1
ATOM 4654 O O . THR B 1 170 ? -17.438 15.32 -1.5 1 94.12 170 THR B O 1
ATOM 4657 N N . ILE B 1 171 ? -15.836 16.859 -1.745 1 91.75 171 ILE B N 1
ATOM 4658 C CA . ILE B 1 171 ? -16.766 17.938 -1.422 1 91.75 171 ILE B CA 1
ATOM 4659 C C . ILE B 1 171 ? -17.844 18.031 -2.498 1 91.75 171 ILE B C 1
ATOM 4661 O O . ILE B 1 171 ? -19.031 18.141 -2.188 1 91.75 171 ILE B O 1
ATOM 4665 N N . PHE B 1 172 ? -17.422 18 -3.787 1 93.94 172 PHE B N 1
ATOM 4666 C CA . PHE B 1 172 ? -18.344 18.047 -4.914 1 93.94 172 PHE B CA 1
ATOM 4667 C C . PHE B 1 172 ? -19.359 16.906 -4.84 1 93.94 172 PHE B C 1
ATOM 4669 O O . PHE B 1 172 ? -20.562 17.125 -5.016 1 93.94 172 PHE B O 1
ATOM 4676 N N . LEU B 1 173 ? -18.922 15.75 -4.52 1 94 173 LEU B N 1
ATOM 4677 C CA . LEU B 1 173 ? -19.797 14.586 -4.371 1 94 173 LEU B CA 1
ATOM 4678 C C . LEU B 1 173 ? -20.719 14.758 -3.174 1 94 173 LEU B C 1
ATOM 4680 O O . LEU B 1 173 ? -21.922 14.492 -3.271 1 94 173 LEU B O 1
ATOM 4684 N N . GLY B 1 174 ? -20.156 15.188 -2.023 1 92.38 174 GLY B N 1
ATOM 4685 C CA . GLY B 1 174 ? -20.953 15.398 -0.825 1 92.38 174 GLY B CA 1
ATOM 4686 C C . GLY B 1 174 ? -22.078 16.391 -1.027 1 92.38 174 GLY B C 1
ATOM 4687 O O . GLY B 1 174 ? -23.219 16.125 -0.644 1 92.38 174 GLY B O 1
ATOM 4688 N N . ILE B 1 175 ? -21.781 17.469 -1.669 1 90.75 175 ILE B N 1
ATOM 4689 C CA . ILE B 1 175 ? -22.797 18.484 -1.94 1 90.75 175 ILE B CA 1
ATOM 4690 C C . ILE B 1 175 ? -23.844 17.922 -2.887 1 90.75 175 ILE B C 1
ATOM 4692 O O . ILE B 1 175 ? -25.047 18.156 -2.703 1 90.75 175 ILE B O 1
ATOM 4696 N N . SER B 1 176 ? -23.453 17.203 -3.967 1 93.62 176 SER B N 1
ATOM 4697 C CA . SER B 1 176 ? -24.375 16.578 -4.91 1 93.62 176 SER B CA 1
ATOM 4698 C C . SER B 1 176 ? -25.297 15.586 -4.211 1 93.62 176 SER B C 1
ATOM 4700 O O . SER B 1 176 ? -26.469 15.445 -4.578 1 93.62 176 SER B O 1
ATOM 4702 N N . MET B 1 177 ? -24.766 14.867 -3.195 1 92.5 177 MET B N 1
ATOM 4703 C CA . MET B 1 177 ? -25.578 13.93 -2.418 1 92.5 177 MET B CA 1
ATOM 4704 C C . MET B 1 177 ? -26.688 14.656 -1.663 1 92.5 177 MET B C 1
ATOM 4706 O O . MET B 1 177 ? -27.797 14.148 -1.535 1 92.5 177 MET B O 1
ATOM 4710 N N . LEU B 1 178 ? -26.422 15.859 -1.154 1 89 178 LEU B N 1
ATOM 4711 C CA . LEU B 1 178 ? -27.438 16.656 -0.487 1 89 178 LEU B CA 1
ATOM 4712 C C . LEU B 1 178 ? -28.531 17.078 -1.468 1 89 178 LEU B C 1
ATOM 4714 O O . LEU B 1 178 ? -29.703 17.125 -1.109 1 89 178 LEU B O 1
ATOM 4718 N N . LEU B 1 179 ? -28.141 17.297 -2.729 1 91 179 LEU B N 1
ATOM 4719 C CA . LEU B 1 179 ? -29.047 17.875 -3.719 1 91 179 LEU B CA 1
ATOM 4720 C C . LEU B 1 179 ? -29.953 16.797 -4.324 1 91 179 LEU B C 1
ATOM 4722 O O . LEU B 1 179 ? -30.984 17.109 -4.906 1 91 179 LEU B O 1
ATOM 4726 N N . ILE B 1 180 ? -29.641 15.477 -4.195 1 92.94 180 ILE B N 1
ATOM 4727 C CA . ILE B 1 180 ? -30.469 14.438 -4.797 1 92.94 180 ILE B CA 1
ATOM 4728 C C . ILE B 1 180 ? -31.469 13.914 -3.766 1 92.94 180 ILE B C 1
ATOM 4730 O O . ILE B 1 180 ? -32.344 13.102 -4.09 1 92.94 180 ILE B O 1
ATOM 4734 N N . GLY B 1 181 ? -31.359 14.359 -2.504 1 90.19 181 GLY B N 1
ATOM 4735 C CA . GLY B 1 181 ? -32.312 14 -1.469 1 90.19 181 GLY B CA 1
ATOM 4736 C C . GLY B 1 181 ? -31.844 12.859 -0.587 1 90.19 181 GLY B C 1
ATOM 4737 O O . GLY B 1 181 ? -31.031 12.031 -1.018 1 90.19 181 GLY B O 1
ATOM 4738 N N . GLU B 1 182 ? -32.344 12.781 0.546 1 89.75 182 GLU B N 1
ATOM 4739 C CA . GLU B 1 182 ? -31.891 11.867 1.595 1 89.75 182 GLU B CA 1
ATOM 4740 C C . GLU B 1 182 ? -32.125 10.414 1.198 1 89.75 182 GLU B C 1
ATOM 4742 O O . GLU B 1 182 ? -31.25 9.57 1.399 1 89.75 182 GLU B O 1
ATOM 4747 N N . LYS B 1 183 ? -33.25 10.102 0.656 1 93.75 183 LYS B N 1
ATOM 4748 C CA . LYS B 1 183 ? -33.594 8.719 0.326 1 93.75 183 LYS B CA 1
ATOM 4749 C C . LYS B 1 183 ? -32.656 8.164 -0.755 1 93.75 183 LYS B C 1
ATOM 4751 O O . LYS B 1 183 ? -32.156 7.047 -0.64 1 93.75 183 LYS B O 1
ATOM 4756 N N . LYS B 1 184 ? -32.469 8.945 -1.755 1 94.5 184 LYS B N 1
ATOM 4757 C CA . LYS B 1 184 ? -31.641 8.516 -2.871 1 94.5 184 LYS B CA 1
ATOM 4758 C C . LYS B 1 184 ? -30.172 8.461 -2.471 1 94.5 184 LYS B C 1
ATOM 4760 O O . LYS B 1 184 ? -29.406 7.637 -2.982 1 94.5 184 LYS B O 1
ATOM 4765 N N . ALA B 1 185 ? -29.75 9.281 -1.512 1 94.44 185 ALA B N 1
ATOM 4766 C CA . ALA B 1 185 ? -28.344 9.375 -1.093 1 94.44 185 ALA B CA 1
ATOM 4767 C C . ALA B 1 185 ? -28.031 8.359 0.002 1 94.44 185 ALA B C 1
ATOM 4769 O O . ALA B 1 185 ? -26.875 8.141 0.34 1 94.44 185 ALA B O 1
ATOM 4770 N N . ALA B 1 186 ? -29 7.695 0.484 1 94.69 186 ALA B N 1
ATOM 4771 C CA . ALA B 1 186 ? -28.891 6.887 1.696 1 94.69 186 ALA B CA 1
ATOM 4772 C C . ALA B 1 186 ? -27.875 5.762 1.516 1 94.69 186 ALA B C 1
ATOM 4774 O O . ALA B 1 186 ? -27.047 5.508 2.4 1 94.69 186 ALA B O 1
ATOM 4775 N N . PRO B 1 187 ? -27.906 5.062 0.38 1 94.44 187 PRO B N 1
ATOM 4776 C CA . PRO B 1 187 ? -26.938 3.969 0.249 1 94.44 187 PRO B CA 1
ATOM 4777 C C . PRO B 1 187 ? -25.484 4.449 0.323 1 94.44 187 PRO B C 1
ATOM 4779 O O . PRO B 1 187 ? -24.656 3.809 0.971 1 94.44 187 PRO B O 1
ATOM 4782 N N . LEU B 1 188 ? -25.281 5.551 -0.304 1 94.56 188 LEU B N 1
ATOM 4783 C CA . LEU B 1 188 ? -23.938 6.105 -0.272 1 94.56 188 LEU B CA 1
ATOM 4784 C C . LEU B 1 188 ? -23.578 6.59 1.13 1 94.56 188 LEU B C 1
ATOM 4786 O O . LEU B 1 188 ? -22.469 6.34 1.615 1 94.56 188 LEU B O 1
ATOM 4790 N N . LYS B 1 189 ? -24.469 7.262 1.718 1 94.69 189 LYS B N 1
ATOM 4791 C CA . LYS B 1 189 ? -24.234 7.77 3.068 1 94.69 189 LYS B CA 1
ATOM 4792 C C . LYS B 1 189 ? -23.906 6.633 4.035 1 94.69 189 LYS B C 1
ATOM 4794 O O . LYS B 1 189 ? -22.953 6.715 4.801 1 94.69 189 LYS B O 1
ATOM 4799 N N . ASN B 1 190 ? -24.703 5.605 3.965 1 95.81 190 ASN B N 1
ATOM 4800 C CA . ASN B 1 190 ? -24.516 4.469 4.863 1 95.81 190 ASN B CA 1
ATOM 4801 C C . ASN B 1 190 ? -23.172 3.791 4.621 1 95.81 190 ASN B C 1
ATOM 4803 O O . ASN B 1 190 ? -22.5 3.387 5.57 1 95.81 190 ASN B O 1
ATOM 4807 N N . PHE B 1 191 ? -22.844 3.674 3.418 1 95.94 191 PHE B N 1
ATOM 4808 C CA . PHE B 1 191 ? -21.578 3.062 3.055 1 95.94 191 PHE B CA 1
ATOM 4809 C C . PHE B 1 191 ? -20.406 3.854 3.637 1 95.94 191 PHE B C 1
ATOM 4811 O O . PHE B 1 191 ? -19.531 3.283 4.289 1 95.94 191 PHE B O 1
ATOM 4818 N N . PHE B 1 192 ? -20.375 5.129 3.43 1 96 192 PHE B N 1
ATOM 4819 C CA . PHE B 1 192 ? -19.25 5.957 3.836 1 96 192 PHE B CA 1
ATOM 4820 C C . PHE B 1 192 ? -19.25 6.152 5.348 1 96 192 PHE B C 1
ATOM 4822 O O . PHE B 1 192 ? -18.188 6.281 5.957 1 96 192 PHE B O 1
ATOM 4829 N N . ASP B 1 193 ? -20.422 6.117 6.012 1 94.56 193 ASP B N 1
ATOM 4830 C CA . ASP B 1 193 ? -20.484 6.133 7.473 1 94.56 193 ASP B CA 1
ATOM 4831 C C . ASP B 1 193 ? -19.781 4.91 8.062 1 94.56 193 ASP B C 1
ATOM 4833 O O . ASP B 1 193 ? -18.969 5.039 8.984 1 94.56 193 ASP B O 1
ATOM 4837 N N . SER B 1 194 ? -20.156 3.803 7.5 1 95.5 194 SER B N 1
ATOM 4838 C CA . SER B 1 194 ? -19.547 2.549 7.945 1 95.5 194 SER B CA 1
ATOM 4839 C C . SER B 1 194 ? -18.047 2.535 7.684 1 95.5 194 SER B C 1
ATOM 4841 O O . SER B 1 194 ? -17.266 2.094 8.531 1 95.5 194 SER B O 1
ATOM 4843 N N . LEU B 1 195 ? -17.672 3 6.574 1 95.94 195 LEU B N 1
ATOM 4844 C CA . LEU B 1 195 ? -16.266 3.061 6.211 1 95.94 195 LEU B CA 1
ATOM 4845 C C . LEU B 1 195 ? -15.5 3.986 7.148 1 95.94 195 LEU B C 1
ATOM 4847 O O . LEU B 1 195 ? -14.391 3.664 7.578 1 95.94 195 LEU B O 1
ATOM 4851 N N . ASN B 1 196 ? -16.078 5.129 7.422 1 93.75 196 ASN B N 1
ATOM 4852 C CA . ASN B 1 196 ? -15.461 6.078 8.344 1 93.75 196 ASN B CA 1
ATOM 4853 C C . ASN B 1 196 ? -15.188 5.438 9.703 1 93.75 196 ASN B C 1
ATOM 4855 O O . ASN B 1 196 ? -14.094 5.578 10.258 1 93.75 196 ASN B O 1
ATOM 4859 N N . ASP B 1 197 ? -16.125 4.734 10.188 1 92.88 197 ASP B N 1
ATOM 4860 C CA . ASP B 1 197 ? -15.969 4.082 11.484 1 92.88 197 ASP B CA 1
ATOM 4861 C C . ASP B 1 197 ? -14.867 3.023 11.438 1 92.88 197 ASP B C 1
ATOM 4863 O O . ASP B 1 197 ? -14.078 2.906 12.375 1 92.88 197 ASP B O 1
ATOM 4867 N N . ALA B 1 198 ? -14.875 2.26 10.414 1 94.44 198 ALA B N 1
ATOM 4868 C CA . ALA B 1 198 ? -13.867 1.217 10.266 1 94.44 198 ALA B CA 1
ATOM 4869 C C . ALA B 1 198 ? -12.461 1.818 10.203 1 94.44 198 ALA B C 1
ATOM 4871 O O . ALA B 1 198 ? -11.531 1.303 10.828 1 94.44 198 ALA B O 1
ATOM 4872 N N . ILE B 1 199 ? -12.289 2.869 9.469 1 93.94 199 ILE B N 1
ATOM 4873 C CA . ILE B 1 199 ? -10.984 3.492 9.305 1 93.94 199 ILE B CA 1
ATOM 4874 C C . ILE B 1 199 ? -10.516 4.082 10.633 1 93.94 199 ILE B C 1
ATOM 4876 O O . ILE B 1 199 ? -9.336 3.99 10.984 1 93.94 199 ILE B O 1
ATOM 4880 N N . LEU B 1 200 ? -11.414 4.719 11.328 1 90.31 200 LEU B N 1
ATOM 4881 C CA . LEU B 1 200 ? -11.047 5.262 12.633 1 90.31 200 LEU B CA 1
ATOM 4882 C C . LEU B 1 200 ? -10.586 4.152 13.578 1 90.31 200 LEU B C 1
ATOM 4884 O O . LEU B 1 200 ? -9.695 4.359 14.398 1 90.31 200 LEU B O 1
ATOM 4888 N N . LYS B 1 201 ? -11.219 3.045 13.469 1 92.62 201 LYS B N 1
ATOM 4889 C CA . LYS B 1 201 ? -10.781 1.898 14.258 1 92.62 201 LYS B CA 1
ATOM 4890 C C . LYS B 1 201 ? -9.375 1.458 13.852 1 92.62 201 LYS B C 1
ATOM 4892 O O . LYS B 1 201 ? -8.586 1.038 14.695 1 92.62 201 LYS B O 1
ATOM 4897 N N . MET B 1 202 ? -9.102 1.479 12.586 1 94.19 202 MET B N 1
ATOM 4898 C CA . MET B 1 202 ? -7.75 1.185 12.109 1 94.19 202 MET B CA 1
ATOM 4899 C C . MET B 1 202 ? -6.734 2.123 12.75 1 94.19 202 MET B C 1
ATOM 4901 O O . MET B 1 202 ? -5.633 1.701 13.109 1 94.19 202 MET B O 1
ATOM 4905 N N . VAL B 1 203 ? -7.125 3.371 12.867 1 92.06 203 VAL B N 1
ATOM 4906 C CA . VAL B 1 203 ? -6.242 4.344 13.508 1 92.06 203 VAL B CA 1
ATOM 4907 C C . VAL B 1 203 ? -5.906 3.891 14.922 1 92.06 203 VAL B C 1
ATOM 4909 O O . VAL B 1 203 ? -4.738 3.908 15.328 1 92.06 203 VAL B O 1
ATOM 4912 N N . ASP B 1 204 ? -6.863 3.467 15.625 1 91.94 204 ASP B N 1
ATOM 4913 C CA . ASP B 1 204 ? -6.664 3.006 17 1 91.94 204 ASP B CA 1
ATOM 4914 C C . ASP B 1 204 ? -5.652 1.861 17.047 1 91.94 204 ASP B C 1
ATOM 4916 O O . ASP B 1 204 ? -4.781 1.835 17.922 1 91.94 204 ASP B O 1
ATOM 4920 N N . ILE B 1 205 ? -5.832 1.006 16.172 1 92.5 205 ILE B N 1
ATOM 4921 C CA . ILE B 1 205 ? -4.973 -0.172 16.141 1 92.5 205 ILE B CA 1
ATOM 4922 C C . ILE B 1 205 ? -3.543 0.242 15.805 1 92.5 205 ILE B C 1
ATOM 4924 O O . ILE B 1 205 ? -2.592 -0.218 16.453 1 92.5 205 ILE B O 1
ATOM 4928 N N . ILE B 1 206 ? -3.381 1.088 14.836 1 94.12 206 ILE B N 1
ATOM 4929 C CA . ILE B 1 206 ? -2.064 1.561 14.414 1 94.12 206 ILE B CA 1
ATOM 4930 C C . ILE B 1 206 ? -1.375 2.262 15.586 1 94.12 206 ILE B C 1
ATOM 4932 O O . ILE B 1 206 ? -0.174 2.084 15.805 1 94.12 206 ILE B O 1
ATOM 4936 N N . MET B 1 207 ? -2.119 2.988 16.359 1 91.44 207 MET B N 1
ATOM 4937 C CA . MET B 1 207 ? -1.56 3.811 17.438 1 91.44 207 MET B CA 1
ATOM 4938 C C . MET B 1 207 ? -1.021 2.941 18.562 1 91.44 207 MET B C 1
ATOM 4940 O O . MET B 1 207 ? -0.208 3.398 19.375 1 91.44 207 MET B O 1
ATOM 4944 N N . LEU B 1 208 ? -1.435 1.707 18.609 1 91.5 208 LEU B N 1
ATOM 4945 C CA . LEU B 1 208 ? -0.928 0.796 19.641 1 91.5 208 LEU B CA 1
ATOM 4946 C C . LEU B 1 208 ? 0.569 0.562 19.469 1 91.5 208 LEU B C 1
ATOM 4948 O O . LEU B 1 208 ? 1.281 0.319 20.438 1 91.5 208 LEU B O 1
ATOM 4952 N N . VAL B 1 209 ? 1.028 0.695 18.281 1 93.62 209 VAL B N 1
ATOM 4953 C CA . VAL B 1 209 ? 2.428 0.383 18 1 93.62 209 VAL B CA 1
ATOM 4954 C C . VAL B 1 209 ? 3.236 1.675 17.906 1 93.62 209 VAL B C 1
ATOM 4956 O O . VAL B 1 209 ? 4.453 1.64 17.734 1 93.62 209 VAL B O 1
ATOM 4959 N N . SER B 1 210 ? 2.633 2.816 18.094 1 93.44 210 SER B N 1
ATOM 4960 C CA . SER B 1 210 ? 3.248 4.121 17.875 1 93.44 210 SER B CA 1
ATOM 4961 C C . SER B 1 210 ? 4.488 4.305 18.734 1 93.44 210 SER B C 1
ATOM 4963 O O . SER B 1 210 ? 5.508 4.816 18.281 1 93.44 210 SER B O 1
ATOM 4965 N N . PRO B 1 211 ? 4.512 3.869 20.016 1 94.19 211 PRO B N 1
ATOM 4966 C CA . PRO B 1 211 ? 5.715 4.094 20.828 1 94.19 211 PRO B CA 1
ATOM 4967 C C . PRO B 1 211 ? 6.945 3.393 20.25 1 94.19 211 PRO B C 1
ATOM 4969 O O . PRO B 1 211 ? 8.031 3.971 20.234 1 94.19 211 PRO B O 1
ATOM 4972 N N . TYR B 1 212 ? 6.746 2.23 19.719 1 95.19 212 TYR B N 1
ATOM 4973 C CA . TYR B 1 212 ? 7.848 1.472 19.141 1 95.19 212 TYR B CA 1
ATOM 4974 C C . TYR B 1 212 ? 8.266 2.062 17.797 1 95.19 212 TYR B C 1
ATOM 4976 O O . TYR B 1 212 ? 9.453 2.1 17.469 1 95.19 212 TYR B O 1
ATOM 4984 N N . ALA B 1 213 ? 7.281 2.453 17.094 1 94.12 213 ALA B N 1
ATOM 4985 C CA . ALA B 1 213 ? 7.555 3.031 15.773 1 94.12 213 ALA B CA 1
ATOM 4986 C C . ALA B 1 213 ? 8.336 4.336 15.898 1 94.12 213 ALA B C 1
ATOM 4988 O O . ALA B 1 213 ? 9.273 4.582 15.141 1 94.12 213 ALA B O 1
ATOM 4989 N N . VAL B 1 214 ? 7.961 5.133 16.812 1 93.75 214 VAL B N 1
ATOM 4990 C CA . VAL B 1 214 ? 8.617 6.418 17.031 1 93.75 214 VAL B CA 1
ATOM 4991 C C . VAL B 1 214 ? 10.055 6.188 17.5 1 93.75 214 VAL B C 1
ATOM 4993 O O . VAL B 1 214 ? 10.961 6.93 17.125 1 93.75 214 VAL B O 1
ATOM 4996 N N . PHE B 1 215 ? 10.242 5.168 18.344 1 95.69 215 PHE B N 1
ATOM 4997 C CA . PHE B 1 215 ? 11.586 4.75 18.703 1 95.69 215 PHE B CA 1
ATOM 4998 C C . PHE B 1 215 ? 12.43 4.504 17.453 1 95.69 215 PHE B C 1
ATOM 5000 O O . PHE B 1 215 ? 13.555 5 17.359 1 95.69 215 PHE B O 1
ATOM 5007 N N . ALA B 1 216 ? 11.906 3.754 16.594 1 95.56 216 ALA B N 1
ATOM 5008 C CA . ALA B 1 216 ? 12.633 3.395 15.375 1 95.56 216 ALA B CA 1
ATOM 5009 C C . ALA B 1 216 ? 12.914 4.625 14.516 1 95.56 216 ALA B C 1
ATOM 5011 O O . ALA B 1 216 ? 14.016 4.789 13.992 1 95.56 216 ALA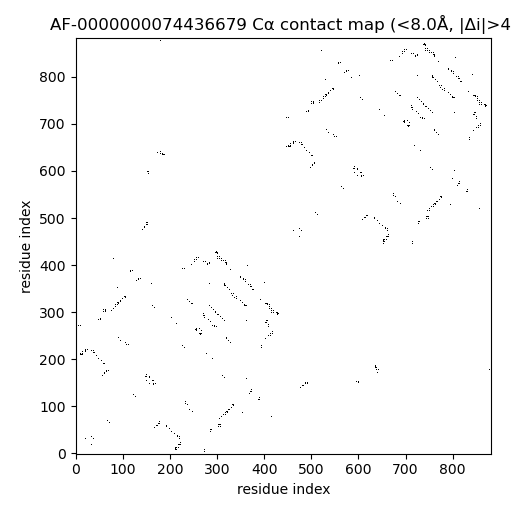 B O 1
ATOM 5012 N N . LEU B 1 217 ? 11.961 5.445 14.344 1 92.31 217 LEU B N 1
ATOM 5013 C CA . LEU B 1 217 ? 12.086 6.641 13.523 1 92.31 217 LEU B CA 1
ATOM 5014 C C . LEU B 1 217 ? 13.164 7.566 14.07 1 92.31 217 LEU B C 1
ATOM 5016 O O . LEU B 1 217 ? 14.023 8.047 13.32 1 92.31 217 LEU B O 1
ATOM 5020 N N . LEU B 1 218 ? 13.156 7.805 15.336 1 92.5 218 LEU B N 1
ATOM 5021 C CA . LEU B 1 218 ? 14.102 8.742 15.93 1 92.5 218 LEU B CA 1
ATOM 5022 C C . LEU B 1 218 ? 15.5 8.141 15.992 1 92.5 218 LEU B C 1
ATOM 5024 O O . LEU B 1 218 ? 16.5 8.859 15.875 1 92.5 218 LEU B O 1
ATOM 5028 N N . ALA B 1 219 ? 15.555 6.859 16.219 1 93.56 219 ALA B N 1
ATOM 5029 C CA . ALA B 1 219 ? 16.859 6.203 16.141 1 93.56 219 ALA B CA 1
ATOM 5030 C C . ALA B 1 219 ? 17.5 6.426 14.773 1 93.56 219 ALA B C 1
ATOM 5032 O O . ALA B 1 219 ? 18.688 6.727 14.68 1 93.56 219 ALA B O 1
ATOM 5033 N N . ASN B 1 220 ? 16.719 6.27 13.805 1 91.5 220 ASN B N 1
ATOM 5034 C CA . ASN B 1 220 ? 17.219 6.457 12.445 1 91.5 220 ASN B CA 1
ATOM 5035 C C . ASN B 1 220 ? 17.625 7.906 12.188 1 91.5 220 ASN B C 1
ATOM 5037 O O . ASN B 1 220 ? 18.594 8.172 11.484 1 91.5 220 ASN B O 1
ATOM 5041 N N . VAL B 1 221 ? 16.891 8.828 12.672 1 86.06 221 VAL B N 1
ATOM 5042 C CA . VAL B 1 221 ? 17.219 10.242 12.516 1 86.06 221 VAL B CA 1
ATOM 5043 C C . VAL B 1 221 ? 18.578 10.531 13.148 1 86.06 221 VAL B C 1
ATOM 5045 O O . VAL B 1 221 ? 19.391 11.25 12.57 1 86.06 221 VAL B O 1
ATOM 5048 N N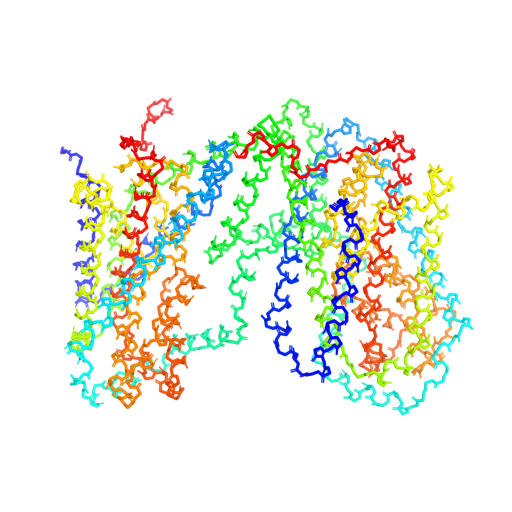 . MET B 1 222 ? 18.828 9.969 14.266 1 85.88 222 MET B N 1
ATOM 5049 C CA . MET B 1 222 ? 20.078 10.195 14.984 1 85.88 222 MET B CA 1
ATOM 5050 C C . MET B 1 222 ? 21.266 9.633 14.211 1 85.88 222 MET B C 1
ATOM 5052 O O . MET B 1 222 ? 22.312 10.281 14.109 1 85.88 222 MET B O 1
ATOM 5056 N N . VAL B 1 223 ? 21.078 8.484 13.625 1 87.81 223 VAL B N 1
ATOM 5057 C CA . VAL B 1 223 ? 22.203 7.82 12.977 1 87.81 223 VAL B CA 1
ATOM 5058 C C . VAL B 1 223 ? 22.484 8.477 11.625 1 87.81 223 VAL B C 1
ATOM 5060 O O . VAL B 1 223 ? 23.594 8.375 11.094 1 87.81 223 VAL B O 1
ATOM 5063 N N . THR B 1 224 ? 21.5 9.023 11.055 1 80.94 224 THR B N 1
ATOM 5064 C CA . THR B 1 224 ? 21.672 9.625 9.734 1 80.94 224 THR B CA 1
ATOM 5065 C C . THR B 1 224 ? 21.984 11.109 9.859 1 80.94 224 THR B C 1
ATOM 5067 O O . THR B 1 224 ? 22.156 11.797 8.844 1 80.94 224 THR B O 1
ATOM 5070 N N . SER B 1 225 ? 22 11.516 11.078 1 74.19 225 SER B N 1
ATOM 5071 C CA . SER B 1 225 ? 22.281 12.93 11.289 1 74.19 225 SER B CA 1
ATOM 5072 C C . SER B 1 225 ? 23.766 13.234 11.047 1 74.19 225 SER B C 1
ATOM 5074 O O . SER B 1 225 ? 24.609 12.359 11.219 1 74.19 225 SER B O 1
ATOM 5076 N N . GLY B 1 226 ? 24.031 14.227 10.375 1 66.06 226 GLY B N 1
ATOM 5077 C CA . GLY B 1 226 ? 25.344 14.656 9.922 1 66.06 226 GLY B CA 1
ATOM 5078 C C . GLY B 1 226 ? 26.297 14.984 11.055 1 66.06 226 GLY B C 1
ATOM 5079 O O . GLY B 1 226 ? 26.047 14.609 12.203 1 66.06 226 GLY B O 1
ATOM 5080 N N . ASP B 1 227 ? 27.375 15.648 10.789 1 66.19 227 ASP B N 1
ATOM 5081 C CA . ASP B 1 227 ? 28.531 16.047 11.602 1 66.19 227 ASP B CA 1
ATOM 5082 C C . ASP B 1 227 ? 28.125 17.062 12.656 1 66.19 227 ASP B C 1
ATOM 5084 O O . ASP B 1 227 ? 27.625 18.141 12.336 1 66.19 227 ASP B O 1
ATOM 5088 N N . PRO B 1 228 ? 28.234 16.781 13.953 1 70.25 228 PRO B N 1
ATOM 5089 C CA . PRO B 1 228 ? 27.875 17.703 15.031 1 70.25 228 PRO B CA 1
ATOM 5090 C C . PRO B 1 228 ? 28.531 19.078 14.875 1 70.25 228 PRO B C 1
ATOM 5092 O O . PRO B 1 228 ? 27.969 20.094 15.312 1 70.25 228 PRO B O 1
ATOM 5095 N N . LYS B 1 229 ? 29.766 19.188 14.258 1 69.44 229 LYS B N 1
ATOM 5096 C CA . LYS B 1 229 ? 30.469 20.453 14.102 1 69.44 229 LYS B CA 1
ATOM 5097 C C . LYS B 1 229 ? 29.703 21.406 13.195 1 69.44 229 LYS B C 1
ATOM 5099 O O . LYS B 1 229 ? 29.641 22.609 13.453 1 69.44 229 LYS B O 1
ATOM 5104 N N . VAL B 1 230 ? 29.078 20.875 12.234 1 68.12 230 VAL B N 1
ATOM 5105 C CA . VAL B 1 230 ? 28.297 21.672 11.289 1 68.12 230 VAL B CA 1
ATOM 5106 C C . VAL B 1 230 ? 27.031 22.188 11.969 1 68.12 230 VAL B C 1
ATOM 5108 O O . VAL B 1 230 ? 26.609 23.312 11.727 1 68.12 230 VAL B O 1
ATOM 5111 N N . LEU B 1 231 ? 26.547 21.484 12.883 1 74.44 231 LEU B N 1
ATOM 5112 C CA . LEU B 1 231 ? 25.328 21.828 13.586 1 74.44 231 LEU B CA 1
ATOM 5113 C C . LEU B 1 231 ? 25.547 23.016 14.516 1 74.44 231 LEU B C 1
ATOM 5115 O O . LEU B 1 231 ? 24.672 23.891 14.641 1 74.44 231 LEU B O 1
ATOM 5119 N N . LEU B 1 232 ? 26.75 23.156 15.016 1 74.69 232 LEU B N 1
ATOM 5120 C CA . LEU B 1 232 ? 27.047 24.234 15.945 1 74.69 232 LEU B CA 1
ATOM 5121 C C . LEU B 1 232 ? 27.109 25.578 15.227 1 74.69 232 LEU B C 1
ATOM 5123 O O . LEU B 1 232 ? 26.719 26.609 15.781 1 74.69 232 LEU B O 1
ATOM 5127 N N . ALA B 1 233 ? 27.594 25.578 14.039 1 73.81 233 ALA B N 1
ATOM 5128 C CA . ALA B 1 233 ? 27.734 26.797 13.258 1 73.81 233 ALA B CA 1
ATOM 5129 C C . ALA B 1 233 ? 26.359 27.391 12.922 1 73.81 233 ALA B C 1
ATOM 5131 O O . ALA B 1 233 ? 26.234 28.594 12.688 1 73.81 233 ALA B O 1
ATOM 5132 N N . LEU B 1 234 ? 25.391 26.594 12.938 1 85.44 234 LEU B N 1
ATOM 5133 C CA . LEU B 1 234 ? 24.062 27 12.508 1 85.44 234 LEU B CA 1
ATOM 5134 C C . LEU B 1 234 ? 23.125 27.141 13.703 1 85.44 234 LEU B C 1
ATOM 5136 O O . LEU B 1 234 ? 21.906 27.281 13.539 1 85.44 234 LEU B O 1
ATOM 5140 N N . LEU B 1 235 ? 23.641 27.141 14.844 1 87.19 235 LEU B N 1
ATOM 5141 C CA . LEU B 1 235 ? 22.859 27.125 16.078 1 87.19 235 LEU B CA 1
ATOM 5142 C C . LEU B 1 235 ? 22.031 28.406 16.203 1 87.19 235 LEU B C 1
ATOM 5144 O O . LEU B 1 235 ? 20.891 28.359 16.688 1 87.19 235 LEU B O 1
ATOM 5148 N N . LYS B 1 236 ? 22.641 29.516 15.852 1 90.12 236 LYS B N 1
ATOM 5149 C CA . LYS B 1 236 ? 21.922 30.781 15.953 1 90.12 236 LYS B CA 1
ATOM 5150 C C . LYS B 1 236 ? 20.719 30.797 15.016 1 90.12 236 LYS B C 1
ATOM 5152 O O . LYS B 1 236 ? 19.625 31.203 15.414 1 90.12 236 LYS B O 1
ATOM 5157 N N . TYR B 1 237 ? 20.922 30.438 13.828 1 92.69 237 TYR B N 1
ATOM 5158 C CA . TYR B 1 237 ? 19.828 30.328 12.859 1 92.69 237 TYR B CA 1
ATOM 5159 C C . TYR B 1 237 ? 18.734 29.391 13.352 1 92.69 237 TYR B C 1
ATOM 5161 O O . TYR B 1 237 ? 17.562 29.766 13.398 1 92.69 237 TYR B O 1
ATOM 5169 N N . ALA B 1 238 ? 19.156 28.203 13.703 1 93.81 238 ALA B N 1
ATOM 5170 C CA . ALA B 1 238 ? 18.203 27.203 14.195 1 93.81 238 ALA B CA 1
ATOM 5171 C C . ALA B 1 238 ? 17.469 27.703 15.43 1 93.81 238 ALA B C 1
ATOM 5173 O O . ALA B 1 238 ? 16.266 27.453 15.594 1 93.81 238 ALA B O 1
ATOM 5174 N N . GLY B 1 239 ? 18.219 28.344 16.25 1 94.94 239 GLY B N 1
ATOM 5175 C CA . GLY B 1 239 ? 17.625 28.922 17.453 1 94.94 239 GLY B CA 1
ATOM 5176 C C . GLY B 1 239 ? 16.516 29.906 17.156 1 94.94 239 GLY B C 1
ATOM 5177 O O . GLY B 1 239 ? 15.484 29.906 17.828 1 94.94 239 GLY B O 1
ATOM 5178 N N . VAL B 1 240 ? 16.688 30.781 16.172 1 96.31 240 VAL B N 1
ATOM 5179 C CA . VAL B 1 240 ? 15.68 31.766 15.789 1 96.31 240 VAL B CA 1
ATOM 5180 C C . VAL B 1 240 ? 14.406 31.047 15.328 1 96.31 240 VAL B C 1
ATOM 5182 O O . VAL B 1 240 ? 13.297 31.438 15.695 1 96.31 240 VAL B O 1
ATOM 5185 N N . VAL B 1 241 ? 14.586 30.031 14.508 1 96.62 241 VAL B N 1
ATOM 5186 C CA . VAL B 1 241 ? 13.445 29.25 14.023 1 96.62 241 VAL B CA 1
ATOM 5187 C C . VAL B 1 241 ? 12.711 28.625 15.203 1 96.62 241 VAL B C 1
ATOM 5189 O O . VAL B 1 241 ? 11.484 28.719 15.305 1 96.62 241 VAL B O 1
ATOM 5192 N N . ILE B 1 242 ? 13.445 28.031 16.109 1 97.31 242 ILE B N 1
ATOM 5193 C CA . ILE B 1 242 ? 12.859 27.328 17.25 1 97.31 242 ILE B CA 1
ATOM 5194 C C . ILE B 1 242 ? 12.102 28.312 18.141 1 97.31 242 ILE B C 1
ATOM 5196 O O . ILE B 1 242 ? 10.984 28.031 18.578 1 97.31 242 ILE B O 1
ATOM 5200 N N . ILE B 1 243 ? 12.695 29.438 18.375 1 97.69 243 ILE B N 1
ATOM 5201 C CA . ILE B 1 243 ? 12.031 30.469 19.156 1 97.69 243 ILE B CA 1
ATOM 5202 C C . ILE B 1 243 ? 10.742 30.891 18.469 1 97.69 243 ILE B C 1
ATOM 5204 O O . ILE B 1 243 ? 9.711 31.078 19.125 1 97.69 243 ILE B O 1
ATOM 5208 N N . GLY B 1 244 ? 10.82 31.109 17.219 1 98.06 244 GLY B N 1
ATOM 5209 C CA . GLY B 1 244 ? 9.625 31.453 16.453 1 98.06 244 GLY B CA 1
ATOM 5210 C C . GLY B 1 244 ? 8.539 30.391 16.547 1 98.06 244 GLY B C 1
ATOM 5211 O O . GLY B 1 244 ? 7.359 30.719 16.719 1 98.06 244 GLY B O 1
ATOM 5212 N N . LEU B 1 245 ? 8.898 29.156 16.391 1 98.12 245 LEU B N 1
ATOM 5213 C CA . LEU B 1 245 ? 7.945 28.047 16.469 1 98.12 245 LEU B CA 1
ATOM 5214 C C . LEU B 1 245 ? 7.316 27.969 17.844 1 98.12 245 LEU B C 1
ATOM 5216 O O . LEU B 1 245 ? 6.121 27.688 17.984 1 98.12 245 LEU B O 1
ATOM 5220 N N . LEU B 1 246 ? 8.109 28.188 18.891 1 97.69 246 LEU B N 1
ATOM 5221 C CA . LEU B 1 246 ? 7.582 28.219 20.25 1 97.69 246 LEU B CA 1
ATOM 5222 C C . LEU B 1 246 ? 6.59 29.359 20.406 1 97.69 246 LEU B C 1
ATOM 5224 O O . LEU B 1 246 ? 5.562 29.219 21.078 1 97.69 246 LEU B O 1
ATOM 5228 N N . ALA B 1 247 ? 6.922 30.484 19.844 1 97.88 247 ALA B N 1
ATOM 5229 C CA . ALA B 1 247 ? 6.004 31.625 19.875 1 97.88 247 ALA B CA 1
ATOM 5230 C C . ALA B 1 247 ? 4.676 31.266 19.203 1 97.88 247 ALA B C 1
ATOM 5232 O O . ALA B 1 247 ? 3.617 31.734 19.641 1 97.88 247 ALA B O 1
ATOM 5233 N N . MET B 1 248 ? 4.727 30.547 18.188 1 97.75 248 MET B N 1
ATOM 5234 C CA . MET B 1 248 ? 3.508 30.109 17.5 1 97.75 248 MET B CA 1
ATOM 5235 C C . MET B 1 248 ? 2.654 29.234 18.406 1 97.75 248 MET B C 1
ATOM 5237 O O . MET B 1 248 ? 1.425 29.312 18.375 1 97.75 248 MET B O 1
ATOM 5241 N N . VAL B 1 249 ? 3.279 28.359 19.156 1 97.62 249 VAL B N 1
ATOM 5242 C CA . VAL B 1 249 ? 2.539 27.531 20.109 1 97.62 249 VAL B CA 1
ATOM 5243 C C . VAL B 1 249 ? 1.798 28.422 21.109 1 97.62 249 VAL B C 1
ATOM 5245 O O . VAL B 1 249 ? 0.622 28.188 21.391 1 97.62 249 VAL B O 1
ATOM 5248 N N . ILE B 1 250 ? 2.482 29.375 21.594 1 97.44 250 ILE B N 1
ATOM 5249 C CA . ILE B 1 250 ? 1.882 30.328 22.531 1 97.44 250 ILE B CA 1
ATOM 5250 C C . ILE B 1 250 ? 0.729 31.062 21.859 1 97.44 250 ILE B C 1
ATOM 5252 O O . ILE B 1 250 ? -0.338 31.234 22.453 1 97.44 250 ILE B O 1
ATOM 5256 N N . PHE B 1 251 ? 0.93 31.469 20.672 1 97.75 251 PHE B N 1
ATOM 5257 C CA . PHE B 1 251 ? -0.104 32.156 19.891 1 97.75 251 PHE B CA 1
ATOM 5258 C C . PHE B 1 251 ? -1.352 31.281 19.781 1 97.75 251 PHE B C 1
ATOM 5260 O O . PHE B 1 251 ? -2.467 31.75 20 1 97.75 251 PHE B O 1
ATOM 5267 N N . TYR B 1 252 ? -1.173 30 19.438 1 98.06 252 TYR B N 1
ATOM 5268 C CA . TYR B 1 252 ? -2.295 29.062 19.328 1 98.06 252 TYR B CA 1
ATOM 5269 C C . TYR B 1 252 ? -2.99 28.906 20.672 1 98.06 252 TYR B C 1
ATOM 5271 O O . TYR B 1 252 ? -4.219 28.859 20.75 1 98.06 252 TYR B O 1
ATOM 5279 N N . CYS B 1 253 ? -2.191 28.797 21.734 1 97.69 253 CYS B N 1
ATOM 5280 C CA . CYS B 1 253 ? -2.744 28.641 23.062 1 97.69 253 CYS B CA 1
ATOM 5281 C C . CYS B 1 253 ? -3.602 29.844 23.453 1 97.69 253 CYS B C 1
ATOM 5283 O O . CYS B 1 253 ? -4.652 29.688 24.078 1 97.69 253 CYS B O 1
ATOM 5285 N N . ILE B 1 254 ? -3.156 30.984 23.062 1 97.62 254 ILE B N 1
ATOM 5286 C CA . ILE B 1 254 ? -3.918 32.219 23.328 1 97.62 254 ILE B CA 1
ATOM 5287 C C . ILE B 1 254 ? -5.234 32.156 22.562 1 97.62 254 ILE B C 1
ATOM 5289 O O . ILE B 1 254 ? -6.293 32.469 23.109 1 97.62 254 ILE B O 1
ATOM 5293 N N . LEU B 1 255 ? -5.188 31.75 21.312 1 97.38 255 LEU B N 1
ATOM 5294 C CA . LEU B 1 255 ? -6.398 31.672 20.5 1 97.38 255 LEU B CA 1
ATOM 5295 C C . LEU B 1 255 ? -7.391 30.688 21.094 1 97.38 255 LEU B C 1
ATOM 5297 O O . LEU B 1 255 ? -8.586 30.969 21.188 1 97.38 255 LEU B O 1
ATOM 5301 N N . VAL B 1 256 ? -6.895 29.531 21.5 1 97.12 256 VAL B N 1
ATOM 5302 C CA . VAL B 1 256 ? -7.746 28.5 22.078 1 97.12 256 VAL B CA 1
ATOM 5303 C C . VAL B 1 256 ? -8.375 29.016 23.375 1 97.12 256 VAL B C 1
ATOM 5305 O O . VAL B 1 256 ? -9.578 28.844 23.594 1 97.12 256 VAL B O 1
ATOM 5308 N N . SER B 1 257 ? -7.602 29.688 24.203 1 97.12 257 SER B N 1
ATOM 5309 C CA . SER B 1 257 ? -8.078 30.172 25.5 1 97.12 257 SER B CA 1
ATOM 5310 C C . SER B 1 257 ? -9.109 31.281 25.328 1 97.12 257 SER B C 1
ATOM 5312 O O . SER B 1 257 ? -10.133 31.281 26.016 1 97.12 257 SER B O 1
ATOM 5314 N N . ILE B 1 258 ? -8.906 32.125 24.422 1 96.81 258 ILE B N 1
ATOM 5315 C CA . ILE B 1 258 ? -9.75 33.312 24.297 1 96.81 258 ILE B CA 1
ATOM 5316 C C . ILE B 1 258 ? -11.016 32.969 23.516 1 96.81 258 ILE B C 1
ATOM 5318 O O . ILE B 1 258 ? -12.117 33.344 23.922 1 96.81 258 ILE B O 1
ATOM 5322 N N . TYR B 1 259 ? -10.859 32.219 22.5 1 95.56 259 TYR B N 1
ATOM 5323 C CA . TYR B 1 259 ? -12 32.031 21.609 1 95.56 259 TYR B CA 1
ATOM 5324 C C . TYR B 1 259 ? -12.82 30.812 22.047 1 95.56 259 TYR B C 1
ATOM 5326 O O . TYR B 1 259 ? -14.055 30.828 21.953 1 95.56 259 TYR B O 1
ATOM 5334 N N . THR B 1 260 ? -12.18 29.766 22.484 1 95.69 260 THR B N 1
ATOM 5335 C CA . THR B 1 260 ? -12.93 28.547 22.828 1 95.69 260 THR B CA 1
ATOM 5336 C C . THR B 1 260 ? -13.125 28.453 24.328 1 95.69 260 THR B C 1
ATOM 5338 O O . THR B 1 260 ? -13.906 27.625 24.797 1 95.69 260 THR B O 1
ATOM 5341 N N . LYS B 1 261 ? -12.406 29.234 25.094 1 95.06 261 LYS B N 1
ATOM 5342 C CA . LYS B 1 261 ? -12.508 29.297 26.547 1 95.06 261 LYS B CA 1
ATOM 5343 C C . LYS B 1 261 ? -12.125 27.953 27.172 1 95.06 261 LYS B C 1
ATOM 5345 O O . LYS B 1 261 ? -12.719 27.531 28.172 1 95.06 261 LYS B O 1
ATOM 5350 N N . LYS B 1 262 ? -11.328 27.297 26.516 1 96 262 LYS B N 1
ATOM 5351 C CA . LYS B 1 262 ? -10.797 26.047 27.047 1 96 262 LYS B CA 1
ATOM 5352 C C . LYS B 1 262 ? -9.375 26.234 27.578 1 96 262 LYS B C 1
ATOM 5354 O O . LYS B 1 262 ? -8.68 27.172 27.172 1 96 262 LYS B O 1
ATOM 5359 N N . ASN B 1 263 ? -8.977 25.422 28.469 1 97.06 263 ASN B N 1
ATOM 5360 C CA . ASN B 1 263 ? -7.621 25.438 29 1 97.06 263 ASN B CA 1
ATOM 5361 C C . ASN B 1 263 ? -6.598 25.031 27.953 1 97.06 263 ASN B C 1
ATOM 5363 O O . ASN B 1 263 ? -6.641 23.922 27.438 1 97.06 263 ASN B O 1
ATOM 5367 N N . PRO B 1 264 ? -5.66 25.922 27.672 1 96.88 264 PRO B N 1
ATOM 5368 C CA . PRO B 1 264 ? -4.684 25.609 26.625 1 96.88 264 PRO B CA 1
ATOM 5369 C C . PRO B 1 264 ? -3.814 24.406 26.969 1 96.88 264 PRO B C 1
ATOM 5371 O O . PRO B 1 264 ? -3.395 23.656 26.078 1 96.88 264 PRO B O 1
ATOM 5374 N N . MET B 1 265 ? -3.527 24.188 28.203 1 96.38 265 MET B N 1
ATOM 5375 C CA . MET B 1 265 ? -2.717 23.047 28.594 1 96.38 265 MET B CA 1
ATOM 5376 C C . MET B 1 265 ? -3.475 21.734 28.375 1 96.38 265 MET B C 1
ATOM 5378 O O . MET B 1 265 ? -2.877 20.719 28.031 1 96.38 265 MET B O 1
ATOM 5382 N N . TRP B 1 266 ? -4.738 21.781 28.672 1 96.44 266 TRP B N 1
ATOM 5383 C CA . TRP B 1 266 ? -5.594 20.641 28.375 1 96.44 266 TRP B CA 1
ATOM 5384 C C . TRP B 1 266 ? -5.594 20.328 26.891 1 96.44 266 TRP B C 1
ATOM 5386 O O . TRP B 1 266 ? -5.469 19.172 26.484 1 96.44 266 TRP B O 1
ATOM 5396 N N . PHE B 1 267 ? -5.68 21.438 26.188 1 96.94 267 PHE B N 1
ATOM 5397 C CA . PHE B 1 267 ? -5.672 21.312 24.734 1 96.94 267 PHE B CA 1
ATOM 5398 C C . PHE B 1 267 ? -4.395 20.625 24.266 1 96.94 267 PHE B C 1
ATOM 5400 O O . PHE B 1 267 ? -4.449 19.672 23.5 1 96.94 267 PHE B O 1
ATOM 5407 N N . LEU B 1 268 ? -3.27 21.062 24.672 1 96.94 268 LEU B N 1
ATOM 5408 C CA . LEU B 1 268 ? -1.983 20.5 24.266 1 96.94 268 LEU B CA 1
ATOM 5409 C C . LEU B 1 268 ? -1.842 19.062 24.719 1 96.94 268 LEU B C 1
ATOM 5411 O O . LEU B 1 268 ? -1.288 18.219 24 1 96.94 268 LEU B O 1
ATOM 5415 N N . LYS B 1 269 ? -2.34 18.781 25.844 1 95.25 269 LYS B N 1
ATOM 5416 C CA . LYS B 1 269 ? -2.268 17.422 26.375 1 95.25 269 LYS B CA 1
ATOM 5417 C C . LYS B 1 269 ? -3.092 16.453 25.531 1 95.25 269 LYS B C 1
ATOM 5419 O O . LYS B 1 269 ? -2.629 15.359 25.203 1 95.25 269 LYS B O 1
ATOM 5424 N N . GLN B 1 270 ? -4.293 16.875 25.188 1 95.38 270 GLN B N 1
ATOM 5425 C CA . GLN B 1 270 ? -5.188 16.016 24.422 1 95.38 270 GLN B CA 1
ATOM 5426 C C . GLN B 1 270 ? -4.664 15.812 23 1 95.38 270 GLN B C 1
ATOM 5428 O O . GLN B 1 270 ? -4.875 14.758 22.406 1 95.38 270 GLN B O 1
ATOM 5433 N N . LEU B 1 271 ? -3.939 16.781 22.531 1 97 271 LEU B N 1
ATOM 5434 C CA . LEU B 1 271 ? -3.447 16.734 21.156 1 97 271 LEU B CA 1
ATOM 5435 C C . LEU B 1 271 ? -2.07 16.078 21.094 1 97 271 LEU B C 1
ATOM 5437 O O . LEU B 1 271 ? -1.612 15.695 20.016 1 97 271 LEU B O 1
ATOM 5441 N N . SER B 1 272 ? -1.409 15.852 22.156 1 96.31 272 SER B N 1
ATOM 5442 C CA . SER B 1 272 ? 0.008 15.523 22.266 1 96.31 272 SER B CA 1
ATOM 5443 C C . SER B 1 272 ? 0.359 14.289 21.438 1 96.31 272 SER B C 1
ATOM 5445 O O . SER B 1 272 ? 1.398 14.258 20.781 1 96.31 272 SER B O 1
ATOM 5447 N N . PRO B 1 273 ? -0.477 13.234 21.453 1 94.88 273 PRO B N 1
ATOM 5448 C CA . PRO B 1 273 ? -0.107 12.086 20.625 1 94.88 273 PRO B CA 1
ATOM 5449 C C . PRO B 1 273 ? 0.059 12.445 19.141 1 94.88 273 PRO B C 1
ATOM 5451 O O . PRO B 1 273 ? 0.984 11.961 18.484 1 94.88 273 PRO B O 1
ATOM 5454 N N . ALA B 1 274 ? -0.825 13.266 18.656 1 96.25 274 ALA B N 1
ATOM 5455 C CA . ALA B 1 274 ? -0.73 13.711 17.281 1 96.25 274 ALA B CA 1
ATOM 5456 C C . ALA B 1 274 ? 0.502 14.578 17.062 1 96.25 274 ALA B C 1
ATOM 5458 O O . ALA B 1 274 ? 1.179 14.469 16.031 1 96.25 274 ALA B O 1
ATOM 5459 N N . GLN B 1 275 ? 0.786 15.414 18 1 97.25 275 GLN B N 1
ATOM 5460 C CA . GLN B 1 275 ? 1.958 16.281 17.906 1 97.25 275 GLN B CA 1
ATOM 5461 C C . GLN B 1 275 ? 3.246 15.461 17.891 1 97.25 275 GLN B C 1
ATOM 5463 O O . GLN B 1 275 ? 4.145 15.727 17.094 1 97.25 275 GLN B O 1
ATOM 5468 N N . LEU B 1 276 ? 3.32 14.547 18.734 1 95.31 276 LEU B N 1
ATOM 5469 C CA . LEU B 1 276 ? 4.512 13.711 18.828 1 95.31 276 LEU B CA 1
ATOM 5470 C C . LEU B 1 276 ? 4.691 12.883 17.547 1 95.31 276 LEU B C 1
ATOM 5472 O O . LEU B 1 276 ? 5.82 12.695 17.094 1 95.31 276 LEU B O 1
ATOM 5476 N N . LEU B 1 277 ? 3.611 12.453 17.047 1 94.25 277 LEU B N 1
ATOM 5477 C CA . LEU B 1 277 ? 3.689 11.711 15.797 1 94.25 277 LEU B CA 1
ATOM 5478 C C . LEU B 1 277 ? 4.105 12.633 14.648 1 94.25 277 LEU B C 1
AT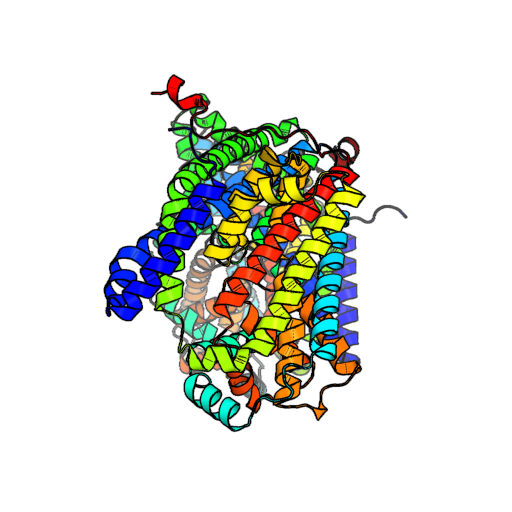OM 5480 O O . LEU B 1 277 ? 4.883 12.227 13.781 1 94.25 277 LEU B O 1
ATOM 5484 N N . ALA B 1 278 ? 3.547 13.773 14.641 1 95.31 278 ALA B N 1
ATOM 5485 C CA . ALA B 1 278 ? 3.943 14.758 13.641 1 95.31 278 ALA B CA 1
ATOM 5486 C C . ALA B 1 278 ? 5.441 15.039 13.711 1 95.31 278 ALA B C 1
ATOM 5488 O O . ALA B 1 278 ? 6.117 15.109 12.68 1 95.31 278 ALA B O 1
ATOM 5489 N N . PHE B 1 279 ? 5.914 15.156 14.844 1 95.19 279 PHE B N 1
ATOM 5490 C CA . PHE B 1 279 ? 7.336 15.375 15.07 1 95.19 279 PHE B CA 1
ATOM 5491 C C . PHE B 1 279 ? 8.164 14.219 14.523 1 95.19 279 PHE B C 1
ATOM 5493 O O . PHE B 1 279 ? 9.164 14.43 13.844 1 95.19 279 PHE B O 1
ATOM 5500 N N . SER B 1 280 ? 7.719 13.086 14.797 1 93.19 280 SER B N 1
ATOM 5501 C CA . SER B 1 280 ? 8.5 11.898 14.477 1 93.19 280 SER B CA 1
ATOM 5502 C C . SER B 1 280 ? 8.398 11.547 12.992 1 93.19 280 SER B C 1
ATOM 5504 O O . SER B 1 280 ? 9.352 11.023 12.406 1 93.19 280 SER B O 1
ATOM 5506 N N . THR B 1 281 ? 7.273 11.836 12.383 1 90.31 281 THR B N 1
ATOM 5507 C CA . THR B 1 281 ? 7.062 11.469 10.984 1 90.31 281 THR B CA 1
ATOM 5508 C C . THR B 1 281 ? 7.41 12.633 10.062 1 90.31 281 THR B C 1
ATOM 5510 O O . THR B 1 281 ? 7.602 12.445 8.859 1 90.31 281 THR B O 1
ATOM 5513 N N . SER B 1 282 ? 7.312 13.859 10.539 1 91.19 282 SER B N 1
ATOM 5514 C CA . SER B 1 282 ? 7.516 15.094 9.781 1 91.19 282 SER B CA 1
ATOM 5515 C C . SER B 1 282 ? 6.531 15.195 8.617 1 91.19 282 SER B C 1
ATOM 5517 O O . SER B 1 282 ? 6.898 15.625 7.52 1 91.19 282 SER B O 1
ATOM 5519 N N . SER B 1 283 ? 5.285 14.758 8.875 1 89.88 283 SER B N 1
ATOM 5520 C CA . SER B 1 283 ? 4.254 14.789 7.844 1 89.88 283 SER B CA 1
ATOM 5521 C C . SER B 1 283 ? 2.875 15.039 8.445 1 89.88 283 SER B C 1
ATOM 5523 O O . SER B 1 283 ? 2.35 14.195 9.172 1 89.88 283 SER B O 1
ATOM 5525 N N . SER B 1 284 ? 2.348 16.156 8 1 92.25 284 SER B N 1
ATOM 5526 C CA . SER B 1 284 ? 0.989 16.453 8.438 1 92.25 284 SER B CA 1
ATOM 5527 C C . SER B 1 284 ? -0.018 15.492 7.812 1 92.25 284 SER B C 1
ATOM 5529 O O . SER B 1 284 ? -1.009 15.125 8.445 1 92.25 284 SER B O 1
ATOM 5531 N N . ALA B 1 285 ? 0.318 15.148 6.598 1 88.75 285 ALA B N 1
ATOM 5532 C CA . ALA B 1 285 ? -0.58 14.25 5.875 1 88.75 285 ALA B CA 1
ATOM 5533 C C . ALA B 1 285 ? -0.609 12.867 6.52 1 88.75 285 ALA B C 1
ATOM 5535 O O . ALA B 1 285 ? -1.679 12.281 6.688 1 88.75 285 ALA B O 1
ATOM 5536 N N . ALA B 1 286 ? 0.538 12.383 6.844 1 89.25 286 ALA B N 1
ATOM 5537 C CA . ALA B 1 286 ? 0.628 11.07 7.477 1 89.25 286 ALA B CA 1
ATOM 5538 C C . ALA B 1 286 ? -0.01 11.086 8.867 1 89.25 286 ALA B C 1
ATOM 5540 O O . ALA B 1 286 ? -0.566 10.078 9.312 1 89.25 286 ALA B O 1
ATOM 5541 N N . THR B 1 287 ? -0.013 12.195 9.539 1 94.44 287 THR B N 1
ATOM 5542 C CA . THR B 1 287 ? -0.497 12.312 10.914 1 94.44 287 THR B CA 1
ATOM 5543 C C . THR B 1 287 ? -1.987 12.641 10.938 1 94.44 287 THR B C 1
ATOM 5545 O O . THR B 1 287 ? -2.625 12.586 11.984 1 94.44 287 THR B O 1
ATOM 5548 N N . LEU B 1 288 ? -2.564 12.961 9.805 1 93.81 288 LEU B N 1
ATOM 5549 C CA . LEU B 1 288 ? -3.922 13.484 9.703 1 93.81 288 LEU B CA 1
ATOM 5550 C C . LEU B 1 288 ? -4.922 12.562 10.391 1 93.81 288 LEU B C 1
ATOM 5552 O O . LEU B 1 288 ? -5.758 13.016 11.172 1 93.81 288 LEU B O 1
ATOM 5556 N N . PRO B 1 289 ? -4.816 11.25 10.164 1 93.38 289 PRO B N 1
ATOM 5557 C CA . PRO B 1 289 ? -5.797 10.375 10.805 1 93.38 289 PRO B CA 1
ATOM 5558 C C . PRO B 1 289 ? -5.766 10.469 12.328 1 93.38 289 PRO B C 1
ATOM 5560 O O . PRO B 1 289 ? -6.816 10.469 12.977 1 93.38 289 PRO B O 1
ATOM 5563 N N . VAL B 1 290 ? -4.633 10.586 12.867 1 94.38 290 VAL B N 1
ATOM 5564 C CA . VAL B 1 290 ? -4.488 10.68 14.32 1 94.38 290 VAL B CA 1
ATOM 5565 C C . VAL B 1 290 ? -4.965 12.047 14.797 1 94.38 290 VAL B C 1
ATOM 5567 O O . VAL B 1 290 ? -5.586 12.156 15.859 1 94.38 290 VAL B O 1
ATOM 5570 N N . THR B 1 291 ? -4.633 13.031 14.031 1 96.56 291 THR B N 1
ATOM 5571 C CA . THR B 1 291 ? -5.117 14.367 14.359 1 96.56 291 THR B CA 1
ATOM 5572 C C . THR B 1 291 ? -6.641 14.398 14.391 1 96.56 291 THR B C 1
ATOM 5574 O O . THR B 1 291 ? -7.238 14.961 15.32 1 96.56 291 THR B O 1
ATOM 5577 N N . MET B 1 292 ? -7.184 13.812 13.406 1 94.88 292 MET B N 1
ATOM 5578 C CA . MET B 1 292 ? -8.641 13.773 13.336 1 94.88 292 MET B CA 1
ATOM 5579 C C . MET B 1 292 ? -9.219 13.016 14.531 1 94.88 292 MET B C 1
ATOM 5581 O O . MET B 1 292 ? -10.18 13.477 15.156 1 94.88 292 MET B O 1
ATOM 5585 N N . GLU B 1 293 ? -8.672 11.898 14.82 1 93 293 GLU B N 1
ATOM 5586 C CA . GLU B 1 293 ? -9.125 11.102 15.961 1 93 293 GLU B CA 1
ATOM 5587 C C . GLU B 1 293 ? -9.016 11.898 17.266 1 93 293 GLU B C 1
ATOM 5589 O O . GLU B 1 293 ? -9.961 11.914 18.062 1 93 293 GLU B O 1
ATOM 5594 N N . ARG B 1 294 ? -7.93 12.578 17.5 1 95 294 ARG B N 1
ATOM 5595 C CA . ARG B 1 294 ? -7.703 13.344 18.719 1 95 294 ARG B CA 1
ATOM 5596 C C . ARG B 1 294 ? -8.664 14.523 18.812 1 95 294 ARG B C 1
ATOM 5598 O O . ARG B 1 294 ? -9.266 14.758 19.859 1 95 294 ARG B O 1
ATOM 5605 N N . VAL B 1 295 ? -8.828 15.219 17.766 1 97.12 295 VAL B N 1
ATOM 5606 C CA . VAL B 1 295 ? -9.641 16.422 17.734 1 97.12 295 VAL B CA 1
ATOM 5607 C C . VAL B 1 295 ? -11.117 16.062 17.906 1 97.12 295 VAL B C 1
ATOM 5609 O O . VAL B 1 295 ? -11.852 16.75 18.625 1 97.12 295 VAL B O 1
ATOM 5612 N N . GLU B 1 296 ? -11.508 14.977 17.297 1 94.62 296 GLU B N 1
ATOM 5613 C CA . GLU B 1 296 ? -12.906 14.562 17.359 1 94.62 296 GLU B CA 1
ATOM 5614 C C . GLU B 1 296 ? -13.227 13.922 18.703 1 94.62 296 GLU B C 1
ATOM 5616 O O . GLU B 1 296 ? -14.18 14.312 19.375 1 94.62 296 GLU B O 1
ATOM 5621 N N . GLU B 1 297 ? -12.406 13.047 19.125 1 93.62 297 GLU B N 1
ATOM 5622 C CA . GLU B 1 297 ? -12.758 12.195 20.25 1 93.62 297 GLU B CA 1
ATOM 5623 C C . GLU B 1 297 ? -12.234 12.766 21.562 1 93.62 297 GLU B C 1
ATOM 5625 O O . GLU B 1 297 ? -12.859 12.594 22.625 1 93.62 297 GLU B O 1
ATOM 5630 N N . HIS B 1 298 ? -11.125 13.453 21.531 1 95.25 298 HIS B N 1
ATOM 5631 C CA . HIS B 1 298 ? -10.492 13.852 22.781 1 95.25 298 HIS B CA 1
ATOM 5632 C C . HIS B 1 298 ? -10.625 15.352 23.016 1 95.25 298 HIS B C 1
ATOM 5634 O O . HIS B 1 298 ? -10.422 15.828 24.141 1 95.25 298 HIS B O 1
ATOM 5640 N N . ILE B 1 299 ? -10.953 16.062 22 1 96.62 299 ILE B N 1
ATOM 5641 C CA . ILE B 1 299 ? -11.125 17.5 22.156 1 96.62 299 ILE B CA 1
ATOM 5642 C C . ILE B 1 299 ? -12.602 17.859 22.031 1 96.62 299 ILE B C 1
ATOM 5644 O O . ILE B 1 299 ? -13.07 18.812 22.656 1 96.62 299 ILE B O 1
ATOM 5648 N N . GLY B 1 300 ? -13.328 17.078 21.156 1 96.5 300 GLY B N 1
ATOM 5649 C CA . GLY B 1 300 ? -14.773 17.234 21.141 1 96.5 300 GLY B CA 1
ATOM 5650 C C . GLY B 1 300 ? -15.273 18.047 19.953 1 96.5 300 GLY B C 1
ATOM 5651 O O . GLY B 1 300 ? -16.391 18.562 19.984 1 96.5 300 GLY B O 1
ATOM 5652 N N . VAL B 1 301 ? -14.492 18.156 18.969 1 96.94 301 VAL B N 1
ATOM 5653 C CA . VAL B 1 301 ? -14.938 18.828 17.75 1 96.94 301 VAL B CA 1
ATOM 5654 C C . VAL B 1 301 ? -15.844 17.891 16.953 1 96.94 301 VAL B C 1
ATOM 5656 O O . VAL B 1 301 ? -15.508 16.734 16.719 1 96.94 301 VAL B O 1
ATOM 5659 N N . ASP B 1 302 ? -16.953 18.422 16.547 1 95.5 302 ASP B N 1
ATOM 5660 C CA . ASP B 1 302 ? -17.906 17.625 15.797 1 95.5 302 ASP B CA 1
ATOM 5661 C C . ASP B 1 302 ? -17.344 17.188 14.453 1 95.5 302 ASP B C 1
ATOM 5663 O O . ASP B 1 302 ? -16.609 17.953 13.812 1 95.5 302 ASP B O 1
ATOM 5667 N N . LYS B 1 303 ? -17.766 16.062 13.977 1 92.19 303 LYS B N 1
ATOM 5668 C CA . LYS B 1 303 ? -17.281 15.492 12.727 1 92.19 303 LYS B CA 1
ATOM 5669 C C . LYS B 1 303 ? -17.625 16.375 11.539 1 92.19 303 LYS B C 1
ATOM 5671 O O . LYS B 1 303 ? -16.875 16.438 10.562 1 92.19 303 LYS B O 1
ATOM 5676 N N . GLU B 1 304 ? -18.625 17.094 11.617 1 91.81 304 GLU B N 1
ATOM 5677 C CA . GLU B 1 304 ? -19.047 18 10.547 1 91.81 304 GLU B CA 1
ATOM 5678 C C . GLU B 1 304 ? -18 19.078 10.297 1 91.81 304 GLU B C 1
ATOM 5680 O O . GLU B 1 304 ? -17.828 19.547 9.164 1 91.81 304 GLU B O 1
ATOM 5685 N N . VAL B 1 305 ? -17.359 19.391 11.383 1 95.25 305 VAL B N 1
ATOM 5686 C CA . VAL B 1 305 ? -16.375 20.453 11.297 1 95.25 305 VAL B CA 1
ATOM 5687 C C . VAL B 1 305 ? -14.992 19.844 11.031 1 95.25 305 VAL B C 1
ATOM 5689 O O . VAL B 1 305 ? -14.32 20.219 10.07 1 95.25 305 VAL B O 1
ATOM 5692 N N . SER B 1 306 ? -14.617 18.844 11.773 1 95.69 306 SER B N 1
ATOM 5693 C CA . SER B 1 306 ? -13.273 18.266 11.695 1 95.69 306 SER B CA 1
ATOM 5694 C C . SER B 1 306 ? -13.031 17.609 10.336 1 95.69 306 SER B C 1
ATOM 5696 O O . SER B 1 306 ? -11.914 17.656 9.82 1 95.69 306 SER B O 1
ATOM 5698 N N . SER B 1 307 ? -14.055 17.078 9.742 1 91.81 307 SER B N 1
ATOM 5699 C CA . SER B 1 307 ? -13.914 16.344 8.484 1 91.81 307 SER B CA 1
ATOM 5700 C C . SER B 1 307 ? -13.5 17.281 7.352 1 91.81 307 SER B C 1
ATOM 5702 O O . SER B 1 307 ? -12.891 16.844 6.375 1 91.81 307 SER B O 1
ATOM 5704 N N . PHE B 1 308 ? -13.828 18.531 7.508 1 91.56 308 PHE B N 1
ATOM 5705 C CA . PHE B 1 308 ? -13.453 19.5 6.48 1 91.56 308 PHE B CA 1
ATOM 5706 C C . PHE B 1 308 ? -12.211 20.266 6.891 1 91.56 308 PHE B C 1
ATOM 5708 O O . PHE B 1 308 ? -11.242 20.344 6.129 1 91.56 308 PHE B O 1
ATOM 5715 N N . VAL B 1 309 ? -12.18 20.797 8.039 1 96 309 VAL B N 1
ATOM 5716 C CA . VAL B 1 309 ? -11.164 21.734 8.492 1 96 309 VAL B CA 1
ATOM 5717 C C . VAL B 1 309 ? -9.797 21.047 8.508 1 96 309 VAL B C 1
ATOM 5719 O O . VAL B 1 309 ? -8.812 21.609 8.023 1 96 309 VAL B O 1
ATOM 5722 N N . LEU B 1 310 ? -9.75 19.859 9 1 96.31 310 LEU B N 1
ATOM 5723 C CA . LEU B 1 310 ? -8.469 19.219 9.258 1 96.31 310 LEU B CA 1
ATOM 5724 C C . LEU B 1 310 ? -7.832 18.734 7.957 1 96.31 310 LEU B C 1
ATOM 5726 O O . LEU B 1 310 ? -6.648 18.984 7.711 1 96.31 310 LEU B O 1
ATOM 5730 N N . PRO B 1 311 ? -8.617 18.125 7.055 1 91.81 311 PRO B N 1
ATOM 5731 C CA . PRO B 1 311 ? -8.008 17.75 5.777 1 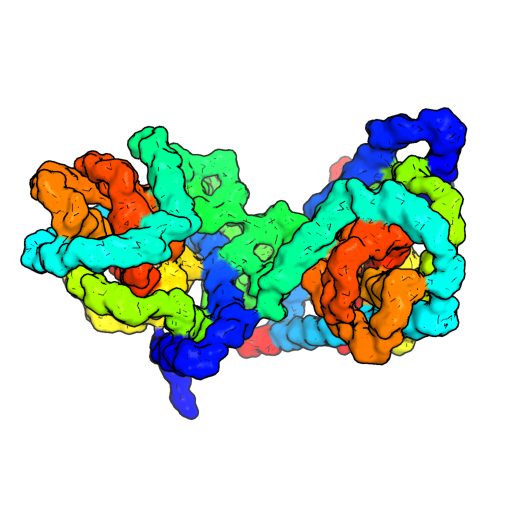91.81 311 PRO B CA 1
ATOM 5732 C C . PRO B 1 311 ? -7.539 18.969 4.977 1 91.81 311 PRO B C 1
ATOM 5734 O O . PRO B 1 311 ? -6.461 18.938 4.379 1 91.81 311 PRO B O 1
ATOM 5737 N N . VAL B 1 312 ? -8.289 19.953 4.98 1 90.38 312 VAL B N 1
ATOM 5738 C CA . VAL B 1 312 ? -7.898 21.172 4.297 1 90.38 312 VAL B CA 1
ATOM 5739 C C . VAL B 1 312 ? -6.652 21.766 4.953 1 90.38 312 VAL B C 1
ATOM 5741 O O . VAL B 1 312 ? -5.707 22.156 4.266 1 90.38 312 VAL B O 1
ATOM 5744 N N . GLY B 1 313 ? -6.652 21.797 6.199 1 93.38 313 GLY B N 1
ATOM 5745 C CA . GLY B 1 313 ? -5.504 22.297 6.934 1 93.38 313 GLY B CA 1
ATOM 5746 C C . GLY B 1 313 ? -4.227 21.531 6.652 1 93.38 313 GLY B C 1
ATOM 5747 O O . GLY B 1 313 ? -3.168 22.125 6.449 1 93.38 313 GLY B O 1
ATOM 5748 N N . ALA B 1 314 ? -4.371 20.234 6.664 1 91.31 314 ALA B N 1
ATOM 5749 C CA . ALA B 1 314 ? -3.205 19.391 6.422 1 91.31 314 ALA B CA 1
ATOM 5750 C C . ALA B 1 314 ? -2.59 19.688 5.059 1 91.31 314 ALA B C 1
ATOM 5752 O O . ALA B 1 314 ? -1.417 19.391 4.82 1 91.31 314 ALA B O 1
ATOM 5753 N N . THR B 1 315 ? -3.334 20.328 4.238 1 84.75 315 THR B N 1
ATOM 5754 C CA . THR B 1 315 ? -2.883 20.578 2.875 1 84.75 315 THR B CA 1
ATOM 5755 C C . THR B 1 315 ? -2.428 22.031 2.715 1 84.75 315 THR B C 1
ATOM 5757 O O . THR B 1 315 ? -1.382 22.297 2.117 1 84.75 315 THR B O 1
ATOM 5760 N N . ILE B 1 316 ? -3.117 22.922 3.297 1 85.38 316 ILE B N 1
ATOM 5761 C CA . ILE B 1 316 ? -2.846 24.312 2.949 1 85.38 316 ILE B CA 1
ATOM 5762 C C . ILE B 1 316 ? -2.217 25.031 4.141 1 85.38 316 ILE B C 1
ATOM 5764 O O . ILE B 1 316 ? -1.588 26.078 3.982 1 85.38 316 ILE B O 1
ATOM 5768 N N . ASN B 1 317 ? -2.441 24.531 5.316 1 90.5 317 ASN B N 1
ATOM 5769 C CA . ASN B 1 317 ? -1.886 25.188 6.492 1 90.5 317 ASN B CA 1
ATOM 5770 C C . ASN B 1 317 ? -0.451 24.734 6.758 1 90.5 317 ASN B C 1
ATOM 5772 O O . ASN B 1 317 ? -0.223 23.656 7.281 1 90.5 317 ASN B O 1
ATOM 5776 N N . MET B 1 318 ? 0.425 25.672 6.516 1 91.81 318 MET B N 1
ATOM 5777 C CA . MET B 1 318 ? 1.84 25.422 6.777 1 91.81 318 MET B CA 1
ATOM 5778 C C . MET B 1 318 ? 2.445 26.562 7.605 1 91.81 318 MET B C 1
ATOM 5780 O O . MET B 1 318 ? 3.484 27.109 7.242 1 91.81 318 MET B O 1
ATOM 5784 N N . ASP B 1 319 ? 1.838 26.797 8.695 1 95.62 319 ASP B N 1
ATOM 5785 C CA . ASP B 1 319 ? 2.273 27.906 9.539 1 95.62 319 ASP B CA 1
ATOM 5786 C C . ASP B 1 319 ? 3.736 27.75 9.945 1 95.62 319 ASP B C 1
ATOM 5788 O O . ASP B 1 319 ? 4.535 28.672 9.805 1 95.62 319 ASP B O 1
ATOM 5792 N N . GLY B 1 320 ? 4.031 26.578 10.453 1 95.06 320 GLY B N 1
ATOM 5793 C CA . GLY B 1 320 ? 5.41 26.344 10.828 1 95.06 320 GLY B CA 1
ATOM 5794 C C . GLY B 1 320 ? 6.383 26.484 9.68 1 95.06 320 GLY B C 1
ATOM 5795 O O . GLY B 1 320 ? 7.449 27.078 9.828 1 95.06 320 GLY B O 1
ATOM 5796 N N . THR B 1 321 ? 6.02 25.969 8.633 1 92.5 321 THR B N 1
ATOM 5797 C CA . THR B 1 321 ? 6.871 26.031 7.445 1 92.5 321 THR B CA 1
ATOM 5798 C C . THR B 1 321 ? 6.98 27.453 6.922 1 92.5 321 THR B C 1
ATOM 5800 O O . THR B 1 321 ? 8.047 27.875 6.469 1 92.5 321 THR B O 1
ATOM 5803 N N . SER B 1 322 ? 5.941 28.141 6.941 1 93 322 SER B N 1
ATOM 5804 C CA . SER B 1 322 ? 5.961 29.516 6.473 1 93 322 SER B CA 1
ATOM 5805 C C . SER B 1 322 ? 6.844 30.391 7.359 1 93 322 SER B C 1
ATOM 5807 O O . SER B 1 322 ? 7.559 31.266 6.863 1 93 322 SER B O 1
ATOM 5809 N N . LEU B 1 323 ? 6.727 30.188 8.602 1 95.62 323 LEU B N 1
ATOM 5810 C CA . LEU B 1 323 ? 7.629 30.859 9.523 1 95.62 323 LEU B CA 1
ATOM 5811 C C . LEU B 1 323 ? 9.086 30.547 9.203 1 95.62 323 LEU B C 1
ATOM 5813 O O . LEU B 1 323 ? 9.922 31.438 9.141 1 95.62 323 LEU B O 1
ATOM 5817 N N . TYR B 1 324 ? 9.328 29.312 9.016 1 94.56 324 TYR B N 1
ATOM 5818 C CA . TYR B 1 324 ? 10.656 28.828 8.641 1 94.56 324 TYR B CA 1
ATOM 5819 C C . TYR B 1 324 ? 11.133 29.516 7.355 1 94.56 324 TYR B C 1
ATOM 5821 O O . TYR B 1 324 ? 12.297 29.922 7.258 1 94.56 324 TYR B O 1
ATOM 5829 N N . GLN B 1 325 ? 10.305 29.609 6.41 1 91.69 325 GLN B N 1
ATOM 5830 C CA . GLN B 1 325 ? 10.656 30.203 5.129 1 91.69 325 GLN B CA 1
ATOM 5831 C C . GLN B 1 325 ? 11.055 31.672 5.305 1 91.69 325 GLN B C 1
ATOM 5833 O O . GLN B 1 325 ? 12.023 32.125 4.695 1 91.69 325 GLN B O 1
ATOM 5838 N N . ALA B 1 326 ? 10.336 32.344 6.062 1 93.5 326 ALA B N 1
ATOM 5839 C CA . ALA B 1 326 ? 10.648 33.75 6.324 1 93.5 326 ALA B CA 1
ATOM 5840 C C . ALA B 1 326 ? 12.023 33.906 6.969 1 93.5 326 ALA B C 1
ATOM 5842 O O . ALA B 1 326 ? 12.836 34.719 6.535 1 93.5 326 ALA B O 1
ATOM 5843 N N . VAL B 1 327 ? 12.297 33.062 7.891 1 95.25 327 VAL B N 1
ATOM 5844 C CA . VAL B 1 327 ? 13.562 33.125 8.617 1 95.25 327 VAL B CA 1
ATOM 5845 C C . VAL B 1 327 ? 14.703 32.656 7.711 1 95.25 327 VAL B C 1
ATOM 5847 O O . VAL B 1 327 ? 15.742 33.312 7.637 1 95.25 327 VAL B O 1
ATOM 5850 N N . ALA B 1 328 ? 14.508 31.578 7.02 1 94.5 328 ALA B N 1
ATOM 5851 C CA . ALA B 1 328 ? 15.547 31 6.176 1 94.5 328 ALA B CA 1
ATOM 5852 C C . ALA B 1 328 ? 15.914 31.938 5.027 1 94.5 328 ALA B C 1
ATOM 5854 O O . ALA B 1 328 ? 17.094 32.125 4.727 1 94.5 328 ALA B O 1
ATOM 5855 N N . ALA B 1 329 ? 14.945 32.5 4.398 1 93.94 329 ALA B N 1
ATOM 5856 C CA . ALA B 1 329 ? 15.195 33.375 3.275 1 93.94 329 ALA B CA 1
ATOM 5857 C C . ALA B 1 329 ? 16.016 34.594 3.711 1 93.94 329 ALA B C 1
ATOM 5859 O O . ALA B 1 329 ? 17.016 34.938 3.082 1 93.94 329 ALA B O 1
ATOM 5860 N N . VAL B 1 330 ? 15.617 35.188 4.754 1 94.25 330 VAL B N 1
ATOM 5861 C CA . VAL B 1 330 ? 16.312 36.375 5.23 1 94.25 330 VAL B CA 1
ATOM 5862 C C . VAL B 1 330 ? 17.703 36 5.742 1 94.25 330 VAL B C 1
ATOM 5864 O O . VAL B 1 330 ? 18.672 36.75 5.523 1 94.25 330 VAL B O 1
ATOM 5867 N N . PHE B 1 331 ? 17.844 34.906 6.398 1 94.25 331 PHE B N 1
ATOM 5868 C CA . PHE B 1 331 ? 19.125 34.438 6.871 1 94.25 331 PHE B CA 1
ATOM 5869 C C . PHE B 1 331 ? 20.094 34.25 5.707 1 94.25 331 PHE B C 1
ATOM 5871 O O . PHE B 1 331 ? 21.234 34.75 5.758 1 94.25 331 PHE B O 1
ATOM 5878 N N . VAL B 1 332 ? 19.656 33.594 4.738 1 93.31 332 VAL B N 1
ATOM 5879 C CA . VAL B 1 332 ? 20.484 33.312 3.562 1 93.31 332 VAL B CA 1
ATOM 5880 C C . VAL B 1 332 ? 20.891 34.656 2.92 1 93.31 332 VAL B C 1
ATOM 5882 O O . VAL B 1 332 ? 22.047 34.812 2.518 1 93.31 332 VAL B O 1
ATOM 5885 N N . MET B 1 333 ? 20.016 35.5 2.797 1 93.25 333 MET B N 1
ATOM 5886 C CA . MET B 1 333 ? 20.312 36.812 2.197 1 93.25 333 MET B CA 1
ATOM 5887 C C . MET B 1 333 ? 21.281 37.594 3.064 1 93.25 333 MET B C 1
ATOM 5889 O O . MET B 1 333 ? 22.172 38.281 2.549 1 93.25 333 MET B O 1
ATOM 5893 N N . GLN B 1 334 ? 21.125 37.469 4.355 1 93.75 334 GLN B N 1
ATOM 5894 C CA . GLN B 1 334 ? 22.062 38.125 5.266 1 93.75 334 GLN B CA 1
ATOM 5895 C C . GLN B 1 334 ? 23.484 37.625 5.027 1 93.75 334 GLN B C 1
ATOM 5897 O O . GLN B 1 334 ? 24.438 38.406 5.129 1 93.75 334 GLN B O 1
ATOM 5902 N N . VAL B 1 335 ? 23.594 36.438 4.691 1 92.25 335 VAL B N 1
ATOM 5903 C CA . VAL B 1 335 ? 24.891 35.812 4.57 1 92.25 335 VAL B CA 1
ATOM 5904 C C . VAL B 1 335 ? 25.453 36.031 3.162 1 92.25 335 VAL B C 1
ATOM 5906 O O . VAL B 1 335 ? 26.625 36.344 2.994 1 92.25 335 VAL B O 1
ATOM 5909 N N . LEU B 1 336 ? 24.594 35.875 2.211 1 92.94 336 LEU B N 1
ATOM 5910 C CA . LEU B 1 336 ? 25.109 35.719 0.851 1 92.94 336 LEU B CA 1
ATOM 5911 C C . LEU B 1 336 ? 24.781 36.969 0.025 1 92.94 336 LEU B C 1
ATOM 5913 O O . LEU B 1 336 ? 25.422 37.219 -0.994 1 92.94 336 LEU B O 1
ATOM 5917 N N . TRP B 1 337 ? 23.75 37.688 0.422 1 93.19 337 TRP B N 1
ATOM 5918 C CA . TRP B 1 337 ? 23.266 38.812 -0.398 1 93.19 337 TRP B CA 1
ATOM 5919 C C . TRP B 1 337 ? 22.641 39.875 0.47 1 93.19 337 TRP B C 1
ATOM 5921 O O . TRP B 1 337 ? 21.469 40.25 0.289 1 93.19 337 TRP B O 1
ATOM 5931 N N . PRO B 1 338 ? 23.422 40.438 1.308 1 90.81 338 PRO B N 1
ATOM 5932 C CA . PRO B 1 338 ? 22.906 41.438 2.246 1 90.81 338 PRO B CA 1
ATOM 5933 C C . PRO B 1 338 ? 22.312 42.656 1.545 1 90.81 338 PRO B C 1
ATOM 5935 O O . PRO B 1 338 ? 21.391 43.312 2.074 1 90.81 338 PRO B O 1
ATOM 5938 N N . GLU B 1 339 ? 22.75 42.969 0.374 1 89.25 339 GLU B N 1
ATOM 5939 C CA . GLU B 1 339 ? 22.281 44.125 -0.367 1 89.25 339 GLU B CA 1
ATOM 5940 C C . GLU B 1 339 ? 20.828 43.969 -0.797 1 89.25 339 GLU B C 1
ATOM 5942 O O . GLU B 1 339 ? 20.125 44.938 -1.033 1 89.25 339 GLU B O 1
ATOM 5947 N N . GLY B 1 340 ? 20.391 42.812 -0.88 1 88.56 340 GLY B N 1
ATOM 5948 C CA . GLY B 1 340 ? 19.031 42.531 -1.314 1 88.56 340 GLY B CA 1
ATOM 5949 C C . GLY B 1 340 ? 18.016 42.594 -0.185 1 88.56 340 GLY B C 1
ATOM 5950 O O . GLY B 1 340 ? 16.812 42.562 -0.426 1 88.56 340 GLY B O 1
ATOM 5951 N N . LEU B 1 341 ? 18.562 42.812 0.988 1 88.88 341 LEU B N 1
ATOM 5952 C CA . LEU B 1 341 ? 17.672 42.781 2.145 1 88.88 341 LEU B CA 1
ATOM 5953 C C . LEU B 1 341 ? 16.969 44.125 2.307 1 88.88 341 LEU B C 1
ATOM 5955 O O . LEU B 1 341 ? 17.453 45.031 3.02 1 88.88 341 LEU B O 1
ATOM 5959 N N . GLY B 1 342 ? 15.938 44.406 1.579 1 89.44 342 GLY B N 1
ATOM 5960 C CA . GLY B 1 342 ? 15.109 45.594 1.657 1 89.44 342 GLY B CA 1
ATOM 5961 C C . GLY B 1 342 ? 13.672 45.281 2.029 1 89.44 342 GLY B C 1
ATOM 5962 O O . GLY B 1 342 ? 13.258 44.125 2.055 1 89.44 342 GLY B O 1
ATOM 5963 N N . PHE B 1 343 ? 13.016 46.312 2.393 1 91.06 343 PHE B N 1
ATOM 5964 C CA . PHE B 1 343 ? 11.633 46.188 2.82 1 91.06 343 PHE B CA 1
ATOM 5965 C C . PHE B 1 343 ? 10.781 45.594 1.717 1 91.06 343 PHE B C 1
ATOM 5967 O O . PHE B 1 343 ? 9.922 44.75 1.985 1 91.06 343 PHE B O 1
ATOM 5974 N N . ALA B 1 344 ? 10.977 45.969 0.542 1 89.94 344 ALA B N 1
ATOM 5975 C CA . ALA B 1 344 ? 10.211 45.469 -0.597 1 89.94 344 ALA B CA 1
ATOM 5976 C C . ALA B 1 344 ? 10.43 43.969 -0.776 1 89.94 344 ALA B C 1
ATOM 5978 O O . ALA B 1 344 ? 9.477 43.219 -1.012 1 89.94 344 ALA B O 1
ATOM 5979 N N . ASN B 1 345 ? 11.656 43.594 -0.695 1 91.06 345 ASN B N 1
ATOM 5980 C CA . ASN B 1 345 ? 11.961 42.156 -0.832 1 91.06 345 ASN B CA 1
ATOM 5981 C C . ASN B 1 345 ? 11.367 41.344 0.311 1 91.06 345 ASN B C 1
ATOM 5983 O O . ASN B 1 345 ? 10.914 40.219 0.102 1 91.06 345 ASN B O 1
ATOM 5987 N N . GLN B 1 346 ? 11.352 41.844 1.468 1 90.75 346 GLN B N 1
ATOM 5988 C CA . GLN B 1 346 ? 10.781 41.156 2.605 1 90.75 346 GLN B CA 1
ATOM 5989 C C . GLN B 1 346 ? 9.266 41 2.463 1 90.75 346 GLN B C 1
ATOM 5991 O O . GLN B 1 346 ? 8.695 39.969 2.844 1 90.75 346 GLN B O 1
ATOM 5996 N N . MET B 1 347 ? 8.633 42 1.909 1 91.31 347 MET B N 1
ATOM 5997 C CA . MET B 1 347 ? 7.203 41.906 1.629 1 91.31 347 MET B CA 1
ATOM 5998 C C . MET B 1 347 ? 6.934 40.844 0.569 1 91.31 347 MET B C 1
ATOM 6000 O O . MET B 1 347 ? 5.941 40.125 0.65 1 91.31 347 MET B O 1
ATOM 6004 N N . SER B 1 348 ? 7.789 40.812 -0.359 1 89.62 348 SER B N 1
ATOM 6005 C CA . SER B 1 348 ? 7.688 39.781 -1.386 1 89.62 348 SER B CA 1
ATOM 6006 C C . SER B 1 348 ? 7.828 38.375 -0.785 1 89.62 348 SER B C 1
ATOM 6008 O O . SER B 1 348 ? 7.176 37.438 -1.234 1 89.62 348 SER B O 1
ATOM 6010 N N . ILE B 1 349 ? 8.648 38.281 0.158 1 88.5 349 ILE B N 1
ATOM 6011 C CA . ILE B 1 349 ? 8.844 37 0.855 1 88.5 349 ILE B CA 1
ATOM 6012 C C . ILE B 1 349 ? 7.547 36.594 1.547 1 88.5 349 ILE B C 1
ATOM 6014 O O . ILE B 1 349 ? 7.137 35.438 1.474 1 88.5 349 ILE B O 1
ATOM 6018 N N . VAL B 1 350 ? 6.906 37.531 2.152 1 88.5 350 VAL B N 1
ATOM 6019 C CA . VAL B 1 350 ? 5.656 37.25 2.852 1 88.5 350 VAL B CA 1
ATOM 6020 C C . VAL B 1 350 ? 4.617 36.719 1.861 1 88.5 350 VAL B C 1
ATOM 6022 O O . VAL B 1 350 ? 4.004 35.656 2.09 1 88.5 350 VAL B O 1
ATOM 6025 N N . LEU B 1 351 ? 4.465 37.375 0.793 1 87.5 351 LEU B N 1
ATOM 6026 C CA . LEU B 1 351 ? 3.451 37.031 -0.198 1 87.5 351 LEU B CA 1
ATOM 6027 C C . LEU B 1 351 ? 3.762 35.688 -0.852 1 87.5 351 LEU B C 1
ATOM 6029 O O . LEU B 1 351 ? 2.873 34.844 -1.004 1 87.5 351 LEU B O 1
ATOM 6033 N N . THR B 1 352 ? 4.98 35.562 -1.169 1 86.12 352 THR B N 1
ATOM 6034 C CA . THR B 1 352 ? 5.371 34.344 -1.871 1 86.12 352 THR B CA 1
ATOM 6035 C C . THR B 1 352 ? 5.305 33.125 -0.94 1 86.12 352 THR B C 1
ATOM 6037 O O . THR B 1 352 ? 4.891 32.031 -1.351 1 86.12 352 THR B O 1
ATOM 6040 N N . ALA B 1 353 ? 5.773 33.312 0.26 1 85.88 353 ALA B N 1
ATOM 6041 C CA . ALA B 1 353 ? 5.711 32.219 1.228 1 85.88 353 ALA B CA 1
ATOM 6042 C C . ALA B 1 353 ? 4.266 31.812 1.494 1 85.88 353 ALA B C 1
ATOM 6044 O O . ALA B 1 353 ? 3.969 30.625 1.619 1 85.88 353 ALA B O 1
ATOM 6045 N N . LEU B 1 354 ? 3.418 32.75 1.589 1 85.25 354 LEU B N 1
ATOM 6046 C CA . LEU B 1 354 ? 2.002 32.469 1.799 1 85.25 354 LEU B CA 1
ATOM 6047 C C . LEU B 1 354 ? 1.423 31.672 0.636 1 85.25 354 LEU B C 1
ATOM 6049 O O . LEU B 1 354 ? 0.778 30.641 0.845 1 85.25 354 LEU B O 1
ATOM 6053 N N . LEU B 1 355 ? 1.68 32.125 -0.537 1 81.19 355 LEU B N 1
ATOM 6054 C CA . LEU B 1 355 ? 1.143 31.453 -1.726 1 81.19 355 LEU B CA 1
ATOM 6055 C C . LEU B 1 355 ? 1.753 30.078 -1.907 1 81.19 355 LEU B C 1
ATOM 6057 O O . LEU B 1 355 ? 1.058 29.125 -2.289 1 81.19 355 LEU B O 1
ATOM 6061 N N . ALA B 1 356 ? 3.021 30.031 -1.654 1 77.12 356 ALA B N 1
ATOM 6062 C CA . ALA B 1 356 ? 3.723 28.75 -1.79 1 77.12 356 ALA B CA 1
ATOM 6063 C C . ALA B 1 356 ? 3.197 27.734 -0.789 1 77.12 356 ALA B C 1
ATOM 6065 O O . ALA B 1 356 ? 3.16 26.531 -1.078 1 77.12 356 ALA B O 1
ATOM 6066 N N . SER B 1 357 ? 2.80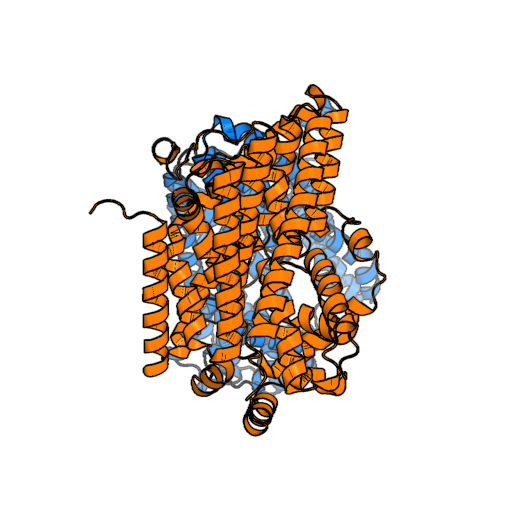7 28.141 0.349 1 78.44 357 SER B N 1
ATOM 6067 C CA . SER B 1 357 ? 2.301 27.25 1.382 1 78.44 357 SER B CA 1
ATOM 6068 C C . SER B 1 357 ? 0.975 26.625 0.965 1 78.44 357 SER B C 1
ATOM 6070 O O . SER B 1 357 ? 0.665 25.5 1.359 1 78.44 357 SER B O 1
ATOM 6072 N N . ILE B 1 358 ? 0.21 27.25 0.236 1 74.5 358 ILE B N 1
ATOM 6073 C CA . ILE B 1 358 ? -1.087 26.766 -0.214 1 74.5 358 ILE B CA 1
ATOM 6074 C C . ILE B 1 358 ? -0.891 25.766 -1.354 1 74.5 358 ILE B C 1
ATOM 6076 O O . ILE B 1 358 ? -1.64 24.797 -1.471 1 74.5 358 ILE B O 1
ATOM 6080 N N . GLY B 1 359 ? 0.131 25.938 -2.092 1 66.19 359 GLY B N 1
ATOM 6081 C CA . GLY B 1 359 ? 0.312 25.125 -3.283 1 66.19 359 GLY B CA 1
ATOM 6082 C C . GLY B 1 359 ? 1.28 23.984 -3.08 1 66.19 359 GLY B C 1
ATOM 6083 O O . GLY B 1 359 ? 1.404 23.109 -3.939 1 66.19 359 GLY B O 1
ATOM 6084 N N . SER B 1 360 ? 1.879 23.953 -2.014 1 64.44 360 SER B N 1
ATOM 6085 C CA . SER B 1 360 ? 2.906 22.938 -1.831 1 64.44 360 SER B CA 1
ATOM 6086 C C . SER B 1 360 ? 2.359 21.719 -1.074 1 64.44 360 SER B C 1
ATOM 6088 O O . SER B 1 360 ? 1.448 21.859 -0.256 1 64.44 360 SER B O 1
ATOM 6090 N N . ALA B 1 361 ? 2.889 20.562 -1.604 1 57.09 361 ALA B N 1
ATOM 6091 C CA . ALA B 1 361 ? 2.473 19.328 -0.944 1 57.09 361 ALA B CA 1
ATOM 6092 C C . ALA B 1 361 ? 3.033 19.234 0.473 1 57.09 361 ALA B C 1
ATOM 6094 O O . ALA B 1 361 ? 4.145 19.703 0.735 1 57.09 361 ALA B O 1
ATOM 6095 N N . ALA B 1 362 ? 2.232 18.766 1.424 1 58.44 362 ALA B N 1
ATOM 6096 C CA . ALA B 1 362 ? 2.576 18.578 2.832 1 58.44 362 ALA B CA 1
ATOM 6097 C C . ALA B 1 362 ? 3.432 17.344 3.033 1 58.44 362 ALA B C 1
ATOM 6099 O O . ALA B 1 362 ? 3.021 16.406 3.725 1 58.44 362 ALA B O 1
ATOM 6100 N N . VAL B 1 363 ? 4.633 17.25 2.408 1 65.75 363 VAL B N 1
ATOM 6101 C CA . VAL B 1 363 ? 5.508 16.078 2.482 1 65.75 363 VAL B CA 1
ATOM 6102 C C . VAL B 1 363 ? 6.871 16.5 3.029 1 65.75 363 VAL B C 1
ATOM 6104 O O . VAL B 1 363 ? 7.227 17.672 3.008 1 65.75 363 VAL B O 1
ATOM 6107 N N . PRO B 1 364 ? 7.539 15.5 3.508 1 64.94 364 PRO B N 1
ATOM 6108 C CA . PRO B 1 364 ? 8.867 15.805 4.035 1 64.94 364 PRO B CA 1
ATOM 6109 C C . PRO B 1 364 ? 9.766 16.484 3.008 1 64.94 364 PRO B C 1
ATOM 6111 O O . PRO B 1 364 ? 9.758 16.125 1.831 1 64.94 364 PRO B O 1
ATOM 6114 N N . GLY B 1 365 ? 10.484 17.484 3.424 1 68.44 365 GLY B N 1
ATOM 6115 C CA . GLY B 1 365 ? 11.453 18.156 2.564 1 68.44 365 GLY B CA 1
ATOM 6116 C C . GLY B 1 365 ? 10.828 19.219 1.683 1 68.44 365 GLY B C 1
ATOM 6117 O O . GLY B 1 365 ? 11.531 19.906 0.94 1 68.44 365 GLY B O 1
ATOM 6118 N N . ALA B 1 366 ? 9.617 19.422 1.778 1 72.25 366 ALA B N 1
ATOM 6119 C CA . ALA B 1 366 ? 8.93 20.422 0.968 1 72.25 366 ALA B CA 1
ATOM 6120 C C . ALA B 1 366 ? 9.469 21.812 1.248 1 72.25 366 ALA B C 1
ATOM 6122 O O . ALA B 1 366 ? 9.43 22.688 0.378 1 72.25 366 ALA B O 1
ATOM 6123 N N . GLY B 1 367 ? 10.047 21.938 2.305 1 78.25 367 GLY B N 1
ATOM 6124 C CA . GLY B 1 367 ? 10.539 23.25 2.73 1 78.25 367 GLY B CA 1
ATOM 6125 C C . GLY B 1 367 ? 11.656 23.781 1.858 1 78.25 367 GLY B C 1
ATOM 6126 O O . GLY B 1 367 ? 11.688 24.969 1.525 1 78.25 367 GLY B O 1
ATOM 6127 N N . MET B 1 368 ? 12.453 22.938 1.399 1 81.31 368 MET B N 1
ATOM 6128 C CA . MET B 1 368 ? 13.602 23.375 0.605 1 81.31 368 MET B CA 1
ATOM 6129 C C . MET B 1 368 ? 13.164 23.797 -0.792 1 81.31 368 MET B C 1
ATOM 6131 O O . MET B 1 368 ? 13.695 24.766 -1.346 1 81.31 368 MET B O 1
ATOM 6135 N N . VAL B 1 369 ? 12.273 23.094 -1.29 1 80.12 369 VAL B N 1
ATOM 6136 C CA . VAL B 1 369 ? 11.734 23.469 -2.59 1 80.12 369 VAL B CA 1
ATOM 6137 C C . VAL B 1 369 ? 11.07 24.844 -2.496 1 80.12 369 VAL B C 1
ATOM 6139 O O . VAL B 1 369 ? 11.281 25.703 -3.359 1 80.12 369 VAL B O 1
ATOM 6142 N N . MET B 1 370 ? 10.43 24.984 -1.461 1 83.81 370 MET B N 1
ATOM 6143 C CA . MET B 1 370 ? 9.742 26.25 -1.236 1 83.81 370 MET B CA 1
ATOM 6144 C C . MET B 1 370 ? 10.734 27.391 -1.066 1 83.81 370 MET B C 1
ATOM 6146 O O . MET B 1 370 ? 10.469 28.516 -1.494 1 83.81 370 MET B O 1
ATOM 6150 N N . LEU B 1 371 ? 11.781 27.141 -0.513 1 88.12 371 LEU B N 1
ATOM 6151 C CA . LEU B 1 371 ? 12.781 28.188 -0.291 1 88.12 371 LEU B CA 1
ATOM 6152 C C . LEU B 1 371 ? 13.328 28.703 -1.617 1 88.12 371 LEU B C 1
ATOM 6154 O O . LEU B 1 371 ? 13.508 29.906 -1.786 1 88.12 371 LEU B O 1
ATOM 6158 N N . VAL B 1 372 ? 13.578 27.844 -2.49 1 86.81 372 VAL B N 1
ATOM 6159 C CA . VAL B 1 372 ? 14.078 28.25 -3.799 1 86.81 372 VAL B CA 1
ATOM 6160 C C . VAL B 1 372 ? 13.062 29.172 -4.477 1 86.81 372 VAL B C 1
ATOM 6162 O O . VAL B 1 372 ? 13.438 30.188 -5.082 1 86.81 372 VAL B O 1
ATOM 6165 N N . ILE B 1 373 ? 11.867 28.844 -4.348 1 84.5 373 ILE B N 1
ATOM 6166 C CA . ILE B 1 373 ? 10.805 29.656 -4.938 1 84.5 373 ILE B CA 1
ATOM 6167 C C . ILE B 1 373 ? 10.805 31.047 -4.309 1 84.5 373 ILE B C 1
ATOM 6169 O O . ILE B 1 373 ? 10.695 32.062 -5.016 1 84.5 373 ILE B O 1
ATOM 6173 N N . VAL B 1 374 ? 10.914 31.109 -3.055 1 87.62 374 VAL B N 1
ATOM 6174 C CA . VAL B 1 374 ? 10.906 32.375 -2.32 1 87.62 374 VAL B CA 1
ATOM 6175 C C . VAL B 1 374 ? 12.133 33.188 -2.709 1 87.62 374 VAL B C 1
ATOM 6177 O O . VAL B 1 374 ? 12.016 34.406 -2.973 1 87.62 374 VAL B O 1
ATOM 6180 N N . LEU B 1 375 ? 13.281 32.594 -2.789 1 90.44 375 LEU B N 1
ATOM 6181 C CA . LEU B 1 375 ? 14.5 33.312 -3.154 1 90.44 375 LEU B CA 1
ATOM 6182 C C . LEU B 1 375 ? 14.422 33.812 -4.582 1 90.44 375 LEU B C 1
ATOM 6184 O O . LEU B 1 375 ? 14.875 34.938 -4.867 1 90.44 375 LEU B O 1
ATOM 6188 N N . GLU B 1 376 ? 13.891 33.062 -5.348 1 87.56 376 GLU B N 1
ATOM 6189 C CA . GLU B 1 376 ? 13.734 33.5 -6.734 1 87.56 376 GLU B CA 1
ATOM 6190 C C . GLU B 1 376 ? 12.82 34.719 -6.844 1 87.56 376 GLU B C 1
ATOM 6192 O O . GLU B 1 376 ? 13.023 35.562 -7.695 1 87.56 376 GLU B O 1
ATOM 6197 N N . SER B 1 377 ? 11.844 34.688 -6.109 1 86.56 377 SER B N 1
ATOM 6198 C CA . SER B 1 377 ? 10.859 35.781 -6.156 1 86.56 377 SER B CA 1
ATOM 6199 C C . SER B 1 377 ? 11.492 37.125 -5.793 1 86.56 377 SER B C 1
ATOM 6201 O O . SER B 1 377 ? 11.008 38.188 -6.211 1 86.56 377 SER B O 1
ATOM 6203 N N . VAL B 1 378 ? 12.523 37.156 -5.09 1 90.38 378 VAL B N 1
ATOM 6204 C CA . VAL B 1 378 ? 13.141 38.406 -4.656 1 90.38 378 VAL B CA 1
ATOM 6205 C C . VAL B 1 378 ? 14.359 38.719 -5.52 1 90.38 378 VAL B C 1
ATOM 6207 O O . VAL B 1 378 ? 15.078 39.688 -5.262 1 90.38 378 VAL B O 1
ATOM 6210 N N . GLY B 1 379 ? 14.617 37.844 -6.453 1 88.19 379 GLY B N 1
ATOM 6211 C CA . GLY B 1 379 ? 15.711 38.094 -7.383 1 88.19 379 GLY B CA 1
ATOM 6212 C C . GLY B 1 379 ? 17.047 37.625 -6.863 1 88.19 379 GLY B C 1
ATOM 6213 O O . GLY B 1 379 ? 18.094 38.125 -7.277 1 88.19 379 GLY B O 1
ATOM 6214 N N . PHE B 1 380 ? 17.062 36.75 -5.941 1 91.75 380 PHE B N 1
ATOM 6215 C CA . PHE B 1 380 ? 18.312 36.188 -5.43 1 91.75 380 PHE B CA 1
ATOM 6216 C C . PHE B 1 380 ? 19.109 35.531 -6.559 1 91.75 380 PHE B C 1
ATOM 6218 O O . PHE B 1 380 ? 18.531 34.906 -7.438 1 91.75 380 PHE B O 1
ATOM 6225 N N . PRO B 1 381 ? 20.359 35.75 -6.582 1 90.62 381 PRO B N 1
ATOM 6226 C CA . PRO B 1 381 ? 21.172 35.25 -7.688 1 90.62 381 PRO B CA 1
ATOM 6227 C C . PRO B 1 381 ? 21.078 33.719 -7.82 1 90.62 381 PRO B C 1
ATOM 6229 O O . PRO B 1 381 ? 21.344 33 -6.863 1 90.62 381 PRO B O 1
ATOM 6232 N N . LYS B 1 382 ? 20.797 33.25 -9.016 1 88.56 382 LYS B N 1
ATOM 6233 C CA . LYS B 1 382 ? 20.516 31.844 -9.289 1 88.56 382 LYS B CA 1
ATOM 6234 C C . LYS B 1 382 ? 21.766 30.984 -9.047 1 88.56 382 LYS B C 1
ATOM 6236 O O . LYS B 1 382 ? 21.641 29.828 -8.633 1 88.56 382 LYS B O 1
ATOM 6241 N N . ASP B 1 383 ? 22.891 31.547 -9.297 1 87.94 383 ASP B N 1
ATOM 6242 C CA . ASP B 1 383 ? 24.141 30.812 -9.148 1 87.94 383 ASP B CA 1
ATOM 6243 C C . ASP B 1 383 ? 24.422 30.484 -7.68 1 87.94 383 ASP B C 1
ATOM 6245 O O . ASP B 1 383 ? 25.203 29.594 -7.379 1 87.94 383 ASP B O 1
ATOM 6249 N N . LEU B 1 384 ? 23.719 31.141 -6.812 1 90.94 384 LEU B N 1
ATOM 6250 C CA . LEU B 1 384 ? 23.969 30.969 -5.387 1 90.94 384 LEU B CA 1
ATOM 6251 C C . LEU B 1 384 ? 22.953 30.016 -4.77 1 90.94 384 LEU B C 1
ATOM 6253 O O . LEU B 1 384 ? 23 29.75 -3.568 1 90.94 384 LEU B O 1
ATOM 6257 N N . TYR B 1 385 ? 22.062 29.5 -5.551 1 89.69 385 TYR B N 1
ATOM 6258 C CA . TYR B 1 385 ? 21.016 28.641 -5.031 1 89.69 385 TYR B CA 1
ATOM 6259 C C . TYR B 1 385 ? 21.609 27.438 -4.293 1 89.69 385 TYR B C 1
ATOM 6261 O O . TYR B 1 385 ? 21.234 27.156 -3.148 1 89.69 385 TYR B O 1
ATOM 6269 N N . PRO B 1 386 ? 22.609 26.766 -4.949 1 88.5 386 PRO B N 1
ATOM 6270 C CA . PRO B 1 386 ? 23.172 25.594 -4.262 1 88.5 386 PRO B CA 1
ATOM 6271 C C . PRO B 1 386 ? 23.812 25.953 -2.928 1 88.5 386 PRO B C 1
ATOM 6273 O O . PRO B 1 386 ? 23.703 25.203 -1.958 1 88.5 386 PRO B O 1
ATOM 6276 N N . VAL B 1 387 ? 24.453 27.078 -2.912 1 88.88 387 VAL B N 1
ATOM 6277 C CA . VAL B 1 387 ? 25.109 27.516 -1.693 1 88.88 387 VAL B CA 1
ATOM 6278 C C . VAL B 1 387 ? 24.078 27.859 -0.629 1 88.88 387 VAL B C 1
ATOM 6280 O O . VAL B 1 387 ? 24.234 27.516 0.542 1 88.88 387 VAL B O 1
ATOM 6283 N N . ALA B 1 388 ? 23.078 28.531 -1.04 1 90.75 388 ALA B N 1
ATOM 6284 C CA . ALA B 1 388 ? 21.984 28.922 -0.135 1 90.75 388 ALA B CA 1
ATOM 6285 C C . ALA B 1 388 ? 21.359 27.688 0.518 1 90.75 388 ALA B C 1
ATOM 6287 O O . ALA B 1 388 ? 21.141 27.672 1.731 1 90.75 388 ALA B O 1
ATOM 6288 N N . LEU B 1 389 ? 21.047 26.672 -0.245 1 89.94 389 LEU B N 1
ATOM 6289 C CA . LEU B 1 389 ? 20.406 25.469 0.265 1 89.94 389 LEU B CA 1
ATOM 6290 C C . LEU B 1 389 ? 21.375 24.672 1.134 1 89.94 389 LEU B C 1
ATOM 6292 O O . LEU B 1 389 ? 20.969 24.047 2.119 1 89.94 389 LEU B O 1
ATOM 6296 N N . ALA B 1 390 ? 22.594 24.672 0.709 1 85.62 390 ALA B N 1
ATOM 6297 C CA . ALA B 1 390 ? 23.609 23.969 1.488 1 85.62 390 ALA B CA 1
ATOM 6298 C C . ALA B 1 390 ? 23.703 24.547 2.898 1 85.62 390 ALA B C 1
ATOM 6300 O O . ALA B 1 390 ? 23.953 23.812 3.857 1 85.62 390 ALA B O 1
ATOM 6301 N N . LEU B 1 391 ? 23.531 25.812 3.031 1 85.5 391 LEU B N 1
ATOM 6302 C CA . LEU B 1 391 ? 23.672 26.5 4.305 1 85.5 391 LEU B CA 1
ATOM 6303 C C . LEU B 1 391 ? 22.625 26 5.305 1 85.5 391 LEU B C 1
ATOM 6305 O O . LEU B 1 391 ? 22.859 26.062 6.516 1 85.5 391 LEU B O 1
ATOM 6309 N N . ILE B 1 392 ? 21.531 25.594 4.766 1 87 392 ILE B N 1
ATOM 6310 C CA . ILE B 1 392 ? 20.469 25.281 5.719 1 87 392 ILE B CA 1
ATOM 6311 C C . ILE B 1 392 ? 20.188 23.781 5.711 1 87 392 ILE B C 1
ATOM 6313 O O . ILE B 1 392 ? 19.391 23.281 6.508 1 87 392 ILE B O 1
ATOM 6317 N N . PHE B 1 393 ? 20.781 23.062 4.902 1 82.56 393 PHE B N 1
ATOM 6318 C CA . PHE B 1 393 ? 20.5 21.656 4.66 1 82.56 393 PHE B CA 1
ATOM 6319 C C . PHE B 1 393 ? 20.734 20.828 5.918 1 82.56 393 PHE B C 1
ATOM 6321 O O . PHE B 1 393 ? 19.938 19.953 6.262 1 82.56 393 PHE B O 1
ATOM 6328 N N . ALA B 1 394 ? 21.812 21.109 6.543 1 76.62 394 ALA B N 1
ATOM 6329 C CA . ALA B 1 394 ? 22.266 20.297 7.668 1 76.62 394 ALA B CA 1
ATOM 6330 C C . ALA B 1 394 ? 21.234 20.312 8.797 1 76.62 394 ALA B C 1
ATOM 6332 O O . ALA B 1 394 ? 21.094 19.328 9.523 1 76.62 394 ALA B O 1
ATOM 6333 N N . VAL B 1 395 ? 20.5 21.391 8.984 1 85.56 395 VAL B N 1
ATOM 6334 C CA . VAL B 1 395 ? 19.609 21.5 10.125 1 85.56 395 VAL B CA 1
ATOM 6335 C C . VAL B 1 395 ? 18.156 21.438 9.648 1 85.56 395 VAL B C 1
ATOM 6337 O O . VAL B 1 395 ? 17.234 21.625 10.438 1 85.56 395 VAL B O 1
ATOM 6340 N N . ASP B 1 396 ? 17.984 21.172 8.477 1 88 396 ASP B N 1
ATOM 6341 C CA . ASP B 1 396 ? 16.641 21.203 7.918 1 88 396 ASP B CA 1
ATOM 6342 C C . ASP B 1 396 ? 15.766 20.094 8.516 1 88 396 ASP B C 1
ATOM 6344 O O . ASP B 1 396 ? 14.609 20.328 8.852 1 88 396 ASP B O 1
ATOM 6348 N N . ARG B 1 397 ? 16.297 18.969 8.68 1 85.81 397 ARG B N 1
ATOM 6349 C CA . ARG B 1 397 ? 15.516 17.812 9.109 1 85.81 397 ARG B CA 1
ATOM 6350 C C . ARG B 1 397 ? 14.938 18.031 10.5 1 85.81 397 ARG B C 1
ATOM 6352 O O . ARG B 1 397 ? 13.719 17.938 10.695 1 85.81 397 ARG B O 1
ATOM 6359 N N . PRO B 1 398 ? 15.766 18.328 11.492 1 87.88 398 PRO B N 1
ATOM 6360 C CA . PRO B 1 398 ? 15.195 18.562 12.82 1 87.88 398 PRO B CA 1
ATOM 6361 C C . PRO B 1 398 ? 14.188 19.719 12.836 1 87.88 398 PRO B C 1
ATOM 6363 O O . PRO B 1 398 ? 13.195 19.672 13.562 1 87.88 398 PRO B O 1
ATOM 6366 N N . LEU B 1 399 ? 14.461 20.719 12.109 1 92.94 399 LEU B N 1
ATOM 6367 C CA . LEU B 1 399 ? 13.547 21.859 12.078 1 92.94 399 LEU B CA 1
ATOM 6368 C C . LEU B 1 399 ? 12.242 21.469 11.375 1 92.94 399 LEU B C 1
ATOM 6370 O O . LEU B 1 399 ? 11.18 21.984 11.719 1 92.94 399 LEU B O 1
ATOM 6374 N N . ASP B 1 400 ? 12.352 20.625 10.391 1 92.5 400 ASP B N 1
ATOM 6375 C CA . ASP B 1 400 ? 11.164 20.125 9.711 1 92.5 400 ASP B CA 1
ATOM 6376 C C . ASP B 1 400 ? 10.242 19.391 10.68 1 92.5 400 ASP B C 1
ATOM 6378 O O . ASP B 1 400 ? 9.023 19.547 10.617 1 92.5 400 ASP B O 1
ATOM 6382 N N . MET B 1 401 ? 10.836 18.625 11.531 1 93.56 401 MET B N 1
ATOM 6383 C CA . MET B 1 401 ? 10.086 17.891 12.555 1 93.56 401 MET B CA 1
ATOM 6384 C C . MET B 1 401 ? 9.312 18.844 13.453 1 93.56 401 MET B C 1
ATOM 6386 O O . MET B 1 401 ? 8.117 18.656 13.68 1 93.56 401 MET B O 1
ATOM 6390 N N . LEU B 1 402 ? 9.945 19.891 13.812 1 95.31 402 LEU B N 1
ATOM 6391 C CA . LEU B 1 402 ? 9.328 20.891 14.688 1 95.31 402 LEU B CA 1
ATOM 6392 C C . LEU B 1 402 ? 8.273 21.688 13.938 1 95.31 402 LEU B C 1
ATOM 6394 O O . LEU B 1 402 ? 7.195 21.969 14.477 1 95.31 402 LEU B O 1
ATOM 6398 N N . ARG B 1 403 ? 8.539 22.062 12.727 1 95.62 403 ARG B N 1
ATOM 6399 C CA . ARG B 1 403 ? 7.594 22.828 11.93 1 95.62 403 ARG B CA 1
ATOM 6400 C C . ARG B 1 403 ? 6.305 22.031 11.711 1 95.62 403 ARG B C 1
ATOM 6402 O O . ARG B 1 403 ? 5.211 22.609 11.758 1 95.62 403 ARG B O 1
ATOM 6409 N N . THR B 1 404 ? 6.453 20.781 11.438 1 94.88 404 THR B N 1
ATOM 6410 C CA . THR B 1 404 ? 5.289 19.922 11.211 1 94.88 404 THR B CA 1
ATOM 6411 C C . THR B 1 404 ? 4.414 19.859 12.461 1 94.88 404 THR B C 1
ATOM 6413 O O . THR B 1 404 ? 3.184 19.891 12.367 1 94.88 404 THR B O 1
ATOM 6416 N N . THR B 1 405 ? 5.047 19.828 13.602 1 97.25 405 THR B N 1
ATOM 6417 C CA . THR B 1 405 ? 4.316 19.828 14.867 1 97.25 405 THR B CA 1
ATOM 6418 C C . THR B 1 405 ? 3.477 21.094 15 1 97.25 405 THR B C 1
ATOM 6420 O O . THR B 1 405 ? 2.328 21.031 15.445 1 97.25 405 THR B O 1
ATOM 6423 N N . ILE B 1 406 ? 4.004 22.156 14.625 1 97.38 406 ILE B N 1
ATOM 6424 C CA . ILE B 1 406 ? 3.301 23.438 14.688 1 97.38 406 ILE B CA 1
ATOM 6425 C C . ILE B 1 406 ? 2.135 23.438 13.703 1 97.38 406 ILE B C 1
ATOM 6427 O O . ILE B 1 406 ? 1.041 23.906 14.023 1 97.38 406 ILE B O 1
ATOM 6431 N N . ASN B 1 407 ? 2.352 22.922 12.5 1 96.19 407 ASN B N 1
ATOM 6432 C CA . ASN B 1 407 ? 1.282 22.844 11.516 1 96.19 407 ASN B CA 1
ATOM 6433 C C . ASN B 1 407 ? 0.091 22.047 12.047 1 96.19 407 ASN B C 1
ATOM 6435 O O . ASN B 1 407 ? -1.052 22.5 11.945 1 96.19 407 ASN B O 1
ATOM 6439 N N . VAL B 1 408 ? 0.384 20.922 12.617 1 97.38 408 VAL B N 1
ATOM 6440 C CA . VAL B 1 408 ? -0.659 20.047 13.148 1 97.38 408 VAL B CA 1
ATOM 6441 C C . VAL B 1 408 ? -1.372 20.734 14.312 1 97.38 408 VAL B C 1
ATOM 6443 O O . VAL B 1 408 ? -2.596 20.641 14.438 1 97.38 408 VAL B O 1
ATOM 6446 N N . THR B 1 409 ? -0.622 21.422 15.141 1 98.19 409 THR B N 1
ATOM 6447 C CA . THR B 1 409 ? -1.209 22.172 16.25 1 98.19 409 THR B CA 1
ATOM 6448 C C . THR B 1 409 ? -2.125 23.266 15.719 1 98.19 409 THR B C 1
ATOM 6450 O O . THR B 1 409 ? -3.201 23.5 16.266 1 98.19 409 THR B O 1
ATOM 6453 N N . GLY B 1 410 ? -1.644 23.906 14.719 1 97.94 410 GLY B N 1
ATOM 6454 C CA . GLY B 1 410 ? -2.465 24.922 14.078 1 97.94 410 GLY B CA 1
ATOM 6455 C C . GLY B 1 410 ? -3.76 24.359 13.508 1 97.94 410 GLY B C 1
ATOM 6456 O O . GLY B 1 410 ? -4.816 24.984 13.641 1 97.94 410 GLY B O 1
ATOM 6457 N N . ASP B 1 411 ? -3.697 23.234 12.867 1 97.75 411 ASP B N 1
ATOM 6458 C CA . ASP B 1 411 ? -4.883 22.578 12.312 1 97.75 411 ASP B CA 1
ATOM 6459 C C . ASP B 1 411 ? -5.914 22.297 13.406 1 97.75 411 ASP B C 1
ATOM 6461 O O . ASP B 1 411 ? -7.105 22.562 13.219 1 97.75 411 ASP B O 1
ATOM 6465 N N . ALA B 1 412 ? -5.445 21.766 14.477 1 98.31 412 ALA B N 1
ATOM 6466 C CA . ALA B 1 412 ? -6.336 21.469 15.594 1 98.31 412 ALA B CA 1
ATOM 6467 C C . ALA B 1 412 ? -6.926 22.734 16.188 1 98.31 412 ALA B C 1
ATOM 6469 O O . ALA B 1 412 ? -8.109 22.781 16.531 1 98.31 412 ALA B O 1
ATOM 6470 N N . THR B 1 413 ? -6.137 23.719 16.344 1 98.38 413 THR B N 1
ATOM 6471 C CA . THR B 1 413 ? -6.574 25.016 16.875 1 98.38 413 THR B CA 1
ATOM 6472 C C . THR B 1 413 ? -7.695 25.594 16.016 1 98.38 413 THR B C 1
ATOM 6474 O O . THR B 1 413 ? -8.742 25.984 16.531 1 98.38 413 THR B O 1
ATOM 6477 N N . VAL B 1 414 ? -7.473 25.641 14.742 1 98.12 414 VAL B N 1
ATOM 6478 C CA . VAL B 1 414 ? -8.453 26.219 13.828 1 98.12 414 VAL B CA 1
ATOM 6479 C C . VAL B 1 414 ? -9.742 25.391 13.867 1 98.12 414 VAL B C 1
ATOM 6481 O O . VAL B 1 414 ? -10.836 25.938 13.836 1 98.12 414 VAL B O 1
ATOM 6484 N N . SER B 1 415 ? -9.586 24.125 13.938 1 98 415 SER B N 1
ATOM 6485 C CA . SER B 1 415 ? -10.766 23.266 14.023 1 98 415 SER B CA 1
ATOM 6486 C C . SER B 1 415 ? -11.594 23.594 15.258 1 98 415 SER B C 1
ATOM 6488 O O . SER B 1 415 ? -12.82 23.625 15.203 1 98 415 SER B O 1
ATOM 6490 N N . MET B 1 416 ? -10.969 23.859 16.375 1 98 416 MET B N 1
ATOM 6491 C CA . MET B 1 416 ? -11.664 24.188 17.609 1 98 416 MET B CA 1
ATOM 6492 C C . MET B 1 416 ? -12.367 25.547 17.484 1 98 416 MET B C 1
ATOM 6494 O O . MET B 1 416 ? -13.516 25.688 17.906 1 98 416 MET B O 1
ATOM 6498 N N . ILE B 1 417 ? -11.688 26.453 16.938 1 97.88 417 ILE B N 1
ATOM 6499 C CA . ILE B 1 417 ? -12.227 27.797 16.797 1 97.88 417 ILE B CA 1
ATOM 6500 C C . ILE B 1 417 ? -13.453 27.781 15.875 1 97.88 417 ILE B C 1
ATOM 6502 O O . ILE B 1 417 ? -14.492 28.344 16.203 1 97.88 417 ILE B O 1
ATOM 6506 N N . VAL B 1 418 ? -13.312 27.078 14.797 1 97.69 418 VAL B N 1
ATOM 6507 C CA . VAL B 1 418 ? -14.422 26.984 13.852 1 97.69 418 VAL B CA 1
ATOM 6508 C C . VAL B 1 418 ? -15.586 26.234 14.5 1 97.69 418 VAL B C 1
ATOM 6510 O O . VAL B 1 418 ? -16.75 26.656 14.383 1 97.69 418 VAL B O 1
ATOM 6513 N N . ALA B 1 419 ? -15.289 25.172 15.156 1 97.38 419 ALA B N 1
ATOM 6514 C CA . ALA B 1 419 ? -16.328 24.391 15.828 1 97.38 419 ALA B CA 1
ATOM 6515 C C . ALA B 1 419 ? -17.078 25.25 16.844 1 97.38 419 ALA B C 1
ATOM 6517 O O . ALA B 1 419 ? -18.312 25.219 16.891 1 97.38 419 ALA B O 1
ATOM 6518 N N . LYS B 1 420 ? -16.391 26 17.594 1 97 420 LYS B N 1
ATOM 6519 C CA . LYS B 1 420 ? -17 26.891 18.562 1 97 420 LYS B CA 1
ATOM 6520 C C . LYS B 1 420 ? -17.875 27.938 17.875 1 97 420 LYS B C 1
ATOM 6522 O O . LYS B 1 420 ? -18.984 28.234 18.344 1 97 420 LYS B O 1
ATOM 6527 N N . SER B 1 421 ? -17.453 28.438 16.812 1 95.44 421 SER B N 1
ATOM 6528 C CA . SER B 1 421 ? -18.141 29.516 16.109 1 95.44 421 SER B CA 1
ATOM 6529 C C . SER B 1 421 ? -19.469 29.031 15.539 1 95.44 421 SER B C 1
ATOM 6531 O O . SER B 1 421 ? -20.375 29.828 15.312 1 95.44 421 SER B O 1
ATOM 6533 N N . VAL B 1 422 ? -19.594 27.734 15.336 1 93.44 422 VAL B N 1
ATOM 6534 C CA . VAL B 1 422 ? -20.828 27.234 14.742 1 93.44 422 VAL B CA 1
ATOM 6535 C C . VAL B 1 422 ? -21.578 26.359 15.758 1 93.44 422 VAL B C 1
ATOM 6537 O O . VAL B 1 422 ? -22.484 25.625 15.391 1 93.44 422 VAL B O 1
ATOM 6540 N N . GLY B 1 423 ? -21.141 26.312 16.969 1 93.38 423 GLY B N 1
ATOM 6541 C CA . GLY B 1 423 ? -21.812 25.609 18.047 1 93.38 423 GLY B CA 1
ATOM 6542 C C . GLY B 1 423 ? -21.625 24.109 17.984 1 93.38 423 GLY B C 1
ATOM 6543 O O . GLY B 1 423 ? -22.516 23.344 18.359 1 93.38 423 GLY B O 1
ATOM 6544 N N . LYS B 1 424 ? -20.5 23.734 17.547 1 94.38 424 LYS B N 1
ATOM 6545 C CA . LYS B 1 424 ? -20.266 22.312 17.344 1 94.38 424 LYS B CA 1
ATOM 6546 C C . LYS B 1 424 ? -19.031 21.844 18.109 1 94.38 424 LYS B C 1
ATOM 6548 O O . LYS B 1 424 ? -18.344 20.906 17.672 1 94.38 424 LYS B O 1
ATOM 6553 N N . LEU B 1 425 ? -18.641 22.547 19.094 1 96.38 425 LEU B N 1
ATOM 6554 C CA . LEU B 1 425 ? -17.625 22.109 20.047 1 96.38 425 LEU B CA 1
ATOM 6555 C C . LEU B 1 425 ? -18.266 21.484 21.281 1 96.38 425 LEU B C 1
ATOM 6557 O O . LEU B 1 425 ? -18.859 22.188 22.094 1 96.38 425 LEU B O 1
ATOM 6561 N N . GLY B 1 426 ? -18.203 20.172 21.312 1 93.75 426 GLY B N 1
ATOM 6562 C CA . GLY B 1 426 ? -18.906 19.453 22.359 1 93.75 426 GLY B CA 1
ATOM 6563 C C . GLY B 1 426 ? -17.984 18.812 23.375 1 93.75 426 GLY B C 1
ATOM 6564 O O . GLY B 1 426 ? -16.906 19.344 23.656 1 93.75 426 GLY B O 1
ATOM 6565 N N . ILE B 1 427 ? -18.516 17.812 23.984 1 92.56 427 ILE B N 1
ATOM 6566 C CA . ILE B 1 427 ? -17.781 17.094 25.016 1 92.56 427 ILE B CA 1
ATOM 6567 C C . ILE B 1 427 ? -17.016 15.93 24.375 1 92.56 427 ILE B C 1
ATOM 6569 O O . ILE B 1 427 ? -17.562 15.188 23.562 1 92.56 427 ILE B O 1
ATOM 6573 N N . PRO B 1 428 ? -15.758 15.859 24.766 1 92.19 428 PRO B N 1
ATOM 6574 C CA . PRO B 1 428 ? -14.977 14.734 24.25 1 92.19 428 PRO B CA 1
ATOM 6575 C C . PRO B 1 428 ? -15.617 13.383 24.547 1 92.19 428 PRO B C 1
ATOM 6577 O O . PRO B 1 428 ? -16.219 13.195 25.609 1 92.19 428 PRO B O 1
ATOM 6580 N N . ALA B 1 429 ? -15.555 12.484 23.578 1 89.88 429 ALA B N 1
ATOM 6581 C CA . ALA B 1 429 ? -16.031 11.109 23.703 1 89.88 429 ALA B CA 1
ATOM 6582 C C . ALA B 1 429 ? -15.008 10.125 23.141 1 89.88 429 ALA B C 1
ATOM 6584 O O . ALA B 1 429 ? -15.188 9.602 22.031 1 89.88 429 ALA B O 1
ATOM 6585 N N . PRO B 1 430 ? -13.992 9.844 23.969 1 87.88 430 PRO B N 1
ATOM 6586 C CA . PRO B 1 430 ? -12.922 8.969 23.469 1 87.88 430 PRO B CA 1
ATOM 6587 C C . PRO B 1 430 ? -13.398 7.535 23.234 1 87.88 430 PRO B C 1
ATOM 6589 O O . PRO B 1 430 ? -14.234 7.027 23.984 1 87.88 430 PRO B O 1
ATOM 6592 N N . LYS B 1 431 ? -13.008 6.961 22.188 1 82.5 431 LYS B N 1
ATOM 6593 C CA . LYS B 1 431 ? -13.234 5.555 21.875 1 82.5 431 LYS B CA 1
ATOM 6594 C C . LYS B 1 431 ? -11.938 4.754 21.953 1 82.5 431 LYS B C 1
ATOM 6596 O O . LYS B 1 431 ? -10.859 5.27 21.641 1 82.5 431 LYS B O 1
ATOM 6601 N N . ASN B 1 432 ? -12.109 3.461 22.344 1 82.44 432 ASN B N 1
ATOM 6602 C CA . ASN B 1 432 ? -10.938 2.598 22.438 1 82.44 432 ASN B CA 1
ATOM 6603 C C . ASN B 1 432 ? -10.977 1.477 21.406 1 82.44 432 ASN B C 1
ATOM 6605 O O . ASN B 1 432 ? -12.047 1.11 20.922 1 82.44 432 ASN B O 1
ATOM 6609 N N . TRP B 1 433 ? -9.742 1.026 21.125 1 79.94 433 TRP B N 1
ATOM 6610 C CA . TRP B 1 433 ? -9.625 0.004 20.094 1 79.94 433 TRP B CA 1
ATOM 6611 C C . TRP B 1 433 ? -10.375 -1.262 20.484 1 79.94 433 TRP B C 1
ATOM 6613 O O . TRP B 1 433 ? -10.836 -2.014 19.625 1 79.94 433 TRP B O 1
ATOM 6623 N N . ASP B 1 434 ? -10.492 -1.554 21.688 1 78.5 434 ASP B N 1
ATOM 6624 C CA . ASP B 1 434 ? -11 -2.836 22.172 1 78.5 434 ASP B CA 1
ATOM 6625 C C . ASP B 1 434 ? -12.438 -2.705 22.672 1 78.5 434 ASP B C 1
ATOM 6627 O O . ASP B 1 434 ? -12.922 -3.555 23.422 1 78.5 434 ASP B O 1
ATOM 6631 N N . ASP B 1 435 ? -13.047 -1.62 22.344 1 79.38 435 ASP B N 1
ATOM 6632 C CA . ASP B 1 435 ? -14.406 -1.377 22.812 1 79.38 435 ASP B CA 1
ATOM 6633 C C . ASP B 1 435 ? -15.32 -2.557 22.5 1 79.38 435 ASP B C 1
ATOM 6635 O O . ASP B 1 435 ? -16.188 -2.914 23.297 1 79.38 435 ASP B O 1
ATOM 6639 N N . HIS B 1 436 ? -15.086 -3.227 21.375 1 81.06 436 HIS B N 1
ATOM 6640 C CA . HIS B 1 436 ? -15.93 -4.344 20.969 1 81.06 436 HIS B CA 1
ATOM 6641 C C . HIS B 1 436 ? -15.125 -5.637 20.875 1 81.06 436 HIS B C 1
ATOM 6643 O O . HIS B 1 436 ? -15.586 -6.621 20.297 1 81.06 436 HIS B O 1
ATOM 6649 N N . TYR B 1 437 ? -14.031 -5.594 21.391 1 80.38 437 TYR B N 1
ATOM 6650 C CA . TYR B 1 437 ? -13.109 -6.715 21.234 1 80.38 437 TYR B CA 1
ATOM 6651 C C . TYR B 1 437 ? -13.641 -7.961 21.938 1 80.38 437 TYR B C 1
ATOM 6653 O O . TYR B 1 437 ? -13.562 -9.062 21.391 1 80.38 437 TYR B O 1
ATOM 6661 N N . GLU B 1 438 ? -14.125 -7.738 23.109 1 79.19 438 GLU B N 1
ATOM 6662 C CA . GLU B 1 438 ? -14.602 -8.883 23.875 1 79.19 438 GLU B CA 1
ATOM 6663 C C . GLU B 1 438 ? -15.727 -9.609 23.156 1 79.19 438 GLU B C 1
ATOM 6665 O O . GLU B 1 438 ? -15.844 -10.836 23.234 1 79.19 438 GLU B O 1
ATOM 6670 N N . ALA B 1 439 ? -16.438 -8.859 22.344 1 80.44 439 ALA B N 1
ATOM 6671 C CA . ALA B 1 439 ? -17.578 -9.445 21.641 1 80.44 439 ALA B CA 1
ATOM 6672 C C . ALA B 1 439 ? -17.109 -10.273 20.438 1 80.44 439 ALA B C 1
ATOM 6674 O O . ALA B 1 439 ? -17.844 -11.148 19.953 1 80.44 439 ALA B O 1
ATOM 6675 N N . VAL B 1 440 ? -15.938 -10.055 20.094 1 81.94 440 VAL B N 1
ATOM 6676 C CA . VAL B 1 440 ? -15.523 -10.695 18.844 1 81.94 440 VAL B CA 1
ATOM 6677 C C . VAL B 1 440 ? -14.234 -11.469 19.062 1 81.94 440 VAL B C 1
ATOM 6679 O O . VAL B 1 440 ? -13.641 -11.992 18.125 1 81.94 440 VAL B O 1
ATOM 6682 N N . LYS B 1 441 ? -13.727 -11.57 20.172 1 82.06 441 LYS B N 1
ATOM 6683 C CA . LYS B 1 441 ? -12.453 -12.203 20.484 1 82.06 441 LYS B CA 1
ATOM 6684 C C . LYS B 1 441 ? -12.469 -13.68 20.094 1 82.06 441 LYS B C 1
ATOM 6686 O O . LYS B 1 441 ? -13.492 -14.359 20.234 1 82.06 441 LYS B O 1
#

Sequence (882 aa):
MKKIALHWQILIGMVVGLIFGFLALKFGWKDFVADWIKPLGTIFVKLLKLIAVPLIVASLIKGISDLKDISKFKNIGVRTIIIYIGTTIAAITIGLFLVNMIEPGNGISQETVDKLTEKYAGSSSISAKITEATKQQKSGPLEFVVNMVPDNAVKAMSDNKAMLRVIFFTIFLGISMLLIGEKKAAPLKNFFDSLNDAILKMVDIIMLVSPYAVFALLANVMVTSGDPKVLLALLKYAGVVIIGLLAMVIFYCILVSIYTKKNPMWFLKQLSPAQLLAFSTSSSAATLPVTMERVEEHIGVDKEVSSFVLPVGATINMDGTSLYQAVAAVFVMQVLWPEGLGFANQMSIVLTALLASIGSAAVPGAGMVMLVIVLESVGFPKDLYPVALALIFAVDRPLDMLRTTINVTGDATVSMIVAKSVGKLGIPAPKNWDDHYEAVKMKKIALHWQILIGMVVGLIFGFLALKFGWKDFVADWIKPLGTIFVKLLKLIAVPLIVASLIKGISDLKDISKFKNIGVRTIIIYIGTTIAAITIGLFLVNMIEPGNGISQETVDKLTEKYAGSSSISAKITEATKQQKSGPLEFVVNMVPDNAVKAMSDNKAMLRVIFFTIFLGISMLLIGEKKAAPLKNFFDSLNDAILKMVDIIMLVSPYAVFALLANVMVTSGDPKVLLALLKYAGVVIIGLLAMVIFYCILVSIYTKKNPMWFLKQLSPAQLLAFSTSSSAATLPVTMERVEEHIGVDKEVSSFVLPVGATINMDGTSLYQAVAAVFVMQVLWPEGLGFANQMSIVLTALLASIGSAAVPGAGMVMLVIVLESVGFPKDLYPVALALIFAVDRPLDMLRTTINVTGDATVSMIVAKSVGKLGIPAPKNWDDHYEAVK

Radius of gyration: 30.82 Å; Cα contacts (8 Å, |Δi|>4): 1361; chains: 2; bounding box: 71×85×80 Å

Solvent-accessible surface area (backbone atoms only — not comparable to full-atom values): 43233 Å² total; per-residue (Å²): 128,80,84,73,55,66,52,55,45,34,47,50,19,35,53,53,10,38,51,47,13,49,49,25,54,75,70,67,38,49,64,53,37,63,69,68,32,29,52,51,18,52,50,48,50,49,55,36,46,64,50,30,57,61,39,50,46,17,32,30,30,40,16,48,55,67,55,63,27,53,53,59,51,49,52,53,51,53,49,46,53,51,49,45,53,50,50,33,53,51,27,28,51,49,16,42,52,50,38,69,69,67,37,53,22,68,79,67,47,68,66,55,52,51,53,32,26,71,68,36,32,79,34,69,67,51,53,51,34,52,53,54,28,54,61,59,64,73,47,49,90,48,42,59,62,40,61,34,51,41,46,34,59,53,38,28,68,72,35,87,77,32,51,60,20,40,50,46,52,32,50,51,50,20,55,20,30,52,37,63,29,67,78,52,27,39,48,45,50,54,52,28,46,54,47,32,54,54,46,54,46,49,52,43,56,57,57,70,48,40,28,60,23,35,15,19,35,35,19,42,50,48,51,67,48,73,62,69,70,62,51,58,75,41,42,58,48,51,46,53,48,51,53,39,52,51,49,48,52,52,51,48,35,49,49,39,32,70,70,57,66,44,59,42,67,59,50,52,60,49,40,35,52,35,37,53,45,10,34,59,66,27,19,35,47,42,30,38,58,49,40,50,49,30,39,35,21,54,58,6,30,35,55,60,43,42,32,48,39,38,60,50,22,37,40,40,43,36,29,28,51,31,16,43,44,38,29,50,52,51,32,42,28,47,62,76,37,52,86,63,72,42,73,68,38,52,52,47,39,52,54,41,38,55,54,46,33,53,65,37,59,50,46,72,72,41,61,60,29,48,42,52,48,35,40,51,72,62,63,50,63,73,88,44,46,44,45,50,50,20,70,46,51,82,57,39,61,70,49,42,15,54,22,25,23,44,21,50,50,48,29,51,42,51,34,45,47,52,15,45,75,70,72,35,55,53,72,52,58,73,81,61,70,59,74,61,42,77,83,68,104,128,81,85,72,56,66,50,56,46,33,50,49,18,36,53,52,11,39,52,49,14,51,50,24,55,74,71,66,38,50,65,53,37,62,39,67,32,29,48,52,18,50,40,47,50,24,51,35,31,26,50,29,58,60,39,48,47,18,30,31,30,39,16,50,55,67,54,84,42,69,67,58,50,51,52,52,50,54,52,45,53,53,51,47,52,49,49,33,51,50,27,28,50,48,15,42,51,49,38,70,71,67,40,51,23,68,77,68,48,68,65,57,52,51,53,33,26,69,70,37,32,78,32,68,68,51,53,49,32,53,54,52,28,54,61,57,64,74,46,61,92,60,41,57,62,57,60,32,55,60,93,43,73,66,64,28,55,41,34,88,75,34,50,57,21,40,51,46,52,31,49,54,50,20,53,51,38,60,71,67,32,68,77,75,30,39,67,60,51,46,34,28,45,22,47,32,52,24,48,55,40,43,50,44,56,56,55,72,48,40,26,60,23,35,15,20,35,34,17,42,51,48,52,68,46,76,63,69,71,63,52,60,77,42,40,57,50,52,45,53,48,50,52,40,52,53,50,47,52,51,51,48,33,48,50,38,32,69,70,57,65,42,60,42,66,57,50,50,58,50,39,33,52,34,36,53,45,10,35,60,66,27,18,37,44,42,30,38,59,50,41,51,50,28,38,35,19,54,57,7,30,36,55,59,44,43,31,49,40,38,60,49,23,36,40,38,42,36,28,27,51,29,16,42,44,38,32,49,53,51,33,41,28,48,60,76,37,52,88,61,72,41,72,67,38,53,52,47,39,51,55,41,38,53,54,47,33,53,61,38,57,50,45,73,71,40,63,60,29,49,42,51,47,37,39,50,74,61,62,51,63,72,87,44,47,45,45,50,50,20,69,46,51,86,55,39,62,68,50,42,15,53,22,26,24,43,21,49,49,47,30,52,45,52,33,45,46,54,16,46,75,72,74,34,55,54,72,53,58,73,80,62,63,58,74,32,33,81,81,21,83